Protein AF-A0AA88NL31-F1 (afdb_monomer)

Radius of gyration: 44.35 Å; Cα contacts (8 Å, |Δi|>4): 2062; chains: 1; bounding box: 106×152×101 Å

Nearest PDB structures (foldseek):
  9enb-assembly1_B  TM=9.424E-01  e=2.724E-38  Homo sapiens
  9ene-assembly1_B  TM=9.360E-01  e=4.981E-38  Homo sapiens
  9enc-assembly1_B  TM=9.632E-01  e=7.602E-36  Homo sapiens
  9enc-assembly1_A  TM=9.697E-01  e=5.973E-35  Homo sapiens
  8okd-assembly1_A  TM=9.493E-01  e=2.810E-35  Homo sapiens

pLDDT: mean 72.89, std 19.98, range [23.19, 98.69]

InterPro domains:
  IPR000118 Granulin [PF00396] (488-529)
  IPR000118 Granulin [PF00396] (566-607)
  IPR000118 Granulin [PF00396] (656-697)
  IPR000118 Granulin [PF00396] (744-784)
  IPR000118 Granulin [PF00396] (823-864)
  IPR000118 Granulin [PF00396] (915-957)
  IPR000118 Granulin [PF00396] (994-1035)
  IPR000118 Granulin [PF00396] (1072-1108)
  IPR000118 Granulin [PS00799] (586-599)
  IPR000118 Granulin [PS00799] (676-689)
  IPR000118 Granulin [PS00799] (764-777)
  IPR000118 Granulin [PS00799] (843-856)
  IPR000118 Granulin [PS00799] (936-949)
  IPR000118 Granulin [PS00799] (1014-1027)
  IPR000118 Granulin [PS00799] (1092-1105)
  IPR000118 Granulin [SM00277] (477-528)
  IPR000118 Granulin [SM00277] (554-606)
  IPR000118 Granulin [SM00277] (644-696)
  IPR000118 Granulin [SM00277] (733-784)
  IPR000118 Granulin [SM00277] (812-863)

Structure (mmCIF, N/CA/C/O backbone):
data_AF-A0AA88NL31-F1
#
_entry.id   AF-A0AA88NL31-F1
#
loop_
_atom_site.group_PDB
_atom_site.id
_atom_site.type_symbol
_atom_site.label_atom_id
_atom_site.label_alt_id
_atom_site.label_comp_id
_atom_site.label_asym_id
_atom_site.label_entity_id
_atom_site.label_seq_id
_atom_site.pdbx_PDB_ins_code
_atom_site.Cartn_x
_atom_site.Cartn_y
_atom_site.Cartn_z
_atom_site.occupancy
_atom_site.B_iso_or_equiv
_atom_site.auth_seq_id
_atom_site.auth_comp_id
_atom_site.auth_asym_id
_atom_site.auth_atom_id
_atom_site.pdbx_PDB_model_num
ATOM 1 N N . MET A 1 1 ? -28.626 -64.854 -18.999 1.00 41.72 1 MET A N 1
ATOM 2 C CA . MET A 1 1 ? -28.088 -65.157 -20.342 1.00 41.72 1 MET A CA 1
ATOM 3 C C . MET A 1 1 ? -27.398 -63.895 -20.832 1.00 41.72 1 MET A C 1
ATOM 5 O O . MET A 1 1 ? -28.001 -62.834 -20.749 1.00 41.72 1 MET A O 1
ATOM 9 N N . ASN A 1 2 ? -26.114 -64.019 -21.167 1.00 48.34 2 ASN A N 1
ATOM 10 C CA . ASN A 1 2 ? -25.103 -62.960 -21.272 1.00 48.34 2 ASN A CA 1
ATOM 11 C C . ASN A 1 2 ? -25.317 -62.015 -22.463 1.00 48.34 2 ASN A C 1
ATOM 13 O O . ASN A 1 2 ? -24.728 -62.233 -23.510 1.00 48.34 2 ASN A O 1
ATOM 17 N N . THR A 1 3 ? -26.111 -60.953 -22.329 1.00 53.84 3 THR A N 1
ATOM 18 C CA . THR A 1 3 ? -26.299 -59.997 -23.440 1.00 53.84 3 THR A CA 1
ATOM 19 C C . THR A 1 3 ? -25.637 -58.633 -23.242 1.00 53.84 3 THR A C 1
ATOM 21 O O . THR A 1 3 ? -25.526 -57.897 -24.214 1.00 53.84 3 THR A O 1
ATOM 24 N N . SER A 1 4 ? -25.150 -58.270 -22.048 1.00 54.91 4 SER A N 1
ATOM 25 C CA . SER A 1 4 ? -24.468 -56.973 -21.859 1.00 54.91 4 SER A CA 1
ATOM 26 C C . SER A 1 4 ? -22.951 -57.042 -22.059 1.00 54.91 4 SER A C 1
ATOM 28 O O . SER A 1 4 ? -22.360 -56.096 -22.576 1.00 54.91 4 SER A O 1
ATOM 30 N N . GLU A 1 5 ? -22.320 -58.164 -21.705 1.00 62.53 5 GLU A N 1
ATOM 31 C CA . GLU A 1 5 ? -20.863 -58.319 -21.784 1.00 62.53 5 GLU A CA 1
ATOM 32 C C . GLU A 1 5 ? -20.377 -58.497 -23.230 1.00 62.53 5 GLU A C 1
ATOM 34 O O . GLU A 1 5 ? -19.409 -57.860 -23.636 1.00 62.53 5 GLU A O 1
ATOM 39 N N . GLU A 1 6 ? -21.103 -59.263 -24.051 1.00 70.81 6 GLU A N 1
ATOM 40 C CA . GLU A 1 6 ? -20.770 -59.456 -25.471 1.00 70.81 6 GLU A CA 1
ATOM 41 C C . GLU A 1 6 ? -20.929 -58.162 -26.286 1.00 70.81 6 GLU A C 1
ATOM 43 O O . GLU A 1 6 ? -20.118 -57.875 -27.167 1.00 70.81 6 GLU A O 1
ATOM 48 N N . VAL A 1 7 ? -21.922 -57.329 -25.952 1.00 73.12 7 VAL A N 1
ATOM 49 C CA . VAL A 1 7 ? -22.135 -56.024 -26.602 1.00 73.12 7 VAL A CA 1
ATOM 50 C C . VAL A 1 7 ? -21.013 -55.048 -26.246 1.00 73.12 7 VAL A C 1
ATOM 52 O O . VAL A 1 7 ? -20.534 -54.311 -27.111 1.00 73.12 7 VAL A O 1
ATOM 55 N N . LEU A 1 8 ? -20.549 -55.068 -24.994 1.00 65.88 8 LEU A N 1
ATOM 56 C CA . LEU A 1 8 ? -19.418 -54.254 -24.552 1.00 65.88 8 LEU A CA 1
ATOM 57 C C . LEU A 1 8 ? -18.109 -54.710 -25.202 1.00 65.88 8 LEU A C 1
ATOM 59 O O . LEU A 1 8 ? -17.369 -53.874 -25.716 1.00 65.88 8 LEU A O 1
ATOM 63 N N . GLN A 1 9 ? -17.852 -56.017 -25.265 1.00 76.44 9 GLN A N 1
ATOM 64 C CA . GLN A 1 9 ? -16.662 -56.558 -25.926 1.00 76.44 9 GLN A CA 1
ATOM 65 C C . GLN A 1 9 ? -16.654 -56.248 -27.432 1.00 76.44 9 GLN A C 1
ATOM 67 O O . GLN A 1 9 ? -15.621 -55.848 -27.970 1.00 76.44 9 GLN A O 1
ATOM 72 N N . ALA A 1 10 ? -17.805 -56.337 -28.107 1.00 79.38 10 ALA A N 1
ATOM 73 C CA . ALA A 1 10 ? -17.931 -55.953 -29.513 1.00 79.38 10 ALA A CA 1
ATOM 74 C C . ALA A 1 10 ? -17.678 -54.451 -29.732 1.00 79.38 10 ALA A C 1
ATOM 76 O O . ALA A 1 10 ? -17.025 -54.065 -30.704 1.00 79.38 10 ALA A O 1
ATOM 77 N N . ARG A 1 11 ? -18.149 -53.595 -28.816 1.00 82.50 11 ARG A N 1
ATOM 78 C CA . ARG A 1 11 ? -17.942 -52.143 -28.902 1.00 82.50 11 ARG A CA 1
ATOM 79 C C . ARG A 1 11 ? -16.489 -51.747 -28.658 1.00 82.50 11 ARG A C 1
ATOM 81 O O . ARG A 1 11 ? -15.989 -50.876 -29.362 1.00 82.50 11 ARG A O 1
ATOM 88 N N . VAL A 1 12 ? -15.817 -52.394 -27.707 1.00 80.19 12 VAL A N 1
ATOM 89 C CA . VAL A 1 12 ? -14.387 -52.178 -27.439 1.00 80.19 12 VAL A CA 1
ATOM 90 C C . VAL A 1 12 ? -13.557 -52.563 -28.661 1.00 80.19 12 VAL A C 1
ATOM 92 O O . VAL A 1 12 ? -12.734 -51.771 -29.107 1.00 80.19 12 VAL A O 1
ATOM 95 N N . LYS A 1 13 ? -13.849 -53.710 -29.279 1.00 85.06 13 LYS A N 1
ATOM 96 C CA . LYS A 1 13 ? -13.119 -54.174 -30.463 1.00 85.06 13 LYS A CA 1
ATOM 97 C C . LYS A 1 13 ? -13.281 -53.243 -31.672 1.00 85.06 13 LYS A C 1
ATOM 99 O O . LYS A 1 13 ? -12.315 -52.984 -32.382 1.00 85.06 13 LYS A O 1
ATOM 104 N N . ALA A 1 14 ? -14.477 -52.683 -31.868 1.00 82.88 14 ALA A N 1
ATOM 105 C CA . ALA A 1 14 ? -14.722 -51.703 -32.929 1.00 82.88 14 ALA A CA 1
ATOM 106 C C . ALA A 1 14 ? -13.940 -50.392 -32.707 1.00 82.88 14 ALA A C 1
ATOM 108 O O . ALA A 1 14 ? -13.416 -49.814 -33.655 1.00 82.88 14 ALA A O 1
ATOM 109 N N . LEU A 1 15 ? -13.826 -49.945 -31.450 1.00 74.12 15 LEU A N 1
ATOM 110 C CA . LEU A 1 15 ? -13.057 -48.748 -31.089 1.00 74.12 15 LEU A CA 1
ATOM 111 C C . LEU A 1 15 ? -11.544 -48.967 -31.236 1.00 74.12 15 LEU A C 1
ATOM 113 O O . LEU A 1 15 ? -10.828 -48.051 -31.635 1.00 74.12 15 LEU A O 1
ATOM 117 N N . GLU A 1 16 ? -11.048 -50.171 -30.948 1.00 84.19 16 GLU A N 1
ATOM 118 C CA . GLU A 1 16 ? -9.640 -50.528 -31.159 1.00 84.19 16 GLU A CA 1
ATOM 119 C C . GLU A 1 16 ? -9.258 -50.496 -32.649 1.00 84.19 16 GLU A C 1
ATOM 121 O O . GLU A 1 16 ? -8.205 -49.957 -33.000 1.00 84.19 16 GLU A O 1
ATOM 126 N N . GLU A 1 17 ? -10.128 -50.992 -33.536 1.00 82.19 17 GLU A N 1
ATOM 127 C CA . GLU A 1 17 ? -9.924 -50.927 -34.991 1.00 82.19 17 GLU A CA 1
ATOM 128 C C . GLU A 1 17 ? -9.934 -49.480 -35.518 1.00 82.19 17 GLU A C 1
ATOM 130 O O . GLU A 1 17 ? -9.089 -49.111 -36.340 1.00 82.19 17 GLU A O 1
ATOM 135 N N . GLU A 1 18 ? -10.829 -48.634 -35.002 1.00 84.00 18 GLU A N 1
ATOM 136 C CA . GLU A 1 18 ? -10.942 -47.220 -35.384 1.00 84.00 18 GLU A CA 1
ATOM 137 C C . GLU A 1 18 ? -9.699 -46.407 -34.964 1.00 84.00 18 GLU A C 1
ATOM 139 O O . GLU A 1 18 ? -9.174 -45.592 -35.732 1.00 84.00 18 GLU A O 1
ATOM 144 N N . VAL A 1 19 ? -9.147 -46.692 -33.778 1.00 76.88 19 VAL A N 1
ATOM 145 C CA . VAL A 1 19 ? -7.897 -46.086 -33.288 1.00 76.88 19 VAL A CA 1
ATOM 146 C C . VAL A 1 19 ? -6.697 -46.494 -34.146 1.00 76.88 19 VAL A C 1
ATOM 148 O O . VAL A 1 19 ? -5.824 -45.663 -34.419 1.00 76.88 19 VAL A O 1
ATOM 151 N N . GLU A 1 20 ? -6.633 -47.744 -34.604 1.00 76.44 20 GLU A N 1
ATOM 152 C CA . GLU A 1 20 ? -5.519 -48.207 -35.435 1.00 76.44 20 GLU A CA 1
ATOM 153 C C . GLU A 1 20 ? -5.598 -47.648 -36.866 1.00 76.44 20 GLU A C 1
ATOM 155 O O . GLU A 1 20 ? -4.577 -47.250 -37.441 1.00 76.44 20 GLU A O 1
ATOM 160 N N . GLN A 1 21 ? -6.813 -47.466 -37.396 1.00 76.75 21 GLN A N 1
ATOM 161 C CA . GLN A 1 21 ? -7.042 -46.725 -38.638 1.00 76.75 21 GLN A CA 1
ATOM 162 C C . GLN A 1 21 ? -6.564 -45.271 -38.532 1.00 76.75 21 GLN A C 1
ATOM 164 O O . GLN A 1 21 ? -5.820 -44.808 -39.401 1.00 76.75 21 GLN A O 1
ATOM 169 N N . LEU A 1 22 ? -6.902 -44.567 -37.450 1.00 72.19 22 LEU A N 1
ATOM 170 C CA . LEU A 1 22 ? -6.474 -43.180 -37.231 1.00 72.19 22 LEU A CA 1
ATOM 171 C C . LEU A 1 22 ? -4.952 -43.053 -37.063 1.00 72.19 22 LEU A C 1
ATOM 173 O O . LEU A 1 22 ? -4.338 -42.136 -37.616 1.00 72.19 22 LEU A O 1
ATOM 177 N N . LYS A 1 23 ? -4.302 -44.004 -36.381 1.00 75.56 23 LYS A N 1
ATOM 178 C CA . LYS A 1 23 ? -2.831 -44.047 -36.284 1.00 75.56 23 LYS A CA 1
ATOM 179 C C . LYS A 1 23 ? -2.163 -44.285 -37.638 1.00 75.56 23 LYS A C 1
ATOM 181 O O . LYS A 1 23 ? -1.111 -43.698 -37.894 1.00 75.56 23 LYS A O 1
ATOM 186 N N . SER A 1 24 ? -2.751 -45.107 -38.511 1.00 67.25 24 SER A N 1
ATOM 187 C CA . SER A 1 24 ? -2.230 -45.322 -39.870 1.00 67.25 24 SER A CA 1
ATOM 188 C C . SER A 1 24 ? -2.334 -44.055 -40.736 1.00 67.25 24 SER A C 1
ATOM 190 O O . SER A 1 24 ? -1.394 -43.718 -41.456 1.00 67.25 24 SER A O 1
ATOM 192 N N . GLN A 1 25 ? -3.412 -43.277 -40.576 1.00 65.44 25 GLN A N 1
ATOM 193 C CA . GLN A 1 25 ? -3.614 -41.997 -41.268 1.00 65.44 25 GLN A CA 1
ATOM 194 C C . GLN A 1 25 ? -2.658 -40.897 -40.781 1.00 65.44 25 GLN A C 1
ATOM 196 O O . GLN A 1 25 ? -2.243 -40.044 -41.567 1.00 65.44 25 GLN A O 1
ATOM 201 N N . LEU A 1 26 ? -2.261 -40.931 -39.505 1.00 59.19 26 LEU A N 1
ATOM 202 C CA . LEU A 1 26 ? -1.284 -40.000 -38.932 1.00 59.19 26 LEU A CA 1
ATOM 203 C C . LEU A 1 26 ? 0.165 -40.343 -39.314 1.00 59.19 26 LEU A C 1
ATOM 205 O O . LEU A 1 26 ? 0.978 -39.433 -39.460 1.00 59.19 26 LEU A O 1
ATOM 209 N N . ARG A 1 27 ? 0.492 -41.623 -39.551 1.00 52.22 27 ARG A N 1
ATOM 210 C CA . ARG A 1 27 ? 1.817 -42.031 -40.063 1.00 52.22 27 ARG A CA 1
ATOM 211 C C . ARG A 1 27 ? 2.016 -41.691 -41.546 1.00 52.22 27 ARG A C 1
ATOM 213 O O . ARG A 1 27 ? 3.142 -41.444 -41.953 1.00 52.22 27 ARG A O 1
ATOM 220 N N . GLY A 1 28 ? 0.943 -41.583 -42.333 1.00 44.47 28 GLY A N 1
ATOM 221 C CA . GLY A 1 28 ? 1.000 -41.224 -43.759 1.00 44.47 28 GLY A CA 1
ATOM 222 C C . GLY A 1 28 ? 1.220 -39.735 -44.080 1.00 44.47 28 GLY A C 1
ATOM 223 O O . GLY A 1 28 ? 1.319 -39.388 -45.254 1.00 44.47 28 GLY A O 1
ATOM 224 N N . LYS A 1 29 ? 1.286 -38.843 -43.079 1.00 43.94 29 LYS A N 1
ATOM 225 C CA . LYS A 1 29 ? 1.457 -37.385 -43.278 1.00 43.94 29 LYS A CA 1
ATOM 226 C C . LYS A 1 29 ? 2.840 -36.837 -42.894 1.00 43.94 29 LYS A C 1
ATOM 228 O O . LYS A 1 29 ? 3.056 -35.635 -43.032 1.00 43.94 29 LYS A O 1
ATOM 233 N N . SER A 1 30 ? 3.765 -37.696 -42.460 1.00 37.31 30 SER A N 1
ATOM 234 C CA . SER A 1 30 ? 5.082 -37.288 -41.938 1.00 37.31 30 SER A CA 1
ATOM 235 C C . SER A 1 30 ? 6.264 -37.581 -42.869 1.00 37.31 30 SER A C 1
ATOM 237 O O . SER A 1 30 ? 7.333 -37.019 -42.653 1.00 37.31 30 SER A O 1
ATOM 239 N N . ASP A 1 31 ? 6.087 -38.397 -43.912 1.00 34.97 31 ASP A N 1
ATOM 240 C CA . ASP A 1 31 ? 7.178 -38.819 -44.799 1.00 34.97 31 ASP A CA 1
ATOM 241 C C . ASP A 1 31 ? 6.975 -38.278 -46.218 1.00 34.97 31 ASP A C 1
ATOM 243 O O . ASP A 1 31 ? 6.330 -38.885 -47.071 1.00 34.97 31 ASP A O 1
ATOM 247 N N . GLY A 1 32 ? 7.531 -37.091 -46.468 1.00 28.28 32 GLY A N 1
ATOM 248 C CA . GLY A 1 32 ? 7.481 -36.449 -47.776 1.00 28.28 32 GLY A CA 1
ATOM 249 C C . GLY A 1 32 ? 8.417 -35.252 -47.903 1.00 28.28 32 GLY A C 1
ATOM 250 O O . GLY A 1 32 ? 7.928 -34.139 -48.057 1.00 28.28 32 GLY A O 1
ATOM 251 N N . ALA A 1 33 ? 9.738 -35.474 -47.809 1.00 26.81 33 ALA A N 1
ATOM 252 C CA . ALA A 1 33 ? 10.746 -34.952 -48.755 1.00 26.81 33 ALA A CA 1
ATOM 253 C C . ALA A 1 33 ? 12.183 -34.981 -48.184 1.00 26.81 33 ALA A C 1
ATOM 255 O O . ALA A 1 33 ? 12.596 -34.053 -47.488 1.00 26.81 33 ALA A O 1
ATOM 256 N N . GLN A 1 34 ? 12.998 -35.961 -48.601 1.00 25.64 34 GLN A N 1
ATOM 257 C CA . GLN A 1 34 ? 14.414 -35.699 -48.889 1.00 25.64 34 GLN A CA 1
ATOM 258 C C . GLN A 1 34 ? 15.026 -36.690 -49.899 1.00 25.64 34 GLN A C 1
ATOM 260 O O . GLN A 1 34 ? 14.857 -37.897 -49.771 1.00 25.64 34 GLN A O 1
ATOM 265 N N . SER A 1 35 ? 15.824 -36.112 -50.812 1.00 26.45 35 SER A N 1
ATOM 266 C CA . SER A 1 35 ? 16.828 -36.680 -51.737 1.00 26.45 35 SER A CA 1
ATOM 267 C C . SER A 1 35 ? 16.397 -37.041 -53.166 1.00 26.45 35 SER A C 1
ATOM 269 O O . SER A 1 35 ? 15.722 -38.037 -53.376 1.00 26.45 35 SER A O 1
ATOM 271 N N . ASP A 1 36 ? 16.909 -36.285 -54.155 1.00 27.78 36 ASP A N 1
ATOM 272 C CA . ASP A 1 36 ? 17.934 -36.834 -55.065 1.00 27.78 36 ASP A CA 1
ATOM 273 C C . ASP A 1 36 ? 18.754 -35.772 -55.834 1.00 27.78 36 ASP A C 1
ATOM 275 O O . ASP A 1 36 ? 18.317 -34.644 -56.059 1.00 27.78 36 ASP A O 1
ATOM 279 N N . LYS A 1 37 ? 20.009 -36.139 -56.150 1.00 27.09 37 LYS A N 1
ATOM 280 C CA . LYS A 1 37 ? 21.128 -35.323 -56.678 1.00 27.09 37 LYS A CA 1
ATOM 281 C C . LYS A 1 37 ? 21.409 -35.566 -58.177 1.00 27.09 37 LYS A C 1
ATOM 283 O O . LYS A 1 37 ? 21.318 -36.697 -58.636 1.00 27.09 37 LYS A O 1
ATOM 288 N N . GLY A 1 38 ? 21.974 -34.541 -58.842 1.00 24.53 38 GLY A N 1
ATOM 289 C CA . GLY A 1 38 ? 22.746 -34.580 -60.114 1.00 24.53 38 GLY A CA 1
ATOM 290 C C . GLY A 1 38 ? 22.043 -33.817 -61.254 1.00 24.53 38 GLY A C 1
ATOM 291 O O . GLY A 1 38 ? 20.866 -34.047 -61.463 1.00 24.53 38 GLY A O 1
ATOM 292 N N . THR A 1 39 ? 22.613 -32.887 -62.039 1.00 25.67 39 THR A N 1
ATOM 293 C CA . THR A 1 39 ? 23.969 -32.729 -62.613 1.00 25.67 39 THR A CA 1
ATOM 294 C C . THR A 1 39 ? 24.149 -31.278 -63.151 1.00 25.67 39 THR A C 1
ATOM 296 O O . THR A 1 39 ? 23.167 -30.571 -63.353 1.00 25.67 39 THR A O 1
ATOM 299 N N . MET A 1 40 ? 25.396 -30.826 -63.360 1.00 25.94 40 MET A N 1
ATOM 300 C CA . MET A 1 40 ? 25.828 -29.470 -63.778 1.00 25.94 40 MET A CA 1
ATOM 301 C C . MET A 1 40 ? 25.291 -28.949 -65.133 1.00 25.94 40 MET A C 1
ATOM 303 O O . MET A 1 40 ? 25.277 -29.712 -66.092 1.00 25.94 40 MET A O 1
ATOM 307 N N . ALA A 1 41 ? 25.055 -27.626 -65.252 1.00 23.73 41 ALA A N 1
ATOM 308 C CA . ALA A 1 41 ? 25.683 -26.726 -66.250 1.00 23.73 41 ALA A CA 1
ATOM 309 C C . ALA A 1 41 ? 25.194 -25.256 -66.145 1.00 23.73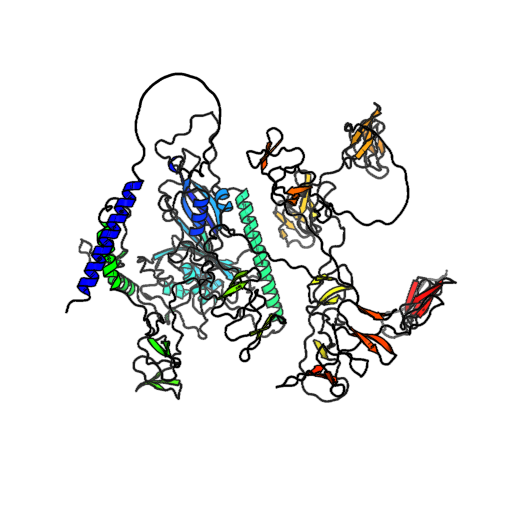 41 ALA A C 1
ATOM 311 O O . ALA A 1 41 ? 24.085 -24.964 -65.717 1.00 23.73 41 ALA A O 1
ATOM 312 N N . SER A 1 42 ? 26.084 -24.345 -66.545 1.00 25.94 42 SER A N 1
ATOM 313 C CA . SER A 1 42 ? 26.054 -22.873 -66.512 1.00 25.94 42 SER A CA 1
ATOM 314 C C . SER A 1 42 ? 24.881 -22.188 -67.238 1.00 25.94 42 SER A C 1
ATOM 316 O O . SER A 1 42 ? 24.581 -22.568 -68.367 1.00 25.94 42 SER A O 1
ATOM 318 N N . SER A 1 43 ? 24.320 -21.104 -66.670 1.00 23.77 43 SER A N 1
ATOM 319 C CA . SER A 1 43 ? 24.126 -19.789 -67.333 1.00 23.77 43 SER A CA 1
ATOM 320 C C . SER A 1 43 ? 23.367 -18.782 -66.450 1.00 23.77 43 SER A C 1
ATOM 322 O O . SER A 1 43 ? 22.418 -19.123 -65.753 1.00 23.77 43 SER A O 1
ATOM 324 N N . LYS A 1 44 ? 23.815 -17.520 -66.497 1.00 29.41 44 LYS A N 1
ATOM 325 C CA . LYS A 1 44 ? 23.187 -16.320 -65.913 1.00 29.41 44 LYS A CA 1
ATOM 326 C C . LYS A 1 44 ? 21.728 -16.177 -66.362 1.00 29.41 44 LYS A C 1
ATOM 328 O O . LYS A 1 44 ? 21.520 -16.319 -67.555 1.00 29.41 44 LYS A O 1
ATOM 333 N N . VAL A 1 45 ? 20.815 -15.745 -65.481 1.00 25.20 45 VAL A N 1
ATOM 334 C CA . VAL A 1 45 ? 19.803 -14.685 -65.716 1.00 25.20 45 VAL A CA 1
ATOM 335 C C . VAL A 1 45 ? 19.257 -14.206 -64.355 1.00 25.20 45 VAL A C 1
ATOM 337 O O . VAL A 1 45 ? 19.171 -14.955 -63.386 1.00 25.20 45 VAL A O 1
ATOM 340 N N . GLN A 1 46 ? 19.002 -12.904 -64.308 1.00 28.27 46 GLN A N 1
ATOM 341 C CA . GLN A 1 46 ? 18.522 -12.042 -63.231 1.00 28.27 46 GLN A CA 1
ATOM 342 C C . GLN A 1 46 ? 16.999 -12.195 -62.999 1.00 28.27 46 GLN A C 1
ATOM 344 O O . GLN A 1 46 ? 16.300 -12.700 -63.863 1.00 28.27 46 GLN A O 1
ATOM 349 N N . GLU A 1 47 ? 16.516 -11.637 -61.882 1.00 25.64 47 GLU A N 1
ATOM 350 C CA . GLU A 1 47 ? 15.124 -11.217 -61.594 1.00 25.64 47 GLU A CA 1
ATOM 351 C C . GLU A 1 47 ? 14.163 -12.121 -60.782 1.00 25.64 47 GLU A C 1
ATOM 353 O O . GLU A 1 47 ? 13.541 -13.059 -61.258 1.00 25.64 47 GLU A O 1
ATOM 358 N N . ASN A 1 48 ? 13.992 -11.652 -59.537 1.00 26.89 48 ASN A N 1
ATOM 359 C CA . ASN A 1 48 ? 12.759 -11.255 -58.842 1.00 26.89 48 ASN A CA 1
ATOM 360 C C . ASN A 1 48 ? 11.798 -12.239 -58.130 1.00 26.89 48 ASN A C 1
ATOM 362 O O . ASN A 1 48 ? 11.178 -13.119 -58.705 1.00 26.89 48 ASN A O 1
ATOM 366 N N . SER A 1 49 ? 11.620 -11.864 -56.850 1.00 30.36 49 SER A N 1
ATOM 367 C CA . SER A 1 49 ? 10.405 -11.761 -56.023 1.00 30.36 49 SER A CA 1
ATOM 368 C C . SER A 1 49 ? 9.680 -13.010 -55.489 1.00 30.36 49 SER A C 1
ATOM 370 O O . SER A 1 49 ? 9.111 -13.831 -56.192 1.00 30.36 49 SER A O 1
ATOM 372 N N . GLY A 1 50 ? 9.607 -13.056 -54.150 1.00 28.17 50 GLY A N 1
ATOM 373 C CA . GLY A 1 50 ? 8.746 -13.955 -53.380 1.00 28.17 50 GLY A CA 1
ATOM 374 C C . GLY A 1 50 ? 9.083 -13.968 -51.883 1.00 28.17 50 GLY A C 1
ATOM 375 O O . GLY A 1 50 ? 9.584 -14.961 -51.365 1.00 28.17 50 GLY A O 1
ATOM 376 N N . LYS A 1 51 ? 8.868 -12.853 -51.164 1.00 32.50 51 LYS A N 1
ATOM 377 C CA . LYS A 1 51 ? 9.068 -12.776 -49.701 1.00 32.50 51 LYS A CA 1
ATOM 378 C C . LYS A 1 51 ? 8.023 -13.624 -48.959 1.00 32.50 51 LYS A C 1
ATOM 380 O O . LYS A 1 51 ? 6.869 -13.225 -48.834 1.00 32.50 51 LYS A O 1
ATOM 385 N N . ILE A 1 52 ? 8.463 -14.738 -48.377 1.00 37.38 52 ILE A N 1
ATOM 386 C CA . ILE A 1 52 ? 7.735 -15.483 -47.340 1.00 37.38 52 ILE A CA 1
ATOM 387 C C . ILE A 1 52 ? 7.666 -14.617 -46.067 1.00 37.38 52 ILE A C 1
ATOM 389 O O . ILE A 1 52 ? 8.694 -14.162 -45.554 1.00 37.38 52 ILE A O 1
ATOM 393 N N . LYS A 1 53 ? 6.455 -14.374 -45.547 1.00 42.22 53 LYS A N 1
ATOM 394 C CA . LYS A 1 53 ? 6.217 -13.660 -44.278 1.00 42.22 53 LYS A CA 1
ATOM 395 C C . LYS A 1 53 ? 6.845 -14.440 -43.108 1.00 42.22 53 LYS A C 1
ATOM 397 O O . LYS A 1 53 ? 6.368 -15.510 -42.748 1.00 42.22 53 LYS A O 1
ATOM 402 N N . LYS A 1 54 ? 7.904 -13.899 -42.491 1.00 42.91 54 LYS A N 1
ATOM 403 C CA . LYS A 1 54 ? 8.493 -14.419 -41.240 1.00 42.91 54 LYS A CA 1
ATOM 404 C C . LYS A 1 54 ? 7.568 -14.119 -40.053 1.00 42.91 54 LYS A C 1
ATOM 406 O O . LYS A 1 54 ? 7.328 -12.953 -39.751 1.00 42.91 54 LYS A O 1
ATOM 411 N N . GLY A 1 55 ? 7.106 -15.155 -39.350 1.00 45.59 55 GLY A N 1
ATOM 412 C CA . GLY A 1 55 ? 6.511 -15.017 -38.015 1.00 45.59 55 GLY A CA 1
ATOM 413 C C . GLY A 1 55 ? 7.503 -14.409 -37.010 1.00 45.59 55 GLY A C 1
ATOM 414 O O . GLY A 1 55 ? 8.721 -14.524 -37.181 1.00 45.59 55 GLY A O 1
ATOM 415 N N . LYS A 1 56 ? 6.996 -13.730 -35.969 1.00 48.03 56 LYS A N 1
ATOM 416 C CA . LYS A 1 56 ? 7.823 -13.142 -34.898 1.00 48.03 56 LYS A CA 1
ATOM 417 C C . LYS A 1 56 ? 8.660 -14.245 -34.233 1.00 48.03 56 LYS A C 1
ATOM 419 O O . LYS A 1 56 ? 8.115 -15.156 -33.622 1.00 48.03 56 LYS A O 1
ATOM 424 N N . ARG A 1 57 ? 9.985 -14.159 -34.363 1.00 63.00 57 ARG A N 1
ATOM 425 C CA . ARG A 1 57 ? 10.947 -15.104 -33.775 1.00 63.00 57 ARG A CA 1
ATOM 426 C C . ARG A 1 57 ? 10.889 -15.024 -32.241 1.00 63.00 57 ARG A C 1
ATOM 428 O O . ARG A 1 57 ? 10.905 -13.921 -31.698 1.00 63.00 57 ARG A O 1
ATOM 435 N N . ALA A 1 58 ? 10.816 -16.170 -31.560 1.00 77.50 58 ALA A N 1
ATOM 436 C CA . ALA A 1 58 ? 10.846 -16.248 -30.098 1.00 77.50 58 ALA A CA 1
ATOM 437 C C . ALA A 1 58 ? 12.143 -15.636 -29.532 1.00 77.50 58 ALA A C 1
ATOM 439 O O . ALA A 1 58 ? 13.196 -15.713 -30.169 1.00 77.50 58 ALA A O 1
ATOM 440 N N . PHE A 1 59 ? 12.058 -15.000 -28.357 1.00 87.31 59 PHE A N 1
ATOM 441 C CA . PHE A 1 59 ? 13.226 -14.422 -27.689 1.00 87.31 59 PHE A CA 1
ATOM 442 C C . PHE A 1 59 ? 14.136 -15.539 -27.170 1.00 87.31 59 PHE A C 1
ATOM 444 O O . PHE A 1 59 ? 13.672 -16.434 -26.468 1.00 87.31 59 PHE A O 1
ATOM 451 N N . ASP A 1 60 ? 15.420 -15.468 -27.506 1.00 87.19 60 ASP A N 1
ATOM 452 C CA . ASP A 1 60 ? 16.413 -16.469 -27.127 1.00 87.19 60 ASP A CA 1
ATOM 453 C C . ASP A 1 60 ? 17.110 -16.074 -25.815 1.00 87.19 60 ASP A C 1
ATOM 455 O O . ASP A 1 60 ? 17.973 -15.190 -25.789 1.00 87.19 60 ASP A O 1
ATOM 459 N N . PHE A 1 61 ? 16.714 -16.718 -24.714 1.00 88.25 61 PHE A N 1
ATOM 460 C CA . PHE A 1 61 ? 17.316 -16.511 -23.395 1.00 88.25 61 PHE A CA 1
ATOM 461 C C . PHE A 1 61 ? 18.723 -17.107 -23.283 1.00 88.25 61 PHE A C 1
ATOM 463 O O . PHE A 1 61 ? 19.534 -16.573 -22.531 1.00 88.25 61 PHE A O 1
ATOM 470 N N . ALA A 1 62 ? 19.045 -18.155 -24.049 1.00 85.81 62 ALA A N 1
ATOM 471 C CA . ALA A 1 62 ? 20.363 -18.782 -24.013 1.00 85.81 62 ALA A CA 1
ATOM 472 C C . ALA A 1 62 ? 21.444 -17.875 -24.615 1.00 85.81 62 ALA A C 1
ATOM 474 O O . ALA A 1 62 ? 22.608 -18.004 -24.259 1.00 85.81 62 ALA A O 1
ATOM 475 N N . ALA A 1 63 ? 21.061 -16.922 -25.470 1.00 86.38 63 ALA A N 1
ATOM 476 C CA . ALA A 1 63 ? 21.965 -15.949 -26.079 1.00 86.38 63 ALA A CA 1
ATOM 477 C C . ALA A 1 63 ? 22.348 -14.762 -25.168 1.00 86.38 63 ALA A C 1
ATOM 479 O O . ALA A 1 63 ? 23.083 -13.878 -25.616 1.00 86.38 63 ALA A O 1
ATOM 480 N N . HIS A 1 64 ? 21.846 -14.697 -23.927 1.00 89.06 64 HIS A N 1
ATOM 481 C CA . HIS A 1 64 ? 22.030 -13.547 -23.038 1.00 89.06 64 HIS A CA 1
ATOM 482 C C . HIS A 1 64 ? 22.536 -13.966 -21.645 1.00 89.06 64 HIS A C 1
ATOM 484 O O . HIS A 1 64 ? 22.065 -14.965 -21.099 1.00 89.06 64 HIS A O 1
ATOM 490 N N . PRO A 1 65 ? 23.450 -13.193 -21.031 1.00 92.31 65 PRO A N 1
ATOM 491 C CA . PRO A 1 65 ? 23.805 -13.359 -19.626 1.00 92.31 65 PRO A CA 1
ATOM 492 C C . PRO A 1 65 ? 22.616 -13.159 -18.680 1.00 92.31 65 PRO A C 1
ATOM 494 O O . PRO A 1 65 ? 21.628 -12.492 -19.004 1.00 92.31 65 PRO A O 1
ATOM 497 N N . ARG A 1 66 ? 22.741 -13.701 -17.469 1.00 94.69 66 ARG A N 1
ATOM 498 C CA . ARG A 1 66 ? 21.834 -13.468 -16.339 1.00 94.69 66 ARG A CA 1
ATOM 499 C C . ARG A 1 66 ? 22.605 -12.862 -15.173 1.00 94.69 66 ARG A C 1
ATOM 501 O O . ARG A 1 66 ? 23.811 -13.051 -15.077 1.00 94.69 66 ARG A O 1
ATOM 508 N N . ARG A 1 67 ? 21.923 -12.161 -14.277 1.00 96.12 67 ARG A N 1
ATOM 509 C CA . ARG A 1 67 ? 22.474 -11.649 -13.024 1.00 96.12 67 ARG A CA 1
ATOM 510 C C . ARG A 1 67 ? 21.526 -11.964 -11.877 1.00 96.12 67 ARG A C 1
ATOM 512 O O . ARG A 1 67 ? 20.342 -11.649 -11.969 1.00 96.12 67 ARG A O 1
ATOM 519 N N . HIS A 1 68 ? 22.065 -12.516 -10.796 1.00 97.69 68 HIS A N 1
ATOM 520 C CA . HIS A 1 68 ? 21.343 -12.638 -9.540 1.00 97.69 68 HIS A CA 1
ATOM 521 C C . HIS A 1 68 ? 21.262 -11.276 -8.840 1.00 97.69 68 HIS A C 1
ATOM 523 O O . HIS A 1 68 ? 22.284 -10.618 -8.614 1.00 97.69 68 HIS A O 1
ATOM 529 N N . VAL A 1 69 ? 20.044 -10.832 -8.530 1.00 98.00 69 VAL A N 1
ATOM 530 C CA . VAL A 1 69 ? 19.786 -9.526 -7.909 1.00 98.00 69 VAL A CA 1
ATOM 531 C C . VAL A 1 69 ? 18.842 -9.652 -6.719 1.00 98.00 69 VAL A C 1
ATOM 533 O O . VAL A 1 69 ? 17.962 -10.511 -6.705 1.00 98.00 69 VAL A O 1
ATOM 536 N N . ALA A 1 70 ? 18.981 -8.748 -5.751 1.00 98.31 70 ALA A N 1
ATOM 537 C CA . ALA A 1 70 ? 17.939 -8.426 -4.788 1.00 98.31 70 ALA A CA 1
ATOM 538 C C . ALA A 1 70 ? 17.100 -7.269 -5.348 1.00 98.31 70 ALA A C 1
ATOM 540 O O . ALA A 1 70 ? 17.653 -6.245 -5.739 1.00 98.31 70 ALA A O 1
ATOM 541 N N . LEU A 1 71 ? 15.778 -7.411 -5.395 1.00 98.19 71 LEU A N 1
ATOM 542 C CA . LEU A 1 71 ? 14.849 -6.399 -5.897 1.00 98.19 71 LEU A CA 1
ATOM 543 C C . LEU A 1 71 ? 13.921 -5.946 -4.767 1.00 98.19 71 LEU A C 1
ATOM 545 O O . LEU A 1 71 ? 13.247 -6.774 -4.149 1.00 98.19 71 LEU A O 1
ATOM 549 N N . ARG A 1 72 ? 13.877 -4.634 -4.521 1.00 98.00 72 ARG A N 1
ATOM 550 C CA . ARG A 1 72 ? 13.015 -3.999 -3.522 1.00 98.00 72 ARG A CA 1
ATOM 551 C C . ARG A 1 72 ? 11.712 -3.534 -4.164 1.00 98.00 72 ARG A C 1
ATOM 553 O O . ARG A 1 72 ? 11.722 -2.812 -5.162 1.00 98.00 72 ARG A O 1
ATOM 560 N N . LEU A 1 73 ? 10.601 -3.942 -3.566 1.00 98.25 73 LEU A N 1
ATOM 561 C CA . LEU A 1 73 ? 9.241 -3.727 -4.037 1.00 98.25 73 LEU A CA 1
ATOM 562 C C . LEU A 1 73 ? 8.411 -3.002 -2.970 1.00 98.25 73 LEU A C 1
ATOM 564 O O . LEU A 1 73 ? 8.468 -3.355 -1.789 1.00 98.25 73 LEU A O 1
ATOM 568 N N . ALA A 1 74 ? 7.582 -2.063 -3.417 1.00 97.81 74 ALA A N 1
ATOM 569 C CA . ALA A 1 74 ? 6.520 -1.436 -2.643 1.00 97.81 74 ALA A CA 1
ATOM 570 C C . ALA A 1 74 ? 5.156 -1.749 -3.263 1.00 97.81 74 ALA A C 1
ATOM 572 O O . ALA A 1 74 ? 5.035 -1.839 -4.486 1.00 97.81 74 ALA A O 1
ATOM 573 N N . TYR A 1 75 ? 4.130 -1.916 -2.434 1.00 97.81 75 TYR A N 1
ATOM 574 C CA . TYR A 1 75 ? 2.760 -2.106 -2.894 1.00 97.81 75 TYR A CA 1
ATOM 575 C C . TYR A 1 75 ? 1.709 -1.762 -1.837 1.00 97.81 75 TYR A C 1
ATOM 577 O O . TYR A 1 75 ? 1.924 -1.951 -0.635 1.00 97.81 75 TYR A O 1
ATOM 585 N N . LEU A 1 76 ? 0.540 -1.327 -2.312 1.00 96.31 76 LEU A N 1
ATOM 586 C CA . LEU A 1 76 ? -0.677 -1.187 -1.511 1.00 96.31 76 LEU A CA 1
ATOM 587 C C . LEU A 1 76 ? -1.448 -2.512 -1.535 1.00 96.31 76 LEU A C 1
ATOM 589 O O . LEU A 1 76 ? -1.971 -2.926 -2.565 1.00 96.31 76 LEU A O 1
ATOM 593 N N . GLY A 1 77 ? -1.508 -3.204 -0.397 1.00 95.00 77 GLY A N 1
ATOM 594 C CA . GLY A 1 77 ? -2.012 -4.581 -0.310 1.00 95.00 77 GLY A CA 1
ATOM 595 C C . GLY A 1 77 ? -3.534 -4.735 -0.357 1.00 95.00 77 GLY A C 1
ATOM 596 O O . GLY A 1 77 ? -4.025 -5.858 -0.439 1.00 95.00 77 GLY A O 1
ATOM 597 N N . TRP A 1 78 ? -4.287 -3.635 -0.307 1.00 93.50 78 TRP A N 1
ATOM 598 C CA . TRP A 1 78 ? -5.730 -3.629 -0.034 1.00 93.50 78 TRP A CA 1
ATOM 599 C C . TRP A 1 78 ? -6.573 -4.423 -1.040 1.00 93.50 78 TRP A C 1
ATOM 601 O O . TRP A 1 78 ? -7.593 -4.995 -0.665 1.00 93.50 78 TRP A O 1
ATOM 611 N N . GLN A 1 79 ? -6.148 -4.488 -2.305 1.00 92.31 79 GLN A N 1
ATOM 612 C CA . GLN A 1 79 ? -6.866 -5.203 -3.369 1.00 92.31 79 GLN A CA 1
ATOM 613 C C . GLN A 1 79 ? -6.320 -6.614 -3.637 1.00 92.31 79 GLN A C 1
ATOM 615 O O . GLN A 1 79 ? -6.839 -7.320 -4.502 1.00 92.31 79 GLN A O 1
ATOM 620 N N . TYR A 1 80 ? -5.296 -7.049 -2.898 1.00 94.81 80 TYR A N 1
ATOM 621 C CA . TYR A 1 80 ? -4.582 -8.298 -3.153 1.00 94.81 80 TYR A CA 1
ATOM 622 C C . TYR A 1 80 ? -4.840 -9.342 -2.069 1.00 94.81 80 TYR A C 1
ATOM 624 O O . TYR A 1 80 ? -4.944 -9.042 -0.877 1.00 94.81 80 TYR A O 1
ATOM 632 N N . GLN A 1 81 ? -4.853 -10.614 -2.470 1.00 94.06 81 GLN A N 1
ATOM 633 C CA . GLN A 1 81 ? -4.968 -11.762 -1.564 1.00 94.06 81 GLN A CA 1
ATOM 634 C C . GLN A 1 81 ? -3.610 -12.160 -0.954 1.00 94.06 81 GLN A C 1
ATOM 636 O O . GLN A 1 81 ? -3.308 -13.334 -0.751 1.00 94.06 81 GLN A O 1
ATOM 641 N N . GLY A 1 82 ? -2.795 -11.151 -0.640 1.00 93.69 82 GLY A N 1
ATOM 642 C CA . GLY A 1 82 ? -1.459 -11.280 -0.073 1.00 93.69 82 GLY A CA 1
ATOM 643 C C . GLY A 1 82 ? -0.355 -11.283 -1.125 1.00 93.69 82 GLY A C 1
ATOM 644 O O . GLY A 1 82 ? -0.585 -11.098 -2.326 1.00 93.69 82 GLY A O 1
ATOM 645 N N . PHE A 1 83 ? 0.879 -11.467 -0.657 1.00 96.19 83 PHE A N 1
ATOM 646 C CA . PHE A 1 83 ? 2.035 -11.454 -1.549 1.00 96.19 83 PHE A CA 1
ATOM 647 C C . PHE A 1 83 ? 2.144 -12.728 -2.385 1.00 96.19 83 PHE A C 1
ATOM 649 O O . PHE A 1 83 ? 2.310 -12.643 -3.593 1.00 96.19 83 PHE A O 1
ATOM 656 N N . ALA A 1 84 ? 2.096 -13.899 -1.745 1.00 92.00 84 ALA A N 1
ATOM 657 C CA . ALA A 1 84 ? 2.367 -15.187 -2.381 1.00 92.00 84 ALA A CA 1
ATOM 658 C C . ALA A 1 84 ? 1.184 -15.692 -3.216 1.00 92.00 84 ALA A C 1
ATOM 660 O O . ALA A 1 84 ? 0.058 -15.641 -2.732 1.00 92.00 84 ALA A O 1
ATOM 661 N N . VAL A 1 85 ? 1.463 -16.250 -4.403 1.00 88.81 85 VAL A N 1
ATOM 662 C CA . VAL A 1 85 ? 0.459 -16.953 -5.226 1.00 88.81 85 VAL A CA 1
ATOM 663 C C . VAL A 1 85 ? -0.165 -18.105 -4.433 1.00 88.81 85 VAL A C 1
ATOM 665 O O . VAL A 1 85 ? 0.547 -18.820 -3.721 1.00 88.81 85 VAL A O 1
ATOM 668 N N . GLN A 1 86 ? -1.480 -18.277 -4.568 1.00 79.31 86 GLN A N 1
ATOM 669 C CA . GLN A 1 86 ? -2.258 -19.354 -3.952 1.00 79.31 86 GLN A CA 1
ATOM 670 C C . GLN A 1 86 ? -2.931 -20.179 -5.058 1.00 79.31 86 GLN A C 1
ATOM 672 O O . GLN A 1 86 ? -3.213 -19.653 -6.127 1.00 79.31 86 GLN A O 1
ATOM 677 N N . GLU A 1 87 ? -3.202 -21.464 -4.818 1.00 76.31 87 GLU A N 1
ATOM 678 C CA . GLU A 1 87 ? -3.750 -22.380 -5.843 1.00 76.31 87 GLU A CA 1
ATOM 679 C C . GLU A 1 87 ? -5.118 -21.946 -6.391 1.00 76.31 87 GLU A C 1
ATOM 681 O O . GLU A 1 87 ? -5.487 -22.281 -7.510 1.00 76.31 87 GLU A O 1
ATOM 686 N N . ASN A 1 88 ? -5.869 -21.191 -5.595 1.00 75.94 88 ASN A N 1
ATOM 687 C CA . ASN A 1 88 ? -7.224 -20.744 -5.884 1.00 75.94 88 ASN A CA 1
ATOM 688 C C . ASN A 1 88 ? -7.300 -19.315 -6.448 1.00 75.94 88 ASN A C 1
ATOM 690 O O . ASN A 1 88 ? -8.405 -18.846 -6.723 1.00 75.94 88 ASN A O 1
ATOM 694 N N . THR A 1 89 ? -6.182 -18.584 -6.563 1.00 81.12 89 THR A N 1
ATOM 695 C CA . THR A 1 89 ? -6.208 -17.192 -7.028 1.00 81.12 89 THR A CA 1
ATOM 696 C C . THR A 1 89 ? -4.873 -16.681 -7.570 1.00 81.12 89 THR A C 1
ATOM 698 O O . THR A 1 89 ? -3.819 -16.769 -6.937 1.00 81.12 89 THR A O 1
ATOM 701 N N . ASP A 1 90 ? -4.957 -15.994 -8.707 1.00 84.81 90 ASP A N 1
ATOM 702 C CA . ASP A 1 90 ? -3.846 -15.225 -9.271 1.00 84.81 90 ASP A CA 1
ATOM 703 C C . ASP A 1 90 ? -3.877 -13.748 -8.844 1.00 84.81 90 ASP A C 1
ATOM 705 O O . ASP A 1 90 ? -3.015 -12.962 -9.240 1.00 84.81 90 ASP A O 1
ATOM 709 N N . ASN A 1 91 ? -4.841 -13.327 -8.014 1.00 92.56 91 ASN A N 1
ATOM 710 C CA . ASN A 1 91 ? -4.924 -11.946 -7.531 1.00 92.56 91 ASN A CA 1
ATOM 711 C C . ASN A 1 91 ? -3.965 -11.684 -6.354 1.00 92.56 91 ASN A C 1
ATOM 713 O O . ASN A 1 91 ? -4.376 -11.368 -5.233 1.00 92.56 91 ASN A O 1
ATOM 717 N N . THR A 1 92 ? -2.669 -11.840 -6.615 1.00 96.12 92 THR A N 1
ATOM 718 C CA . THR A 1 92 ? -1.582 -11.688 -5.639 1.00 96.12 92 THR A CA 1
ATOM 719 C C . THR A 1 92 ? -0.484 -10.793 -6.200 1.00 96.12 92 THR A C 1
ATOM 721 O O . THR A 1 92 ? -0.302 -10.691 -7.416 1.00 96.12 92 THR A O 1
ATOM 724 N N . VAL A 1 93 ? 0.276 -10.142 -5.318 1.00 97.44 93 VAL A N 1
ATOM 725 C CA . VAL A 1 93 ? 1.371 -9.248 -5.740 1.00 97.44 93 VAL A CA 1
ATOM 726 C C . VAL A 1 93 ? 2.421 -10.022 -6.537 1.00 97.44 93 VAL A C 1
ATOM 728 O O . VAL A 1 93 ? 2.895 -9.556 -7.571 1.00 97.44 93 VAL A O 1
ATOM 731 N N . GLU A 1 94 ? 2.763 -11.231 -6.094 1.00 96.81 94 GLU A N 1
ATOM 732 C CA . GLU A 1 94 ? 3.738 -12.083 -6.767 1.00 96.81 94 GLU A CA 1
ATOM 733 C C . GLU A 1 94 ? 3.296 -12.458 -8.185 1.00 96.81 94 GLU A C 1
ATOM 735 O O . GLU A 1 94 ? 4.114 -12.360 -9.098 1.00 96.81 94 GLU A O 1
ATOM 740 N N . ALA A 1 95 ? 2.025 -12.816 -8.406 1.00 96.38 95 ALA A N 1
ATOM 741 C CA . ALA A 1 95 ? 1.522 -13.103 -9.753 1.00 96.38 95 ALA A CA 1
ATOM 742 C C . ALA A 1 95 ? 1.738 -11.913 -10.703 1.00 96.38 95 ALA A C 1
ATOM 744 O O . ALA A 1 95 ? 2.264 -12.086 -11.803 1.00 96.38 95 ALA A O 1
ATOM 745 N N . ARG A 1 96 ? 1.423 -10.689 -10.253 1.00 97.75 96 ARG A N 1
ATOM 746 C CA . ARG A 1 96 ? 1.622 -9.456 -11.039 1.00 97.75 96 ARG A CA 1
ATOM 747 C C . ARG A 1 96 ? 3.093 -9.154 -11.308 1.00 97.75 96 ARG A C 1
ATOM 749 O O . ARG A 1 96 ? 3.443 -8.725 -12.407 1.00 97.75 96 ARG A O 1
ATOM 756 N N . VAL A 1 97 ? 3.967 -9.415 -10.337 1.00 97.94 97 VAL A N 1
ATOM 757 C CA . VAL A 1 97 ? 5.420 -9.274 -10.508 1.00 97.94 97 VAL A CA 1
ATOM 758 C C . VAL A 1 97 ? 5.949 -10.271 -11.543 1.00 97.94 97 VAL A C 1
ATOM 760 O O . VAL A 1 97 ? 6.712 -9.881 -12.425 1.00 97.94 97 VAL A O 1
ATOM 763 N N . PHE A 1 98 ? 5.515 -11.533 -11.504 1.00 97.56 98 PHE A N 1
ATOM 764 C CA . PHE A 1 98 ? 5.909 -12.531 -12.505 1.00 97.56 98 PHE A CA 1
ATOM 765 C C . PHE A 1 98 ? 5.344 -12.221 -13.899 1.00 97.56 98 PHE A C 1
ATOM 767 O O . PHE A 1 98 ? 6.075 -12.342 -14.883 1.00 97.56 98 PHE A O 1
ATOM 774 N N . GLU A 1 99 ? 4.103 -11.738 -14.000 1.00 96.81 99 GLU A N 1
ATOM 775 C CA . GLU A 1 99 ? 3.519 -11.249 -15.257 1.00 96.81 99 GLU A CA 1
ATOM 776 C C . GLU A 1 99 ? 4.396 -10.139 -15.875 1.00 96.81 99 GLU A C 1
ATOM 778 O O . GLU A 1 99 ? 4.751 -10.198 -17.057 1.00 96.81 99 GLU A O 1
ATOM 783 N N . ALA A 1 100 ? 4.832 -9.170 -15.062 1.00 97.94 100 ALA A N 1
ATOM 784 C CA . ALA A 1 100 ? 5.730 -8.094 -15.479 1.00 97.94 100 ALA A CA 1
ATOM 785 C C . ALA A 1 100 ? 7.116 -8.602 -15.923 1.00 97.94 100 ALA A C 1
ATOM 787 O O . ALA A 1 100 ? 7.625 -8.190 -16.973 1.00 97.94 100 ALA A O 1
ATOM 788 N N . LEU A 1 101 ? 7.721 -9.524 -15.170 1.00 98.12 101 LEU A N 1
ATOM 789 C CA . LEU A 1 101 ? 9.029 -10.118 -15.480 1.00 98.12 101 LEU A CA 1
ATOM 790 C C . LEU A 1 101 ? 9.012 -10.912 -16.802 1.00 98.12 101 LEU A C 1
ATOM 792 O O . LEU A 1 101 ? 9.934 -10.800 -17.616 1.00 98.12 101 LEU A O 1
ATOM 796 N N . LEU A 1 102 ? 7.937 -11.664 -17.059 1.00 96.81 102 LEU A N 1
ATOM 797 C CA . LEU A 1 102 ? 7.739 -12.424 -18.299 1.00 96.81 102 LEU A CA 1
ATOM 798 C C . LEU A 1 102 ? 7.453 -11.512 -19.499 1.00 96.81 102 LEU A C 1
ATOM 800 O O . LEU A 1 102 ? 7.962 -11.738 -20.606 1.00 96.81 102 LEU A O 1
ATOM 804 N N . LYS A 1 103 ? 6.659 -10.454 -19.296 1.00 96.56 103 LYS A N 1
ATOM 805 C CA . LYS A 1 103 ? 6.319 -9.467 -20.333 1.00 96.56 103 LYS A CA 1
ATOM 806 C C . LYS A 1 103 ? 7.538 -8.658 -20.776 1.00 96.56 103 LYS A C 1
ATOM 808 O O . LYS A 1 103 ? 7.708 -8.413 -21.968 1.00 96.56 103 LYS A O 1
ATOM 813 N N . THR A 1 104 ? 8.419 -8.312 -19.841 1.00 96.75 104 THR A N 1
ATOM 814 C CA . THR A 1 104 ? 9.684 -7.595 -20.101 1.00 96.75 104 THR A CA 1
ATOM 815 C C . THR A 1 104 ? 10.811 -8.498 -20.616 1.00 96.75 104 THR A C 1
ATOM 817 O O . THR A 1 104 ? 11.874 -8.003 -21.013 1.00 96.75 104 THR A O 1
ATOM 820 N N . LYS A 1 105 ? 10.580 -9.821 -20.662 1.00 96.31 105 LYS A N 1
ATOM 821 C CA . LYS A 1 105 ? 11.575 -10.842 -21.030 1.00 96.31 105 LYS A CA 1
ATOM 822 C C . LYS A 1 105 ? 12.820 -10.787 -20.140 1.00 96.31 105 LYS A C 1
ATOM 824 O O . LYS A 1 105 ? 13.927 -11.040 -20.610 1.00 96.31 105 LYS A O 1
ATOM 829 N N . LEU A 1 106 ? 12.641 -10.418 -18.872 1.00 96.69 106 LEU A N 1
ATOM 830 C CA . LEU A 1 106 ? 13.708 -10.463 -17.874 1.00 96.69 106 LEU A CA 1
ATOM 831 C C . LEU A 1 106 ? 13.922 -11.883 -17.344 1.00 96.69 106 LEU A C 1
ATOM 833 O O . LEU A 1 106 ? 15.047 -12.221 -16.996 1.00 96.69 106 LEU A O 1
ATOM 837 N N . ILE A 1 107 ? 12.881 -12.718 -17.358 1.00 96.25 107 ILE A N 1
ATOM 838 C CA . ILE A 1 107 ? 12.957 -14.147 -17.029 1.00 96.25 107 ILE A CA 1
ATOM 839 C C . ILE A 1 107 ? 12.268 -14.983 -18.111 1.00 96.25 107 ILE A C 1
ATOM 841 O O . ILE A 1 107 ? 11.395 -14.479 -18.827 1.00 96.25 107 ILE A O 1
ATOM 845 N N . GLN A 1 108 ? 12.658 -16.253 -18.209 1.00 92.12 108 GLN A N 1
ATOM 846 C CA . GLN A 1 108 ? 12.016 -17.242 -19.076 1.00 92.12 108 GLN A CA 1
ATOM 847 C C . GLN A 1 108 ? 10.775 -17.835 -18.404 1.00 92.12 108 GLN A C 1
ATOM 849 O O . GLN A 1 108 ? 9.687 -17.803 -18.975 1.00 92.12 108 GLN A O 1
ATOM 854 N N . ASP A 1 109 ? 10.953 -18.328 -17.184 1.00 92.06 109 ASP A N 1
ATOM 855 C CA . ASP A 1 109 ? 9.923 -18.897 -16.327 1.00 92.06 109 ASP A CA 1
ATOM 856 C C . ASP A 1 109 ? 10.342 -18.758 -14.857 1.00 92.06 109 ASP A C 1
ATOM 858 O O . ASP A 1 109 ? 11.421 -18.252 -14.537 1.00 92.06 109 ASP A O 1
ATOM 862 N N . ARG A 1 110 ? 9.451 -19.163 -13.954 1.00 91.00 110 ARG A N 1
ATOM 863 C CA . ARG A 1 110 ? 9.644 -19.032 -12.509 1.00 91.00 110 ARG A CA 1
ATOM 864 C C . ARG A 1 110 ? 10.587 -20.086 -11.937 1.00 91.00 110 ARG A C 1
ATOM 866 O O . ARG A 1 110 ? 11.293 -19.813 -10.969 1.00 91.00 110 ARG A O 1
ATOM 873 N N . GLN A 1 111 ? 10.564 -21.294 -12.486 1.00 91.12 111 GLN A N 1
ATOM 874 C CA . GLN A 1 111 ? 11.334 -22.431 -12.000 1.00 91.12 111 GLN A CA 1
ATOM 875 C C . GLN A 1 111 ? 12.828 -22.216 -12.259 1.00 91.12 111 GLN A C 1
ATOM 877 O O . GLN A 1 111 ? 13.659 -22.542 -11.415 1.00 91.12 111 GLN A O 1
ATOM 882 N N . SER A 1 112 ? 13.170 -21.599 -13.390 1.00 90.81 112 SER A N 1
ATOM 883 C CA . SER A 1 112 ? 14.548 -21.345 -13.801 1.00 90.81 112 SER A CA 1
ATOM 884 C C . SER A 1 112 ? 15.155 -20.051 -13.241 1.00 90.81 112 SER A C 1
ATOM 886 O O . SER A 1 112 ? 16.293 -19.732 -13.587 1.00 90.81 112 SER A O 1
ATOM 888 N N . SER A 1 113 ? 14.406 -19.250 -12.471 1.00 93.06 113 SER A N 1
ATOM 889 C CA . SER A 1 113 ? 14.800 -17.876 -12.111 1.00 93.06 113 SER A CA 1
ATOM 890 C C . SER A 1 113 ? 15.434 -17.727 -10.726 1.00 93.06 113 SER A C 1
ATOM 892 O O . SER A 1 113 ? 15.569 -16.598 -10.266 1.00 93.06 113 SER A O 1
ATOM 894 N N . ASN A 1 114 ? 15.772 -18.820 -10.029 1.00 94.00 114 ASN A N 1
ATOM 895 C CA . ASN A 1 114 ? 16.399 -18.780 -8.696 1.00 94.00 114 ASN A CA 1
ATOM 896 C C . ASN A 1 114 ? 15.666 -17.840 -7.707 1.00 94.00 114 ASN A C 1
ATOM 898 O O . ASN A 1 114 ? 16.241 -16.925 -7.121 1.00 94.00 114 ASN A O 1
ATOM 902 N N . TYR A 1 115 ? 14.342 -17.995 -7.617 1.00 96.69 115 TYR A N 1
ATOM 903 C CA . TYR A 1 115 ? 13.476 -17.041 -6.929 1.00 96.69 115 TYR A CA 1
ATOM 904 C C . TYR A 1 115 ? 13.338 -17.318 -5.423 1.00 96.69 115 TYR A C 1
ATOM 906 O O . TYR A 1 115 ? 12.836 -18.369 -5.014 1.00 96.69 115 TYR A O 1
ATOM 914 N N . HIS A 1 116 ? 13.638 -16.314 -4.597 1.00 95.56 116 HIS A N 1
ATOM 915 C CA . HIS A 1 116 ? 13.353 -16.306 -3.161 1.00 95.56 116 HIS A CA 1
ATOM 916 C C . HIS A 1 116 ? 12.622 -15.031 -2.736 1.00 95.56 116 HIS A C 1
ATOM 918 O O . HIS A 1 116 ? 12.816 -13.959 -3.299 1.00 95.56 116 HIS A O 1
ATOM 924 N N . ARG A 1 117 ? 11.798 -15.135 -1.689 1.00 95.19 117 ARG A N 1
ATOM 925 C CA . ARG A 1 117 ? 11.027 -14.013 -1.132 1.00 95.19 117 ARG A CA 1
ATOM 926 C C . ARG A 1 117 ? 11.348 -13.809 0.343 1.00 95.19 117 ARG A C 1
ATOM 928 O O . ARG A 1 117 ? 11.396 -14.792 1.085 1.00 95.19 117 ARG A O 1
ATOM 935 N N . CYS A 1 118 ? 11.526 -12.560 0.762 1.00 93.94 118 CYS A N 1
ATOM 936 C CA . CYS A 1 118 ? 11.866 -12.226 2.143 1.00 93.94 118 CYS A CA 1
ATOM 937 C C . CYS A 1 118 ? 10.696 -12.447 3.109 1.00 93.94 118 CYS A C 1
ATOM 939 O O . CYS A 1 118 ? 10.868 -13.088 4.149 1.00 93.94 118 CYS A O 1
ATOM 941 N N . GLY A 1 119 ? 9.510 -11.942 2.759 1.00 89.44 119 GLY A N 1
ATOM 942 C CA . GLY A 1 119 ? 8.291 -12.063 3.559 1.00 89.44 119 GLY A CA 1
ATOM 943 C C . GLY A 1 119 ? 7.100 -12.580 2.754 1.00 89.44 119 GLY A C 1
ATOM 944 O O . GLY A 1 119 ? 7.055 -12.459 1.530 1.00 89.44 119 GLY A O 1
ATOM 945 N N . ARG A 1 120 ? 6.113 -13.151 3.447 1.00 92.44 120 ARG A N 1
ATOM 946 C CA . ARG A 1 120 ? 4.786 -13.466 2.902 1.00 92.44 120 ARG A CA 1
ATOM 947 C C . ARG A 1 120 ? 3.786 -12.591 3.647 1.00 92.44 120 ARG A C 1
ATOM 949 O O . ARG A 1 120 ? 3.427 -12.924 4.768 1.00 92.44 120 ARG A O 1
ATOM 956 N N . THR A 1 121 ? 3.432 -11.447 3.074 1.00 95.00 121 THR A N 1
ATOM 957 C CA . THR A 1 121 ? 2.394 -10.592 3.654 1.00 95.00 121 THR A CA 1
ATOM 958 C C . THR A 1 121 ? 1.023 -11.217 3.411 1.00 95.00 121 THR A C 1
ATOM 960 O O . THR A 1 121 ? 0.783 -11.818 2.355 1.00 95.00 121 THR A O 1
ATOM 963 N N . ASP A 1 122 ? 0.151 -11.107 4.413 1.00 92.81 122 ASP A N 1
ATOM 964 C CA . ASP A 1 122 ? -1.216 -11.621 4.357 1.00 92.81 122 ASP A CA 1
ATOM 965 C C . ASP A 1 122 ? -2.081 -10.787 3.399 1.00 92.81 122 ASP A C 1
ATOM 967 O O . ASP A 1 122 ? -1.681 -9.715 2.939 1.00 92.81 122 ASP A O 1
ATOM 971 N N . LYS A 1 123 ? -3.293 -11.275 3.108 1.00 93.81 123 LYS A N 1
ATOM 972 C CA . LYS A 1 123 ? -4.329 -10.494 2.414 1.00 93.81 123 LYS A CA 1
ATOM 973 C C . LYS A 1 123 ? -4.469 -9.109 3.054 1.00 93.81 123 LYS A C 1
ATOM 975 O O . LYS A 1 123 ? -4.396 -9.006 4.272 1.00 93.81 123 LYS A O 1
ATOM 980 N N . GLY A 1 124 ? -4.613 -8.071 2.227 1.00 93.44 124 GLY A N 1
ATOM 981 C CA . GLY A 1 124 ? -4.808 -6.687 2.672 1.00 93.44 124 GLY A CA 1
ATOM 982 C C . GLY A 1 124 ? -3.551 -5.966 3.181 1.00 93.44 124 GLY A C 1
ATOM 983 O O . GLY A 1 124 ? -3.529 -4.736 3.199 1.00 93.44 124 GLY A O 1
ATOM 984 N N . VAL A 1 125 ? -2.486 -6.692 3.540 1.00 97.31 125 VAL A N 1
ATOM 985 C CA . VAL A 1 125 ? -1.262 -6.126 4.132 1.00 97.31 125 VAL A CA 1
ATOM 986 C C . VAL A 1 125 ? -0.389 -5.466 3.065 1.00 97.31 125 VAL A C 1
ATOM 988 O O . VAL A 1 125 ? -0.037 -6.081 2.056 1.00 97.31 125 VAL A O 1
ATOM 991 N N . SER A 1 126 ? 0.013 -4.220 3.312 1.00 98.25 126 SER A N 1
ATOM 992 C CA . SER A 1 126 ? 0.866 -3.446 2.399 1.00 98.25 126 SER A CA 1
ATOM 993 C C . SER A 1 126 ? 2.357 -3.681 2.666 1.00 98.25 126 SER A C 1
ATOM 995 O O . SER A 1 126 ? 2.746 -4.213 3.709 1.00 98.25 126 SER A O 1
ATOM 997 N N . ALA A 1 127 ? 3.225 -3.264 1.744 1.00 98.19 127 ALA A N 1
ATOM 998 C CA . ALA A 1 127 ? 4.667 -3.255 1.980 1.00 98.19 127 ALA A CA 1
ATOM 999 C C . ALA A 1 127 ? 5.337 -2.044 1.337 1.00 98.19 127 ALA A C 1
ATOM 1001 O O . ALA A 1 127 ? 5.024 -1.682 0.210 1.00 98.19 127 ALA A O 1
ATOM 1002 N N . PHE A 1 128 ? 6.304 -1.459 2.036 1.00 96.50 128 PHE A N 1
ATOM 1003 C CA . PHE A 1 128 ? 7.176 -0.420 1.492 1.00 96.50 128 PHE A CA 1
ATOM 1004 C C . PHE A 1 128 ? 8.510 -0.994 0.995 1.00 96.50 128 PHE A C 1
ATOM 1006 O O . PHE A 1 128 ? 9.064 -0.524 0.008 1.00 96.50 128 PHE A O 1
ATOM 1013 N N . SER A 1 129 ? 9.017 -2.035 1.660 1.00 94.88 129 SER A N 1
ATOM 1014 C CA . SER A 1 129 ? 10.328 -2.621 1.367 1.00 94.88 129 SER A CA 1
ATOM 1015 C C . SER A 1 129 ? 10.272 -4.149 1.425 1.00 94.88 129 SER A C 1
ATOM 1017 O O . SER A 1 129 ? 10.972 -4.802 2.201 1.00 94.88 129 SER A O 1
ATOM 1019 N N . GLN A 1 130 ? 9.391 -4.745 0.618 1.00 97.81 130 GLN A N 1
ATOM 1020 C CA . GLN A 1 130 ? 9.442 -6.183 0.358 1.00 97.81 130 GLN A CA 1
ATOM 1021 C C . GLN A 1 130 ? 10.654 -6.475 -0.525 1.00 97.81 130 GLN A C 1
ATOM 1023 O O . GLN A 1 130 ? 10.886 -5.773 -1.505 1.00 97.81 130 GLN A O 1
ATOM 1028 N N . VAL A 1 131 ? 11.395 -7.540 -0.228 1.00 98.25 131 VAL A N 1
ATOM 1029 C CA . VAL A 1 131 ? 12.577 -7.916 -1.012 1.00 98.25 131 VAL A CA 1
ATOM 1030 C C . VAL A 1 131 ? 12.419 -9.320 -1.576 1.00 98.25 131 VAL A C 1
ATOM 1032 O O . VAL A 1 131 ? 12.043 -10.259 -0.868 1.00 98.25 131 VAL A O 1
ATOM 1035 N N . ILE A 1 132 ? 12.718 -9.465 -2.864 1.00 98.38 132 ILE A N 1
ATOM 1036 C CA . ILE A 1 132 ? 12.893 -10.759 -3.527 1.00 98.38 132 ILE A CA 1
ATOM 1037 C C . ILE A 1 132 ? 14.334 -10.884 -4.018 1.00 98.38 132 ILE A C 1
ATOM 1039 O O . ILE A 1 132 ? 14.951 -9.870 -4.332 1.00 98.38 132 ILE A O 1
ATOM 1043 N N . SER A 1 133 ? 14.866 -12.101 -4.104 1.00 98.19 133 SER A N 1
ATOM 1044 C CA . SER A 1 133 ? 16.079 -12.375 -4.878 1.00 98.19 133 SER A CA 1
ATOM 1045 C C . SER A 1 133 ? 15.738 -13.242 -6.082 1.00 98.19 133 SER A C 1
ATOM 1047 O O . SER A 1 133 ? 14.868 -14.111 -5.985 1.00 98.19 133 SER A O 1
ATOM 1049 N N . ILE A 1 134 ? 16.320 -12.926 -7.239 1.00 98.31 134 ILE A N 1
ATOM 1050 C CA . ILE A 1 134 ? 15.942 -13.520 -8.526 1.00 98.31 134 ILE A CA 1
ATOM 1051 C C . ILE A 1 134 ? 17.049 -13.335 -9.576 1.00 98.31 134 ILE A C 1
ATOM 1053 O O . ILE A 1 134 ? 17.744 -12.318 -9.589 1.00 98.31 134 ILE A O 1
ATOM 1057 N N . ASP A 1 135 ? 17.188 -14.300 -10.484 1.00 97.56 135 ASP A N 1
ATOM 1058 C CA . ASP A 1 135 ? 18.022 -14.195 -11.684 1.00 97.56 135 ASP A CA 1
ATOM 1059 C C . ASP A 1 135 ? 17.283 -13.428 -12.788 1.00 97.56 135 ASP A C 1
ATOM 1061 O O . ASP A 1 135 ? 16.263 -13.893 -13.300 1.00 97.56 135 ASP A O 1
ATOM 1065 N N . LEU A 1 136 ? 17.823 -12.280 -13.201 1.00 97.06 136 LEU A N 1
ATOM 1066 C CA . LEU A 1 136 ? 17.302 -11.473 -14.308 1.00 97.06 136 LEU A CA 1
ATOM 1067 C C . LEU A 1 136 ? 18.256 -11.495 -15.501 1.00 97.06 136 LEU A C 1
ATOM 1069 O O . LEU A 1 136 ? 19.470 -11.566 -15.337 1.00 97.06 136 LEU A O 1
ATOM 1073 N N . ARG A 1 137 ? 17.726 -11.383 -16.720 1.00 95.56 137 ARG A N 1
ATOM 1074 C CA . ARG A 1 137 ? 18.525 -11.135 -17.929 1.00 95.56 137 ARG A CA 1
ATOM 1075 C C . ARG A 1 137 ? 19.391 -9.890 -17.732 1.00 95.56 137 ARG A C 1
ATOM 1077 O O . ARG A 1 137 ? 18.854 -8.846 -17.391 1.00 95.56 137 ARG A O 1
ATOM 1084 N N . SER A 1 138 ? 20.678 -9.983 -18.041 1.00 94.38 138 SER A N 1
ATOM 1085 C CA . SER A 1 138 ? 21.655 -8.899 -17.897 1.00 94.38 138 SER A CA 1
ATOM 1086 C C . SER A 1 138 ? 22.263 -8.517 -19.248 1.00 94.38 138 SER A C 1
ATOM 1088 O O . SER A 1 138 ? 22.342 -9.336 -20.168 1.00 94.38 138 SER A O 1
ATOM 1090 N N . SER A 1 139 ? 22.686 -7.258 -19.384 1.00 91.88 139 SER A N 1
ATOM 1091 C CA . SER A 1 139 ? 23.521 -6.802 -20.508 1.00 91.88 139 SER A CA 1
ATOM 1092 C C . SER A 1 139 ? 25.023 -6.988 -20.248 1.00 91.88 139 SER A C 1
ATOM 1094 O O . SER A 1 139 ? 25.825 -6.802 -21.167 1.00 91.88 139 SER A O 1
ATOM 1096 N N . GLN A 1 140 ? 25.402 -7.363 -19.022 1.00 90.44 140 GLN A N 1
ATOM 1097 C CA . GLN A 1 140 ? 26.781 -7.515 -18.559 1.00 90.44 140 GLN A CA 1
ATOM 1098 C C . GLN A 1 140 ? 27.266 -8.956 -18.698 1.00 90.44 140 GLN A C 1
ATOM 1100 O O . GLN A 1 140 ? 26.516 -9.902 -18.483 1.00 90.44 140 GLN A O 1
ATOM 1105 N N . PHE A 1 141 ? 28.554 -9.126 -18.997 1.00 88.88 141 PHE A N 1
ATOM 1106 C CA . PHE A 1 141 ? 29.210 -10.439 -19.102 1.00 88.88 141 PHE A CA 1
ATOM 1107 C C . PHE A 1 141 ? 30.126 -10.744 -17.903 1.00 88.88 141 PHE A C 1
ATOM 1109 O O . PHE A 1 141 ? 30.715 -11.818 -17.830 1.00 88.88 141 PHE A O 1
ATOM 1116 N N . SER A 1 142 ? 30.262 -9.807 -16.965 1.00 87.94 142 SER A N 1
ATOM 1117 C CA . SER A 1 142 ? 31.072 -9.939 -15.754 1.00 87.94 142 SER A CA 1
ATOM 1118 C C . SER A 1 142 ? 30.516 -9.061 -14.625 1.00 87.94 142 SER A C 1
ATOM 1120 O O . SER A 1 142 ? 29.683 -8.179 -14.848 1.00 87.94 142 SER A O 1
ATOM 1122 N N . GLY A 1 143 ? 30.963 -9.313 -13.393 1.00 89.44 143 GLY A N 1
ATOM 1123 C CA . GLY A 1 143 ? 30.535 -8.593 -12.191 1.00 89.44 143 GLY A CA 1
ATOM 1124 C C . GLY A 1 143 ? 29.750 -9.467 -11.210 1.00 89.44 143 GLY A C 1
ATOM 1125 O O . GLY A 1 143 ? 29.448 -10.628 -11.481 1.00 89.44 143 GLY A O 1
ATOM 1126 N N . LEU A 1 144 ? 29.434 -8.902 -10.042 1.00 91.62 144 LEU A N 1
ATOM 1127 C CA . LEU A 1 144 ? 28.785 -9.628 -8.949 1.00 91.62 144 LEU A CA 1
ATOM 1128 C C . LEU A 1 144 ? 27.424 -10.205 -9.374 1.00 91.62 144 LEU A C 1
ATOM 1130 O O . LEU A 1 144 ? 26.565 -9.478 -9.882 1.00 91.62 144 LEU A O 1
ATOM 1134 N N . GLY A 1 145 ? 27.248 -11.510 -9.161 1.00 91.00 145 GLY A N 1
ATOM 1135 C CA . GLY A 1 145 ? 26.012 -12.233 -9.466 1.00 91.00 145 GLY A CA 1
ATOM 1136 C C . GLY A 1 145 ? 25.804 -12.581 -10.939 1.00 91.00 145 GLY A C 1
ATOM 1137 O O . GLY A 1 145 ? 24.793 -13.201 -11.254 1.00 91.00 145 GLY A O 1
ATOM 1138 N N . VAL A 1 146 ? 26.711 -12.199 -11.848 1.00 93.31 146 VAL A N 1
ATOM 1139 C CA . VAL A 1 146 ? 26.560 -12.474 -13.286 1.00 93.31 146 VAL A CA 1
ATOM 1140 C C . VAL A 1 146 ? 26.882 -13.936 -13.603 1.00 93.31 146 VAL A C 1
ATOM 1142 O O . VAL A 1 146 ? 27.927 -14.455 -13.219 1.00 93.31 146 VAL A O 1
ATOM 1145 N N . ASN A 1 147 ? 25.987 -14.585 -14.345 1.00 90.75 147 ASN A N 1
ATOM 1146 C CA . ASN A 1 147 ? 26.113 -15.939 -14.866 1.00 90.75 147 ASN A CA 1
ATOM 1147 C C . ASN A 1 147 ? 25.963 -15.910 -16.396 1.00 90.75 147 ASN A C 1
ATOM 1149 O O . ASN A 1 147 ? 24.930 -15.493 -16.929 1.00 90.75 147 ASN A O 1
ATOM 1153 N N . VAL A 1 148 ? 27.005 -16.349 -17.103 1.00 88.88 148 VAL A N 1
ATOM 1154 C CA . VAL A 1 148 ? 27.072 -16.339 -18.567 1.00 88.88 148 VAL A CA 1
ATOM 1155 C C . VAL A 1 148 ? 26.894 -17.767 -19.102 1.00 88.88 148 VAL A C 1
ATOM 1157 O O . VAL A 1 148 ? 27.659 -18.651 -18.713 1.00 88.88 148 VAL A O 1
ATOM 1160 N N . PRO A 1 149 ? 25.921 -18.020 -19.999 1.00 84.00 149 PRO A N 1
ATOM 1161 C CA . PRO A 1 149 ? 25.763 -19.323 -20.643 1.00 84.00 149 PRO A CA 1
ATOM 1162 C C . PRO A 1 149 ? 27.006 -19.754 -21.441 1.00 84.00 149 PRO A C 1
ATOM 1164 O O . PRO A 1 149 ? 27.695 -18.932 -22.050 1.00 84.00 149 PRO A O 1
ATOM 1167 N N . ALA A 1 150 ? 27.283 -21.061 -21.482 1.00 78.06 150 ALA A N 1
ATOM 1168 C CA . ALA A 1 150 ? 28.418 -21.609 -22.223 1.00 78.06 150 ALA A CA 1
ATOM 1169 C C . ALA A 1 150 ? 28.330 -21.265 -23.724 1.00 78.06 150 ALA A C 1
ATOM 1171 O O . ALA A 1 150 ? 27.292 -21.457 -24.355 1.00 78.06 150 ALA A O 1
ATOM 1172 N N . GLY A 1 151 ? 29.424 -20.757 -24.299 1.00 70.94 151 GLY A N 1
ATOM 1173 C CA . GLY A 1 151 ? 29.486 -20.345 -25.710 1.00 70.94 151 GLY A CA 1
ATOM 1174 C C . GLY A 1 151 ? 29.004 -18.915 -25.995 1.00 70.94 151 GLY A C 1
ATOM 1175 O O . GLY A 1 151 ? 29.056 -18.478 -27.144 1.00 70.94 151 GLY A O 1
ATOM 1176 N N . VAL A 1 152 ? 28.585 -18.161 -24.972 1.00 77.00 152 VAL A N 1
ATOM 1177 C CA . VAL A 1 152 ? 28.168 -16.757 -25.090 1.00 77.00 152 VAL A CA 1
ATOM 1178 C C . VAL A 1 152 ? 29.303 -15.846 -24.624 1.00 77.00 152 VAL A C 1
ATOM 1180 O O . VAL A 1 152 ? 29.515 -15.648 -23.435 1.00 77.00 152 VAL A O 1
ATOM 1183 N N . GLY A 1 153 ? 30.069 -15.301 -25.571 1.00 69.69 153 GLY A N 1
ATOM 1184 C CA . GLY A 1 153 ? 31.136 -14.330 -25.300 1.00 69.69 153 GLY A CA 1
ATOM 1185 C C . GLY A 1 153 ? 30.744 -12.900 -25.691 1.00 69.69 153 GLY A C 1
ATOM 1186 O O . GLY A 1 153 ? 29.853 -12.716 -26.530 1.00 69.69 153 GLY A O 1
ATOM 1187 N N . PRO A 1 154 ? 31.410 -11.869 -25.135 1.00 68.69 154 PRO A N 1
ATOM 1188 C CA . PRO A 1 154 ? 31.263 -10.507 -25.631 1.00 68.69 154 PRO A CA 1
ATOM 1189 C C . PRO A 1 154 ? 31.639 -10.476 -27.119 1.00 68.69 154 PRO A C 1
ATOM 1191 O O . PRO A 1 154 ? 32.710 -10.941 -27.511 1.00 68.69 154 PRO A O 1
ATOM 1194 N N . LYS A 1 155 ? 30.747 -9.962 -27.975 1.00 62.97 155 LYS A N 1
ATOM 1195 C CA . LYS A 1 155 ? 31.041 -9.819 -29.408 1.00 62.97 155 LYS A CA 1
ATOM 1196 C C . LYS A 1 155 ? 32.202 -8.834 -29.564 1.00 62.97 155 LYS A C 1
ATOM 1198 O O . LYS A 1 155 ? 32.025 -7.649 -29.301 1.00 62.97 155 LYS A O 1
ATOM 1203 N N . ALA A 1 156 ? 33.369 -9.322 -29.983 1.00 49.91 156 ALA A N 1
ATOM 1204 C CA . ALA A 1 156 ? 34.521 -8.490 -30.315 1.00 49.91 156 ALA A CA 1
ATOM 1205 C C . ALA A 1 156 ? 34.177 -7.622 -31.539 1.00 49.91 156 ALA A C 1
ATOM 1207 O O . ALA A 1 156 ? 34.207 -8.091 -32.674 1.00 49.91 156 ALA A O 1
ATOM 1208 N N . GLY A 1 157 ? 33.769 -6.374 -31.306 1.00 45.34 157 GLY A N 1
ATOM 1209 C CA . GLY A 1 157 ? 33.370 -5.451 -32.364 1.00 45.34 157 GLY A CA 1
ATOM 1210 C C . GLY A 1 157 ? 33.300 -4.015 -31.860 1.00 45.34 157 GLY A C 1
ATOM 1211 O O . GLY A 1 157 ? 32.292 -3.625 -31.280 1.00 45.34 157 GLY A O 1
ATOM 1212 N N . ASN A 1 158 ? 34.373 -3.271 -32.152 1.00 39.78 158 ASN A N 1
ATOM 1213 C CA . ASN A 1 158 ? 34.679 -1.867 -31.848 1.00 39.78 158 ASN A CA 1
ATOM 1214 C C . ASN A 1 158 ? 34.822 -1.528 -30.361 1.00 39.78 158 ASN A C 1
ATOM 1216 O O . ASN A 1 158 ? 33.942 -1.825 -29.566 1.00 39.78 158 ASN A O 1
ATOM 1220 N N . GLY A 1 159 ? 35.939 -0.882 -30.002 1.00 44.94 159 GLY A N 1
ATOM 1221 C CA . GLY A 1 159 ? 36.291 -0.437 -28.648 1.00 44.94 159 GLY A CA 1
ATOM 1222 C C . GLY A 1 159 ? 35.370 0.648 -28.079 1.00 44.94 159 GLY A C 1
ATOM 1223 O O . GLY A 1 159 ? 35.832 1.730 -27.742 1.00 44.94 159 GLY A O 1
ATOM 1224 N N . GLY A 1 160 ? 34.071 0.364 -28.007 1.00 46.38 160 GLY A N 1
ATOM 1225 C CA . GLY A 1 160 ? 33.083 1.145 -27.282 1.00 46.38 160 GLY A CA 1
ATOM 1226 C C . GLY A 1 160 ? 33.072 0.760 -25.807 1.00 46.38 160 GLY A C 1
ATOM 1227 O O . GLY A 1 160 ? 33.336 -0.390 -25.449 1.00 46.38 160 GLY A O 1
ATOM 1228 N N . GLU A 1 161 ? 32.775 1.744 -24.966 1.00 52.16 161 GLU A N 1
ATOM 1229 C CA . GLU A 1 161 ? 32.665 1.623 -23.513 1.00 52.16 161 GLU A CA 1
ATOM 1230 C C . GLU A 1 161 ? 31.763 0.448 -23.072 1.00 52.16 161 GLU A C 1
ATOM 1232 O O . GLU A 1 161 ? 30.863 0.036 -23.818 1.00 52.16 161 GLU A O 1
ATOM 1237 N N . PRO A 1 162 ? 31.969 -0.103 -21.856 1.00 59.75 162 PRO A N 1
ATOM 1238 C CA . PRO A 1 162 ? 31.099 -1.135 -21.300 1.00 59.75 162 PRO A CA 1
ATOM 1239 C C . PRO A 1 162 ? 29.636 -0.678 -21.362 1.00 59.75 162 PRO A C 1
ATOM 1241 O O . PRO A 1 162 ? 29.280 0.352 -20.792 1.00 59.75 162 PRO A O 1
ATOM 1244 N N . LYS A 1 163 ? 28.771 -1.432 -22.057 1.00 71.69 163 LYS A N 1
ATOM 1245 C CA . LYS A 1 163 ? 27.327 -1.138 -22.073 1.00 71.69 163 LYS A CA 1
ATOM 1246 C C . LYS A 1 163 ? 26.822 -1.104 -20.638 1.00 71.69 163 LYS A C 1
ATOM 1248 O O . LYS A 1 163 ? 27.146 -2.018 -19.897 1.00 71.69 163 LYS A O 1
ATOM 1253 N N . ALA A 1 164 ? 26.021 -0.111 -20.259 1.00 84.75 164 ALA A N 1
ATOM 1254 C CA . ALA A 1 164 ? 25.394 -0.058 -18.938 1.00 84.75 164 ALA A CA 1
ATOM 1255 C C . ALA A 1 164 ? 24.442 -1.252 -18.703 1.00 84.75 164 ALA A C 1
ATOM 1257 O O . ALA A 1 164 ? 23.949 -1.873 -19.653 1.00 84.75 164 ALA A O 1
ATOM 1258 N N . GLU A 1 165 ? 24.215 -1.599 -17.431 1.00 92.94 165 GLU A N 1
ATOM 1259 C CA . GLU A 1 165 ? 23.245 -2.632 -17.036 1.00 92.94 165 GLU A CA 1
ATOM 1260 C C . GLU A 1 165 ? 21.811 -2.240 -17.435 1.00 92.94 165 GLU A C 1
ATOM 1262 O O . GLU A 1 165 ? 21.514 -1.067 -17.664 1.00 92.94 165 GLU A O 1
ATOM 1267 N N . LEU A 1 166 ? 20.912 -3.221 -17.542 1.00 94.31 166 LEU A N 1
ATOM 1268 C CA . LEU A 1 166 ? 19.502 -2.950 -17.814 1.00 94.31 166 LEU A CA 1
ATOM 1269 C C . LEU A 1 166 ? 18.838 -2.147 -16.680 1.00 94.31 166 LEU A C 1
ATOM 1271 O O . LEU A 1 166 ? 19.029 -2.418 -15.496 1.00 94.31 166 LEU A O 1
ATOM 1275 N N . HIS A 1 167 ? 17.976 -1.208 -17.067 1.00 95.44 167 HIS A N 1
ATOM 1276 C CA . HIS A 1 167 ? 17.152 -0.397 -16.167 1.00 95.44 167 HIS A CA 1
ATOM 1277 C C . HIS A 1 167 ? 15.971 -1.208 -15.611 1.00 95.44 167 HIS A C 1
ATOM 1279 O O . HIS A 1 167 ? 14.827 -1.057 -16.054 1.00 95.44 167 HIS A O 1
ATOM 1285 N N . TYR A 1 168 ? 16.247 -2.151 -14.703 1.00 97.19 168 TYR A N 1
ATOM 1286 C CA . TYR A 1 168 ? 15.244 -3.099 -14.207 1.00 97.19 168 TYR A CA 1
ATOM 1287 C C . TYR A 1 168 ? 14.021 -2.409 -13.599 1.00 97.19 168 TYR A C 1
ATOM 1289 O O . TYR A 1 168 ? 12.897 -2.840 -13.860 1.00 97.19 168 TYR A O 1
ATOM 1297 N N . VAL A 1 169 ? 14.221 -1.334 -12.829 1.00 97.62 169 VAL A N 1
ATOM 1298 C CA . VAL A 1 169 ? 13.130 -0.634 -12.139 1.00 97.62 169 VAL A CA 1
ATOM 1299 C C . VAL A 1 169 ? 12.212 0.023 -13.165 1.00 97.62 169 VAL A C 1
ATOM 1301 O O . VAL A 1 169 ? 11.015 -0.269 -13.187 1.00 97.62 169 VAL A O 1
ATOM 1304 N N . LYS A 1 170 ? 12.777 0.797 -14.096 1.00 96.38 170 LYS A N 1
ATOM 1305 C CA . LYS A 1 170 ? 12.028 1.444 -15.186 1.00 96.38 170 LYS A CA 1
ATOM 1306 C C . LYS A 1 170 ? 11.305 0.445 -16.088 1.00 96.38 170 LYS A C 1
ATOM 1308 O O . LYS A 1 170 ? 10.162 0.665 -16.489 1.00 96.38 170 LYS A O 1
ATOM 1313 N N . MET A 1 171 ? 11.946 -0.679 -16.420 1.00 97.31 171 MET A N 1
ATOM 1314 C CA . MET A 1 171 ? 11.331 -1.730 -17.238 1.00 97.31 171 MET A CA 1
ATOM 1315 C C . MET A 1 171 ? 10.120 -2.362 -16.548 1.00 97.31 171 MET A C 1
ATOM 1317 O O . MET A 1 171 ? 9.096 -2.570 -17.200 1.00 97.31 171 MET A O 1
ATOM 1321 N N . LEU A 1 172 ? 10.231 -2.659 -15.250 1.00 97.69 172 LEU A N 1
ATOM 1322 C CA . LEU A 1 172 ? 9.157 -3.272 -14.473 1.00 97.69 172 LEU A CA 1
ATOM 1323 C C . LEU A 1 172 ? 8.015 -2.286 -14.210 1.00 97.69 172 LEU A C 1
ATOM 1325 O O . LEU A 1 172 ? 6.864 -2.615 -14.489 1.00 97.69 172 LEU A O 1
ATOM 1329 N N . ASN A 1 173 ? 8.308 -1.064 -13.763 1.00 97.06 173 ASN A N 1
ATOM 1330 C CA . ASN A 1 173 ? 7.287 -0.062 -13.435 1.00 97.06 173 ASN A CA 1
ATOM 1331 C C . ASN A 1 173 ? 6.413 0.338 -14.635 1.00 97.06 173 ASN A C 1
ATOM 1333 O O . ASN A 1 173 ? 5.243 0.661 -14.453 1.00 97.06 173 ASN A O 1
ATOM 1337 N N . ARG A 1 174 ? 6.922 0.233 -15.872 1.00 95.81 174 ARG A N 1
ATOM 1338 C CA . ARG A 1 174 ? 6.132 0.451 -17.103 1.00 95.81 174 ARG A CA 1
ATOM 1339 C C . ARG A 1 174 ? 5.032 -0.580 -17.345 1.00 95.81 174 ARG A C 1
ATOM 1341 O O . ARG A 1 174 ? 4.122 -0.319 -18.130 1.00 95.81 174 ARG A O 1
ATOM 1348 N N . VAL A 1 175 ? 5.148 -1.772 -16.764 1.00 97.31 175 VAL A N 1
ATOM 1349 C CA . VAL A 1 175 ? 4.199 -2.875 -16.987 1.00 97.31 175 VAL A CA 1
ATOM 1350 C C . VAL A 1 175 ? 3.511 -3.353 -15.712 1.00 97.31 175 VAL A C 1
ATOM 1352 O O . VAL A 1 175 ? 2.533 -4.092 -15.819 1.00 97.31 175 VAL A O 1
ATOM 1355 N N . LEU A 1 176 ? 4.004 -2.953 -14.538 1.00 96.81 176 LEU A N 1
ATOM 1356 C CA . LEU A 1 176 ? 3.384 -3.245 -13.253 1.00 96.81 176 LEU A CA 1
ATOM 1357 C C . LEU A 1 176 ? 2.108 -2.406 -13.040 1.00 96.81 176 LEU A C 1
ATOM 1359 O O . LEU A 1 176 ? 2.069 -1.232 -13.425 1.00 96.81 176 LEU A O 1
ATOM 1363 N N . PRO A 1 177 ? 1.082 -2.972 -12.376 1.00 94.88 177 PRO A N 1
ATOM 1364 C CA . PRO A 1 177 ? -0.077 -2.222 -11.886 1.00 94.88 177 PRO A CA 1
ATOM 1365 C C . PRO A 1 177 ? 0.317 -0.997 -11.044 1.00 94.88 177 PRO A C 1
ATOM 1367 O O . PRO A 1 177 ? 1.368 -1.032 -10.408 1.00 94.88 177 PRO A O 1
ATOM 1370 N N . PRO A 1 178 ? -0.478 0.093 -11.023 1.00 89.94 178 PRO A N 1
ATOM 1371 C CA . PRO A 1 178 ? -0.099 1.360 -10.390 1.00 89.94 178 PRO A CA 1
ATOM 1372 C C . PRO A 1 178 ? 0.189 1.290 -8.886 1.00 89.94 178 PRO A C 1
ATOM 1374 O O . PRO A 1 178 ? 0.961 2.086 -8.358 1.00 89.94 178 PRO A O 1
ATOM 1377 N N . ASP A 1 179 ? -0.402 0.309 -8.226 1.00 93.62 179 ASP A N 1
ATOM 1378 C CA . ASP A 1 179 ? -0.311 -0.009 -6.809 1.00 93.62 179 ASP A CA 1
ATOM 1379 C C . ASP A 1 179 ? 0.831 -0.983 -6.465 1.00 93.62 179 ASP A C 1
ATOM 1381 O O . ASP A 1 179 ? 0.991 -1.315 -5.293 1.00 93.62 179 ASP A O 1
ATOM 1385 N N . ILE A 1 180 ? 1.642 -1.411 -7.446 1.00 97.44 180 ILE A N 1
ATOM 1386 C CA . ILE A 1 180 ? 2.870 -2.201 -7.256 1.00 97.44 180 ILE A CA 1
ATOM 1387 C C . ILE A 1 180 ? 4.038 -1.498 -7.956 1.00 97.44 180 ILE A C 1
ATOM 1389 O O . ILE A 1 180 ? 3.992 -1.196 -9.151 1.00 97.44 180 ILE A O 1
ATOM 1393 N N . ARG A 1 181 ? 5.127 -1.255 -7.227 1.00 97.44 181 ARG A N 1
ATOM 1394 C CA . ARG A 1 181 ? 6.311 -0.556 -7.735 1.00 97.44 181 ARG A CA 1
ATOM 1395 C C . ARG A 1 181 ? 7.596 -1.262 -7.348 1.00 97.44 181 ARG A C 1
ATOM 1397 O O . ARG A 1 181 ? 7.791 -1.636 -6.195 1.00 97.44 181 ARG A O 1
ATOM 1404 N N . ALA A 1 182 ? 8.497 -1.405 -8.312 1.00 97.81 182 ALA A N 1
ATOM 1405 C CA . ALA A 1 182 ? 9.904 -1.625 -8.029 1.00 97.81 182 ALA A CA 1
ATOM 1406 C C . ALA A 1 182 ? 10.525 -0.292 -7.593 1.00 97.81 182 ALA A C 1
ATOM 1408 O O . ALA A 1 182 ? 10.268 0.743 -8.209 1.00 97.81 182 ALA A O 1
ATOM 1409 N N . LEU A 1 183 ? 11.314 -0.320 -6.521 1.00 96.94 183 LEU A N 1
ATOM 1410 C CA . LEU A 1 183 ? 11.977 0.867 -5.975 1.00 96.94 183 LEU A CA 1
ATOM 1411 C C . LEU A 1 183 ? 13.455 0.904 -6.354 1.00 96.94 183 LEU A C 1
ATOM 1413 O O . LEU A 1 183 ? 13.982 1.921 -6.785 1.00 96.94 183 LEU A O 1
ATOM 1417 N N . SER A 1 184 ? 14.139 -0.216 -6.150 1.00 97.38 184 SER A N 1
ATOM 1418 C CA . SER A 1 184 ? 15.581 -0.327 -6.334 1.00 97.38 184 SER A CA 1
ATOM 1419 C C . SER A 1 184 ? 15.988 -1.788 -6.447 1.00 97.38 184 SER A C 1
ATOM 1421 O O . SER A 1 184 ? 15.222 -2.693 -6.104 1.00 97.38 184 SER A O 1
ATOM 1423 N N . TRP A 1 185 ? 17.209 -2.029 -6.906 1.00 98.00 185 TRP A N 1
ATOM 1424 C CA . TRP A 1 185 ? 17.789 -3.364 -6.983 1.00 98.00 185 TRP A CA 1
ATOM 1425 C C . TRP A 1 185 ? 19.248 -3.356 -6.522 1.00 98.00 185 TRP A C 1
ATOM 1427 O O . TRP A 1 185 ? 19.866 -2.302 -6.445 1.00 98.00 185 TRP A O 1
ATOM 1437 N N . SER A 1 186 ? 19.808 -4.514 -6.190 1.00 97.69 186 SER A N 1
ATOM 1438 C CA . SER A 1 186 ? 21.212 -4.660 -5.801 1.00 97.69 186 SER A CA 1
ATOM 1439 C C . SER A 1 186 ? 21.795 -5.941 -6.404 1.00 97.69 186 SER A C 1
ATOM 1441 O O . SER A 1 186 ? 21.124 -6.977 -6.354 1.00 97.69 186 SER A O 1
ATOM 1443 N N . PRO A 1 187 ? 23.001 -5.918 -7.001 1.00 97.06 187 PRO A N 1
ATOM 1444 C CA . PRO A 1 187 ? 23.681 -7.138 -7.421 1.00 97.06 187 PRO A CA 1
ATOM 1445 C C . PRO A 1 187 ? 24.110 -7.949 -6.194 1.00 97.06 187 PRO A C 1
ATOM 1447 O O . PRO A 1 187 ? 24.667 -7.400 -5.248 1.00 97.06 187 PRO A O 1
ATOM 1450 N N . VAL A 1 188 ? 23.893 -9.262 -6.221 1.00 96.88 188 VAL A N 1
ATOM 1451 C CA . VAL A 1 188 ? 24.186 -10.150 -5.084 1.00 96.88 188 VAL A CA 1
ATOM 1452 C C . VAL A 1 188 ? 24.897 -11.428 -5.539 1.00 96.88 188 VAL A C 1
ATOM 1454 O O . VAL A 1 188 ? 24.816 -11.785 -6.716 1.00 96.88 188 VAL A O 1
ATOM 1457 N N . PRO A 1 189 ? 25.617 -12.137 -4.647 1.00 95.06 189 PRO A N 1
ATOM 1458 C CA . PRO A 1 189 ? 26.175 -13.451 -4.962 1.00 95.06 189 PRO A CA 1
ATOM 1459 C C . PRO A 1 189 ? 25.097 -14.425 -5.454 1.00 95.06 189 PRO A C 1
ATOM 1461 O O . PRO A 1 189 ? 23.968 -14.377 -4.986 1.00 95.06 189 PRO A O 1
ATOM 1464 N N . THR A 1 190 ? 25.439 -15.363 -6.338 1.00 90.50 190 THR A N 1
ATOM 1465 C CA . THR A 1 190 ? 24.472 -16.316 -6.928 1.00 90.50 190 THR A CA 1
ATOM 1466 C C . THR A 1 190 ? 23.768 -17.223 -5.910 1.00 90.50 190 THR A C 1
ATOM 1468 O O . THR A 1 190 ? 22.698 -17.748 -6.205 1.00 90.50 190 THR A O 1
ATOM 1471 N N . GLY A 1 191 ? 24.357 -17.414 -4.725 1.00 91.75 191 GLY A N 1
ATOM 1472 C CA . GLY A 1 191 ? 23.767 -18.171 -3.617 1.00 91.75 191 GLY A CA 1
ATOM 1473 C C . GLY A 1 191 ? 22.923 -17.342 -2.643 1.00 91.75 191 GLY A C 1
ATOM 1474 O O . GLY A 1 191 ? 22.414 -17.906 -1.680 1.00 91.75 191 GLY A O 1
ATOM 1475 N N . PHE A 1 192 ? 22.798 -16.029 -2.854 1.00 95.81 192 PHE A N 1
ATOM 1476 C CA . PHE A 1 192 ? 22.048 -15.149 -1.962 1.00 95.81 192 PHE A CA 1
ATOM 1477 C C . PHE A 1 192 ? 20.549 -15.470 -1.986 1.00 95.81 192 PHE A C 1
ATOM 1479 O O . PHE A 1 192 ? 19.916 -15.607 -3.030 1.00 95.81 192 PHE A O 1
ATOM 1486 N N . SER A 1 193 ? 19.938 -15.526 -0.814 1.00 95.44 193 SER A N 1
ATOM 1487 C CA . SER A 1 193 ? 18.517 -15.742 -0.633 1.00 95.44 193 SER A CA 1
ATOM 1488 C C . SER A 1 193 ? 17.905 -14.609 0.171 1.00 95.44 193 SER A C 1
ATOM 1490 O O . SER A 1 193 ? 18.092 -14.516 1.384 1.00 95.44 193 SER A O 1
ATOM 1492 N N . ALA A 1 194 ? 17.013 -13.839 -0.459 1.00 94.50 194 ALA A N 1
ATOM 1493 C CA . ALA A 1 194 ? 16.250 -12.802 0.241 1.00 94.50 194 ALA A CA 1
ATOM 1494 C C . ALA A 1 194 ? 15.480 -13.334 1.469 1.00 94.50 194 ALA A C 1
ATOM 1496 O O . ALA A 1 194 ? 15.119 -12.569 2.359 1.00 94.50 194 ALA A O 1
ATOM 1497 N N . ARG A 1 195 ? 15.211 -14.647 1.526 1.00 92.31 195 ARG A N 1
ATOM 1498 C CA . ARG A 1 195 ? 14.575 -15.304 2.671 1.00 92.31 195 ARG A CA 1
ATOM 1499 C C . ARG A 1 195 ? 15.540 -15.518 3.837 1.00 92.31 195 ARG A C 1
ATOM 1501 O O . ARG A 1 195 ? 15.180 -15.188 4.968 1.00 92.31 195 ARG A O 1
ATOM 1508 N N . PHE A 1 196 ? 16.683 -16.144 3.566 1.00 92.00 196 PHE A N 1
ATOM 1509 C CA . PHE A 1 196 ? 17.587 -16.669 4.592 1.00 92.00 196 PHE A CA 1
ATOM 1510 C C . PHE A 1 196 ? 18.661 -15.665 5.012 1.00 92.00 196 PHE A C 1
ATOM 1512 O O . PHE A 1 196 ? 19.035 -15.669 6.176 1.00 92.00 196 PHE A O 1
ATOM 1519 N N . ASP A 1 197 ? 19.069 -14.764 4.117 1.00 95.38 197 ASP A N 1
ATOM 1520 C CA . ASP A 1 197 ? 20.077 -13.734 4.403 1.00 95.38 197 ASP A CA 1
ATOM 1521 C C . ASP A 1 197 ? 19.476 -12.448 4.997 1.00 95.38 197 ASP A C 1
ATOM 1523 O O . ASP A 1 197 ? 20.186 -11.488 5.289 1.00 95.38 197 ASP A O 1
ATOM 1527 N N . CYS A 1 198 ? 18.151 -12.388 5.164 1.00 96.06 198 CYS A N 1
ATOM 1528 C CA . CYS A 1 198 ? 17.513 -11.243 5.804 1.00 96.06 198 CYS A CA 1
ATOM 1529 C C . CYS A 1 198 ? 17.678 -11.314 7.323 1.00 96.06 198 CYS A C 1
ATOM 1531 O O . CYS A 1 198 ? 17.173 -12.240 7.965 1.00 96.06 198 CYS A O 1
ATOM 1533 N N . GLN A 1 199 ? 18.304 -10.278 7.880 1.00 96.62 199 GLN A N 1
ATOM 1534 C CA . GLN A 1 199 ? 18.651 -10.183 9.295 1.00 96.62 199 GLN A CA 1
ATOM 1535 C C . GLN A 1 199 ? 17.456 -9.826 10.175 1.00 96.62 199 GLN A C 1
ATOM 1537 O O . GLN A 1 199 ? 17.292 -10.345 11.274 1.00 96.62 199 GLN A O 1
ATOM 1542 N N . SER A 1 200 ? 16.607 -8.908 9.716 1.00 97.19 200 SER A N 1
ATOM 1543 C CA . SER A 1 200 ? 15.421 -8.501 10.468 1.00 97.19 200 SER A CA 1
ATOM 1544 C C . SER A 1 200 ? 14.369 -7.873 9.570 1.00 97.19 200 SER A C 1
ATOM 1546 O O . SER A 1 200 ? 14.663 -7.376 8.482 1.00 97.19 200 SER A O 1
ATOM 1548 N N . ARG A 1 201 ? 13.120 -7.918 10.032 1.00 97.94 201 ARG A N 1
ATOM 1549 C CA . ARG A 1 201 ? 11.977 -7.278 9.389 1.00 97.94 201 ARG A CA 1
ATOM 1550 C C . ARG A 1 201 ? 11.334 -6.307 10.368 1.00 97.94 201 ARG A C 1
ATOM 1552 O O . ARG A 1 201 ? 11.159 -6.651 11.538 1.00 97.94 201 ARG A O 1
ATOM 1559 N N . THR A 1 202 ? 10.951 -5.140 9.871 1.00 98.44 202 THR A N 1
ATOM 1560 C CA . THR A 1 202 ? 10.222 -4.119 10.627 1.00 98.44 202 THR A CA 1
ATOM 1561 C C . THR A 1 202 ? 8.818 -3.992 10.057 1.00 98.44 202 THR A C 1
ATOM 1563 O O . THR A 1 202 ? 8.646 -3.724 8.865 1.00 98.44 202 THR A O 1
ATOM 1566 N N . TYR A 1 203 ? 7.815 -4.174 10.908 1.00 98.56 203 TYR A N 1
ATOM 1567 C CA . TYR A 1 203 ? 6.413 -3.934 10.592 1.00 98.56 203 TYR A CA 1
ATOM 1568 C C . TYR A 1 203 ? 5.909 -2.694 11.314 1.00 98.56 203 TYR A C 1
ATOM 1570 O O . TYR A 1 203 ? 6.317 -2.413 12.440 1.00 98.56 203 TYR A O 1
ATOM 1578 N N . ARG A 1 204 ? 4.984 -1.986 10.669 1.00 98.19 204 ARG A N 1
ATOM 1579 C CA . ARG A 1 204 ? 4.261 -0.849 11.238 1.00 98.19 204 ARG A CA 1
ATOM 1580 C C . ARG A 1 204 ? 2.770 -1.087 11.123 1.00 98.19 204 ARG A C 1
ATOM 1582 O O . ARG A 1 204 ? 2.296 -1.466 10.056 1.00 98.19 204 ARG A O 1
ATOM 1589 N N . TYR A 1 205 ? 2.051 -0.870 12.213 1.00 98.12 205 TYR A N 1
ATOM 1590 C CA . TYR A 1 205 ? 0.598 -0.936 12.259 1.00 98.12 205 TYR A CA 1
ATOM 1591 C C . TYR A 1 205 ? 0.049 0.426 12.674 1.00 98.12 205 TYR A C 1
ATOM 1593 O O . TYR A 1 205 ? 0.335 0.888 13.777 1.00 98.12 205 TYR A O 1
ATOM 1601 N N . TYR A 1 206 ? -0.734 1.061 11.805 1.00 95.94 206 TYR A N 1
ATOM 1602 C CA . TYR A 1 206 ? -1.288 2.397 12.043 1.00 95.94 206 TYR A CA 1
ATOM 1603 C C . TYR A 1 206 ? -2.692 2.332 12.659 1.00 95.94 206 TYR A C 1
ATOM 1605 O O . TYR A 1 206 ? -3.507 1.497 12.271 1.00 95.94 206 TYR A O 1
ATOM 1613 N N . PHE A 1 207 ? -2.995 3.207 13.618 1.00 94.00 207 PHE A N 1
ATOM 1614 C CA . PHE A 1 207 ? -4.301 3.253 14.285 1.00 94.00 207 PHE A CA 1
ATOM 1615 C C . PHE A 1 207 ? -4.598 4.649 14.866 1.00 94.00 207 PHE A C 1
ATOM 1617 O O . PHE A 1 207 ? -3.665 5.338 15.266 1.00 94.00 207 PHE A O 1
ATOM 1624 N N . PRO A 1 208 ? -5.863 5.105 14.928 1.00 91.00 208 PRO A N 1
ATOM 1625 C CA . PRO A 1 208 ? -6.216 6.339 15.627 1.00 91.00 208 PRO A CA 1
ATOM 1626 C C . PRO A 1 208 ? -6.162 6.136 17.145 1.00 91.00 208 PRO A C 1
ATOM 1628 O O . PRO A 1 208 ? -6.416 5.032 17.630 1.00 91.00 208 PRO A O 1
ATOM 1631 N N . ARG A 1 209 ? -5.877 7.208 17.893 1.00 89.38 209 ARG A N 1
ATOM 1632 C CA . ARG A 1 209 ? -5.847 7.196 19.362 1.00 89.38 209 ARG A CA 1
ATOM 1633 C C . ARG A 1 209 ? -7.169 6.698 19.953 1.00 89.38 209 ARG A C 1
ATOM 1635 O O . ARG A 1 209 ? -7.168 5.796 20.781 1.00 89.38 209 ARG A O 1
ATOM 1642 N N . GLY A 1 210 ? -8.290 7.264 19.514 1.00 86.31 210 GLY A N 1
ATOM 1643 C CA . GLY A 1 210 ? -9.611 7.031 20.094 1.00 86.31 210 GLY A CA 1
ATOM 1644 C C . GLY A 1 210 ? -9.589 7.179 21.617 1.00 86.31 210 GLY A C 1
ATOM 1645 O O . GLY A 1 210 ? -8.930 8.070 22.153 1.00 86.31 210 GLY A O 1
ATOM 1646 N N . ASP A 1 211 ? -10.239 6.233 22.290 1.00 84.81 211 ASP A N 1
ATOM 1647 C CA . ASP A 1 211 ? -10.254 6.107 23.754 1.00 84.81 211 ASP A CA 1
ATOM 1648 C C . ASP A 1 211 ? -9.133 5.195 24.291 1.00 84.81 211 ASP A C 1
ATOM 1650 O O . ASP A 1 211 ? -9.198 4.727 25.428 1.00 84.81 211 ASP A O 1
ATOM 1654 N N . LEU A 1 212 ? -8.123 4.877 23.471 1.00 90.88 212 LEU A N 1
ATOM 1655 C CA . LEU A 1 212 ? -7.057 3.955 23.857 1.00 90.88 212 LEU A CA 1
ATOM 1656 C C . LEU A 1 212 ? -6.046 4.625 24.794 1.00 90.88 212 LEU A C 1
ATOM 1658 O O . LEU A 1 212 ? -5.569 5.738 24.554 1.00 90.88 212 LEU A O 1
ATOM 1662 N N . ASP A 1 213 ? -5.650 3.890 25.828 1.00 93.06 213 ASP A N 1
ATOM 1663 C CA . ASP A 1 213 ? -4.546 4.244 26.711 1.00 93.06 213 ASP A CA 1
ATOM 1664 C C . ASP A 1 213 ? -3.198 3.926 26.046 1.00 93.06 213 ASP A C 1
ATOM 1666 O O . ASP A 1 213 ? -2.686 2.805 26.095 1.00 93.06 213 ASP A O 1
ATOM 1670 N N . ILE A 1 214 ? -2.644 4.931 25.366 1.00 94.31 214 ILE A N 1
ATOM 1671 C CA . ILE A 1 214 ? -1.406 4.814 24.585 1.00 94.31 214 ILE A CA 1
ATOM 1672 C C . ILE A 1 214 ? -0.194 4.511 25.469 1.00 94.31 214 ILE A C 1
ATOM 1674 O O . ILE A 1 214 ? 0.689 3.765 25.047 1.00 94.31 214 ILE A O 1
ATOM 1678 N N . GLU A 1 215 ? -0.144 5.061 26.682 1.00 94.88 215 GLU A N 1
ATOM 1679 C CA . GLU A 1 215 ? 0.965 4.829 27.613 1.00 94.88 215 GLU A CA 1
ATOM 1680 C C . GLU A 1 215 ? 0.962 3.377 28.087 1.00 94.88 215 GLU A C 1
ATOM 1682 O O . GLU A 1 215 ? 1.991 2.701 28.018 1.00 94.88 215 GLU A O 1
ATOM 1687 N N . LEU A 1 216 ? -0.218 2.859 28.441 1.00 96.81 216 LEU A N 1
ATOM 1688 C CA . LEU A 1 216 ? -0.395 1.461 28.819 1.00 96.81 216 LEU A CA 1
ATOM 1689 C C . LEU A 1 216 ? -0.053 0.508 27.661 1.00 96.81 216 LEU A C 1
ATOM 1691 O O . LEU A 1 216 ? 0.608 -0.513 27.860 1.00 96.81 216 LEU A O 1
ATOM 1695 N N . MET A 1 217 ? -0.449 0.851 26.430 1.00 97.75 217 MET A N 1
ATOM 1696 C CA . MET A 1 217 ? -0.064 0.097 25.231 1.00 97.75 217 MET A CA 1
ATOM 1697 C C . MET A 1 217 ? 1.450 0.125 24.988 1.00 97.75 217 MET A C 1
ATOM 1699 O O . MET A 1 217 ? 2.022 -0.894 24.601 1.00 97.75 217 MET A O 1
ATOM 1703 N N . ALA A 1 218 ? 2.106 1.269 25.196 1.00 96.88 218 ALA A N 1
ATOM 1704 C CA . ALA A 1 218 ? 3.548 1.412 25.017 1.00 96.88 218 ALA A CA 1
ATOM 1705 C C . ALA A 1 218 ? 4.336 0.596 26.054 1.00 96.88 218 ALA A C 1
ATOM 1707 O O . ALA A 1 218 ? 5.298 -0.082 25.685 1.00 96.88 218 ALA A O 1
ATOM 1708 N N . GLU A 1 219 ? 3.901 0.599 27.318 1.00 97.12 219 GLU A N 1
ATOM 1709 C CA . GLU A 1 219 ? 4.454 -0.262 28.371 1.00 97.12 219 GLU A CA 1
ATOM 1710 C C . GLU A 1 219 ? 4.275 -1.746 28.015 1.00 97.12 219 GLU A C 1
ATOM 1712 O O . GLU A 1 219 ? 5.228 -2.529 28.038 1.00 97.12 219 GLU A O 1
ATOM 1717 N N . ALA A 1 220 ? 3.061 -2.134 27.624 1.00 98.06 220 ALA A N 1
ATOM 1718 C CA . ALA A 1 220 ? 2.731 -3.503 27.254 1.00 98.06 220 ALA A CA 1
ATOM 1719 C C . ALA A 1 220 ? 3.542 -3.997 26.046 1.00 98.06 220 ALA A C 1
ATOM 1721 O O . ALA A 1 220 ? 4.050 -5.119 26.057 1.00 98.06 220 ALA A O 1
ATOM 1722 N N . ALA A 1 221 ? 3.725 -3.158 25.021 1.00 98.38 221 ALA A N 1
ATOM 1723 C CA . ALA A 1 221 ? 4.473 -3.512 23.817 1.00 98.38 221 ALA A CA 1
ATOM 1724 C C . ALA A 1 221 ? 5.911 -3.953 24.128 1.00 98.38 221 ALA A C 1
ATOM 1726 O O . ALA A 1 221 ? 6.410 -4.884 23.493 1.00 98.38 221 ALA A O 1
ATOM 1727 N N . LYS A 1 222 ? 6.552 -3.360 25.145 1.00 98.25 222 LYS A N 1
ATOM 1728 C CA . LYS A 1 222 ? 7.913 -3.728 25.561 1.00 98.25 222 LYS A CA 1
ATOM 1729 C C . LYS A 1 222 ? 8.034 -5.160 26.065 1.00 98.25 222 LYS A C 1
ATOM 1731 O O . LYS A 1 222 ? 9.089 -5.765 25.913 1.00 98.25 222 LYS A O 1
ATOM 1736 N N . ARG A 1 223 ? 6.952 -5.748 26.576 1.00 98.31 223 ARG A N 1
ATOM 1737 C CA . ARG A 1 223 ? 6.936 -7.142 27.049 1.00 98.31 223 ARG A CA 1
ATOM 1738 C C . ARG A 1 223 ? 7.078 -8.166 25.921 1.00 98.31 223 ARG A C 1
ATOM 1740 O O . ARG A 1 223 ? 7.380 -9.320 26.201 1.00 98.31 223 ARG A O 1
ATOM 1747 N N . TYR A 1 224 ? 6.890 -7.762 24.662 1.00 98.44 224 TYR A N 1
ATOM 1748 C CA . TYR A 1 224 ? 7.179 -8.619 23.512 1.00 98.44 224 TYR A CA 1
ATOM 1749 C C . TYR A 1 224 ? 8.681 -8.743 23.214 1.00 98.44 224 TYR A C 1
ATOM 1751 O O . TYR A 1 224 ? 9.090 -9.687 22.540 1.00 98.44 224 TYR A O 1
ATOM 1759 N N . GLU A 1 225 ? 9.519 -7.810 23.669 1.00 98.38 225 GLU A N 1
ATOM 1760 C CA . GLU A 1 225 ? 10.952 -7.836 23.364 1.00 98.38 225 GLU A CA 1
ATOM 1761 C C . GLU A 1 225 ? 11.635 -9.071 23.981 1.00 98.38 225 GLU A C 1
ATOM 1763 O O . GLU A 1 225 ? 11.302 -9.520 25.080 1.00 98.38 225 GLU A O 1
ATOM 1768 N N . GLY A 1 226 ? 12.589 -9.646 23.246 1.00 98.06 226 GLY A N 1
ATOM 1769 C CA . GLY A 1 226 ? 13.280 -10.882 23.609 1.00 98.06 226 GLY A CA 1
ATOM 1770 C C . GLY A 1 226 ? 12.852 -12.096 22.784 1.00 98.06 226 GLY A C 1
ATOM 1771 O O . GLY A 1 226 ? 12.175 -11.988 21.757 1.00 98.06 226 GLY A O 1
ATOM 1772 N N . THR A 1 227 ? 13.314 -13.268 23.220 1.00 98.19 227 THR A N 1
ATOM 1773 C CA . THR A 1 227 ? 13.074 -14.549 22.551 1.00 98.19 227 THR A CA 1
ATOM 1774 C C . THR A 1 227 ? 12.040 -15.350 23.331 1.00 98.19 227 THR A C 1
ATOM 1776 O O . THR A 1 227 ? 12.349 -15.865 24.400 1.00 98.19 227 THR A O 1
ATOM 1779 N N . HIS A 1 228 ? 10.845 -15.503 22.762 1.00 97.38 228 HIS A N 1
ATOM 1780 C CA . HIS A 1 228 ? 9.699 -16.133 23.431 1.00 97.38 228 HIS A CA 1
ATOM 1781 C C . HIS A 1 228 ? 8.976 -17.109 22.508 1.00 97.38 228 HIS A C 1
ATOM 1783 O O . HIS A 1 228 ? 9.153 -17.049 21.289 1.00 97.38 228 HIS A O 1
ATOM 1789 N N . ASP A 1 229 ? 8.141 -17.985 23.068 1.00 96.62 229 ASP A N 1
ATOM 1790 C CA . ASP A 1 229 ? 7.216 -18.822 22.301 1.00 96.62 229 ASP A CA 1
ATOM 1791 C C . ASP A 1 229 ? 5.914 -18.059 22.008 1.00 96.62 229 ASP A C 1
ATOM 1793 O O . ASP A 1 229 ? 5.152 -17.697 22.900 1.00 96.62 229 ASP A O 1
ATOM 1797 N N . TYR A 1 230 ? 5.650 -17.814 20.725 1.00 96.81 230 TYR A N 1
ATOM 1798 C CA . TYR A 1 230 ? 4.527 -17.000 20.265 1.00 96.81 230 TYR A CA 1
ATOM 1799 C C . TYR A 1 230 ? 3.293 -17.818 19.851 1.00 96.81 230 TYR A C 1
ATOM 1801 O O . TYR A 1 230 ? 2.406 -17.277 19.186 1.00 96.81 230 TYR A O 1
ATOM 1809 N N . ARG A 1 231 ? 3.175 -19.103 20.223 1.00 94.50 231 ARG A N 1
ATOM 1810 C CA . ARG A 1 231 ? 2.040 -19.965 19.813 1.00 94.50 231 ARG A CA 1
ATOM 1811 C C . ARG A 1 231 ? 0.667 -19.398 20.196 1.00 94.50 231 ARG A C 1
ATOM 1813 O O . ARG A 1 231 ? -0.301 -19.542 19.447 1.00 94.50 231 ARG A O 1
ATOM 1820 N N . ASN A 1 232 ? 0.590 -18.698 21.329 1.00 95.44 232 ASN A N 1
ATOM 1821 C CA . ASN A 1 232 ? -0.631 -18.049 21.812 1.00 95.44 232 ASN A CA 1
ATOM 1822 C C . ASN A 1 232 ? -0.928 -16.720 21.104 1.00 95.44 232 ASN A C 1
ATOM 1824 O O . ASN A 1 232 ? -2.032 -16.194 21.224 1.00 95.44 232 ASN A O 1
ATOM 1828 N N . LEU A 1 233 ? 0.027 -16.206 20.330 1.00 96.56 233 LEU A N 1
ATOM 1829 C CA . LEU A 1 233 ? 0.015 -14.918 19.638 1.00 96.56 233 LEU A CA 1
ATOM 1830 C C . LEU A 1 233 ? 0.212 -15.084 18.126 1.00 96.56 233 LEU A C 1
ATOM 1832 O O . LEU A 1 233 ? 0.670 -14.171 17.455 1.00 96.56 233 LEU A O 1
ATOM 1836 N N . CYS A 1 234 ? -0.130 -16.240 17.558 1.00 94.38 234 CYS A N 1
ATOM 1837 C CA . CYS A 1 234 ? -0.079 -16.479 16.116 1.00 94.38 234 CYS A CA 1
ATOM 1838 C C . CYS A 1 234 ? -1.184 -17.455 15.683 1.00 94.38 234 CYS A C 1
ATOM 1840 O O . CYS A 1 234 ? -1.948 -17.972 16.506 1.00 94.38 234 CYS A O 1
ATOM 1842 N N . LYS A 1 235 ? -1.301 -17.720 14.381 1.00 90.44 235 LYS A N 1
ATOM 1843 C CA . LYS A 1 235 ? -2.038 -18.886 13.884 1.00 90.44 235 LYS A CA 1
ATOM 1844 C C . LYS A 1 235 ? -1.084 -20.079 13.868 1.00 90.44 235 LYS A C 1
ATOM 1846 O O . LYS A 1 235 ? -0.065 -20.048 13.183 1.00 90.44 235 LYS A O 1
ATOM 1851 N N . MET A 1 236 ? -1.397 -21.118 14.643 1.00 87.88 236 MET A N 1
ATOM 1852 C CA . MET A 1 236 ? -0.599 -22.346 14.664 1.00 87.88 236 MET A CA 1
ATOM 1853 C C . MET A 1 236 ? -0.782 -23.115 13.354 1.00 87.88 236 MET A C 1
ATOM 1855 O O . MET A 1 236 ? -1.812 -23.758 13.149 1.00 87.88 236 MET A O 1
ATOM 1859 N N . ASP A 1 237 ? 0.220 -23.035 12.483 1.00 84.81 237 ASP A N 1
ATOM 1860 C CA . ASP A 1 237 ? 0.195 -23.573 11.122 1.00 84.81 237 ASP A CA 1
ATOM 1861 C C . ASP A 1 237 ? 0.910 -24.932 11.008 1.00 84.81 237 ASP A C 1
ATOM 1863 O O . ASP A 1 237 ? 1.788 -25.157 10.172 1.00 84.81 237 ASP A O 1
ATOM 1867 N N . VAL A 1 238 ? 0.538 -25.855 11.899 1.00 84.31 238 VAL A N 1
ATOM 1868 C CA . VAL A 1 238 ? 1.145 -27.197 12.004 1.00 84.31 238 VAL A CA 1
ATOM 1869 C C . VAL A 1 238 ? 0.985 -27.992 10.703 1.00 84.31 238 VAL A C 1
ATOM 1871 O O . VAL A 1 238 ? 1.882 -28.737 10.316 1.00 84.31 238 VAL A O 1
ATOM 1874 N N . GLY A 1 239 ? -0.120 -27.784 9.979 1.00 77.69 239 GLY A N 1
ATOM 1875 C CA . GLY A 1 239 ? -0.387 -28.444 8.697 1.00 77.69 239 GLY A CA 1
ATOM 1876 C C . GLY A 1 239 ? 0.621 -28.109 7.591 1.00 77.69 239 GLY A C 1
ATOM 1877 O O . GLY A 1 239 ? 0.771 -28.899 6.660 1.00 77.69 239 GLY A O 1
ATOM 1878 N N . ASN A 1 240 ? 1.337 -26.987 7.718 1.00 78.12 240 ASN A N 1
ATOM 1879 C CA . ASN A 1 240 ? 2.425 -26.577 6.828 1.00 78.12 240 ASN A CA 1
ATOM 1880 C C . ASN A 1 240 ? 3.819 -26.886 7.412 1.00 78.12 240 ASN A C 1
ATOM 1882 O O . ASN A 1 240 ? 4.823 -26.338 6.957 1.00 78.12 240 ASN A O 1
ATOM 1886 N N . GLY A 1 241 ? 3.897 -27.756 8.426 1.00 79.19 241 GLY A N 1
ATOM 1887 C CA . GLY A 1 241 ? 5.154 -28.209 9.026 1.00 79.19 241 GLY A CA 1
ATOM 1888 C C . GLY A 1 241 ? 5.771 -27.239 10.037 1.00 79.19 241 GLY A C 1
ATOM 1889 O O . GLY A 1 241 ? 6.938 -27.395 10.393 1.00 79.19 241 GLY A O 1
ATOM 1890 N N . VAL A 1 242 ? 5.025 -26.231 10.507 1.00 85.12 242 VAL A N 1
ATOM 1891 C CA . VAL A 1 242 ? 5.509 -25.304 11.540 1.00 85.12 242 VAL A CA 1
ATOM 1892 C C . VAL A 1 242 ? 5.331 -25.932 12.919 1.00 85.12 242 VAL A C 1
ATOM 1894 O O . VAL A 1 242 ? 4.216 -26.023 13.428 1.00 85.12 242 VAL A O 1
ATOM 1897 N N . LEU A 1 243 ? 6.448 -26.342 13.519 1.00 85.94 243 LEU A N 1
ATOM 1898 C CA . LEU A 1 243 ? 6.488 -26.956 14.851 1.00 85.94 243 LEU A CA 1
ATOM 1899 C C . LEU A 1 243 ? 7.178 -26.080 15.901 1.00 85.94 243 LEU A C 1
ATOM 1901 O O . LEU A 1 243 ? 6.953 -26.274 17.089 1.00 85.94 243 LEU A O 1
ATOM 1905 N N . GLN A 1 244 ? 7.990 -25.110 15.463 1.00 88.75 244 GLN A N 1
ATOM 1906 C CA . GLN A 1 244 ? 8.726 -24.210 16.347 1.00 88.75 244 GLN A CA 1
ATOM 1907 C C . GLN A 1 244 ? 8.153 -22.790 16.315 1.00 88.75 244 GLN A C 1
ATOM 1909 O O . GLN A 1 244 ? 8.196 -22.097 15.286 1.00 88.75 244 GLN A O 1
ATOM 1914 N N . PHE A 1 245 ? 7.674 -22.344 17.474 1.00 94.00 245 PHE A N 1
ATOM 1915 C CA . PHE A 1 245 ? 6.977 -21.070 17.673 1.00 94.00 245 PHE A CA 1
ATOM 1916 C C . PHE A 1 245 ? 7.837 -20.014 18.369 1.00 94.00 245 PHE A C 1
ATOM 1918 O O . PHE A 1 245 ? 7.396 -18.882 18.563 1.00 94.00 245 PHE A O 1
ATOM 1925 N N . GLN A 1 246 ? 9.087 -20.348 18.686 1.00 96.06 246 GLN A N 1
ATOM 1926 C CA . GLN A 1 246 ? 10.022 -19.399 19.267 1.00 96.06 246 GLN A CA 1
ATOM 1927 C C . GLN A 1 246 ? 10.417 -18.311 18.258 1.00 96.06 246 GLN A C 1
ATOM 1929 O O . GLN A 1 246 ? 10.853 -18.625 17.146 1.00 96.06 246 GLN A O 1
ATOM 1934 N N . ARG A 1 247 ? 10.267 -17.034 18.614 1.00 97.19 247 ARG A N 1
ATOM 1935 C CA . ARG A 1 247 ? 10.690 -15.886 17.794 1.00 97.19 247 ARG A CA 1
ATOM 1936 C C . ARG A 1 247 ? 11.379 -14.837 18.652 1.00 97.19 247 ARG A C 1
ATOM 1938 O O . ARG A 1 247 ? 11.059 -14.690 19.827 1.00 97.19 247 ARG A O 1
ATOM 1945 N N . THR A 1 248 ? 12.299 -14.103 18.032 1.00 98.19 248 THR A N 1
ATOM 1946 C CA . THR A 1 248 ? 13.055 -13.023 18.671 1.00 98.19 248 THR A CA 1
ATOM 1947 C C . THR A 1 248 ? 12.586 -11.679 18.139 1.00 98.19 248 THR A C 1
ATOM 1949 O O . THR A 1 248 ? 12.768 -11.373 16.953 1.00 98.19 248 THR A O 1
ATOM 1952 N N . ILE A 1 249 ? 11.993 -10.883 19.024 1.00 98.62 249 ILE A N 1
ATOM 1953 C CA . ILE A 1 249 ? 11.636 -9.488 18.777 1.00 98.62 249 ILE A CA 1
ATOM 1954 C C . ILE A 1 249 ? 12.739 -8.619 19.370 1.00 98.62 249 ILE A C 1
ATOM 1956 O O . ILE A 1 249 ? 13.029 -8.688 20.561 1.00 98.62 249 ILE A O 1
ATOM 1960 N N . THR A 1 250 ? 13.380 -7.819 18.525 1.00 98.31 250 THR A N 1
ATOM 1961 C CA . THR A 1 250 ? 14.485 -6.940 18.926 1.00 98.31 250 THR A CA 1
ATOM 1962 C C . THR A 1 250 ? 13.993 -5.582 19.403 1.00 98.31 250 THR A C 1
ATOM 1964 O O . THR A 1 250 ? 14.688 -4.915 20.155 1.00 98.31 250 THR A O 1
ATOM 1967 N N . SER A 1 251 ? 12.831 -5.138 18.918 1.00 98.50 251 SER A N 1
ATOM 1968 C CA . SER A 1 251 ? 12.222 -3.884 19.350 1.00 98.50 251 SER A CA 1
ATOM 1969 C C . SER A 1 251 ? 10.716 -3.913 19.130 1.00 98.50 251 SER A C 1
ATOM 1971 O O . SER A 1 251 ? 10.253 -4.400 18.097 1.00 98.50 251 SER A O 1
ATOM 1973 N N . ALA A 1 252 ? 9.965 -3.383 20.087 1.00 98.50 252 ALA A N 1
ATOM 1974 C CA . ALA A 1 252 ? 8.535 -3.143 19.984 1.00 98.50 252 ALA A CA 1
ATOM 1975 C C . ALA A 1 252 ? 8.196 -1.802 20.652 1.00 98.50 252 ALA A C 1
ATOM 1977 O O . ALA A 1 252 ? 8.605 -1.539 21.788 1.00 98.50 252 ALA A O 1
ATOM 1978 N N . SER A 1 253 ? 7.472 -0.933 19.951 1.00 97.81 253 SER A N 1
ATOM 1979 C CA . SER A 1 253 ? 7.108 0.393 20.455 1.00 97.81 253 SER A CA 1
ATOM 1980 C C . SER A 1 253 ? 5.763 0.865 19.919 1.00 97.81 253 SER A C 1
ATOM 1982 O O . SER A 1 253 ? 5.354 0.525 18.811 1.00 97.81 253 SER A O 1
ATOM 1984 N N . VAL A 1 254 ? 5.076 1.679 20.720 1.00 97.56 254 VAL A N 1
ATOM 1985 C CA . VAL A 1 254 ? 3.889 2.430 20.309 1.00 97.56 254 VAL A CA 1
ATOM 1986 C C . VAL A 1 254 ? 4.236 3.910 20.381 1.00 97.56 254 VAL A C 1
ATOM 1988 O O . VAL A 1 254 ? 4.724 4.377 21.407 1.00 97.56 254 VAL A O 1
ATOM 1991 N N . GLN A 1 255 ? 4.025 4.639 19.288 1.00 92.44 255 GLN A N 1
ATOM 1992 C CA . GLN A 1 255 ? 4.403 6.048 19.188 1.00 92.44 255 GLN A CA 1
ATOM 1993 C C . GLN A 1 255 ? 3.439 6.847 18.297 1.00 92.44 255 GLN A C 1
ATOM 1995 O O . GLN A 1 255 ? 2.845 6.276 17.380 1.00 92.44 255 GLN A O 1
ATOM 2000 N N . PRO A 1 256 ? 3.281 8.162 18.527 1.00 91.69 256 PRO A N 1
ATOM 2001 C CA . PRO A 1 256 ? 2.481 9.028 17.663 1.00 91.69 256 PRO A CA 1
ATOM 2002 C C . PRO A 1 256 ? 3.133 9.229 16.286 1.00 91.69 256 PRO A C 1
ATOM 2004 O O . PRO A 1 256 ? 4.361 9.223 16.148 1.00 91.69 256 PRO A O 1
ATOM 2007 N N . CYS A 1 257 ? 2.316 9.452 15.256 1.00 88.88 257 CYS A N 1
ATOM 2008 C CA . CYS A 1 257 ? 2.783 9.849 13.927 1.00 88.88 257 CYS A CA 1
ATOM 2009 C C . CYS A 1 257 ? 3.049 11.376 13.884 1.00 88.88 257 CYS A C 1
ATOM 2011 O O . CYS A 1 257 ? 2.152 12.166 14.157 1.00 88.88 257 CYS A O 1
ATOM 2013 N N . LYS A 1 258 ? 4.272 11.825 13.543 1.00 77.81 258 LYS A N 1
ATOM 2014 C CA . LYS A 1 258 ? 4.647 13.264 13.459 1.00 77.81 258 LYS A CA 1
ATOM 2015 C C . LYS A 1 258 ? 4.416 13.866 12.050 1.00 77.81 258 LYS A C 1
ATOM 2017 O O . LYS A 1 258 ? 4.567 13.109 11.091 1.00 77.81 258 LYS A O 1
ATOM 2022 N N . PRO A 1 259 ? 4.187 15.197 11.893 1.00 51.00 259 PRO A N 1
ATOM 2023 C CA . PRO A 1 259 ? 3.941 16.232 12.903 1.00 51.00 259 PRO A CA 1
ATOM 2024 C C . PRO A 1 259 ? 2.479 16.710 12.821 1.00 51.00 259 PRO A C 1
ATOM 2026 O O . PRO A 1 259 ? 2.147 17.610 12.054 1.00 51.00 259 PRO A O 1
ATOM 2029 N N . SER A 1 260 ? 1.581 16.090 13.583 1.00 48.84 260 SER A N 1
ATOM 2030 C CA . SER A 1 260 ? 0.217 16.609 13.694 1.00 48.84 260 SER A CA 1
ATOM 2031 C C . SER A 1 260 ? 0.220 17.905 14.515 1.00 48.84 260 SER A C 1
ATOM 2033 O O . SER A 1 260 ? 0.756 17.920 15.621 1.00 48.84 260 SER A O 1
ATOM 2035 N N . GLN A 1 261 ? -0.390 18.976 13.993 1.00 50.97 261 GLN A N 1
ATOM 2036 C CA . GLN A 1 261 ? -0.727 20.186 14.763 1.00 50.97 261 GLN A CA 1
ATOM 2037 C C . GLN A 1 261 ? -1.891 19.944 15.744 1.00 50.97 261 GLN A C 1
ATOM 2039 O O . GLN A 1 261 ? -2.244 20.836 16.513 1.00 50.97 261 GLN A O 1
ATOM 2044 N N . SER A 1 262 ? -2.510 18.756 15.723 1.00 58.03 262 SER A N 1
ATOM 2045 C CA . SER A 1 262 ? -3.562 18.407 16.672 1.00 58.03 262 SER A CA 1
ATOM 2046 C C . SER A 1 262 ? -2.984 18.081 18.045 1.00 58.03 262 SER A C 1
ATOM 2048 O O . SER A 1 262 ? -1.898 17.504 18.171 1.00 58.03 262 SER A O 1
ATOM 2050 N N . SER A 1 263 ? -3.730 18.453 19.089 1.00 63.34 263 SER A N 1
ATOM 2051 C CA . SER A 1 263 ? -3.389 18.107 20.467 1.00 63.34 263 SER A CA 1
ATOM 2052 C C . SER A 1 263 ? -3.066 16.606 20.569 1.00 63.34 263 SER A C 1
ATOM 2054 O O . SER A 1 263 ? -3.785 15.792 19.983 1.00 63.34 263 SER A O 1
ATOM 2056 N N . PRO A 1 264 ? -2.051 16.189 21.349 1.00 64.88 264 PRO A N 1
ATOM 2057 C CA . PRO A 1 264 ? -1.798 14.776 21.655 1.00 64.88 264 PRO A CA 1
ATOM 2058 C C . PRO A 1 264 ? -3.018 14.036 22.233 1.00 64.88 264 PRO A C 1
ATOM 2060 O O . PRO A 1 264 ? -3.042 12.805 22.263 1.00 64.88 264 PRO A O 1
ATOM 2063 N N . THR A 1 265 ? -4.017 14.785 22.710 1.00 69.31 265 THR A N 1
ATOM 2064 C CA . THR A 1 265 ? -5.279 14.291 23.271 1.00 69.31 265 THR A CA 1
ATOM 2065 C C . THR A 1 265 ? -6.402 14.128 22.245 1.00 69.31 265 THR A C 1
ATOM 2067 O O . THR A 1 265 ? -7.480 13.685 22.625 1.00 69.31 265 THR A O 1
ATOM 2070 N N . ASP A 1 266 ? -6.193 14.489 20.976 1.00 75.81 266 ASP A N 1
ATOM 2071 C CA . ASP A 1 266 ? -7.195 14.330 19.919 1.00 75.81 266 ASP A CA 1
ATOM 2072 C C . ASP A 1 266 ? -7.463 12.831 19.646 1.00 75.81 266 ASP A C 1
ATOM 2074 O O . ASP A 1 266 ? -6.531 12.099 19.288 1.00 75.81 266 ASP A O 1
ATOM 2078 N N . PRO A 1 267 ? -8.716 12.345 19.781 1.00 77.38 267 PRO A N 1
ATOM 2079 C CA . PRO A 1 267 ? -9.079 10.960 19.478 1.00 77.38 267 PRO A CA 1
ATOM 2080 C C . PRO A 1 267 ? -8.764 10.536 18.036 1.00 77.38 267 PRO A C 1
ATOM 2082 O O . PRO A 1 267 ? -8.584 9.350 17.762 1.00 77.38 267 PRO A O 1
ATOM 2085 N N . GLN A 1 268 ? -8.672 11.470 17.091 1.00 78.81 268 GLN A N 1
ATOM 2086 C CA . GLN A 1 268 ? -8.356 11.162 15.694 1.00 78.81 268 GLN A CA 1
ATOM 2087 C C . GLN A 1 268 ? -6.845 11.133 15.412 1.00 78.81 268 GLN A C 1
ATOM 2089 O O . GLN A 1 268 ? -6.426 10.736 14.323 1.00 78.81 268 GLN A O 1
ATOM 2094 N N . HIS A 1 269 ? -6.007 11.486 16.395 1.00 84.88 269 HIS A N 1
ATOM 2095 C CA . HIS A 1 269 ? -4.554 11.510 16.251 1.00 84.88 269 HIS A CA 1
ATOM 2096 C C . HIS A 1 269 ? -4.004 10.106 15.956 1.00 84.88 269 HIS A C 1
ATOM 2098 O O . HIS A 1 269 ? -4.153 9.173 16.752 1.00 84.88 269 HIS A O 1
ATOM 2104 N N . LEU A 1 270 ? -3.327 9.950 14.816 1.00 90.62 270 LEU A N 1
ATOM 2105 C CA . LEU A 1 270 ? -2.772 8.666 14.391 1.00 90.62 270 LEU A CA 1
ATOM 2106 C C . LEU A 1 270 ? -1.521 8.275 15.184 1.00 90.62 270 LEU A C 1
ATOM 2108 O O . LEU A 1 270 ? -0.570 9.039 15.335 1.00 90.62 270 LEU A O 1
ATOM 2112 N N . HIS A 1 271 ? -1.525 7.035 15.643 1.00 93.81 271 HIS A N 1
ATOM 2113 C CA . HIS A 1 271 ? -0.433 6.354 16.308 1.00 93.81 271 HIS A CA 1
ATOM 2114 C C . HIS A 1 271 ? 0.007 5.147 15.483 1.00 93.81 271 HIS A C 1
ATOM 2116 O O . HIS A 1 271 ? -0.665 4.696 14.550 1.00 93.81 271 HIS A O 1
ATOM 2122 N N . MET A 1 272 ? 1.173 4.626 15.835 1.00 96.38 272 MET A N 1
ATOM 2123 C CA . MET A 1 272 ? 1.796 3.509 15.158 1.00 96.38 272 MET A CA 1
ATOM 2124 C C . MET A 1 272 ? 2.399 2.548 16.174 1.00 96.38 272 MET A C 1
ATOM 2126 O O . MET A 1 272 ? 3.171 2.956 17.041 1.00 96.38 272 MET A O 1
ATOM 2130 N N . PHE A 1 273 ? 2.083 1.265 16.020 1.00 98.31 273 PHE A N 1
ATOM 2131 C CA . PHE A 1 273 ? 2.813 0.169 16.640 1.00 98.31 273 PHE A CA 1
ATOM 2132 C C . PHE A 1 273 ? 3.904 -0.292 15.670 1.00 98.31 273 PHE A C 1
ATOM 2134 O O . PHE A 1 273 ? 3.601 -0.782 14.580 1.00 98.31 273 PHE A O 1
ATOM 2141 N N . GLU A 1 274 ? 5.168 -0.100 16.037 1.00 98.44 274 GLU A N 1
ATOM 2142 C CA . GLU A 1 274 ? 6.328 -0.575 15.286 1.00 98.44 274 GLU A CA 1
ATOM 2143 C C . GLU A 1 274 ? 6.921 -1.798 15.981 1.00 98.44 274 GLU A C 1
ATOM 2145 O O . GLU A 1 274 ? 7.168 -1.792 17.187 1.00 98.44 274 GLU A O 1
ATOM 2150 N N . VAL A 1 275 ? 7.153 -2.862 15.214 1.00 98.69 275 VAL A N 1
ATOM 2151 C CA . VAL A 1 275 ? 7.773 -4.088 15.717 1.00 98.69 275 VAL A CA 1
ATOM 2152 C C . VAL A 1 275 ? 8.862 -4.561 14.768 1.00 98.69 275 VAL A C 1
ATOM 2154 O O . VAL A 1 275 ? 8.637 -4.750 13.571 1.00 98.69 275 VAL A O 1
ATOM 2157 N N . LYS A 1 276 ? 10.052 -4.783 15.322 1.00 98.62 276 LYS A N 1
ATOM 2158 C CA . LYS A 1 276 ? 11.224 -5.309 14.628 1.00 98.62 276 LYS A CA 1
ATOM 2159 C C . LYS A 1 276 ? 11.607 -6.656 15.220 1.00 98.62 276 LYS A C 1
ATOM 2161 O O . LYS A 1 276 ? 11.779 -6.789 16.430 1.00 98.62 276 LYS A O 1
ATOM 2166 N N . GLY A 1 277 ? 11.773 -7.654 14.363 1.00 97.94 277 GLY A N 1
ATOM 2167 C CA . GLY A 1 277 ? 12.170 -8.998 14.771 1.00 97.94 277 GLY A CA 1
ATOM 2168 C C . GLY A 1 277 ? 12.939 -9.725 13.680 1.00 97.94 277 GLY A C 1
ATOM 2169 O O . GLY A 1 277 ? 12.947 -9.304 12.521 1.00 97.94 277 GLY A O 1
ATOM 2170 N N . LEU A 1 278 ? 13.584 -10.832 14.045 1.00 96.06 278 LEU A N 1
ATOM 2171 C CA . LEU A 1 278 ? 14.360 -11.638 13.094 1.00 96.06 278 LEU A CA 1
ATOM 2172 C C . LEU A 1 278 ? 13.437 -12.300 12.060 1.00 96.06 278 LEU A C 1
ATOM 2174 O O . LEU A 1 278 ? 13.689 -12.259 10.858 1.00 96.06 278 LEU A O 1
ATOM 2178 N N . ALA A 1 279 ? 12.320 -12.860 12.525 1.00 94.19 279 ALA A N 1
ATOM 2179 C CA . ALA A 1 279 ? 11.272 -13.455 11.705 1.00 94.19 279 ALA A CA 1
ATOM 2180 C C . ALA A 1 279 ? 9.930 -13.419 12.449 1.00 94.19 279 ALA A C 1
ATOM 2182 O O . ALA A 1 279 ? 9.898 -13.354 13.676 1.00 94.19 279 ALA A O 1
ATOM 2183 N N . PHE A 1 280 ? 8.828 -13.538 11.707 1.00 96.25 280 PHE A N 1
ATOM 2184 C CA . PHE A 1 280 ? 7.472 -13.554 12.257 1.00 96.25 280 PHE A CA 1
ATOM 2185 C C . PHE A 1 280 ? 6.722 -14.818 11.822 1.00 96.25 280 PHE A C 1
ATOM 2187 O O . PHE A 1 280 ? 6.936 -15.342 10.727 1.00 96.25 280 PHE A O 1
ATOM 2194 N N . LEU A 1 281 ? 5.871 -15.334 12.704 1.00 95.50 281 LEU A N 1
ATOM 2195 C CA . LEU A 1 281 ? 4.930 -16.422 12.446 1.00 95.50 281 LEU A CA 1
ATOM 2196 C C . LEU A 1 281 ? 3.688 -15.907 11.714 1.00 95.50 281 LEU A C 1
ATOM 2198 O O . LEU A 1 281 ? 3.400 -14.709 11.681 1.00 95.50 281 LEU A O 1
ATOM 2202 N N . TYR A 1 282 ? 2.911 -16.842 11.172 1.00 93.31 282 TYR A N 1
ATOM 2203 C CA . TYR A 1 282 ? 1.659 -16.529 10.496 1.00 93.31 282 TYR A CA 1
ATOM 2204 C C . TYR A 1 282 ? 0.681 -15.818 11.450 1.00 93.31 282 TYR A C 1
ATOM 2206 O O . TYR A 1 282 ? 0.425 -16.293 12.560 1.00 93.31 282 TYR A O 1
ATOM 2214 N N . HIS A 1 283 ? 0.169 -14.657 11.029 1.00 94.75 283 HIS A N 1
ATOM 2215 C CA . HIS A 1 283 ? -0.686 -13.739 11.797 1.00 94.75 283 HIS A CA 1
ATOM 2216 C C . HIS A 1 283 ? -0.071 -13.127 13.074 1.00 94.75 283 HIS A C 1
ATOM 2218 O O . HIS A 1 283 ? -0.791 -12.488 13.842 1.00 94.75 283 HIS A O 1
ATOM 2224 N N . GLN A 1 284 ? 1.233 -13.290 13.334 1.00 97.44 284 GLN A N 1
ATOM 2225 C CA . GLN A 1 284 ? 1.815 -12.919 14.631 1.00 97.44 284 GLN A CA 1
ATOM 2226 C C . GLN A 1 284 ? 1.607 -11.443 14.991 1.00 97.44 284 GLN A C 1
ATOM 2228 O O . GLN A 1 284 ? 1.052 -11.133 16.040 1.00 97.44 284 GLN A O 1
ATOM 2233 N N . VAL A 1 285 ? 1.984 -10.527 14.095 1.00 98.06 285 VAL A N 1
ATOM 2234 C CA . VAL A 1 285 ? 1.911 -9.078 14.356 1.00 98.06 285 VAL A CA 1
ATOM 2235 C C . VAL A 1 285 ? 0.468 -8.614 14.593 1.00 98.06 285 VAL A C 1
ATOM 2237 O O . VAL A 1 285 ? 0.212 -7.798 15.473 1.00 98.06 285 VAL A O 1
ATOM 2240 N N . ARG A 1 286 ? -0.500 -9.182 13.864 1.00 97.44 286 ARG A N 1
ATOM 2241 C CA . ARG A 1 286 ? -1.928 -8.849 14.006 1.00 97.44 286 ARG A CA 1
ATOM 2242 C C . ARG A 1 286 ? -2.521 -9.374 15.315 1.00 97.44 286 ARG A C 1
ATOM 2244 O O . ARG A 1 286 ? -3.359 -8.702 15.910 1.00 97.44 286 ARG A O 1
ATOM 2251 N N . CYS A 1 287 ? -2.085 -10.543 15.787 1.00 97.38 287 CYS A N 1
ATOM 2252 C CA . CYS A 1 287 ? -2.432 -11.039 17.123 1.00 97.38 287 CYS A CA 1
ATOM 2253 C C . CYS A 1 287 ? -1.811 -10.169 18.225 1.00 97.38 287 CYS A C 1
ATOM 2255 O O . CYS A 1 287 ? -2.501 -9.828 19.180 1.00 97.38 287 CYS A O 1
ATOM 2257 N N . MET A 1 288 ? -0.538 -9.777 18.079 1.00 98.31 288 MET A N 1
ATOM 2258 C CA . MET A 1 288 ? 0.132 -8.882 19.031 1.00 98.31 288 MET A CA 1
ATOM 2259 C C . MET A 1 288 ? -0.612 -7.548 19.148 1.00 98.31 288 MET A C 1
ATOM 2261 O O . MET A 1 288 ? -0.905 -7.096 20.254 1.00 98.31 288 MET A O 1
ATOM 2265 N N . MET A 1 289 ? -0.983 -6.955 18.007 1.00 97.88 289 MET A N 1
ATOM 2266 C CA . MET A 1 289 ? -1.768 -5.723 17.973 1.00 97.88 289 MET A CA 1
ATOM 2267 C C . MET A 1 289 ? -3.164 -5.910 18.579 1.00 97.88 289 MET A C 1
ATOM 2269 O O . MET A 1 289 ? -3.627 -5.038 19.304 1.00 97.88 289 MET A O 1
ATOM 2273 N N . ALA A 1 290 ? -3.832 -7.045 18.345 1.00 96.31 290 ALA A N 1
ATOM 2274 C CA . ALA A 1 290 ? -5.144 -7.314 18.937 1.00 96.31 290 ALA A CA 1
ATOM 2275 C C . ALA A 1 290 ? -5.109 -7.281 20.471 1.00 96.31 290 ALA A C 1
ATOM 2277 O O . ALA A 1 290 ? -5.982 -6.679 21.090 1.00 96.31 290 ALA A O 1
ATOM 2278 N N . VAL A 1 291 ? -4.084 -7.882 21.081 1.00 97.12 291 VAL A N 1
ATOM 2279 C CA . VAL A 1 291 ? -3.895 -7.843 22.538 1.00 97.12 291 VAL A CA 1
ATOM 2280 C C . VAL A 1 291 ? -3.574 -6.423 23.010 1.00 97.12 291 VAL A C 1
ATOM 2282 O O . VAL A 1 291 ? -4.145 -5.978 24.000 1.00 97.12 291 VAL A O 1
ATOM 2285 N N . LEU A 1 292 ? -2.751 -5.667 22.272 1.00 97.81 292 LEU A N 1
ATOM 2286 C CA . LEU A 1 292 ? -2.498 -4.256 22.590 1.00 97.81 292 LEU A CA 1
ATOM 2287 C C . LEU A 1 292 ? -3.773 -3.406 22.530 1.00 97.81 292 LEU A C 1
ATOM 2289 O O . LEU A 1 292 ? -3.955 -2.550 23.385 1.00 97.81 292 LEU A O 1
ATOM 2293 N N . LEU A 1 293 ? -4.678 -3.646 21.575 1.00 95.31 293 LEU A N 1
ATOM 2294 C CA . LEU A 1 293 ? -5.966 -2.943 21.512 1.00 95.31 293 LEU A CA 1
ATOM 2295 C C . LEU A 1 293 ? -6.838 -3.235 22.742 1.00 95.31 293 LEU A C 1
ATOM 2297 O O . LEU A 1 293 ? -7.476 -2.320 23.253 1.00 95.31 293 LEU A O 1
ATOM 2301 N N . LEU A 1 294 ? -6.847 -4.477 23.241 1.00 94.31 294 LEU A N 1
ATOM 2302 C CA . LEU A 1 294 ? -7.568 -4.842 24.469 1.00 94.31 294 LEU A CA 1
ATOM 2303 C C . LEU A 1 294 ? -6.979 -4.153 25.705 1.00 94.31 294 LEU A C 1
ATOM 2305 O O . LEU A 1 294 ? -7.726 -3.663 26.552 1.00 94.31 294 LEU A O 1
ATOM 2309 N N . ILE A 1 295 ? -5.650 -4.069 25.776 1.00 96.12 295 ILE A N 1
ATOM 2310 C CA . ILE A 1 295 ? -4.942 -3.356 26.843 1.00 96.12 295 ILE A CA 1
ATOM 2311 C C . ILE A 1 295 ? -5.227 -1.856 26.764 1.00 96.12 295 ILE A C 1
ATOM 2313 O O . ILE A 1 295 ? -5.604 -1.254 27.761 1.00 96.12 295 ILE A O 1
ATOM 2317 N N . GLY A 1 296 ? -5.146 -1.252 25.576 1.00 94.38 296 GLY A N 1
ATOM 2318 C CA . GLY A 1 296 ? -5.478 0.160 25.373 1.00 94.38 296 GLY A CA 1
ATOM 2319 C C . GLY A 1 296 ? -6.924 0.489 25.751 1.00 94.38 296 GLY A C 1
ATOM 2320 O O . GLY A 1 296 ? -7.189 1.561 26.278 1.00 94.38 296 GLY A O 1
ATOM 2321 N N . GLN A 1 297 ? -7.857 -0.450 25.569 1.00 91.81 297 GLN A N 1
ATOM 2322 C CA . GLN A 1 297 ? -9.248 -0.329 26.031 1.00 91.81 297 GLN A CA 1
ATOM 2323 C C . GLN A 1 297 ? -9.422 -0.568 27.542 1.00 91.81 297 GLN A C 1
ATOM 2325 O O . GLN A 1 297 ? -10.546 -0.509 28.037 1.00 91.81 297 GLN A O 1
ATOM 2330 N N . LYS A 1 298 ? -8.338 -0.857 28.275 1.00 93.19 298 LYS A N 1
ATOM 2331 C CA . LYS A 1 298 ? -8.322 -1.229 29.702 1.00 93.19 298 LYS A CA 1
ATOM 2332 C C . LYS A 1 298 ? -9.146 -2.478 30.024 1.00 93.19 298 LYS A C 1
ATOM 2334 O O . LYS A 1 298 ? -9.586 -2.663 31.154 1.00 93.19 298 LYS A O 1
ATOM 2339 N N . LEU A 1 299 ? -9.354 -3.337 29.026 1.00 92.12 299 LEU A N 1
ATOM 2340 C CA . LEU A 1 299 ? -10.042 -4.619 29.180 1.00 92.12 299 LEU A CA 1
ATOM 2341 C C . LEU A 1 299 ? -9.086 -5.722 29.647 1.00 92.12 299 LEU A C 1
ATOM 2343 O O . LEU A 1 299 ? -9.518 -6.699 30.248 1.00 92.12 299 LEU A O 1
ATOM 2347 N N . GLU A 1 300 ? -7.792 -5.553 29.384 1.00 95.81 300 GLU A N 1
ATOM 2348 C CA . GLU A 1 300 ? -6.715 -6.413 29.873 1.00 95.81 300 GLU A CA 1
ATOM 2349 C C . GLU A 1 300 ? -5.608 -5.568 30.501 1.00 95.81 300 GLU A C 1
ATOM 2351 O O . GLU A 1 300 ? -5.377 -4.426 30.099 1.00 95.81 300 GLU A O 1
ATOM 2356 N N . ALA A 1 301 ? -4.890 -6.148 31.458 1.00 96.19 301 ALA A N 1
ATOM 2357 C CA . ALA A 1 301 ? -3.704 -5.537 32.045 1.00 96.19 301 ALA A CA 1
ATOM 2358 C C . ALA A 1 301 ? -2.433 -5.900 31.241 1.00 96.19 301 ALA A C 1
ATOM 2360 O O . ALA A 1 301 ? -2.408 -6.937 30.574 1.00 96.19 301 ALA A O 1
ATOM 2361 N N . PRO A 1 302 ? -1.358 -5.081 31.268 1.00 97.25 302 PRO A N 1
ATOM 2362 C CA . PRO A 1 302 ? -0.136 -5.324 30.486 1.00 97.25 302 PRO A CA 1
ATOM 2363 C C . PRO A 1 302 ? 0.527 -6.691 30.709 1.00 97.25 302 PRO A C 1
ATOM 2365 O O . PRO A 1 302 ? 1.180 -7.228 29.811 1.00 97.25 302 PRO A O 1
ATOM 2368 N N . ASP A 1 303 ? 0.372 -7.270 31.898 1.00 96.69 303 ASP A N 1
ATOM 2369 C CA . ASP A 1 303 ? 0.916 -8.572 32.278 1.00 96.69 303 ASP A CA 1
ATOM 2370 C C . ASP A 1 303 ? 0.303 -9.747 31.512 1.00 96.69 303 ASP A C 1
ATOM 2372 O O . ASP A 1 303 ? 0.955 -10.789 31.406 1.00 96.69 303 ASP A O 1
ATOM 2376 N N . ILE A 1 304 ? -0.861 -9.565 30.877 1.00 97.62 304 ILE A N 1
ATOM 2377 C CA . ILE A 1 304 ? -1.459 -10.581 30.006 1.00 97.62 304 ILE A CA 1
ATOM 2378 C C . ILE A 1 304 ? -0.497 -11.027 28.902 1.00 97.62 304 ILE A C 1
ATOM 2380 O O . ILE A 1 304 ? -0.476 -12.198 28.535 1.00 97.62 304 ILE A O 1
ATOM 2384 N N . ILE A 1 305 ? 0.349 -10.125 28.387 1.00 97.88 305 ILE A N 1
ATOM 2385 C CA . ILE A 1 305 ? 1.342 -10.469 27.363 1.00 97.88 305 ILE A CA 1
ATOM 2386 C C . ILE A 1 305 ? 2.347 -11.466 27.931 1.00 97.88 305 ILE A C 1
ATOM 2388 O O . ILE A 1 305 ? 2.599 -12.496 27.312 1.00 97.88 305 ILE A O 1
ATOM 2392 N N . SER A 1 306 ? 2.874 -11.201 29.126 1.00 97.44 306 SER A N 1
ATOM 2393 C CA . SER A 1 306 ? 3.807 -12.103 29.804 1.00 97.44 306 SER A CA 1
ATOM 2394 C C . SER A 1 306 ? 3.158 -13.462 30.083 1.00 97.44 306 SER A C 1
ATOM 2396 O O . SER A 1 306 ? 3.774 -14.491 29.832 1.00 97.44 306 SER A O 1
ATOM 2398 N N . GLN A 1 307 ? 1.892 -13.477 30.506 1.00 97.25 307 GLN A N 1
ATOM 2399 C CA . GLN A 1 307 ? 1.136 -14.710 30.747 1.00 97.25 307 GLN A CA 1
ATOM 2400 C C . GLN A 1 307 ? 0.879 -15.509 29.461 1.00 97.25 307 GLN A C 1
ATOM 2402 O O . GLN A 1 307 ? 0.917 -16.736 29.483 1.00 97.25 307 GLN A O 1
ATOM 2407 N N . LEU A 1 308 ? 0.622 -14.839 28.332 1.00 96.69 308 LEU A N 1
ATOM 2408 C CA . LEU A 1 308 ? 0.426 -15.494 27.034 1.00 96.69 308 LEU A CA 1
ATOM 2409 C C . LEU A 1 308 ? 1.735 -16.021 26.434 1.00 96.69 308 LEU A C 1
ATOM 2411 O O . LEU A 1 308 ? 1.688 -16.997 25.685 1.00 96.69 308 LEU A O 1
ATOM 2415 N N . LEU A 1 309 ? 2.871 -15.387 26.727 1.00 96.94 309 LEU A N 1
ATOM 2416 C CA . LEU A 1 309 ? 4.203 -15.863 26.333 1.00 96.94 309 LEU A CA 1
ATOM 2417 C C . LEU A 1 309 ? 4.694 -17.016 27.226 1.00 96.94 309 LEU A C 1
ATOM 2419 O O . LEU A 1 309 ? 5.506 -17.829 26.786 1.00 96.94 309 LEU A O 1
ATOM 2423 N N . ASP A 1 310 ? 4.170 -17.120 28.449 1.00 95.00 310 ASP A N 1
ATOM 2424 C CA . ASP A 1 310 ? 4.407 -18.231 29.366 1.00 95.00 310 ASP A CA 1
ATOM 2425 C C . ASP A 1 310 ? 3.571 -19.461 28.980 1.00 95.00 310 ASP A C 1
ATOM 2427 O O . ASP A 1 310 ? 2.451 -19.693 29.445 1.00 95.00 310 ASP A O 1
ATOM 2431 N N . VAL A 1 311 ? 4.139 -20.264 28.085 1.00 92.88 311 VAL A N 1
ATOM 2432 C CA . VAL A 1 311 ? 3.516 -21.495 27.590 1.00 92.88 311 VAL A CA 1
ATOM 2433 C C . VAL A 1 311 ? 3.528 -22.642 28.602 1.00 92.88 311 VAL A C 1
ATOM 2435 O O . VAL A 1 311 ? 2.797 -23.608 28.391 1.00 92.88 311 VAL A O 1
ATOM 2438 N N . GLU A 1 312 ? 4.305 -22.560 29.685 1.00 91.19 312 GLU A N 1
ATOM 2439 C CA . GLU A 1 312 ? 4.305 -23.586 30.735 1.00 91.19 312 GLU A CA 1
ATOM 2440 C C . GLU A 1 312 ? 3.017 -23.490 31.552 1.00 91.19 312 GLU A C 1
ATOM 2442 O O . GLU A 1 312 ? 2.294 -24.476 31.714 1.00 91.19 312 GLU A O 1
ATOM 2447 N N . ASN A 1 313 ? 2.673 -22.274 31.980 1.00 91.81 313 ASN A N 1
ATOM 2448 C CA . ASN A 1 313 ? 1.441 -22.022 32.722 1.00 91.81 313 ASN A CA 1
ATOM 2449 C C . ASN A 1 313 ? 0.216 -21.879 31.799 1.00 91.81 313 ASN A C 1
ATOM 2451 O O . ASN A 1 313 ? -0.898 -22.268 32.166 1.00 91.81 313 ASN A O 1
ATOM 2455 N N . ASN A 1 314 ? 0.400 -21.374 30.573 1.00 91.38 314 ASN A N 1
ATOM 2456 C CA . ASN A 1 314 ? -0.668 -21.174 29.591 1.00 91.38 314 ASN A CA 1
ATOM 2457 C C . ASN A 1 314 ? -0.368 -21.878 28.252 1.00 91.38 314 ASN A C 1
ATOM 2459 O O . ASN A 1 314 ? -0.174 -21.227 27.223 1.00 91.38 314 ASN A O 1
ATOM 2463 N N . PRO A 1 315 ? -0.424 -23.221 28.192 1.00 88.31 315 PRO A N 1
ATOM 2464 C CA . PRO A 1 315 ? -0.007 -23.991 27.011 1.00 88.31 315 PRO A CA 1
ATOM 2465 C C . PRO A 1 315 ? -0.955 -23.888 25.809 1.00 88.31 315 PRO A C 1
ATOM 2467 O O . PRO A 1 315 ? -0.645 -24.378 24.720 1.00 88.31 315 PRO A O 1
ATOM 2470 N N . ARG A 1 316 ? -2.146 -23.307 25.998 1.00 88.50 316 ARG A N 1
ATOM 2471 C CA . ARG A 1 316 ? -3.218 -23.286 24.997 1.00 88.50 316 ARG A CA 1
ATOM 2472 C C . ARG A 1 316 ? -3.672 -21.866 24.708 1.00 88.50 316 ARG A C 1
ATOM 2474 O O . ARG A 1 316 ? -4.058 -21.137 25.622 1.00 88.50 316 ARG A O 1
ATOM 2481 N N . LYS A 1 317 ? -3.737 -21.541 23.417 1.00 90.50 317 LYS A N 1
ATOM 2482 C CA . LYS A 1 317 ? -4.160 -20.234 22.919 1.00 90.50 317 LYS A CA 1
ATOM 2483 C C . LYS A 1 317 ? -5.621 -19.946 23.294 1.00 90.50 317 LYS A C 1
ATOM 2485 O O . LYS A 1 317 ? -6.485 -20.736 22.903 1.00 90.50 317 LYS A O 1
ATOM 2490 N N . PRO A 1 318 ? -5.930 -18.832 23.979 1.00 91.88 318 PRO A N 1
ATOM 2491 C CA . PRO A 1 318 ? -7.310 -18.412 24.195 1.00 91.88 318 PRO A CA 1
ATOM 2492 C C . PRO A 1 318 ? -7.953 -17.891 22.905 1.00 91.88 318 PRO A C 1
ATOM 2494 O O . PRO A 1 318 ? -7.274 -17.404 21.998 1.00 91.88 318 PRO A O 1
ATOM 2497 N N . GLN A 1 319 ? -9.279 -17.973 22.817 1.00 88.38 319 GLN A N 1
ATOM 2498 C CA . GLN A 1 319 ? -10.024 -17.472 21.666 1.00 88.38 319 GLN A CA 1
ATOM 2499 C C . GLN A 1 319 ? -10.122 -15.935 21.679 1.00 88.38 319 GLN A C 1
ATOM 2501 O O . GLN A 1 319 ? -10.721 -15.330 22.571 1.00 88.38 319 GLN A O 1
ATOM 2506 N N . TYR A 1 320 ? -9.568 -15.290 20.654 1.00 89.12 320 TYR A N 1
ATOM 2507 C CA . TYR A 1 320 ? -9.723 -13.856 20.405 1.00 89.12 320 TYR A CA 1
ATOM 2508 C C . TYR A 1 320 ? -9.578 -13.535 18.913 1.00 89.12 320 TYR A C 1
ATOM 2510 O O . TYR A 1 320 ? -8.916 -14.265 18.170 1.00 89.12 320 TYR A O 1
ATOM 2518 N N . SER A 1 321 ? -10.213 -12.443 18.487 1.00 88.50 321 SER A N 1
ATOM 2519 C CA . SER A 1 321 ? -10.123 -11.930 17.120 1.00 88.50 321 SER A CA 1
ATOM 2520 C C . SER A 1 321 ? -8.809 -11.201 16.882 1.00 88.50 321 SER A C 1
ATOM 2522 O O . SER A 1 321 ? -8.292 -10.528 17.771 1.00 88.50 321 SER A O 1
ATOM 2524 N N . MET A 1 322 ? -8.283 -11.302 15.668 1.00 91.69 322 MET A N 1
ATOM 2525 C CA . MET A 1 322 ? -7.059 -10.604 15.281 1.00 91.69 322 MET A CA 1
ATOM 2526 C C . MET A 1 322 ? -7.368 -9.163 14.876 1.00 91.69 322 MET A C 1
ATOM 2528 O O . MET A 1 322 ? -8.509 -8.825 14.547 1.00 91.69 322 MET A O 1
ATOM 2532 N N . ALA A 1 323 ? -6.339 -8.316 14.884 1.00 94.00 323 ALA A N 1
ATOM 2533 C CA . ALA A 1 323 ? -6.454 -6.969 14.352 1.00 94.00 323 ALA A CA 1
ATOM 2534 C C . ALA A 1 323 ? -6.659 -7.014 12.828 1.00 94.00 323 ALA A C 1
ATOM 2536 O O . ALA A 1 323 ? -6.169 -7.943 12.181 1.00 94.00 323 ALA A O 1
ATOM 2537 N N . VAL A 1 324 ? -7.370 -6.048 12.249 1.00 93.38 324 VAL A N 1
ATOM 2538 C CA . VAL A 1 324 ? -7.617 -5.952 10.793 1.00 93.38 324 VAL A CA 1
ATOM 2539 C C . VAL A 1 324 ? -6.309 -5.840 9.988 1.00 93.38 324 VAL A C 1
ATOM 2541 O O . VAL A 1 324 ? -5.245 -5.568 10.533 1.00 93.38 324 VAL A O 1
ATOM 2544 N N . ASP A 1 325 ? -6.347 -6.142 8.694 1.00 93.56 325 ASP A N 1
ATOM 2545 C CA . ASP A 1 325 ? -5.154 -6.323 7.853 1.00 93.56 325 ASP A CA 1
ATOM 2546 C C . ASP A 1 325 ? -4.618 -5.032 7.208 1.00 93.56 325 ASP A C 1
ATOM 2548 O O . ASP A 1 325 ? -3.408 -4.801 7.211 1.00 93.56 325 ASP A O 1
ATOM 2552 N N . TYR A 1 326 ? -5.501 -4.185 6.680 1.00 93.62 326 TYR A N 1
ATOM 2553 C CA . TYR A 1 326 ? -5.155 -2.999 5.888 1.00 93.62 326 TYR A CA 1
ATOM 2554 C C . TYR A 1 326 ? -4.235 -1.950 6.556 1.00 93.62 326 TYR A C 1
ATOM 2556 O O . TYR A 1 326 ? -3.550 -1.249 5.802 1.00 93.62 326 TYR A O 1
ATOM 2564 N N . PRO A 1 327 ? -4.163 -1.803 7.903 1.00 95.88 327 PRO A N 1
ATOM 2565 C CA . PRO A 1 327 ? -3.241 -0.862 8.545 1.00 95.88 327 PRO A CA 1
ATOM 2566 C C . PRO A 1 327 ? -1.825 -1.411 8.739 1.00 95.88 327 PRO A C 1
ATOM 2568 O O . PRO A 1 327 ? -0.942 -0.666 9.168 1.00 95.88 327 PRO A O 1
ATOM 2571 N N . LEU A 1 328 ? -1.605 -2.702 8.476 1.00 98.00 328 LEU A N 1
ATOM 2572 C CA . LEU A 1 328 ? -0.304 -3.336 8.624 1.00 98.00 328 LEU A CA 1
ATOM 2573 C C . LEU A 1 328 ? 0.548 -3.124 7.368 1.00 98.00 328 LEU A C 1
ATOM 2575 O O . LEU A 1 328 ? 0.122 -3.393 6.241 1.00 98.00 328 LEU A O 1
ATOM 2579 N N . VAL A 1 329 ? 1.792 -2.701 7.582 1.00 98.25 329 VAL A N 1
ATOM 2580 C CA . VAL A 1 329 ? 2.782 -2.462 6.533 1.00 98.25 329 VAL A CA 1
ATOM 2581 C C . VAL A 1 329 ? 4.081 -3.186 6.871 1.00 98.25 329 VAL A C 1
ATOM 2583 O O . VAL A 1 329 ? 4.665 -2.955 7.931 1.00 98.25 329 VAL A O 1
ATOM 2586 N N . LEU A 1 330 ? 4.576 -4.029 5.958 1.00 98.25 330 LEU A N 1
ATOM 2587 C CA . LEU A 1 330 ? 5.977 -4.462 5.972 1.00 98.25 330 LEU A CA 1
ATOM 2588 C C . LEU A 1 330 ? 6.845 -3.271 5.557 1.00 98.25 330 LEU A C 1
ATOM 2590 O O . LEU A 1 330 ? 6.946 -2.939 4.373 1.00 98.25 330 LEU A O 1
ATOM 2594 N N . TYR A 1 331 ? 7.427 -2.597 6.540 1.00 97.38 331 TYR A N 1
ATOM 2595 C CA . TYR A 1 331 ? 8.103 -1.326 6.328 1.00 97.38 331 TYR A CA 1
ATOM 2596 C C . TYR A 1 331 ? 9.539 -1.511 5.837 1.00 97.38 331 TYR A C 1
ATOM 2598 O O . TYR A 1 331 ? 9.960 -0.842 4.897 1.00 97.38 331 TYR A O 1
ATOM 2606 N N . GLU A 1 332 ? 10.274 -2.455 6.426 1.00 96.25 332 GLU A N 1
ATOM 2607 C CA . GLU A 1 332 ? 11.692 -2.659 6.127 1.00 96.25 332 GLU A CA 1
ATOM 2608 C C . GLU A 1 332 ? 12.101 -4.134 6.207 1.00 96.25 332 GLU A C 1
ATOM 2610 O O . GLU A 1 332 ? 11.690 -4.850 7.121 1.00 96.25 332 GLU A O 1
ATOM 2615 N N . CYS A 1 333 ? 12.951 -4.569 5.273 1.00 96.88 333 CYS A N 1
ATOM 2616 C CA . CYS A 1 333 ? 13.731 -5.801 5.372 1.00 96.88 333 CYS A CA 1
ATOM 2617 C C . CYS A 1 333 ? 15.218 -5.434 5.396 1.00 96.88 333 CYS A C 1
ATOM 2619 O O . CYS A 1 333 ? 15.724 -4.861 4.431 1.00 96.88 333 CYS A O 1
ATOM 2621 N N . HIS A 1 334 ? 15.908 -5.770 6.481 1.00 96.25 334 HIS A N 1
ATOM 2622 C CA . HIS A 1 334 ? 17.317 -5.444 6.669 1.00 96.25 334 HIS A CA 1
ATOM 2623 C C . HIS A 1 334 ? 18.228 -6.567 6.161 1.00 96.25 334 HIS A C 1
ATOM 2625 O O . HIS A 1 334 ? 17.974 -7.748 6.422 1.00 96.25 334 HIS A O 1
ATOM 2631 N N . PHE A 1 335 ? 19.297 -6.176 5.469 1.00 96.06 335 PHE A N 1
ATOM 2632 C CA . PHE A 1 335 ? 20.339 -7.045 4.928 1.00 96.06 335 PHE A CA 1
ATOM 2633 C C . PHE A 1 335 ? 21.693 -6.355 5.086 1.00 96.06 335 PHE A C 1
ATOM 2635 O O . PHE A 1 335 ? 21.798 -5.153 4.832 1.00 96.06 335 PHE A O 1
ATOM 2642 N N . ASP A 1 336 ? 22.724 -7.118 5.435 1.00 91.69 336 ASP A N 1
ATOM 2643 C CA . ASP A 1 336 ? 24.083 -6.592 5.533 1.00 91.69 336 ASP A CA 1
ATOM 2644 C C . ASP A 1 336 ? 24.753 -6.551 4.157 1.00 91.69 336 ASP A C 1
ATOM 2646 O O . ASP A 1 336 ? 24.624 -7.473 3.352 1.00 91.69 336 ASP A O 1
ATOM 2650 N N . GLY A 1 337 ? 25.495 -5.476 3.883 1.00 86.88 337 GLY A N 1
ATOM 2651 C CA . GLY A 1 337 ? 26.353 -5.386 2.699 1.00 86.88 337 GLY A CA 1
ATOM 2652 C C . GLY A 1 337 ? 25.635 -5.191 1.357 1.00 86.88 337 GLY A C 1
ATOM 2653 O O . GLY A 1 337 ? 26.292 -5.277 0.320 1.00 86.88 337 GLY A O 1
ATOM 2654 N N . LEU A 1 338 ? 24.326 -4.906 1.340 1.00 93.44 338 LEU A N 1
ATOM 2655 C CA . LEU A 1 338 ? 23.611 -4.565 0.105 1.00 93.44 338 LEU A CA 1
ATOM 2656 C C . LEU A 1 338 ? 23.732 -3.076 -0.233 1.00 93.44 338 LEU A C 1
ATOM 2658 O O . LEU A 1 338 ? 23.374 -2.212 0.566 1.00 93.44 338 LEU A O 1
ATOM 2662 N N . SER A 1 339 ? 24.158 -2.783 -1.461 1.00 93.44 339 SER A N 1
ATOM 2663 C CA . SER A 1 339 ? 24.138 -1.441 -2.045 1.00 93.44 339 SER A CA 1
ATOM 2664 C C . SER A 1 339 ? 22.964 -1.306 -3.015 1.00 93.44 339 SER A C 1
ATOM 2666 O O . SER A 1 339 ? 22.925 -1.938 -4.073 1.00 93.44 339 SER A O 1
ATOM 2668 N N . TRP A 1 340 ? 21.967 -0.506 -2.640 1.00 95.94 340 TRP A N 1
ATOM 2669 C CA . TRP A 1 340 ? 20.766 -0.314 -3.450 1.00 95.94 340 TRP A CA 1
ATOM 2670 C C . TRP A 1 340 ? 21.020 0.669 -4.592 1.00 95.94 340 TRP A C 1
ATOM 2672 O O . TRP A 1 340 ? 21.406 1.811 -4.370 1.00 95.94 340 TRP A O 1
ATOM 2682 N N . ILE A 1 341 ? 20.749 0.217 -5.810 1.00 95.69 341 ILE A N 1
ATOM 2683 C CA . ILE A 1 341 ? 20.757 1.000 -7.039 1.00 95.69 341 ILE A CA 1
ATOM 2684 C C . ILE A 1 341 ? 19.313 1.410 -7.321 1.00 95.69 341 ILE A C 1
ATOM 2686 O O . ILE A 1 341 ? 18.453 0.556 -7.567 1.00 95.69 341 ILE A O 1
ATOM 2690 N N . SER A 1 342 ? 19.046 2.709 -7.270 1.00 92.56 342 SER A N 1
ATOM 2691 C CA . SER A 1 342 ? 17.763 3.295 -7.649 1.00 92.56 342 SER A CA 1
ATOM 2692 C C . SER A 1 342 ? 17.892 4.190 -8.878 1.00 92.56 342 SER A C 1
ATOM 2694 O O . SER A 1 342 ? 18.985 4.579 -9.288 1.00 92.56 342 SER A O 1
ATOM 2696 N N . GLU A 1 343 ? 16.752 4.465 -9.506 1.00 91.25 343 GLU A N 1
ATOM 2697 C CA . GLU A 1 343 ? 16.647 5.339 -10.670 1.00 91.25 343 GLU A CA 1
ATOM 2698 C C . GLU A 1 343 ? 15.879 6.604 -10.227 1.00 91.25 343 GLU A C 1
ATOM 2700 O O . GLU A 1 343 ? 14.675 6.500 -9.988 1.00 91.25 343 GLU A O 1
ATOM 2705 N N . PRO A 1 344 ? 16.523 7.785 -10.089 1.00 89.25 344 PRO A N 1
ATOM 2706 C CA . PRO A 1 344 ? 15.896 8.974 -9.486 1.00 89.25 344 PRO A CA 1
ATOM 2707 C C . PRO A 1 344 ? 14.614 9.452 -10.186 1.00 89.25 344 PRO A C 1
ATOM 2709 O O . PRO A 1 344 ? 13.677 9.920 -9.536 1.00 89.25 344 PRO A O 1
ATOM 2712 N N . GLU A 1 345 ? 14.546 9.295 -11.514 1.00 88.81 345 GLU A N 1
ATOM 2713 C CA . GLU A 1 345 ? 13.333 9.559 -12.302 1.00 88.81 345 GLU A CA 1
ATOM 2714 C C . GLU A 1 345 ? 12.167 8.674 -11.835 1.00 88.81 345 GLU A C 1
ATOM 2716 O O . GLU A 1 345 ? 11.050 9.149 -11.637 1.00 88.81 345 GLU A O 1
ATOM 2721 N N . GLU A 1 346 ? 12.430 7.383 -11.615 1.00 91.31 346 GLU A N 1
ATOM 2722 C CA . GLU A 1 346 ? 11.417 6.421 -11.184 1.00 91.31 346 GLU A CA 1
ATOM 2723 C C . GLU A 1 346 ? 11.026 6.640 -9.722 1.00 91.31 346 GLU A C 1
ATOM 2725 O O . GLU A 1 346 ? 9.842 6.572 -9.404 1.00 91.31 346 GLU A O 1
ATOM 2730 N N . GLU A 1 347 ? 11.971 6.969 -8.836 1.00 89.12 347 GLU A N 1
ATOM 2731 C CA . GLU A 1 347 ? 11.651 7.354 -7.454 1.00 89.12 347 GLU A CA 1
ATOM 2732 C C . GLU A 1 347 ? 10.723 8.576 -7.408 1.00 89.12 347 GLU A C 1
ATOM 2734 O O . GLU A 1 347 ? 9.731 8.569 -6.676 1.00 89.12 347 GLU A O 1
ATOM 2739 N N . SER A 1 348 ? 10.982 9.583 -8.247 1.00 88.12 348 SER A N 1
ATOM 2740 C CA . SER A 1 348 ? 10.128 10.771 -8.370 1.00 88.12 348 SER A CA 1
ATOM 2741 C C . SER A 1 348 ? 8.724 10.416 -8.873 1.00 88.12 348 SER A C 1
ATOM 2743 O O . SER A 1 348 ? 7.730 10.905 -8.333 1.00 88.12 348 SER A O 1
ATOM 2745 N N . HIS A 1 349 ? 8.610 9.518 -9.859 1.00 88.06 349 HIS A N 1
ATOM 2746 C CA . HIS A 1 349 ? 7.312 9.031 -10.339 1.00 88.06 349 HIS A CA 1
ATOM 2747 C C . HIS A 1 349 ? 6.549 8.239 -9.269 1.00 88.06 349 HIS A C 1
ATOM 2749 O O . HIS A 1 349 ? 5.340 8.422 -9.105 1.00 88.06 349 HIS A O 1
ATOM 2755 N N . VAL A 1 350 ? 7.236 7.366 -8.527 1.00 90.31 350 VAL A N 1
ATOM 2756 C CA . VAL A 1 350 ? 6.638 6.605 -7.421 1.00 90.31 350 VAL A CA 1
ATOM 2757 C C . VAL A 1 350 ? 6.138 7.558 -6.338 1.00 90.31 350 VAL A C 1
ATOM 2759 O O . VAL A 1 350 ? 4.999 7.419 -5.892 1.00 90.31 350 VAL A O 1
ATOM 2762 N N . LEU A 1 351 ? 6.944 8.553 -5.961 1.00 91.50 351 LEU A N 1
ATOM 2763 C CA . LEU A 1 351 ? 6.568 9.565 -4.980 1.00 91.50 351 LEU A CA 1
ATOM 2764 C C . LEU A 1 351 ? 5.340 10.360 -5.435 1.00 91.50 351 LEU A C 1
ATOM 2766 O O . LEU A 1 351 ? 4.382 10.473 -4.678 1.00 91.50 351 LEU A O 1
ATOM 2770 N N . SER A 1 352 ? 5.325 10.844 -6.680 1.00 87.00 352 SER A N 1
ATOM 2771 C CA . SER A 1 352 ? 4.175 11.555 -7.256 1.00 87.00 352 SER A CA 1
ATOM 2772 C C . SER A 1 352 ? 2.898 10.704 -7.219 1.00 87.00 352 SER A C 1
ATOM 2774 O O . SER A 1 352 ? 1.849 11.172 -6.776 1.00 87.00 352 SER A O 1
ATOM 2776 N N . SER A 1 353 ? 2.997 9.420 -7.581 1.00 86.88 353 SER A N 1
ATOM 2777 C CA . SER A 1 353 ? 1.873 8.477 -7.521 1.00 86.88 353 SER A CA 1
ATOM 2778 C C . SER A 1 353 ? 1.368 8.260 -6.090 1.00 86.88 353 SER A C 1
ATOM 2780 O O . SER A 1 353 ? 0.157 8.214 -5.865 1.00 86.88 353 SER A O 1
ATOM 2782 N N . LEU A 1 354 ? 2.266 8.124 -5.109 1.00 88.56 354 LEU A N 1
ATOM 2783 C CA . LEU A 1 354 ? 1.893 7.975 -3.699 1.00 88.56 354 LEU A CA 1
ATOM 2784 C C . LEU A 1 354 ? 1.259 9.253 -3.142 1.00 88.56 354 LEU A C 1
ATOM 2786 O O . LEU A 1 354 ? 0.250 9.165 -2.445 1.00 88.56 354 LEU A O 1
ATOM 2790 N N . LEU A 1 355 ? 1.793 10.427 -3.492 1.00 88.88 355 LEU A N 1
ATOM 2791 C CA . LEU A 1 355 ? 1.215 11.720 -3.123 1.00 88.88 355 LEU A CA 1
ATOM 2792 C C . LEU A 1 355 ? -0.192 11.881 -3.701 1.00 88.88 355 LEU A C 1
ATOM 2794 O O . LEU A 1 355 ? -1.096 12.270 -2.974 1.00 88.88 355 LEU A O 1
ATOM 2798 N N . GLN A 1 356 ? -0.418 11.491 -4.957 1.00 85.88 356 GLN A N 1
ATOM 2799 C CA . GLN A 1 356 ? -1.750 11.516 -5.562 1.00 85.88 356 GLN A CA 1
ATOM 2800 C C . GLN A 1 356 ? -2.750 10.627 -4.800 1.00 85.88 356 GLN A C 1
ATOM 2802 O O . GLN A 1 356 ? -3.866 11.063 -4.505 1.00 85.88 356 GLN A O 1
ATOM 2807 N N . HIS A 1 357 ? -2.360 9.396 -4.447 1.00 86.00 357 HIS A N 1
ATOM 2808 C CA . HIS A 1 357 ? -3.204 8.498 -3.644 1.00 86.00 357 HIS A CA 1
ATOM 2809 C C . HIS A 1 357 ? -3.457 9.057 -2.241 1.00 86.00 357 HIS A C 1
ATOM 2811 O O . HIS A 1 357 ? -4.578 8.968 -1.729 1.00 86.00 357 HIS A O 1
ATOM 2817 N N . TRP A 1 358 ? -2.432 9.653 -1.629 1.00 91.31 358 TRP A N 1
ATOM 2818 C CA . TRP A 1 358 ? -2.550 10.309 -0.336 1.00 91.31 358 TRP A CA 1
ATOM 2819 C C . TRP A 1 358 ? -3.531 11.479 -0.403 1.00 91.31 358 TRP A C 1
ATOM 2821 O O . TRP A 1 358 ? -4.467 11.493 0.385 1.00 91.31 358 TRP A O 1
ATOM 2831 N N . THR A 1 359 ? -3.412 12.386 -1.378 1.00 88.19 359 THR A N 1
ATOM 2832 C CA . THR A 1 359 ? -4.328 13.524 -1.549 1.00 88.19 359 THR A CA 1
ATOM 2833 C C . THR A 1 359 ? -5.772 13.054 -1.693 1.00 88.19 359 THR A C 1
ATOM 2835 O O . THR A 1 359 ? -6.651 13.544 -0.990 1.00 88.19 359 THR A O 1
ATOM 2838 N N . GLN A 1 360 ? -6.032 12.052 -2.540 1.00 84.81 360 GLN A N 1
ATOM 2839 C CA . GLN A 1 360 ? -7.382 11.500 -2.697 1.00 84.81 360 GLN A CA 1
ATOM 2840 C C . GLN A 1 360 ? -7.928 10.913 -1.391 1.00 84.81 360 GLN A C 1
ATOM 2842 O O . GLN A 1 360 ? -9.100 11.098 -1.065 1.00 84.81 360 GLN A O 1
ATOM 2847 N N . THR A 1 361 ? -7.091 10.193 -0.646 1.00 87.44 361 THR A N 1
ATOM 2848 C CA . THR A 1 361 ? -7.491 9.559 0.616 1.00 87.44 361 THR A CA 1
ATOM 2849 C C . THR A 1 361 ? -7.685 10.594 1.721 1.00 87.44 361 THR A C 1
ATOM 2851 O O . THR A 1 361 ? -8.651 10.500 2.470 1.00 87.44 361 THR A O 1
ATOM 2854 N N . ALA A 1 362 ? -6.829 11.614 1.783 1.00 86.94 362 ALA A N 1
ATOM 2855 C CA . ALA A 1 362 ? -6.909 12.716 2.733 1.00 86.94 362 ALA A CA 1
ATOM 2856 C C . ALA A 1 362 ? -8.166 13.564 2.504 1.00 86.94 362 ALA A C 1
ATOM 2858 O O . ALA A 1 362 ? -8.876 13.857 3.459 1.00 86.94 362 ALA A O 1
ATOM 2859 N N . VAL A 1 363 ? -8.508 13.878 1.248 1.00 90.44 363 VAL A N 1
ATOM 2860 C CA . VAL A 1 363 ? -9.760 14.579 0.913 1.00 90.44 363 VAL A CA 1
ATOM 2861 C C . VAL A 1 363 ? -10.972 13.751 1.336 1.00 90.44 363 VAL A C 1
ATOM 2863 O O . VAL A 1 363 ? -11.859 14.268 2.009 1.00 90.44 363 VAL A O 1
ATOM 2866 N N . LYS A 1 364 ? -11.000 12.451 1.014 1.00 91.88 364 LYS A N 1
ATOM 2867 C CA . LYS A 1 364 ? -12.088 11.554 1.446 1.00 91.88 364 LYS A CA 1
ATOM 2868 C C . LYS A 1 364 ? -12.200 11.489 2.970 1.00 91.88 364 LYS A C 1
ATOM 2870 O O . LYS A 1 364 ? -13.303 11.575 3.499 1.00 91.88 364 LYS A O 1
ATOM 2875 N N . ALA A 1 365 ? -11.073 11.370 3.670 1.00 86.81 365 ALA A N 1
ATOM 2876 C CA . ALA A 1 365 ? -11.032 11.361 5.127 1.00 86.81 365 ALA A CA 1
ATOM 2877 C C . ALA A 1 365 ? -11.539 12.686 5.716 1.00 86.81 365 ALA A C 1
ATOM 2879 O O . ALA A 1 365 ? -12.323 12.661 6.658 1.00 86.81 365 ALA A O 1
ATOM 2880 N N . GLN A 1 366 ? -11.170 13.828 5.130 1.00 89.12 366 GLN A N 1
ATOM 2881 C CA . GLN A 1 366 ? -11.632 15.137 5.585 1.00 89.12 366 GLN A CA 1
ATOM 2882 C C . GLN A 1 366 ? -13.128 15.346 5.332 1.00 89.12 366 GLN A C 1
ATOM 2884 O O . GLN A 1 366 ? -13.811 15.870 6.202 1.00 89.12 366 GLN A O 1
ATOM 2889 N N . VAL A 1 367 ? -13.663 14.903 4.188 1.00 92.25 367 VAL A N 1
ATOM 2890 C CA . VAL A 1 367 ? -15.113 14.925 3.920 1.00 92.25 367 VAL A CA 1
ATOM 2891 C C . VAL A 1 367 ? -15.866 14.124 4.984 1.00 92.25 367 VAL A C 1
ATOM 2893 O O . VAL A 1 367 ? -16.843 14.618 5.545 1.00 92.25 367 VAL A O 1
ATOM 2896 N N . LEU A 1 368 ? -15.379 12.922 5.312 1.00 89.00 368 LEU A N 1
ATOM 2897 C CA . LEU A 1 368 ? -15.946 12.108 6.388 1.00 89.00 368 LEU A CA 1
ATOM 2898 C C . LEU A 1 368 ? -15.839 12.811 7.745 1.00 89.00 368 LEU A C 1
ATOM 2900 O O . LEU A 1 368 ? -16.813 12.835 8.490 1.00 89.00 368 LEU A O 1
ATOM 2904 N N . ASN A 1 369 ? -14.693 13.422 8.051 1.00 84.75 369 ASN A N 1
ATOM 2905 C CA . ASN A 1 369 ? -14.499 14.143 9.304 1.00 84.75 369 ASN A CA 1
ATOM 2906 C C . ASN A 1 369 ? -15.453 15.346 9.428 1.00 84.75 369 ASN A C 1
ATOM 2908 O O . ASN A 1 369 ? -16.069 15.543 10.472 1.00 84.75 369 ASN A O 1
ATOM 2912 N N . SER A 1 370 ? -15.664 16.101 8.348 1.00 85.81 370 SER A N 1
ATOM 2913 C CA . SER A 1 370 ? -16.645 17.192 8.311 1.00 85.81 370 SER A CA 1
ATOM 2914 C C . SER A 1 370 ? -18.073 16.695 8.556 1.00 85.81 370 SER A C 1
ATOM 2916 O O . SER A 1 370 ? -18.812 17.315 9.318 1.00 85.81 370 SER A O 1
ATOM 2918 N N . MET A 1 371 ? -18.461 15.558 7.965 1.00 89.94 371 MET A N 1
ATOM 2919 C CA . MET A 1 371 ? -19.769 14.937 8.221 1.00 89.94 371 MET A CA 1
ATOM 2920 C C . MET A 1 371 ? -19.910 14.493 9.682 1.00 89.94 371 MET A C 1
ATOM 2922 O O . MET A 1 371 ? -20.951 14.720 10.293 1.00 89.94 371 MET A O 1
ATOM 2926 N N . ILE A 1 372 ? -18.860 13.902 10.262 1.00 84.06 372 ILE A N 1
ATOM 2927 C CA . ILE A 1 372 ? -18.830 13.495 11.674 1.00 84.06 372 ILE A CA 1
ATOM 2928 C C . ILE A 1 372 ? -19.021 14.713 12.584 1.00 84.06 372 ILE A C 1
ATOM 2930 O O . ILE A 1 372 ? -19.897 14.691 13.447 1.00 84.06 372 ILE A O 1
ATOM 2934 N N . HIS A 1 373 ? -18.264 15.791 12.364 1.00 82.69 373 HIS A N 1
ATOM 2935 C CA . HIS A 1 373 ? -18.395 17.023 13.142 1.00 82.69 373 HIS A CA 1
ATOM 2936 C C . HIS A 1 373 ? -19.779 17.670 12.999 1.00 82.69 373 HIS A C 1
ATOM 2938 O O . HIS A 1 373 ? -20.338 18.137 13.992 1.00 82.69 373 HIS A O 1
ATOM 2944 N N . GLY A 1 374 ? -20.355 17.656 11.793 1.00 85.19 374 GLY A N 1
ATOM 2945 C CA . GLY A 1 374 ? -21.712 18.147 11.546 1.00 85.19 374 GLY A CA 1
ATOM 2946 C C . GLY A 1 374 ? -22.792 17.351 12.284 1.00 85.19 374 GLY A C 1
ATOM 2947 O O . GLY A 1 374 ? -23.772 17.929 12.733 1.00 85.19 374 GLY A O 1
ATOM 2948 N N . LEU A 1 375 ? -22.610 16.040 12.465 1.00 83.31 375 LEU A N 1
ATOM 2949 C CA . LEU A 1 375 ? -23.533 15.214 13.251 1.00 83.31 375 LEU A CA 1
ATOM 2950 C C . LEU A 1 375 ? -23.324 15.397 14.762 1.00 83.31 375 LEU A C 1
ATOM 2952 O O . LEU A 1 375 ? -24.291 15.446 15.518 1.00 83.31 375 LEU A O 1
ATOM 2956 N N . GLN A 1 376 ? -22.080 15.549 15.217 1.00 76.81 376 GLN A N 1
ATOM 2957 C CA . GLN A 1 376 ? -21.760 15.755 16.636 1.00 76.81 376 GLN A CA 1
ATOM 2958 C C . GLN A 1 376 ? -22.267 17.093 17.184 1.00 76.81 376 GLN A C 1
ATOM 2960 O O . GLN A 1 376 ? -22.597 17.186 18.363 1.00 76.81 376 GLN A O 1
ATOM 2965 N N . SER A 1 377 ? -22.366 18.131 16.350 1.00 67.88 377 SER A N 1
ATOM 2966 C CA . SER A 1 377 ? -22.908 19.427 16.773 1.00 67.88 377 SER A CA 1
ATOM 2967 C C . SER A 1 377 ? -24.417 19.392 17.058 1.00 67.88 377 SER A C 1
ATOM 2969 O O . SER A 1 377 ? -24.907 20.245 17.800 1.00 67.88 377 SER A O 1
ATOM 2971 N N . THR A 1 378 ? -25.138 18.399 16.521 1.00 66.00 378 THR A N 1
ATOM 2972 C CA . THR A 1 378 ? -26.597 18.238 16.682 1.00 66.00 378 THR A CA 1
ATOM 2973 C C . THR A 1 378 ? -27.016 17.434 17.917 1.00 66.00 378 THR A C 1
ATOM 2975 O O . THR A 1 378 ? -28.170 17.517 18.326 1.00 66.00 378 THR A O 1
ATOM 2978 N N . ASP A 1 379 ? -26.096 16.697 18.546 1.00 61.22 379 ASP A N 1
ATOM 2979 C CA . ASP A 1 379 ? -26.379 15.831 19.698 1.00 61.22 379 ASP A CA 1
ATOM 2980 C C . ASP A 1 379 ? -25.203 15.887 20.692 1.00 61.22 379 ASP A C 1
ATOM 2982 O O . ASP A 1 379 ? -24.271 15.082 20.638 1.00 61.22 379 ASP A O 1
ATOM 2986 N N . LYS A 1 380 ? -25.224 16.892 21.583 1.00 53.62 380 LYS A N 1
ATOM 2987 C CA . LYS A 1 380 ? -24.136 17.173 22.544 1.00 53.62 380 LYS A CA 1
ATOM 2988 C C . LYS A 1 380 ? -23.963 16.088 23.618 1.00 53.62 380 LYS A C 1
ATOM 2990 O O . LYS A 1 380 ? -22.910 16.050 24.251 1.00 53.62 380 LYS A O 1
ATOM 2995 N N . ASP A 1 381 ? -24.957 15.215 23.797 1.00 52.03 381 ASP A N 1
ATOM 2996 C CA . ASP A 1 381 ? -24.971 14.183 24.841 1.00 52.03 381 ASP A CA 1
ATOM 2997 C C . ASP A 1 381 ? -24.447 12.818 24.357 1.00 52.03 381 ASP A C 1
ATOM 2999 O O . ASP A 1 381 ? -24.161 11.935 25.171 1.00 52.03 381 ASP A O 1
ATOM 3003 N N . LYS A 1 382 ? -24.218 12.632 23.048 1.00 53.75 382 LYS A N 1
ATOM 3004 C CA . LYS A 1 382 ? -23.485 11.465 22.534 1.00 53.75 382 LYS A CA 1
ATOM 3005 C C . LYS A 1 382 ? -21.982 11.722 22.561 1.00 53.75 382 LYS A C 1
ATOM 3007 O O . LYS A 1 382 ? -21.356 12.028 21.548 1.00 53.75 382 LYS A O 1
ATOM 3012 N N . ALA A 1 383 ? -21.397 11.555 23.745 1.00 49.56 383 ALA A N 1
ATOM 3013 C CA . ALA A 1 383 ? -19.952 11.482 23.916 1.00 49.56 383 ALA A CA 1
ATOM 3014 C C . ALA A 1 383 ? -19.323 10.489 22.913 1.00 49.56 383 ALA A C 1
ATOM 3016 O O . ALA A 1 383 ? -19.853 9.403 22.667 1.00 49.56 383 ALA A O 1
ATOM 3017 N N . LEU A 1 384 ? -18.195 10.912 22.336 1.00 53.50 384 LEU A N 1
ATOM 3018 C CA . LEU A 1 384 ? -17.353 10.259 21.330 1.00 53.50 384 LEU A CA 1
ATOM 3019 C C . LEU A 1 384 ? -17.005 8.795 21.662 1.00 53.50 384 LEU A C 1
ATOM 3021 O O . LEU A 1 384 ? -15.886 8.506 22.058 1.00 53.50 384 LEU A O 1
ATOM 3025 N N . ILE A 1 385 ? -17.905 7.837 21.444 1.00 53.28 385 ILE A N 1
ATOM 3026 C CA . ILE A 1 385 ? -17.491 6.431 21.378 1.00 53.28 385 ILE A CA 1
ATOM 3027 C C . ILE A 1 385 ? -16.976 6.206 19.965 1.00 53.28 385 ILE A C 1
ATOM 3029 O O . ILE A 1 385 ? -17.748 5.869 19.067 1.00 53.28 385 ILE A O 1
ATOM 3033 N N . MET A 1 386 ? -15.674 6.405 19.754 1.00 58.53 386 MET A N 1
ATOM 3034 C CA . MET A 1 386 ? -15.028 6.019 18.502 1.00 58.53 386 MET A CA 1
ATOM 3035 C C . MET A 1 386 ? -15.082 4.485 18.426 1.00 58.53 386 MET A C 1
ATOM 3037 O O . MET A 1 386 ? -14.417 3.802 19.218 1.00 58.53 386 MET A O 1
ATOM 3041 N N . PRO A 1 387 ? -15.861 3.874 17.515 1.00 58.62 387 PRO A N 1
ATOM 3042 C CA . PRO A 1 387 ? -15.877 2.429 17.411 1.00 58.62 387 PRO A CA 1
ATOM 3043 C C . PRO A 1 387 ? -14.494 2.002 16.909 1.00 58.62 387 PRO A C 1
ATOM 3045 O O . PRO A 1 387 ? -14.180 2.151 15.736 1.00 58.62 387 PRO A O 1
ATOM 3048 N N . CYS A 1 388 ? -13.637 1.490 17.796 1.00 58.12 388 CYS A N 1
ATOM 3049 C CA . CYS A 1 388 ? -12.466 0.692 17.426 1.00 58.12 388 CYS A CA 1
ATOM 3050 C C . CYS A 1 388 ? -12.931 -0.484 16.541 1.00 58.12 388 CYS A C 1
ATOM 3052 O O . CYS A 1 388 ? -13.326 -1.541 17.038 1.00 58.12 388 CYS A O 1
ATOM 3054 N N . CYS A 1 389 ? -12.944 -0.234 15.232 1.00 66.00 389 CYS A N 1
ATOM 3055 C CA . CYS A 1 389 ? -13.242 -1.140 14.125 1.00 66.00 389 CYS A CA 1
ATOM 3056 C C . CYS A 1 389 ? -11.990 -1.908 13.672 1.00 66.00 389 CYS A C 1
ATOM 3058 O O . CYS A 1 389 ? -11.946 -2.458 12.576 1.00 66.00 389 CYS A O 1
ATOM 3060 N N . LEU A 1 390 ? -10.954 -1.923 14.517 1.00 80.31 390 LEU A N 1
ATOM 3061 C CA . LEU A 1 390 ? -9.649 -2.490 14.204 1.00 80.31 390 LEU A CA 1
ATOM 3062 C C . LEU A 1 390 ? -9.492 -3.947 14.641 1.00 80.31 390 LEU A C 1
ATOM 3064 O O . LEU A 1 390 ? -8.411 -4.504 14.475 1.00 80.31 390 LEU A O 1
ATOM 3068 N N . THR A 1 391 ? -10.542 -4.572 15.171 1.00 77.94 391 THR A N 1
ATOM 3069 C CA . THR A 1 391 ? -10.609 -6.010 15.459 1.00 77.94 391 THR A CA 1
ATOM 3070 C C . THR A 1 391 ? -11.631 -6.682 14.546 1.00 77.94 391 THR A C 1
ATOM 3072 O O . THR A 1 391 ? -12.699 -6.135 14.282 1.00 77.94 391 THR A O 1
ATOM 3075 N N . GLU A 1 392 ? -11.307 -7.872 14.038 1.00 71.31 392 GLU A N 1
ATOM 3076 C CA . GLU A 1 392 ? -12.218 -8.627 13.170 1.00 71.31 392 GLU A CA 1
ATOM 3077 C C . GLU A 1 392 ? -13.448 -9.150 13.948 1.00 71.31 392 GLU A C 1
ATOM 3079 O O . GLU A 1 392 ? -13.316 -9.766 15.009 1.00 71.31 392 GLU A O 1
ATOM 3084 N N . GLY A 1 393 ? -14.652 -8.979 13.391 1.00 61.56 393 GLY A N 1
ATOM 3085 C CA . GLY A 1 393 ? -15.896 -9.562 13.917 1.00 61.56 393 GLY A CA 1
ATOM 3086 C C . GLY A 1 393 ? -16.717 -8.660 14.852 1.00 61.56 393 GLY A C 1
ATOM 3087 O O . GLY A 1 393 ? -16.382 -7.506 15.108 1.00 61.56 393 GLY A O 1
ATOM 3088 N N . SER A 1 394 ? -17.852 -9.180 15.337 1.00 52.75 394 SER A N 1
ATOM 3089 C CA . SER A 1 394 ? -18.777 -8.441 16.208 1.00 52.75 394 SER A CA 1
ATOM 3090 C C . SER A 1 394 ? -18.239 -8.320 17.635 1.00 52.75 394 SER A C 1
ATOM 3092 O O . SER A 1 394 ? -17.875 -9.328 18.247 1.00 52.75 394 SER A O 1
ATOM 3094 N N . ARG A 1 395 ? -18.265 -7.110 18.207 1.00 58.66 395 ARG A N 1
ATOM 3095 C CA . ARG A 1 395 ? -17.944 -6.889 19.625 1.00 58.66 395 ARG A CA 1
ATOM 3096 C C . ARG A 1 395 ? -18.899 -7.677 20.522 1.00 58.66 395 ARG A C 1
ATOM 3098 O O . ARG A 1 395 ? -20.115 -7.536 20.407 1.00 58.66 395 ARG A O 1
ATOM 3105 N N . GLN A 1 396 ? -18.353 -8.475 21.436 1.00 57.81 396 GLN A N 1
ATOM 3106 C CA . GLN A 1 396 ? -19.151 -9.084 22.498 1.00 57.81 396 GLN A CA 1
ATOM 3107 C C . GLN A 1 396 ? -19.629 -7.983 23.453 1.00 57.81 396 GLN A C 1
ATOM 3109 O O . GLN A 1 396 ? -18.829 -7.151 23.874 1.00 57.81 396 GLN A O 1
ATOM 3114 N N . ARG A 1 397 ? -20.931 -7.964 23.782 1.00 58.88 397 ARG A N 1
ATOM 3115 C CA . ARG A 1 397 ? -21.527 -6.947 24.675 1.00 58.88 397 ARG A CA 1
ATOM 3116 C C . ARG A 1 397 ? -20.931 -6.976 26.085 1.00 58.88 397 ARG A C 1
ATOM 3118 O O . ARG A 1 397 ? -20.811 -5.927 26.701 1.00 58.88 397 ARG A O 1
ATOM 3125 N N . ASN A 1 398 ? -20.525 -8.157 26.549 1.00 75.38 398 ASN A N 1
ATOM 3126 C CA . ASN A 1 398 ? -19.851 -8.355 27.826 1.00 75.38 398 ASN A CA 1
ATOM 3127 C C . ASN A 1 398 ? -18.435 -8.859 27.560 1.00 75.38 398 ASN A C 1
ATOM 3129 O O . ASN A 1 398 ? -18.256 -9.906 26.931 1.00 75.38 398 ASN A O 1
ATOM 3133 N N . TYR A 1 399 ? -17.436 -8.113 28.025 1.00 83.12 399 TYR A N 1
ATOM 3134 C CA . TYR A 1 399 ? -16.047 -8.523 27.902 1.00 83.12 399 TY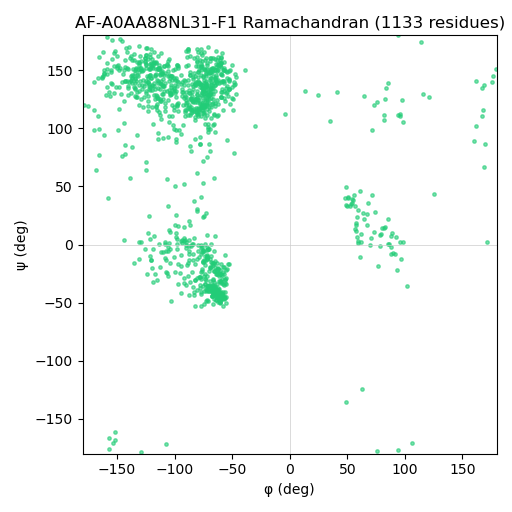R A CA 1
ATOM 3135 C C . TYR A 1 399 ? -15.735 -9.674 28.863 1.00 83.12 399 TYR A C 1
ATOM 3137 O O . TYR A 1 399 ? -16.027 -9.583 30.053 1.00 83.12 399 TYR A O 1
ATOM 3145 N N . ARG A 1 400 ? -15.112 -10.743 28.354 1.00 88.19 400 ARG A N 1
ATOM 3146 C CA . ARG A 1 400 ? -14.550 -11.829 29.169 1.00 88.19 400 ARG A CA 1
ATOM 3147 C C . ARG A 1 400 ? -13.019 -11.786 29.099 1.00 88.19 400 ARG A C 1
ATOM 3149 O O . ARG A 1 400 ? -12.515 -11.784 27.968 1.00 88.19 400 ARG A O 1
ATOM 3156 N N . PRO A 1 401 ? -12.287 -11.810 30.227 1.00 91.81 401 PRO A N 1
ATOM 3157 C CA . PRO A 1 401 ? -10.823 -11.838 30.234 1.00 91.81 401 PRO A CA 1
ATOM 3158 C C . PRO A 1 401 ? -10.240 -12.988 29.410 1.00 91.81 401 PRO A C 1
ATOM 3160 O O . PRO A 1 401 ? -10.799 -14.088 29.385 1.00 91.81 401 PRO A O 1
ATOM 3163 N N . LEU A 1 402 ? -9.119 -12.755 28.725 1.00 92.25 402 LEU A N 1
ATOM 3164 C CA . LEU A 1 402 ? -8.533 -13.682 27.752 1.00 92.25 402 LEU A CA 1
ATOM 3165 C C . LEU A 1 402 ? -8.264 -15.068 28.343 1.00 92.25 402 LEU A C 1
ATOM 3167 O O . LEU A 1 402 ? -8.621 -16.068 27.719 1.00 92.25 402 LEU A O 1
ATOM 3171 N N . LEU A 1 403 ? -7.686 -15.150 29.543 1.00 91.75 403 LEU A N 1
ATOM 3172 C CA . LEU A 1 403 ? -7.337 -16.435 30.163 1.00 91.75 403 LEU A CA 1
ATOM 3173 C C . LEU A 1 403 ? -8.543 -17.274 30.596 1.00 91.75 403 LEU A C 1
ATOM 3175 O O . LEU A 1 403 ? -8.406 -18.493 30.756 1.00 91.75 403 LEU A O 1
ATOM 3179 N N . GLU A 1 404 ? -9.711 -16.649 30.745 1.00 91.88 404 GLU A N 1
ATOM 3180 C CA . GLU A 1 404 ? -10.962 -17.317 31.100 1.00 91.88 404 GLU A CA 1
ATOM 3181 C C . GLU A 1 404 ? -11.714 -17.849 29.878 1.00 91.88 404 GLU A C 1
ATOM 3183 O O . GLU A 1 404 ? -12.664 -18.618 30.024 1.00 91.88 404 GLU A O 1
ATOM 3188 N N . ARG A 1 405 ? -11.335 -17.442 28.663 1.00 90.38 405 ARG A N 1
ATOM 3189 C CA . ARG A 1 405 ? -12.025 -17.846 27.433 1.00 90.38 405 ARG A CA 1
ATOM 3190 C C . ARG A 1 405 ? -11.754 -19.308 27.074 1.00 90.38 405 ARG A C 1
ATOM 3192 O O . ARG A 1 405 ? -10.737 -19.874 27.487 1.00 90.38 405 ARG A O 1
ATOM 3199 N N . PRO A 1 406 ? -12.617 -19.915 26.236 1.00 88.06 406 PRO A N 1
ATOM 3200 C CA . PRO A 1 406 ? -12.311 -21.190 25.605 1.00 88.06 406 PRO A CA 1
ATOM 3201 C C . PRO A 1 406 ? -10.930 -21.151 24.946 1.00 88.06 406 PRO A C 1
ATOM 3203 O O . PRO A 1 406 ? -10.563 -20.177 24.279 1.00 88.06 406 PRO A O 1
ATOM 3206 N N . ARG A 1 407 ? -10.156 -22.214 25.157 1.00 89.75 407 ARG A N 1
ATOM 3207 C CA . ARG A 1 407 ? -8.804 -22.355 24.613 1.00 89.75 407 ARG A CA 1
ATOM 3208 C C . ARG A 1 407 ? -8.818 -23.359 23.470 1.00 89.75 407 ARG A C 1
ATOM 3210 O O . ARG A 1 407 ? -9.553 -24.343 23.517 1.00 89.75 407 ARG A O 1
ATOM 3217 N N . CYS A 1 408 ? -7.999 -23.117 22.453 1.00 84.31 408 CYS A N 1
ATOM 3218 C CA . CYS A 1 408 ? -7.811 -24.060 21.359 1.00 84.31 408 CYS A CA 1
ATOM 3219 C C . CYS A 1 408 ? -7.182 -25.375 21.850 1.00 84.31 408 CYS A C 1
ATOM 3221 O O . CYS A 1 408 ? -6.639 -25.461 22.954 1.00 84.31 408 CYS A O 1
ATOM 3223 N N . GLU A 1 409 ? -7.220 -26.394 20.993 1.00 81.75 409 GLU A N 1
ATOM 3224 C CA . GLU A 1 409 ? -6.449 -27.624 21.182 1.00 81.75 409 GLU A CA 1
ATOM 3225 C C . GLU A 1 409 ? -4.962 -27.325 21.420 1.00 81.75 409 GLU A C 1
ATOM 3227 O O . GLU A 1 409 ? -4.425 -26.337 20.905 1.00 81.75 409 GLU A O 1
ATOM 3232 N N . SER A 1 410 ? -4.298 -28.188 22.194 1.00 84.12 410 SER A N 1
ATOM 3233 C CA . SER A 1 410 ? -2.864 -28.057 22.444 1.00 84.12 410 SER A CA 1
ATOM 3234 C C . SER A 1 410 ? -2.048 -28.299 21.172 1.00 84.12 410 SER A C 1
ATOM 3236 O O . SER A 1 410 ? -2.522 -28.908 20.203 1.00 84.12 410 SER A O 1
ATOM 3238 N N . LEU A 1 411 ? -0.801 -27.826 21.178 1.00 83.94 411 LEU A N 1
ATOM 3239 C CA . LEU A 1 411 ? 0.123 -28.036 20.070 1.00 83.94 411 LEU A CA 1
ATOM 3240 C C . LEU A 1 411 ? 0.343 -29.534 19.814 1.00 83.94 411 LEU A C 1
ATOM 3242 O O . LEU A 1 411 ? 0.296 -29.978 18.670 1.00 83.94 411 LEU A O 1
ATOM 3246 N N . GLU A 1 412 ? 0.504 -30.317 20.875 1.00 83.94 412 GLU A N 1
ATOM 3247 C CA . GLU A 1 412 ? 0.759 -31.758 20.834 1.00 83.94 412 GLU A CA 1
ATOM 3248 C C . GLU A 1 412 ? -0.413 -32.499 20.182 1.00 83.94 412 GLU A C 1
ATOM 3250 O O . GLU A 1 412 ? -0.202 -33.319 19.289 1.00 83.94 412 GLU A O 1
ATOM 3255 N N . SER A 1 413 ? -1.651 -32.145 20.550 1.00 82.62 413 SER A N 1
ATOM 3256 C CA . SER A 1 413 ? -2.863 -32.697 19.929 1.00 82.62 413 SER A CA 1
ATOM 3257 C C . SER A 1 413 ? -2.915 -32.394 18.426 1.00 82.62 413 SER A C 1
ATOM 3259 O O . SER A 1 413 ? -3.173 -33.278 17.605 1.00 82.62 413 SER A O 1
ATOM 3261 N N . ARG A 1 414 ? -2.577 -31.160 18.026 1.00 80.88 414 ARG A N 1
ATOM 3262 C CA . ARG A 1 414 ? -2.524 -30.776 16.606 1.00 80.88 414 ARG A CA 1
ATOM 3263 C C . ARG A 1 414 ? -1.431 -31.506 15.835 1.00 80.88 414 ARG A C 1
ATOM 3265 O O . ARG A 1 414 ? -1.666 -31.909 14.698 1.00 80.88 414 ARG A O 1
ATOM 3272 N N . ILE A 1 415 ? -0.255 -31.697 16.430 1.00 83.31 415 ILE A N 1
ATOM 3273 C CA . ILE A 1 415 ? 0.825 -32.488 15.826 1.00 83.31 415 ILE A CA 1
ATOM 3274 C C . ILE A 1 415 ? 0.339 -33.919 15.599 1.00 83.31 415 ILE A C 1
ATOM 3276 O O . ILE A 1 415 ? 0.405 -34.408 14.473 1.00 83.31 415 ILE A O 1
ATOM 3280 N N . GLN A 1 416 ? -0.236 -34.558 16.621 1.00 79.19 416 GLN A N 1
ATOM 3281 C CA . GLN A 1 416 ? -0.782 -35.914 16.515 1.00 79.19 416 GLN A CA 1
ATOM 3282 C C . GLN A 1 416 ? -1.868 -36.022 15.436 1.00 79.19 416 GLN A C 1
ATOM 3284 O O . GLN A 1 416 ? -1.867 -36.978 14.659 1.00 79.19 416 GLN A O 1
ATOM 3289 N N . HIS A 1 417 ? -2.750 -35.024 15.324 1.00 81.69 417 HIS A N 1
ATOM 3290 C CA . HIS A 1 417 ? -3.758 -34.959 14.265 1.00 81.69 417 HIS A CA 1
ATOM 3291 C C . HIS A 1 417 ? -3.130 -34.996 12.859 1.00 81.69 417 HIS A C 1
ATOM 3293 O O . HIS A 1 417 ? -3.576 -35.760 11.997 1.00 81.69 417 HIS A O 1
ATOM 3299 N N . PHE A 1 418 ? -2.078 -34.206 12.613 1.00 80.06 418 PHE A N 1
ATOM 3300 C CA . PHE A 1 418 ? -1.416 -34.147 11.304 1.00 80.06 418 PHE A CA 1
ATOM 3301 C C . PHE A 1 418 ? -0.476 -35.329 11.026 1.00 80.06 418 PHE A C 1
ATOM 3303 O O . PHE A 1 418 ? -0.346 -35.724 9.864 1.00 80.06 418 PHE A O 1
ATOM 3310 N N . VAL A 1 419 ? 0.104 -35.941 12.064 1.00 80.00 419 VAL A N 1
ATOM 3311 C CA . VAL A 1 419 ? 0.816 -37.227 11.968 1.00 80.00 419 VAL A CA 1
ATOM 3312 C C . VAL A 1 419 ? -0.156 -38.337 11.562 1.00 80.00 419 VAL A C 1
ATOM 3314 O O . VAL A 1 419 ? 0.096 -39.049 10.595 1.00 80.00 419 VAL A O 1
ATOM 3317 N N . LYS A 1 420 ? -1.328 -38.432 12.211 1.00 77.50 420 LYS A N 1
ATOM 3318 C CA . LYS A 1 420 ? -2.367 -39.423 11.870 1.00 77.50 420 LYS A CA 1
ATOM 3319 C C . LYS A 1 420 ? -2.877 -39.272 10.432 1.00 77.50 420 LYS A C 1
ATOM 3321 O O . LYS A 1 420 ? -3.235 -40.258 9.799 1.00 77.50 420 LYS A O 1
ATOM 3326 N N . ARG A 1 421 ? -2.891 -38.045 9.901 1.00 73.19 421 ARG A N 1
ATOM 3327 C CA . ARG A 1 421 ? -3.244 -37.744 8.501 1.00 73.19 421 ARG A CA 1
ATOM 3328 C C . ARG A 1 421 ? -2.084 -37.917 7.508 1.00 73.19 421 ARG A C 1
ATOM 3330 O O . ARG A 1 421 ? -2.243 -37.562 6.344 1.00 73.19 421 ARG A O 1
ATOM 3337 N N . GLY A 1 422 ? -0.925 -38.414 7.945 1.00 66.69 422 GLY A N 1
ATOM 3338 C CA . GLY A 1 422 ? 0.233 -38.678 7.083 1.00 66.69 422 GLY A CA 1
ATOM 3339 C C . GLY A 1 422 ? 0.890 -37.428 6.482 1.00 66.69 422 GLY A C 1
ATOM 3340 O O . GLY A 1 422 ? 1.639 -37.545 5.509 1.00 66.69 422 GLY A O 1
ATOM 3341 N N . ARG A 1 423 ? 0.603 -36.233 7.028 1.00 70.12 423 ARG A N 1
ATOM 3342 C CA . ARG A 1 423 ? 1.205 -34.951 6.602 1.00 70.12 423 ARG A CA 1
ATOM 3343 C C . ARG A 1 423 ? 2.501 -34.624 7.356 1.00 70.12 423 ARG A C 1
ATOM 3345 O O . ARG A 1 423 ? 3.270 -33.786 6.891 1.00 70.12 423 ARG A O 1
ATOM 3352 N N . LEU A 1 424 ? 2.737 -35.282 8.490 1.00 69.12 424 LEU A N 1
ATOM 3353 C CA . LEU A 1 424 ? 3.968 -35.223 9.282 1.00 69.12 424 LEU A CA 1
ATOM 3354 C C . LEU A 1 424 ? 4.505 -36.644 9.482 1.00 69.12 424 LEU A C 1
ATOM 3356 O O . LEU A 1 424 ? 3.720 -37.562 9.718 1.00 69.12 424 LEU A O 1
ATOM 3360 N N . GLU A 1 425 ? 5.822 -36.812 9.413 1.00 65.94 425 GLU A N 1
ATOM 3361 C CA . GLU A 1 425 ? 6.504 -38.088 9.658 1.00 65.94 425 GLU A CA 1
ATOM 3362 C C . GLU A 1 425 ? 7.208 -38.074 11.020 1.00 65.94 425 GLU A C 1
ATOM 3364 O O . GLU A 1 425 ? 7.634 -37.019 11.506 1.00 65.94 425 GLU A O 1
ATOM 3369 N N . ARG A 1 426 ? 7.296 -39.255 11.640 1.00 55.47 426 ARG A N 1
ATOM 3370 C CA . ARG A 1 426 ? 8.016 -39.505 12.892 1.00 55.47 426 ARG A CA 1
ATOM 3371 C C . ARG A 1 426 ? 9.355 -40.150 12.536 1.00 55.47 426 ARG A C 1
ATOM 3373 O O . ARG A 1 426 ? 9.350 -41.255 12.005 1.00 55.47 426 ARG A O 1
ATOM 3380 N N . GLU A 1 427 ? 10.468 -39.485 12.827 1.00 52.66 427 GLU A N 1
ATOM 3381 C CA . GLU A 1 427 ? 11.790 -40.122 12.781 1.00 52.66 427 GLU A CA 1
ATOM 3382 C C . GLU A 1 427 ? 12.074 -40.728 14.167 1.00 52.66 427 GLU A C 1
ATOM 3384 O O . GLU A 1 427 ? 12.009 -40.034 15.185 1.00 52.66 427 GLU A O 1
ATOM 3389 N N . GLU A 1 428 ? 12.333 -42.036 14.227 1.00 39.66 428 GLU A N 1
ATOM 3390 C CA . GLU A 1 428 ? 12.908 -42.675 15.414 1.00 39.66 428 GLU A CA 1
ATOM 3391 C C . GLU A 1 428 ? 14.422 -42.443 15.369 1.00 39.66 428 GLU A C 1
ATOM 3393 O O . GLU A 1 428 ? 15.096 -42.889 14.445 1.00 39.66 428 GLU A O 1
ATOM 3398 N N . GLY A 1 429 ? 14.953 -41.673 16.320 1.00 41.16 429 GLY A N 1
ATOM 3399 C CA . GLY A 1 429 ? 16.390 -41.426 16.402 1.00 41.16 429 GLY A CA 1
ATOM 3400 C C . GLY A 1 429 ? 17.143 -42.680 16.852 1.00 41.16 429 GLY A C 1
ATOM 3401 O O . GLY A 1 429 ? 16.830 -43.249 17.897 1.00 41.16 429 GLY A O 1
ATOM 3402 N N . GLU A 1 430 ? 18.169 -43.081 16.099 1.00 38.84 430 GLU A N 1
ATOM 3403 C CA . GLU A 1 430 ? 19.177 -44.059 16.527 1.00 38.84 430 GLU A CA 1
ATOM 3404 C C . GLU A 1 430 ? 20.116 -43.441 17.582 1.00 38.84 430 GLU A C 1
ATOM 3406 O O . GLU A 1 430 ? 21.252 -43.087 17.291 1.00 38.84 430 GLU A O 1
ATOM 3411 N N . SER A 1 431 ? 19.638 -43.285 18.816 1.00 37.62 431 SER A N 1
ATOM 3412 C CA . SER A 1 431 ? 20.462 -43.243 20.036 1.00 37.62 431 SER A CA 1
ATOM 3413 C C . SER A 1 431 ? 19.542 -43.090 21.243 1.00 37.62 431 SER A C 1
ATOM 3415 O O . SER A 1 431 ? 18.796 -42.116 21.335 1.00 37.62 431 SER A O 1
ATOM 3417 N N . GLY A 1 432 ? 19.581 -44.060 22.156 1.00 41.06 432 GLY A N 1
ATOM 3418 C CA . GLY A 1 432 ? 18.749 -44.101 23.356 1.00 41.06 432 GLY A CA 1
ATOM 3419 C C . GLY A 1 432 ? 19.106 -43.040 24.398 1.00 41.06 432 GLY A C 1
ATOM 3420 O O . GLY A 1 432 ? 19.736 -43.363 25.399 1.00 41.06 432 GLY A O 1
ATOM 3421 N N . GLU A 1 433 ? 18.628 -41.814 24.199 1.00 32.88 433 GLU A N 1
ATOM 3422 C CA . GLU A 1 433 ? 18.361 -40.858 25.277 1.00 32.88 433 GLU A CA 1
ATOM 3423 C C . GLU A 1 433 ? 16.891 -40.420 25.205 1.00 32.88 433 GLU A C 1
ATOM 3425 O O . GLU A 1 433 ? 16.386 -39.984 24.168 1.00 32.88 433 GLU A O 1
ATOM 3430 N N . GLU A 1 434 ? 16.171 -40.609 26.310 1.00 36.62 434 GLU A N 1
ATOM 3431 C CA . GLU A 1 434 ? 14.754 -40.282 26.446 1.00 36.62 434 GLU A CA 1
ATOM 3432 C C . GLU A 1 434 ? 14.526 -38.765 26.323 1.00 36.62 434 GLU A C 1
ATOM 3434 O O . GLU A 1 434 ? 15.027 -37.990 27.134 1.00 36.62 434 GLU A O 1
ATOM 3439 N N . GLY A 1 435 ? 13.705 -38.341 25.350 1.00 38.88 435 GLY A N 1
ATOM 3440 C CA . GLY A 1 435 ? 13.022 -37.041 25.418 1.00 38.88 435 GLY A CA 1
ATOM 3441 C C . GLY A 1 435 ? 13.189 -36.058 24.254 1.00 38.88 435 GLY A C 1
ATOM 3442 O O . GLY A 1 435 ? 13.322 -34.867 24.501 1.00 38.88 435 GLY A O 1
ATOM 3443 N N . SER A 1 436 ? 13.120 -36.482 22.987 1.00 32.31 436 SER A N 1
ATOM 3444 C CA . SER A 1 436 ? 12.774 -35.571 21.876 1.00 32.31 436 SER A CA 1
ATOM 3445 C C . SER A 1 436 ? 12.314 -36.358 20.648 1.00 32.31 436 SER A C 1
ATOM 3447 O O . SER A 1 436 ? 13.116 -36.813 19.837 1.00 32.31 436 SER A O 1
ATOM 3449 N N . THR A 1 437 ? 11.003 -36.552 20.498 1.00 43.97 437 THR A N 1
ATOM 3450 C CA . THR A 1 437 ? 10.445 -37.075 19.241 1.00 43.97 437 THR A CA 1
ATOM 3451 C C . THR A 1 437 ? 10.497 -35.960 18.194 1.00 43.97 437 THR A C 1
ATOM 3453 O O . THR A 1 437 ? 9.746 -34.988 18.293 1.00 43.97 437 THR A O 1
ATOM 3456 N N . ILE A 1 438 ? 11.385 -36.074 17.203 1.00 51.34 438 ILE A N 1
ATOM 3457 C CA . ILE A 1 438 ? 11.504 -35.095 16.116 1.00 51.34 438 ILE A CA 1
ATOM 3458 C C . ILE A 1 438 ? 10.450 -35.421 15.054 1.00 51.34 438 ILE A C 1
ATOM 3460 O O . ILE A 1 438 ? 10.469 -36.480 14.429 1.00 51.34 438 ILE A O 1
ATOM 3464 N N . PHE A 1 439 ? 9.514 -34.495 14.846 1.00 53.69 439 PHE A N 1
ATOM 3465 C CA . PHE A 1 439 ? 8.549 -34.563 13.750 1.00 53.69 439 PHE A CA 1
ATOM 3466 C C . PHE A 1 439 ? 9.020 -33.656 12.614 1.00 53.69 439 PHE A C 1
ATOM 3468 O O . PHE A 1 439 ? 9.453 -32.526 12.850 1.00 53.69 439 PHE A O 1
ATOM 3475 N N . ARG A 1 440 ? 8.923 -34.118 11.366 1.00 53.62 440 ARG A N 1
ATOM 3476 C CA . ARG A 1 440 ? 9.268 -33.313 10.186 1.00 53.62 440 ARG A CA 1
ATOM 3477 C C . ARG A 1 440 ? 8.110 -33.321 9.195 1.00 53.62 440 ARG A C 1
ATOM 3479 O O . ARG A 1 440 ? 7.444 -34.336 9.005 1.00 53.62 440 ARG A O 1
ATOM 3486 N N . GLY A 1 441 ? 7.854 -32.178 8.560 1.00 47.94 441 GLY A N 1
ATOM 3487 C CA . GLY A 1 441 ? 7.011 -32.156 7.364 1.00 47.94 441 GLY A CA 1
ATOM 3488 C C . GLY A 1 441 ? 7.706 -32.919 6.240 1.00 47.94 441 GLY A C 1
ATOM 3489 O O . GLY A 1 441 ? 8.922 -32.771 6.086 1.00 47.94 441 GLY A O 1
ATOM 3490 N N . LYS A 1 442 ? 6.954 -33.716 5.469 1.00 41.50 442 LYS A N 1
ATOM 3491 C CA . LYS A 1 442 ? 7.479 -34.422 4.290 1.00 41.50 442 LYS A CA 1
ATOM 3492 C C . LYS A 1 442 ? 8.246 -33.442 3.401 1.00 41.50 442 LYS A C 1
ATOM 3494 O O . LYS A 1 442 ? 7.670 -32.486 2.879 1.00 41.50 442 LYS A O 1
ATOM 3499 N N . ARG A 1 443 ? 9.552 -33.662 3.249 1.00 37.28 443 ARG A N 1
ATOM 3500 C CA . ARG A 1 443 ? 10.379 -32.935 2.283 1.00 37.28 443 ARG A CA 1
ATOM 3501 C C . ARG A 1 443 ? 10.156 -33.561 0.915 1.00 37.28 443 ARG A C 1
ATOM 3503 O O . ARG A 1 443 ? 10.514 -34.710 0.706 1.00 37.28 443 ARG A O 1
ATOM 3510 N N . THR A 1 444 ? 9.616 -32.802 -0.027 1.00 33.31 444 THR A N 1
ATOM 3511 C CA . THR A 1 444 ? 9.906 -33.054 -1.440 1.00 33.31 444 THR A CA 1
ATOM 3512 C C . THR A 1 444 ? 11.334 -32.570 -1.678 1.00 33.31 444 THR A C 1
ATOM 3514 O O . THR A 1 444 ? 11.575 -31.360 -1.664 1.00 33.31 444 THR A O 1
ATOM 3517 N N . ASP A 1 445 ? 12.290 -33.493 -1.772 1.00 27.00 445 ASP A N 1
ATOM 3518 C CA . ASP A 1 445 ? 13.694 -33.154 -1.998 1.00 27.00 445 ASP A CA 1
ATOM 3519 C C . ASP A 1 445 ? 13.913 -32.723 -3.458 1.00 27.00 445 ASP A C 1
ATOM 3521 O O . ASP A 1 445 ? 13.425 -33.350 -4.397 1.00 27.00 445 ASP A O 1
ATOM 3525 N N . SER A 1 446 ? 14.651 -31.634 -3.661 1.00 31.78 446 SER A N 1
ATOM 3526 C CA . SER A 1 446 ? 14.882 -31.006 -4.972 1.00 31.78 446 SER A CA 1
ATOM 3527 C C . SER A 1 446 ? 15.974 -31.711 -5.795 1.00 31.78 446 SER A C 1
ATOM 3529 O O . SER A 1 446 ? 16.664 -31.061 -6.582 1.00 31.78 446 SER A O 1
ATOM 3531 N N . ARG A 1 447 ? 16.179 -33.023 -5.611 1.00 28.14 447 ARG A N 1
ATOM 3532 C CA . ARG A 1 447 ? 17.230 -33.799 -6.300 1.00 28.14 447 ARG A CA 1
ATOM 3533 C C . ARG A 1 447 ? 16.756 -35.043 -7.062 1.00 28.14 447 ARG A C 1
ATOM 3535 O O . ARG A 1 447 ? 17.554 -35.575 -7.822 1.00 28.14 447 ARG A O 1
ATOM 3542 N N . ASP A 1 448 ? 15.473 -35.402 -7.014 1.00 25.75 448 ASP A N 1
ATOM 3543 C CA . ASP A 1 448 ? 14.927 -36.576 -7.728 1.00 25.75 448 ASP A CA 1
ATOM 3544 C C . ASP A 1 448 ? 14.088 -36.230 -8.979 1.00 25.75 448 ASP A C 1
ATOM 3546 O O . ASP A 1 448 ? 13.144 -36.928 -9.329 1.00 25.75 448 ASP A O 1
ATOM 3550 N N . VAL A 1 449 ? 14.422 -35.156 -9.707 1.00 35.31 449 VAL A N 1
ATOM 3551 C CA . VAL A 1 449 ? 13.719 -34.794 -10.966 1.00 35.31 449 VAL A CA 1
ATOM 3552 C C . VAL A 1 449 ? 14.387 -35.398 -12.215 1.00 35.31 449 VAL A C 1
ATOM 3554 O O . VAL A 1 449 ? 13.964 -35.132 -13.335 1.00 35.31 449 VAL A O 1
ATOM 3557 N N . GLN A 1 450 ? 15.413 -36.244 -12.070 1.00 29.31 450 GLN A N 1
ATOM 3558 C CA . GLN A 1 450 ? 16.155 -36.755 -13.233 1.00 29.31 450 GLN A CA 1
ATOM 3559 C C . GLN A 1 450 ? 16.052 -38.250 -13.541 1.00 29.31 450 GLN A C 1
ATOM 3561 O O . GLN A 1 450 ? 16.596 -38.656 -14.563 1.00 29.31 450 GLN A O 1
ATOM 3566 N N . VAL A 1 451 ? 15.303 -39.062 -12.787 1.00 30.97 451 VAL A N 1
ATOM 3567 C CA . VAL A 1 451 ? 15.068 -40.470 -13.168 1.00 30.97 451 VAL A CA 1
ATOM 3568 C C . VAL A 1 451 ? 13.665 -40.936 -12.761 1.00 30.97 451 VAL A C 1
ATOM 3570 O O . VAL A 1 451 ? 13.507 -41.666 -11.798 1.00 30.97 451 VAL A O 1
ATOM 3573 N N . GLU A 1 452 ? 12.631 -40.528 -13.497 1.00 28.91 452 GLU A N 1
ATOM 3574 C CA . GLU A 1 452 ? 11.385 -41.316 -13.623 1.00 28.91 452 GLU A CA 1
ATOM 3575 C C . GLU A 1 452 ? 10.613 -40.929 -14.905 1.00 28.91 452 GLU A C 1
ATOM 3577 O O . GLU A 1 452 ? 9.387 -40.852 -14.956 1.00 28.91 452 GLU A O 1
ATOM 3582 N N . VAL A 1 453 ? 11.344 -40.704 -16.002 1.00 36.06 453 VAL A N 1
ATOM 3583 C CA . VAL A 1 453 ? 10.769 -40.730 -17.353 1.00 36.06 453 VAL A CA 1
ATOM 3584 C C . VAL A 1 453 ? 10.826 -42.184 -17.810 1.00 36.06 453 VAL A C 1
ATOM 3586 O O . VAL A 1 453 ? 11.830 -42.574 -18.381 1.00 36.06 453 VAL A O 1
ATOM 3589 N N . GLU A 1 454 ? 9.820 -42.984 -17.430 1.00 31.53 454 GLU A N 1
ATOM 3590 C CA . GLU A 1 454 ? 9.344 -44.196 -18.151 1.00 31.53 454 GLU A CA 1
ATOM 3591 C C . GLU A 1 454 ? 8.308 -45.050 -17.373 1.00 31.53 454 GLU A C 1
ATOM 3593 O O . GLU A 1 454 ? 7.817 -46.046 -17.894 1.00 31.53 454 GLU A O 1
ATOM 3598 N N . GLY A 1 455 ? 7.871 -44.652 -16.167 1.00 36.34 455 GLY A N 1
ATOM 3599 C CA . GLY A 1 455 ? 6.849 -45.388 -15.387 1.00 36.34 455 GLY A CA 1
ATOM 3600 C C . GLY A 1 455 ? 5.460 -44.733 -15.272 1.00 36.34 455 GLY A C 1
ATOM 3601 O O . GLY A 1 455 ? 4.576 -45.268 -14.597 1.00 36.34 455 GLY A O 1
ATOM 3602 N N . LEU A 1 456 ? 5.250 -43.561 -15.882 1.00 35.19 456 LEU A N 1
ATOM 3603 C CA . LEU A 1 456 ? 4.152 -42.656 -15.506 1.00 35.19 456 LEU A CA 1
ATOM 3604 C C . LEU A 1 456 ? 2.781 -43.003 -16.119 1.00 35.19 456 LEU A C 1
ATOM 3606 O O . LEU A 1 456 ? 1.758 -42.573 -15.599 1.00 35.19 456 LEU A O 1
ATOM 3610 N N . HIS A 1 457 ? 2.707 -43.831 -17.163 1.00 36.16 457 HIS A N 1
ATOM 3611 C CA . HIS A 1 457 ? 1.411 -44.172 -17.773 1.00 36.16 457 HIS A CA 1
ATOM 3612 C C . HIS A 1 457 ? 0.608 -45.221 -16.984 1.00 36.16 457 HIS A C 1
ATOM 3614 O O . HIS A 1 457 ? -0.620 -45.187 -17.000 1.00 36.16 457 HIS A O 1
ATOM 3620 N N . VAL A 1 458 ? 1.268 -46.119 -16.242 1.00 37.16 458 VAL A N 1
ATOM 3621 C CA . VAL A 1 458 ? 0.582 -47.215 -15.526 1.00 37.16 458 VAL A CA 1
ATOM 3622 C C . VAL A 1 458 ? 0.165 -46.799 -14.108 1.00 37.16 458 VAL A C 1
ATOM 3624 O O . VAL A 1 458 ? -0.917 -47.165 -13.647 1.00 37.16 458 VAL A O 1
ATOM 3627 N N . LYS A 1 459 ? 0.962 -45.957 -13.431 1.00 37.16 459 LYS A N 1
ATOM 3628 C CA . LYS A 1 459 ? 0.625 -45.440 -12.091 1.00 37.16 459 LYS A CA 1
ATOM 3629 C C . LYS A 1 459 ? -0.483 -44.380 -12.129 1.00 37.16 459 LYS A C 1
ATOM 3631 O O . LYS A 1 459 ? -1.312 -44.374 -11.228 1.00 37.16 459 LYS A O 1
ATOM 3636 N N . VAL A 1 460 ? -0.565 -43.548 -13.174 1.00 41.78 460 VAL A N 1
ATOM 3637 C CA . VAL A 1 460 ? -1.656 -42.561 -13.330 1.00 41.78 460 VAL A CA 1
ATOM 3638 C C . VAL A 1 460 ? -3.003 -43.255 -13.557 1.00 41.78 460 VAL A C 1
ATOM 3640 O O . VAL A 1 460 ? -4.009 -42.823 -13.005 1.00 41.78 460 VAL A O 1
ATOM 3643 N N . PHE A 1 461 ? -3.028 -44.387 -14.265 1.00 38.12 461 PHE A N 1
ATOM 3644 C CA . PHE A 1 461 ? -4.266 -45.132 -14.513 1.00 38.12 461 PHE A CA 1
ATOM 3645 C C . PHE A 1 461 ? -4.782 -45.869 -13.263 1.00 38.12 461 PHE A C 1
ATOM 3647 O O . PHE A 1 461 ? -5.974 -45.834 -12.968 1.00 38.12 461 PHE A O 1
ATOM 3654 N N . MET A 1 462 ? -3.883 -46.467 -12.470 1.00 37.19 462 MET A N 1
ATOM 3655 C CA . MET A 1 462 ? -4.232 -47.087 -11.181 1.00 37.19 462 MET A CA 1
ATOM 3656 C C . MET A 1 462 ? -4.593 -46.049 -10.107 1.00 37.19 462 MET A C 1
ATOM 3658 O O . MET A 1 462 ? -5.510 -46.272 -9.321 1.00 37.19 462 MET A O 1
ATOM 3662 N N . CYS A 1 463 ? -3.934 -44.885 -10.096 1.00 36.75 463 CYS A N 1
ATOM 3663 C CA . CYS A 1 463 ? -4.243 -43.807 -9.156 1.00 36.75 463 CYS A CA 1
ATOM 3664 C C . CYS A 1 463 ? -5.586 -43.131 -9.484 1.00 36.75 463 CYS A C 1
ATOM 3666 O O . CYS A 1 463 ? -6.352 -42.848 -8.571 1.00 36.75 463 CYS A O 1
ATOM 3668 N N . MET A 1 464 ? -5.946 -42.995 -10.767 1.00 40.69 464 MET A N 1
ATOM 3669 C CA . MET A 1 464 ? -7.278 -42.531 -11.188 1.00 40.69 464 MET A CA 1
ATOM 3670 C C . MET A 1 464 ? -8.397 -43.515 -10.804 1.00 40.69 464 MET A C 1
ATOM 3672 O O . MET A 1 464 ? -9.493 -43.078 -10.462 1.00 40.69 464 MET A O 1
ATOM 3676 N N . LEU A 1 465 ? -8.126 -44.828 -10.780 1.00 37.97 465 LEU A N 1
ATOM 3677 C CA . LEU A 1 465 ? -9.105 -45.829 -10.334 1.00 37.97 465 LEU A CA 1
ATOM 3678 C C . LEU A 1 465 ? -9.274 -45.868 -8.803 1.00 37.97 465 LEU A C 1
ATOM 3680 O O . LEU A 1 465 ? -10.382 -46.071 -8.315 1.00 37.97 465 LEU A O 1
ATOM 3684 N N . VAL A 1 466 ? -8.196 -45.651 -8.040 1.00 40.78 466 VAL A N 1
ATOM 3685 C CA . VAL A 1 466 ? -8.232 -45.655 -6.564 1.00 40.78 466 VAL A CA 1
ATOM 3686 C C . VAL A 1 466 ? -8.713 -44.307 -5.998 1.00 40.78 466 VAL A C 1
ATOM 3688 O O . VAL A 1 466 ? -9.401 -44.282 -4.978 1.00 40.78 466 VAL A O 1
ATOM 3691 N N . CYS A 1 467 ? -8.460 -43.185 -6.684 1.00 36.16 467 CYS A N 1
ATOM 3692 C CA . CYS A 1 467 ? -8.987 -41.866 -6.307 1.00 36.16 467 CYS A CA 1
ATOM 3693 C C . CYS A 1 467 ? -10.507 -41.730 -6.486 1.00 36.16 467 CYS A C 1
ATOM 3695 O O . CYS A 1 467 ? -11.107 -40.885 -5.828 1.00 36.16 467 CYS A O 1
ATOM 3697 N N . MET A 1 468 ? -11.150 -42.583 -7.290 1.00 40.75 468 MET A N 1
ATOM 3698 C CA . MET A 1 468 ? -12.615 -42.610 -7.405 1.00 40.75 468 MET A CA 1
ATOM 3699 C C . MET A 1 468 ? -13.321 -43.273 -6.207 1.00 40.75 468 MET A C 1
ATOM 3701 O O . MET A 1 468 ? -14.547 -43.245 -6.143 1.00 40.75 468 MET A O 1
ATOM 3705 N N . LEU A 1 469 ? -12.588 -43.840 -5.236 1.00 38.22 469 LEU A N 1
ATOM 3706 C CA . LEU A 1 469 ? -13.177 -44.578 -4.107 1.00 38.22 469 LEU A CA 1
ATOM 3707 C C . LEU A 1 469 ? -12.800 -44.060 -2.706 1.00 38.22 469 LEU A C 1
ATOM 3709 O O . LEU A 1 469 ? -13.139 -44.706 -1.719 1.00 38.22 469 LEU A O 1
ATOM 3713 N N . SER A 1 470 ? -12.160 -42.893 -2.565 1.00 38.41 470 SER A N 1
ATOM 3714 C CA . SER A 1 470 ? -11.846 -42.339 -1.234 1.00 38.41 470 SER A CA 1
ATOM 3715 C C . SER A 1 470 ? -11.982 -40.815 -1.167 1.00 38.41 470 SER A C 1
ATOM 3717 O O . SER A 1 470 ? -10.993 -40.082 -1.153 1.00 38.41 470 SER A O 1
ATOM 3719 N N . VAL A 1 471 ? -13.227 -40.340 -1.074 1.00 35.03 471 VAL A N 1
ATOM 3720 C CA . VAL A 1 471 ? -13.585 -38.945 -0.769 1.00 35.03 471 VAL A CA 1
ATOM 3721 C C . VAL A 1 471 ? -13.726 -38.773 0.751 1.00 35.03 471 VAL A C 1
ATOM 3723 O O . VAL A 1 471 ? -14.493 -39.490 1.388 1.00 35.03 471 VAL A O 1
ATOM 3726 N N . CYS A 1 472 ? -13.021 -37.797 1.327 1.00 34.75 472 CYS A N 1
ATOM 3727 C CA . CYS A 1 472 ? -13.162 -37.342 2.717 1.00 34.75 472 CYS A CA 1
ATOM 3728 C C . CYS A 1 472 ? -13.539 -35.850 2.729 1.00 34.75 472 CYS A C 1
ATOM 3730 O O . CYS A 1 472 ? -12.883 -35.079 2.035 1.00 34.75 472 CYS A O 1
ATOM 3732 N N . SER A 1 473 ? -14.371 -35.297 3.612 1.00 41.44 473 SER A N 1
ATOM 3733 C CA . SER A 1 473 ? -15.798 -35.523 3.895 1.00 41.44 473 SER A CA 1
ATOM 3734 C C . SER A 1 473 ? -16.308 -34.153 4.372 1.00 41.44 473 SER A C 1
ATOM 3736 O O . SER A 1 473 ? -16.069 -33.789 5.521 1.00 41.44 473 SER A O 1
ATOM 3738 N N . ALA A 1 474 ? -16.933 -33.373 3.490 1.00 45.31 474 ALA A N 1
ATOM 3739 C CA . ALA A 1 474 ? -17.939 -32.394 3.904 1.00 45.31 474 ALA A CA 1
ATOM 3740 C C . ALA A 1 474 ? -19.282 -33.137 3.921 1.00 45.31 474 ALA A C 1
ATOM 3742 O O . ALA A 1 474 ? -19.492 -34.010 3.074 1.00 45.31 474 ALA A O 1
ATOM 3743 N N . LEU A 1 475 ? -20.160 -32.865 4.893 1.00 52.84 475 LEU A N 1
ATOM 3744 C CA . LEU A 1 475 ? -21.473 -33.510 4.938 1.00 52.84 475 LEU A CA 1
ATOM 3745 C C . LEU A 1 475 ? -22.318 -32.927 3.797 1.00 52.84 475 LEU A C 1
ATOM 3747 O O . LEU A 1 475 ? -22.799 -31.796 3.880 1.00 52.84 475 LEU A O 1
ATOM 3751 N N . ILE A 1 476 ? -22.426 -33.686 2.708 1.00 64.62 476 ILE A N 1
ATOM 3752 C CA . ILE A 1 476 ? -23.330 -33.390 1.600 1.00 64.62 476 ILE A CA 1
ATOM 3753 C C . ILE A 1 476 ? -24.718 -33.841 2.051 1.00 64.62 476 ILE A C 1
ATOM 3755 O O . ILE A 1 476 ? -24.938 -35.022 2.325 1.00 64.62 476 ILE A O 1
ATOM 3759 N N . CYS A 1 477 ? -25.633 -32.889 2.184 1.00 72.12 477 CYS A N 1
ATOM 3760 C CA . CYS A 1 477 ? -27.031 -33.151 2.464 1.00 72.12 477 CYS A CA 1
ATOM 3761 C C . CYS A 1 477 ? -27.673 -33.920 1.297 1.00 72.12 477 CYS A C 1
ATOM 3763 O O . CYS A 1 477 ? -27.199 -33.826 0.163 1.00 72.12 477 CYS A O 1
ATOM 3765 N N . PRO A 1 478 ? -28.761 -34.673 1.532 1.00 72.44 478 PRO A N 1
ATOM 3766 C CA . PRO A 1 478 ? -29.393 -35.493 0.494 1.00 72.44 478 PRO A CA 1
ATOM 3767 C C . PRO A 1 478 ? -29.866 -34.731 -0.758 1.00 72.44 478 PRO A C 1
ATOM 3769 O O . PRO A 1 478 ? -30.048 -35.350 -1.801 1.00 72.44 478 PRO A O 1
ATOM 3772 N N . ASP A 1 479 ? -30.041 -33.408 -0.679 1.00 66.69 479 ASP A N 1
ATOM 3773 C CA . ASP A 1 479 ? -30.379 -32.523 -1.805 1.00 66.69 479 ASP A CA 1
ATOM 3774 C C . ASP A 1 479 ? -29.159 -31.928 -2.537 1.00 66.69 479 ASP A C 1
ATOM 3776 O O . ASP A 1 479 ? -29.319 -31.104 -3.436 1.00 66.69 479 ASP A O 1
ATOM 3780 N N . GLY A 1 480 ? -27.937 -32.313 -2.160 1.00 62.19 480 GLY A N 1
ATOM 3781 C CA . GLY A 1 480 ? -26.696 -31.781 -2.728 1.00 62.19 480 GLY A CA 1
ATOM 3782 C C . GLY A 1 480 ? -26.186 -30.492 -2.070 1.00 62.19 480 GLY A C 1
ATOM 3783 O O . GLY A 1 480 ? -25.134 -29.988 -2.469 1.00 62.19 480 GLY A O 1
ATOM 3784 N N . GLY A 1 481 ? -26.872 -29.959 -1.052 1.00 67.75 481 GLY A N 1
ATOM 3785 C CA . GLY A 1 481 ? -26.357 -28.857 -0.237 1.00 67.75 481 GLY A CA 1
ATOM 3786 C C . GLY A 1 481 ? -25.166 -29.292 0.623 1.00 67.75 481 GLY A C 1
ATOM 3787 O O . GLY A 1 481 ? -25.160 -30.380 1.184 1.00 67.75 481 GLY A O 1
ATOM 3788 N N . MET A 1 482 ? -24.140 -28.457 0.758 1.00 73.00 482 MET A N 1
ATOM 3789 C CA . MET A 1 482 ? -23.014 -28.687 1.663 1.00 73.00 482 MET A CA 1
ATOM 3790 C C . MET A 1 482 ? -23.168 -27.898 2.956 1.00 73.00 482 MET A C 1
ATOM 3792 O O . MET A 1 482 ? -23.351 -26.676 2.954 1.00 73.00 482 MET A O 1
ATOM 3796 N N . CYS A 1 483 ? -23.003 -28.604 4.068 1.00 70.00 483 CYS A N 1
ATOM 3797 C CA . CYS A 1 483 ? -22.832 -28.002 5.378 1.00 70.00 483 CYS A CA 1
ATOM 3798 C C . CYS A 1 483 ? -21.358 -27.998 5.784 1.00 70.00 483 CYS A C 1
ATOM 3800 O O . CYS A 1 483 ? -20.616 -28.939 5.493 1.00 70.00 483 CYS A O 1
ATOM 3802 N N . ASP A 1 484 ? -20.932 -26.927 6.461 1.00 71.50 484 ASP A N 1
ATOM 3803 C CA . ASP A 1 484 ? -19.577 -26.835 7.006 1.00 71.50 484 ASP A CA 1
ATOM 3804 C C . ASP A 1 484 ? -19.310 -28.015 7.972 1.00 71.50 484 ASP A C 1
ATOM 3806 O O . ASP A 1 484 ? -20.224 -28.559 8.598 1.00 71.50 484 ASP A O 1
ATOM 3810 N N . ASN A 1 485 ? -18.050 -28.446 8.080 1.00 66.44 485 ASN A N 1
ATOM 3811 C CA . ASN A 1 485 ? -17.679 -29.632 8.860 1.00 66.44 485 ASN A CA 1
ATOM 3812 C C . ASN A 1 485 ? -18.146 -29.531 10.323 1.00 66.44 485 ASN A C 1
ATOM 3814 O O . ASN A 1 485 ? -17.741 -28.613 11.034 1.00 66.44 485 ASN A O 1
ATOM 3818 N N . GLY A 1 486 ? -18.930 -30.516 10.777 1.00 67.88 486 GLY A N 1
ATOM 3819 C CA . GLY A 1 486 ? -19.495 -30.560 12.131 1.00 67.88 486 GLY A CA 1
ATOM 3820 C C . GLY A 1 486 ? -20.941 -30.066 12.240 1.00 67.88 486 GLY A C 1
ATOM 3821 O O . GLY A 1 486 ? -21.478 -30.068 13.339 1.00 67.88 486 GLY A O 1
ATOM 3822 N N . ASN A 1 487 ? -21.577 -29.688 11.131 1.00 82.38 487 ASN A N 1
ATOM 3823 C CA . ASN A 1 487 ? -22.986 -29.291 11.085 1.00 82.38 487 ASN A CA 1
ATOM 3824 C C . ASN A 1 487 ? -23.889 -30.461 10.655 1.00 82.38 487 ASN A C 1
ATOM 3826 O O . ASN A 1 487 ? -23.457 -31.346 9.916 1.00 82.38 487 ASN A O 1
ATOM 3830 N N . THR A 1 488 ? -25.159 -30.441 11.068 1.00 84.00 488 THR A N 1
ATOM 3831 C CA . THR A 1 488 ? -26.151 -31.491 10.760 1.00 84.00 488 THR A CA 1
ATOM 3832 C C . THR A 1 488 ? -27.143 -31.024 9.700 1.00 84.00 488 THR A C 1
ATOM 3834 O O . THR A 1 488 ? -27.684 -29.925 9.805 1.00 84.00 488 THR A O 1
ATOM 3837 N N . CYS A 1 489 ? -27.409 -31.851 8.687 1.00 85.12 489 CYS A N 1
ATOM 3838 C CA . CYS A 1 489 ? -28.415 -31.561 7.664 1.00 85.12 489 CYS A CA 1
ATOM 3839 C C . CYS A 1 489 ? -29.832 -31.788 8.212 1.00 85.12 489 CYS A C 1
ATOM 3841 O O . CYS A 1 489 ? -30.189 -32.913 8.552 1.00 85.12 489 CYS A O 1
ATOM 3843 N N . CYS A 1 490 ? -30.656 -30.741 8.233 1.00 82.69 490 CYS A N 1
ATOM 3844 C CA . CYS A 1 490 ? -32.045 -30.792 8.686 1.00 82.69 490 CYS A CA 1
ATOM 3845 C C . CYS A 1 490 ? -33.014 -30.392 7.571 1.00 82.69 490 CYS A C 1
ATOM 3847 O O . CYS A 1 490 ? -32.844 -29.352 6.936 1.00 82.69 490 CYS A O 1
ATOM 3849 N N . GLN A 1 491 ? -34.070 -31.179 7.372 1.00 80.94 491 GLN A N 1
ATOM 3850 C CA . GLN A 1 491 ? -35.048 -30.958 6.306 1.00 80.94 491 GLN A CA 1
ATOM 3851 C C . GLN A 1 491 ? -35.908 -29.705 6.560 1.00 80.94 491 GLN A C 1
ATOM 3853 O O . GLN A 1 491 ? -36.458 -29.510 7.654 1.00 80.94 491 GLN A O 1
ATOM 3858 N N . THR A 1 492 ? -36.019 -28.844 5.551 1.00 73.88 492 THR A N 1
ATOM 3859 C CA . THR A 1 492 ? -36.841 -27.628 5.562 1.00 73.88 492 THR A CA 1
ATOM 3860 C C . THR A 1 492 ? -38.280 -27.933 5.136 1.00 73.88 492 THR A C 1
ATOM 3862 O O . THR A 1 492 ? -38.558 -28.957 4.512 1.00 73.88 492 THR A O 1
ATOM 3865 N N . SER A 1 493 ? -39.210 -27.029 5.449 1.00 68.69 493 SER A N 1
ATOM 3866 C CA . SER A 1 493 ? -40.637 -27.153 5.110 1.00 68.69 493 SER A CA 1
ATOM 3867 C C . SER A 1 493 ? -40.931 -27.130 3.601 1.00 68.69 493 SER A C 1
ATOM 3869 O O . SER A 1 493 ? -42.026 -27.505 3.191 1.00 68.69 493 SER A O 1
ATOM 3871 N N . TRP A 1 494 ? -39.963 -26.728 2.770 1.00 61.78 494 TRP A N 1
ATOM 3872 C CA . TRP A 1 494 ? -40.083 -26.654 1.307 1.00 61.78 494 TRP A CA 1
ATOM 3873 C C . TRP A 1 494 ? -39.343 -27.777 0.562 1.00 61.78 494 TRP A C 1
ATOM 3875 O O . TRP A 1 494 ? -39.189 -27.704 -0.653 1.00 61.78 494 TRP A O 1
ATOM 3885 N N . GLY A 1 495 ? -38.889 -28.821 1.267 1.00 62.31 495 GLY A N 1
ATOM 3886 C CA . GLY A 1 495 ? -38.316 -30.023 0.645 1.00 62.31 495 GLY A CA 1
ATOM 3887 C C . GLY A 1 495 ? -36.806 -29.993 0.369 1.00 62.31 495 GLY A C 1
ATOM 3888 O O . GLY A 1 495 ? -36.315 -30.906 -0.287 1.00 62.31 495 GLY A O 1
ATOM 3889 N N . GLY A 1 496 ? -36.072 -28.997 0.882 1.00 73.81 496 GLY A N 1
ATOM 3890 C CA . GLY A 1 496 ? -34.599 -28.942 0.853 1.00 73.81 496 GLY A CA 1
ATOM 3891 C C . GLY A 1 496 ? -33.967 -29.190 2.228 1.00 73.81 496 GLY A C 1
ATOM 3892 O O . GLY A 1 496 ? -34.666 -29.517 3.189 1.00 73.81 496 GLY A O 1
ATOM 3893 N N . TYR A 1 497 ? -32.654 -28.997 2.354 1.00 81.75 497 TYR A N 1
ATOM 3894 C CA . TYR A 1 497 ? -31.916 -29.150 3.611 1.00 81.75 497 TYR A CA 1
ATOM 3895 C C . TYR A 1 497 ? -31.234 -27.845 4.045 1.00 81.75 497 TYR A C 1
ATOM 3897 O O . TYR A 1 497 ? -30.622 -27.122 3.262 1.00 81.75 497 TYR A O 1
ATOM 3905 N N . GLY A 1 498 ? -31.345 -27.539 5.337 1.00 78.56 498 GLY A N 1
ATOM 3906 C CA . GLY A 1 498 ? -30.610 -26.474 6.012 1.00 78.56 498 GLY A CA 1
ATOM 3907 C C . GLY A 1 498 ? -29.563 -27.058 6.953 1.00 78.56 498 GLY A C 1
ATOM 3908 O O . GLY A 1 498 ? -29.722 -28.162 7.474 1.00 78.56 498 GLY A O 1
ATOM 3909 N N . CYS A 1 499 ? -28.500 -26.307 7.203 1.00 84.50 499 CYS A N 1
ATOM 3910 C CA . CYS A 1 499 ? -27.453 -26.698 8.130 1.00 84.50 499 CYS A CA 1
ATOM 3911 C C . CYS A 1 499 ? -27.809 -26.255 9.542 1.00 84.50 499 CYS A C 1
ATOM 3913 O O . CYS A 1 499 ? -27.936 -25.063 9.826 1.00 84.50 499 CYS A O 1
ATOM 3915 N N . CYS A 1 500 ? -27.918 -27.212 10.452 1.00 83.75 500 CYS A N 1
ATOM 3916 C CA . CYS A 1 500 ? -27.840 -26.923 11.868 1.00 83.75 500 CYS A CA 1
ATOM 3917 C C . CYS A 1 500 ? -26.365 -26.761 12.261 1.00 83.75 500 CYS A C 1
ATOM 3919 O O . CYS A 1 500 ? -25.592 -27.696 12.034 1.00 83.75 500 CYS A O 1
ATOM 3921 N N . PRO A 1 501 ? -25.952 -25.633 12.864 1.00 82.00 501 PRO A N 1
ATOM 3922 C CA . PRO A 1 501 ? -24.571 -25.396 13.282 1.00 82.00 501 PRO A CA 1
ATOM 3923 C C . PRO A 1 501 ? -24.211 -26.147 14.582 1.00 82.00 501 PRO A C 1
ATOM 3925 O O . PRO A 1 501 ? -23.566 -25.601 15.474 1.00 82.00 501 PRO A O 1
ATOM 3928 N N . LEU A 1 502 ? -24.674 -27.394 14.701 1.00 80.38 502 LEU A N 1
ATOM 3929 C CA . LEU A 1 502 ? -24.401 -28.333 15.783 1.00 80.38 502 LEU A CA 1
ATOM 3930 C C . LEU A 1 502 ? -24.161 -29.731 15.176 1.00 80.38 502 LEU A C 1
ATOM 3932 O O . LEU A 1 502 ? -24.870 -30.113 14.232 1.00 80.38 502 LEU A O 1
ATOM 3936 N N . PRO A 1 503 ? -23.207 -30.512 15.708 1.00 77.94 503 PRO A N 1
ATOM 3937 C CA . PRO A 1 503 ? -22.997 -31.895 15.292 1.00 77.94 503 PRO A CA 1
ATOM 3938 C C . PRO A 1 503 ? -24.101 -32.797 15.855 1.00 77.94 503 PRO A C 1
ATOM 3940 O O . PRO A 1 503 ? -24.495 -32.629 17.006 1.00 77.94 503 PRO A O 1
ATOM 3943 N N . ASN A 1 504 ? -24.587 -33.745 15.046 1.00 78.75 504 ASN A N 1
ATOM 3944 C CA . ASN A 1 504 ? -25.659 -34.698 15.384 1.00 78.75 504 ASN A CA 1
ATOM 3945 C C . ASN A 1 504 ? -26.909 -34.051 16.017 1.00 78.75 504 ASN A C 1
ATOM 3947 O O . ASN A 1 504 ? -27.479 -34.559 16.980 1.00 78.75 504 ASN A O 1
ATOM 3951 N N . ALA A 1 505 ? -27.309 -32.893 15.503 1.00 84.12 505 ALA A N 1
ATOM 3952 C CA . ALA A 1 505 ? -28.406 -32.118 16.057 1.00 84.12 505 ALA A CA 1
ATOM 3953 C C . ALA A 1 505 ? -29.767 -32.796 15.845 1.00 84.12 505 ALA A C 1
ATOM 3955 O O . ALA A 1 505 ? -30.042 -33.332 14.771 1.00 84.12 505 ALA A O 1
ATOM 3956 N N . GLU A 1 506 ? -30.652 -32.671 16.831 1.00 86.50 506 GLU A N 1
ATOM 3957 C CA . GLU A 1 506 ? -32.062 -33.040 16.705 1.00 86.50 506 GLU A CA 1
ATOM 3958 C C . GLU A 1 506 ? -32.803 -31.936 15.934 1.00 86.50 506 GLU A C 1
ATOM 3960 O O . GLU A 1 506 ? -32.850 -30.770 16.344 1.00 86.50 506 GLU A O 1
ATOM 3965 N N . CYS A 1 507 ? -33.351 -32.279 14.769 1.00 87.62 507 CYS A N 1
ATOM 3966 C CA . CYS A 1 507 ? -34.016 -31.324 13.888 1.00 87.62 507 CYS A CA 1
ATOM 3967 C C . CYS A 1 507 ? -35.450 -31.055 14.367 1.00 87.62 507 CYS A C 1
ATOM 3969 O O . CYS A 1 507 ? -36.309 -31.930 14.281 1.00 87.62 507 CYS A O 1
ATOM 3971 N N . CYS A 1 508 ? -35.737 -29.827 14.808 1.00 83.69 508 CYS A N 1
ATOM 3972 C CA . CYS A 1 508 ? -37.071 -29.474 15.293 1.00 83.69 508 CYS A CA 1
ATOM 3973 C C . CYS A 1 508 ? -38.143 -29.479 14.186 1.00 83.69 508 CYS A C 1
ATOM 3975 O O . CYS A 1 508 ? -37.876 -29.201 13.012 1.00 83.69 508 CYS A O 1
ATOM 3977 N N . SER A 1 509 ? -39.384 -29.768 14.569 1.00 81.94 509 SER A N 1
ATOM 3978 C CA . SER A 1 509 ? -40.552 -29.812 13.677 1.00 81.94 509 SER A CA 1
ATOM 3979 C C . SER A 1 509 ? -40.986 -28.440 13.149 1.00 81.94 509 SER A C 1
ATOM 3981 O O . SER A 1 509 ? -41.762 -28.367 12.204 1.00 81.94 509 SER A O 1
ATOM 3983 N N . ASP A 1 510 ? -40.462 -27.348 13.708 1.00 81.00 510 ASP A N 1
ATOM 3984 C CA . ASP A 1 510 ? -40.704 -25.980 13.232 1.00 81.00 510 ASP A CA 1
ATOM 3985 C C . ASP A 1 510 ? -39.940 -25.627 11.940 1.00 81.00 510 ASP A C 1
ATOM 3987 O O . ASP A 1 510 ? -40.114 -24.545 11.382 1.00 81.00 510 ASP A O 1
ATOM 3991 N N . HIS A 1 511 ? -39.075 -26.533 11.472 1.00 79.19 511 HIS A N 1
ATOM 3992 C CA . HIS A 1 511 ? -38.211 -26.400 10.296 1.00 79.19 511 HIS A CA 1
ATOM 3993 C C . HIS A 1 511 ? -37.231 -25.213 10.307 1.00 79.19 511 HIS A C 1
ATOM 3995 O O . HIS A 1 511 ? -36.518 -24.998 9.322 1.00 79.19 511 HIS A O 1
ATOM 4001 N N . LEU A 1 512 ? -37.140 -24.486 11.419 1.00 77.00 512 LEU A N 1
ATOM 4002 C CA . LEU A 1 512 ? -36.363 -23.256 11.577 1.00 77.00 512 LEU A CA 1
ATOM 4003 C C . LEU A 1 512 ? -35.227 -23.427 12.586 1.00 77.00 512 LEU A C 1
ATOM 4005 O O . LEU A 1 512 ? -34.173 -22.809 12.415 1.00 77.00 512 LEU A O 1
ATOM 4009 N N . HIS A 1 513 ? -35.405 -24.290 13.589 1.00 85.94 513 HIS A N 1
ATOM 4010 C CA . HIS A 1 513 ? -34.450 -24.481 14.678 1.00 85.94 513 HIS A CA 1
ATOM 4011 C C . HIS A 1 513 ? -34.014 -25.945 14.828 1.00 85.94 513 HIS A C 1
ATOM 4013 O O . HIS A 1 513 ? -34.517 -26.864 14.165 1.00 85.94 513 HIS A O 1
ATOM 4019 N N . CYS A 1 514 ? -32.990 -26.148 15.645 1.00 88.06 514 CYS A N 1
ATOM 4020 C CA . CYS A 1 514 ? -32.414 -27.441 15.965 1.00 88.06 514 CYS A CA 1
ATOM 4021 C C . CYS A 1 514 ? -31.843 -27.453 17.387 1.00 88.06 514 CYS A C 1
ATOM 4023 O O . CYS A 1 514 ? -31.466 -26.417 17.943 1.00 88.06 514 CYS A O 1
ATOM 4025 N N . CYS A 1 515 ? -31.795 -28.650 17.959 1.00 85.19 515 CYS A N 1
ATOM 4026 C CA . CYS A 1 515 ? -31.424 -28.905 19.339 1.00 85.19 515 CYS A CA 1
ATOM 4027 C C . CYS A 1 515 ? -30.186 -29.801 19.436 1.00 85.19 515 CYS A C 1
ATOM 4029 O O . CYS A 1 515 ? -29.812 -30.484 18.485 1.00 85.19 515 CYS A O 1
ATOM 4031 N N . HIS A 1 516 ? -29.517 -29.770 20.586 1.00 85.00 516 HIS A N 1
ATOM 4032 C CA . HIS A 1 516 ? -28.313 -30.568 20.818 1.00 85.00 516 HIS A CA 1
ATOM 4033 C C . HIS A 1 516 ? -28.647 -32.068 20.841 1.00 85.00 516 HIS A C 1
ATOM 4035 O O . HIS A 1 516 ? -29.760 -32.450 21.215 1.00 85.00 516 HIS A O 1
ATOM 4041 N N . GLU A 1 517 ? -27.678 -32.911 20.476 1.00 84.12 517 GLU A N 1
ATOM 4042 C CA . GLU A 1 517 ? -27.814 -34.373 20.497 1.00 84.12 517 GLU A CA 1
ATOM 4043 C C . GLU A 1 517 ? -28.368 -34.857 21.856 1.00 84.12 517 GLU A C 1
ATOM 4045 O O . GLU A 1 517 ? -27.832 -34.524 22.917 1.00 84.12 517 GLU A O 1
ATOM 4050 N N . GLY A 1 518 ? -29.473 -35.613 21.834 1.00 75.94 518 GLY A N 1
ATOM 4051 C CA . GLY A 1 518 ? -30.118 -36.150 23.040 1.00 75.94 518 GLY A CA 1
ATOM 4052 C C . GLY A 1 518 ? -31.068 -35.195 23.781 1.00 75.94 518 GLY A C 1
ATOM 4053 O O . GLY A 1 518 ? -31.418 -35.470 24.932 1.00 75.94 518 GLY A O 1
ATOM 4054 N N . THR A 1 519 ? -31.493 -34.090 23.158 1.00 82.75 519 THR A N 1
ATOM 4055 C CA . THR A 1 519 ? -32.510 -33.163 23.697 1.00 82.75 519 THR A CA 1
ATOM 4056 C C . THR A 1 519 ? -33.754 -33.110 22.802 1.00 82.75 519 THR A C 1
ATOM 4058 O O . THR A 1 519 ? -33.653 -33.250 21.588 1.00 82.75 519 THR A O 1
ATOM 4061 N N . LEU A 1 520 ? -34.940 -32.935 23.392 1.00 81.81 520 LEU A N 1
ATOM 4062 C CA . LEU A 1 520 ? -36.216 -32.838 22.674 1.00 81.81 520 LEU A CA 1
ATOM 4063 C C . LEU A 1 520 ? -36.569 -31.371 22.415 1.00 81.81 520 LEU A C 1
ATOM 4065 O O . LEU A 1 520 ? -36.417 -30.530 23.300 1.00 81.81 520 LEU A O 1
ATOM 4069 N N . CYS A 1 521 ? -37.063 -31.065 21.217 1.00 84.25 521 CYS A N 1
ATOM 4070 C CA . CYS A 1 521 ? -37.527 -29.721 20.884 1.00 84.25 521 CYS A CA 1
ATOM 4071 C C . CYS A 1 521 ? -38.877 -29.433 21.556 1.00 84.25 521 CYS A C 1
ATOM 4073 O O . CYS A 1 521 ? -39.872 -30.084 21.234 1.00 84.25 521 CYS A O 1
ATOM 4075 N N . ASP A 1 522 ? -38.922 -28.429 22.431 1.00 82.06 522 ASP A N 1
ATOM 4076 C CA . ASP A 1 522 ? -40.162 -27.819 22.905 1.00 82.06 522 ASP A CA 1
ATOM 4077 C C . ASP A 1 522 ? -40.464 -26.590 22.038 1.00 82.06 522 ASP A C 1
ATOM 4079 O O . ASP A 1 522 ? -39.935 -25.494 22.241 1.00 82.06 522 ASP A O 1
ATOM 4083 N N . THR A 1 523 ? -41.298 -26.791 21.018 1.00 74.25 523 THR A N 1
ATOM 4084 C CA . THR A 1 523 ? -41.678 -25.742 20.063 1.00 74.25 523 THR A CA 1
ATOM 4085 C C . THR A 1 523 ? -42.674 -24.730 20.629 1.00 74.25 523 THR A C 1
ATOM 4087 O O . THR A 1 523 ? -42.875 -23.691 20.009 1.00 74.25 523 THR A O 1
ATOM 4090 N N . GLU A 1 524 ? -43.313 -25.020 21.766 1.00 76.56 524 GLU A N 1
ATOM 4091 C CA . GLU A 1 524 ? -44.278 -24.116 22.405 1.00 76.56 524 GLU A CA 1
ATOM 4092 C C . GLU A 1 524 ? -43.553 -23.034 23.218 1.00 76.56 524 GLU A C 1
ATOM 4094 O O . GLU A 1 524 ? -43.918 -21.861 23.159 1.00 76.56 524 GLU A O 1
ATOM 4099 N N . HIS A 1 525 ? -42.468 -23.411 23.901 1.00 72.88 525 HIS A N 1
ATOM 4100 C CA . HIS A 1 525 ? -41.658 -22.498 24.718 1.00 72.88 525 HIS A CA 1
ATOM 4101 C C . HIS A 1 525 ? -40.370 -22.025 24.033 1.00 72.88 525 HIS A C 1
ATOM 4103 O O . HIS A 1 525 ? -39.711 -21.106 24.520 1.00 72.88 525 HIS A O 1
ATOM 4109 N N . GLY A 1 526 ? -40.012 -22.634 22.903 1.00 75.19 526 GLY A N 1
ATOM 4110 C CA . GLY A 1 526 ? -38.835 -22.279 22.123 1.00 75.19 526 GLY A CA 1
ATOM 4111 C C . GLY A 1 526 ? -37.515 -22.670 22.778 1.00 75.19 526 GLY A C 1
ATOM 4112 O O . GLY A 1 526 ? -36.565 -21.887 22.799 1.00 75.19 526 GLY A O 1
ATOM 4113 N N . THR A 1 527 ? -37.455 -23.874 23.344 1.00 79.50 527 THR A N 1
ATOM 4114 C CA . THR A 1 527 ? -36.278 -24.384 24.059 1.00 79.50 527 THR A CA 1
ATOM 4115 C C . THR A 1 527 ? -36.013 -25.857 23.743 1.00 79.50 527 THR A C 1
ATOM 4117 O O . THR A 1 527 ? -36.871 -26.592 23.258 1.00 79.50 527 THR A O 1
ATOM 4120 N N . CYS A 1 528 ? -34.787 -26.305 24.003 1.00 85.19 528 CYS A N 1
ATOM 4121 C CA . CYS A 1 528 ? -34.394 -27.708 23.943 1.00 85.19 528 CYS A CA 1
ATOM 4122 C C . CYS A 1 528 ? -34.427 -28.297 25.350 1.00 85.19 528 CYS A C 1
ATOM 4124 O O . CYS A 1 528 ? -33.679 -27.857 26.226 1.00 85.19 528 CYS A O 1
ATOM 4126 N N . VAL A 1 529 ? -35.259 -29.307 25.578 1.00 81.81 529 VAL A N 1
ATOM 4127 C CA . VAL A 1 529 ? -35.472 -29.889 26.905 1.00 81.81 529 VAL A CA 1
ATOM 4128 C C . VAL A 1 529 ? -34.889 -31.297 27.009 1.00 81.81 529 VAL A C 1
ATOM 4130 O O . VAL A 1 529 ? -34.937 -32.101 26.080 1.00 81.81 529 VAL A O 1
ATOM 4133 N N . ASN A 1 530 ? -34.330 -31.619 28.170 1.00 77.62 530 ASN A N 1
ATOM 4134 C CA . ASN A 1 530 ? -33.948 -32.975 28.567 1.00 77.62 530 ASN A CA 1
ATOM 4135 C C . ASN A 1 530 ? -34.499 -33.247 29.978 1.00 77.62 530 ASN A C 1
ATOM 4137 O O . ASN A 1 530 ? -34.937 -32.329 30.666 1.00 77.62 530 ASN A O 1
ATOM 4141 N N . LYS A 1 531 ? -34.427 -34.493 30.454 1.00 66.25 531 LYS A N 1
ATOM 4142 C CA . LYS A 1 531 ? -34.875 -34.934 31.785 1.00 66.25 531 LYS A CA 1
ATOM 4143 C C . LYS A 1 531 ? -34.299 -34.113 32.954 1.00 66.25 531 LYS A C 1
ATOM 4145 O O . LYS A 1 531 ? -34.837 -34.213 34.051 1.00 66.25 531 LYS A O 1
ATOM 4150 N N . THR A 1 532 ? -33.228 -33.335 32.750 1.00 61.66 532 THR A N 1
ATOM 4151 C CA . THR A 1 532 ? -32.547 -32.555 33.803 1.00 61.66 532 THR A CA 1
ATOM 4152 C C . THR A 1 532 ? -32.262 -31.077 33.482 1.00 61.66 532 THR A C 1
ATOM 4154 O O . THR A 1 532 ? -31.925 -30.345 34.410 1.00 61.66 532 THR A O 1
ATOM 4157 N N . HIS A 1 533 ? -32.394 -30.596 32.235 1.00 62.12 533 HIS A N 1
ATOM 4158 C CA . HIS A 1 533 ? -32.023 -29.219 31.844 1.00 62.12 533 HIS A CA 1
ATOM 4159 C C . HIS A 1 533 ? -32.876 -28.665 30.689 1.00 62.12 533 HIS A C 1
ATOM 4161 O O . HIS A 1 533 ? -33.327 -29.425 29.833 1.00 62.12 533 HIS A O 1
ATOM 4167 N N . SER A 1 534 ? -33.028 -27.334 30.649 1.00 77.69 534 SER A N 1
ATOM 4168 C CA . SER A 1 534 ? -33.578 -26.564 29.522 1.00 77.69 534 SER A CA 1
ATOM 4169 C C . SER A 1 534 ? -32.461 -25.723 28.902 1.00 77.69 534 SER A C 1
ATOM 4171 O O . SER A 1 534 ? -31.815 -24.945 29.605 1.00 77.69 534 SER A O 1
ATOM 4173 N N . LEU A 1 535 ? -32.220 -25.895 27.606 1.00 74.00 535 LEU A N 1
ATOM 4174 C CA . LEU A 1 535 ? -31.194 -25.211 26.817 1.00 74.00 535 LEU A CA 1
ATOM 4175 C C . LEU A 1 535 ? -31.851 -24.355 25.730 1.00 74.00 535 LEU A C 1
ATOM 4177 O O . LEU A 1 535 ? -32.973 -24.622 25.307 1.00 74.00 535 LEU A O 1
ATOM 4181 N N . GLU A 1 536 ? -31.150 -23.329 25.262 1.00 74.69 536 GLU A N 1
ATOM 4182 C CA . GLU A 1 536 ? -31.624 -22.493 24.157 1.00 74.69 536 GLU A CA 1
ATOM 4183 C C . GLU A 1 536 ? -31.455 -23.235 22.819 1.00 74.69 536 GLU A C 1
ATOM 4185 O O . GLU A 1 536 ? -30.419 -23.862 22.571 1.00 74.69 536 GLU A O 1
ATOM 4190 N N . TRP A 1 537 ? -32.481 -23.200 21.966 1.00 84.19 537 TRP A N 1
ATOM 4191 C CA . TRP A 1 537 ? -32.440 -23.794 20.629 1.00 84.19 537 TRP A CA 1
ATOM 4192 C C . TRP A 1 537 ? -31.644 -22.941 19.638 1.00 84.19 537 TRP A C 1
ATOM 4194 O O . TRP A 1 537 ? -31.509 -21.727 19.784 1.00 84.19 537 TRP A O 1
ATOM 4204 N N . VAL A 1 538 ? -31.092 -23.577 18.608 1.00 83.06 538 VAL A N 1
ATOM 4205 C CA . VAL A 1 538 ? -30.216 -22.905 17.645 1.00 83.06 538 VAL A CA 1
ATOM 4206 C C . VAL A 1 538 ? -30.916 -22.783 16.302 1.00 83.06 538 VAL A C 1
ATOM 4208 O O . VAL A 1 538 ? -31.549 -23.723 15.827 1.00 83.06 538 VAL A O 1
ATOM 4211 N N . ARG A 1 539 ? -30.809 -21.614 15.665 1.00 80.94 539 ARG A N 1
ATOM 4212 C CA . ARG A 1 539 ? -31.409 -21.372 14.349 1.00 80.94 539 ARG A CA 1
ATOM 4213 C C . ARG A 1 539 ? -30.598 -22.042 13.242 1.00 80.94 539 ARG A C 1
ATOM 4215 O O . ARG A 1 539 ? -29.370 -21.955 13.219 1.00 80.94 539 ARG A O 1
ATOM 4222 N N . ARG A 1 540 ? -31.295 -22.670 12.297 1.00 79.94 540 ARG A N 1
ATOM 4223 C CA . ARG A 1 540 ? -30.700 -23.247 11.085 1.00 79.94 540 ARG A CA 1
ATOM 4224 C C . ARG A 1 540 ? -30.159 -22.147 10.171 1.00 79.94 540 ARG A C 1
ATOM 4226 O O . ARG A 1 540 ? -30.690 -21.037 10.131 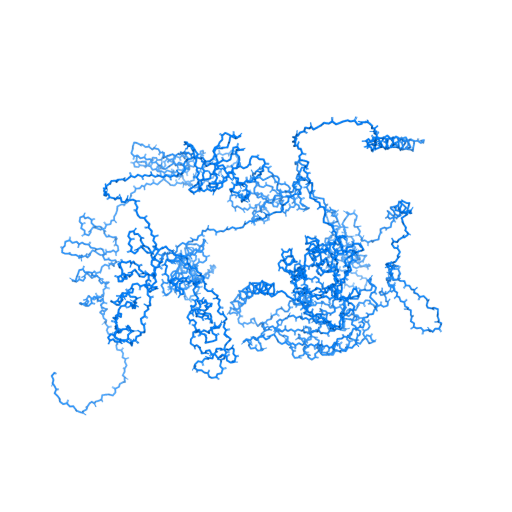1.00 79.94 540 ARG A O 1
ATOM 4233 N N . VAL A 1 541 ? -29.137 -22.485 9.394 1.00 78.94 541 VAL A N 1
ATOM 4234 C CA . VAL A 1 541 ? -28.581 -21.646 8.324 1.00 78.94 541 VAL A CA 1
ATOM 4235 C C . VAL A 1 541 ? -28.713 -22.365 6.981 1.00 78.94 541 VAL A C 1
ATOM 4237 O O . VAL A 1 541 ? -28.798 -23.590 6.940 1.00 78.94 541 VAL A O 1
ATOM 4240 N N . SER A 1 542 ? -28.763 -21.633 5.869 1.00 70.62 542 SER A N 1
ATOM 4241 C CA . SER A 1 542 ? -28.892 -22.246 4.538 1.00 70.62 542 SER A CA 1
ATOM 4242 C C . SER A 1 542 ? -27.656 -23.081 4.181 1.00 70.62 542 SER A C 1
ATOM 4244 O O . SER A 1 542 ? -26.528 -22.646 4.423 1.00 70.62 542 SER A O 1
ATOM 4246 N N . ALA A 1 543 ? -27.859 -24.265 3.595 1.00 63.97 543 ALA A N 1
ATOM 4247 C CA . ALA A 1 543 ? -26.767 -25.080 3.068 1.00 63.97 543 ALA A CA 1
ATOM 4248 C C . ALA A 1 543 ? -26.146 -24.424 1.826 1.00 63.97 543 ALA A C 1
ATOM 4250 O O . ALA A 1 543 ? -26.850 -23.831 1.009 1.00 63.97 543 ALA A O 1
ATOM 4251 N N . LYS A 1 544 ? -24.818 -24.510 1.688 1.00 58.84 544 LYS A N 1
ATOM 4252 C CA . LYS A 1 544 ? -24.091 -23.986 0.522 1.00 58.84 544 LYS A CA 1
ATOM 4253 C C . LYS A 1 544 ? -24.233 -24.979 -0.625 1.00 58.84 544 LYS A C 1
ATOM 4255 O O . LYS A 1 544 ? -23.708 -26.080 -0.522 1.00 58.84 544 LYS A O 1
ATOM 4260 N N . GLN A 1 545 ? -24.906 -24.638 -1.716 1.00 48.97 545 GLN A N 1
ATOM 4261 C CA . GLN A 1 545 ? -24.916 -25.515 -2.891 1.00 48.97 545 GLN A CA 1
ATOM 4262 C C . GLN A 1 545 ? -23.578 -25.435 -3.640 1.00 48.97 545 GLN A C 1
ATOM 4264 O O . GLN A 1 545 ? -23.023 -24.349 -3.800 1.00 48.97 545 GLN A O 1
ATOM 4269 N N . ILE A 1 546 ? -23.050 -26.584 -4.081 1.00 36.91 546 ILE A N 1
ATOM 4270 C CA . ILE A 1 546 ? -21.965 -26.615 -5.069 1.00 36.91 546 ILE A CA 1
ATOM 4271 C C . ILE A 1 546 ? -22.594 -26.559 -6.455 1.00 36.91 546 ILE A C 1
ATOM 4273 O O . ILE A 1 546 ? -23.186 -27.534 -6.912 1.00 36.91 546 ILE A O 1
ATOM 4277 N N . THR A 1 547 ? -22.369 -25.463 -7.157 1.00 33.34 547 THR A N 1
ATOM 4278 C CA . THR A 1 547 ? -22.368 -25.432 -8.617 1.00 33.34 547 THR A CA 1
ATOM 4279 C C . THR A 1 547 ? -20.917 -25.259 -9.064 1.00 33.34 547 THR A C 1
ATOM 4281 O O . THR A 1 547 ? -20.229 -24.327 -8.648 1.00 33.34 547 THR A O 1
ATOM 4284 N N . LEU A 1 548 ? -20.405 -26.207 -9.860 1.00 31.73 548 LEU A N 1
ATOM 4285 C CA . LEU A 1 548 ? -19.224 -25.942 -10.688 1.00 31.73 548 LEU A CA 1
ATOM 4286 C C . LEU A 1 548 ? -19.558 -24.752 -11.604 1.00 31.73 548 LEU A C 1
ATOM 4288 O O . LEU A 1 548 ? -20.686 -24.718 -12.098 1.00 31.73 548 LEU A O 1
ATOM 4292 N N . PRO A 1 549 ? -18.623 -23.818 -11.858 1.00 39.44 549 PRO A N 1
ATOM 4293 C CA . PRO A 1 549 ? -18.899 -22.691 -12.734 1.00 39.44 549 PRO A CA 1
ATOM 4294 C C . PRO A 1 549 ? -19.134 -23.219 -14.155 1.00 39.44 549 PRO A C 1
ATOM 4296 O O . PRO A 1 549 ? -18.233 -23.790 -14.777 1.00 39.44 549 PRO A O 1
ATOM 4299 N N . GLN A 1 550 ? -20.363 -23.093 -14.642 1.00 47.84 550 GLN A N 1
ATOM 4300 C CA . GLN A 1 550 ? -20.746 -23.350 -16.022 1.00 47.84 550 GLN A CA 1
ATOM 4301 C C . GLN A 1 550 ? -21.288 -22.039 -16.566 1.00 47.84 550 GLN A C 1
ATOM 4303 O O . GLN A 1 550 ? -22.427 -21.668 -16.285 1.00 47.84 550 GLN A O 1
ATOM 4308 N N . ALA A 1 551 ? -20.469 -21.373 -17.383 1.00 59.00 551 ALA A N 1
ATOM 4309 C CA . ALA A 1 551 ? -20.883 -20.186 -18.109 1.00 59.00 551 ALA A CA 1
ATOM 4310 C C . ALA A 1 551 ? -22.246 -20.427 -18.784 1.00 59.00 551 ALA A C 1
ATOM 4312 O O . ALA A 1 551 ? -22.447 -21.436 -19.471 1.00 59.00 551 ALA A O 1
ATOM 4313 N N . VAL A 1 552 ? -23.191 -19.509 -18.573 1.00 75.75 552 VAL A N 1
ATOM 4314 C CA . VAL A 1 552 ? -24.522 -19.551 -19.179 1.00 75.75 552 VAL A CA 1
ATOM 4315 C C . VAL A 1 552 ? -24.345 -19.275 -20.666 1.00 75.75 552 VAL A C 1
ATOM 4317 O O . VAL A 1 552 ? -24.165 -18.131 -21.083 1.00 75.75 552 VAL A O 1
ATOM 4320 N N . VAL A 1 553 ? -24.336 -20.335 -21.472 1.00 80.12 553 VAL A N 1
ATOM 4321 C CA . VAL A 1 553 ? -24.249 -20.221 -22.930 1.00 80.12 553 VAL A CA 1
ATOM 4322 C C . VAL A 1 553 ? -25.545 -19.593 -23.432 1.00 80.12 553 VAL A C 1
ATOM 4324 O O . VAL A 1 553 ? -26.635 -20.116 -23.195 1.00 80.12 553 VAL A O 1
ATOM 4327 N N . CYS A 1 554 ? -25.427 -18.456 -24.109 1.00 82.75 554 CYS A N 1
ATOM 4328 C CA . CYS A 1 554 ? -26.570 -17.744 -24.647 1.00 82.75 554 CYS A CA 1
ATOM 4329 C C . CYS A 1 554 ? -27.208 -18.526 -25.814 1.00 82.75 554 CYS A C 1
ATOM 4331 O O . CYS A 1 554 ? -26.574 -19.404 -26.405 1.00 82.75 554 CYS A O 1
ATOM 4333 N N . PRO A 1 555 ? -28.474 -18.240 -26.171 1.00 84.00 555 PRO A N 1
ATOM 4334 C CA . PRO A 1 555 ? -29.201 -18.984 -27.206 1.00 84.00 555 PRO A CA 1
ATOM 4335 C C . PRO A 1 555 ? -28.572 -18.976 -28.608 1.00 84.00 555 PRO A C 1
ATOM 4337 O O . PRO A 1 555 ? -28.935 -19.813 -29.431 1.00 84.00 555 PRO A O 1
ATOM 4340 N N . ASP A 1 556 ? -27.641 -18.063 -28.892 1.00 79.19 556 ASP A N 1
ATOM 4341 C CA . ASP A 1 556 ? -26.838 -18.062 -30.123 1.00 79.19 556 ASP A CA 1
ATOM 4342 C C . ASP A 1 556 ? -25.746 -19.147 -30.150 1.00 79.19 556 ASP A C 1
ATOM 4344 O O . ASP A 1 556 ? -25.139 -19.362 -31.190 1.00 79.19 556 ASP A O 1
ATOM 4348 N N . GLN A 1 557 ? -25.487 -19.829 -29.030 1.00 76.25 557 GLN A N 1
ATOM 4349 C CA . GLN A 1 557 ? -24.405 -20.802 -28.798 1.00 76.25 557 GLN A CA 1
ATOM 4350 C C . GLN A 1 557 ? -22.969 -20.265 -28.945 1.00 76.25 557 GLN A C 1
ATOM 4352 O O . GLN A 1 557 ? -22.019 -20.938 -28.519 1.00 76.25 557 GLN A O 1
ATOM 4357 N N . GLU A 1 558 ? -22.811 -19.056 -29.477 1.00 76.81 558 GLU A N 1
ATOM 4358 C CA . GLU A 1 558 ? -21.547 -18.360 -29.701 1.00 76.81 558 GLU A CA 1
ATOM 4359 C C . GLU A 1 558 ? -21.199 -17.396 -28.564 1.00 76.81 558 GLU A C 1
ATOM 4361 O O . GLU A 1 558 ? -20.016 -17.155 -28.336 1.00 76.81 558 GLU A O 1
ATOM 4366 N N . SER A 1 559 ? -22.181 -16.907 -27.802 1.00 82.69 559 SER A N 1
ATOM 4367 C CA . SER A 1 559 ? -21.959 -16.030 -26.651 1.00 82.69 559 SER A CA 1
ATOM 4368 C C . SER A 1 559 ? -22.135 -16.773 -25.325 1.00 82.69 559 SER A C 1
ATOM 4370 O O . SER A 1 559 ? -22.970 -17.667 -25.199 1.00 82.69 559 SER A O 1
ATOM 4372 N N . GLU A 1 560 ? -21.363 -16.407 -24.307 1.00 83.31 560 GLU A N 1
ATOM 4373 C CA . GLU A 1 560 ? -21.473 -16.951 -22.956 1.00 83.31 560 GLU A CA 1
ATOM 4374 C C . GLU A 1 560 ? -21.436 -15.843 -21.900 1.00 83.31 560 GLU A C 1
ATOM 4376 O O . GLU A 1 560 ? -20.742 -14.829 -22.032 1.00 83.31 560 GLU A O 1
ATOM 4381 N N . CYS A 1 561 ? -22.224 -16.037 -20.849 1.00 80.75 561 CYS A N 1
ATOM 4382 C CA . CYS A 1 561 ? -22.319 -15.147 -19.708 1.00 80.75 561 CYS A CA 1
ATOM 4383 C C . CYS A 1 561 ? -21.785 -15.829 -18.435 1.00 80.75 561 CYS A C 1
ATOM 4385 O O . CYS A 1 561 ? -21.858 -17.054 -18.331 1.00 80.75 561 CYS A O 1
ATOM 4387 N N . PRO A 1 562 ? -21.235 -15.076 -17.461 1.00 75.38 562 PRO A N 1
ATOM 4388 C CA . PRO A 1 562 ? -20.757 -15.643 -16.196 1.00 75.38 562 PRO A CA 1
ATOM 4389 C C . PRO A 1 562 ? -21.854 -16.376 -15.410 1.00 75.38 562 PRO A C 1
ATOM 4391 O O . PRO A 1 562 ? -23.043 -16.176 -15.662 1.00 75.38 562 PRO A O 1
ATOM 4394 N N . ASP A 1 563 ? -21.470 -17.180 -14.420 1.00 73.31 563 ASP A N 1
ATOM 4395 C CA . ASP A 1 563 ? -22.434 -17.846 -13.534 1.00 73.31 563 ASP A CA 1
ATOM 4396 C C . ASP A 1 563 ? -23.357 -16.832 -12.833 1.00 73.31 563 ASP A C 1
ATOM 4398 O O . ASP A 1 563 ? -22.978 -15.680 -12.608 1.00 73.31 563 ASP A O 1
ATOM 4402 N N . ASP A 1 564 ? -24.576 -17.262 -12.498 1.00 73.69 564 ASP A N 1
ATOM 4403 C CA . ASP A 1 564 ? -25.613 -16.444 -11.848 1.00 73.69 564 ASP A CA 1
ATOM 4404 C C . ASP A 1 564 ? -26.035 -15.185 -12.637 1.00 73.69 564 ASP A C 1
ATOM 4406 O O . ASP A 1 564 ? -26.459 -14.175 -12.069 1.00 73.69 564 ASP A O 1
ATOM 4410 N N . THR A 1 565 ? -25.960 -15.236 -13.971 1.00 84.12 565 THR A N 1
ATOM 4411 C CA . THR A 1 565 ? -26.419 -14.162 -14.868 1.00 84.12 565 THR A CA 1
ATOM 4412 C C . THR A 1 565 ? -27.416 -14.670 -15.914 1.00 84.12 565 THR A C 1
ATOM 4414 O O . THR A 1 565 ? -27.506 -15.866 -16.178 1.00 84.12 565 THR A O 1
ATOM 4417 N N . THR A 1 566 ? -28.197 -13.766 -16.518 1.00 89.12 566 THR A N 1
ATOM 4418 C CA . THR A 1 566 ? -29.204 -14.117 -17.545 1.00 89.12 566 THR A CA 1
ATOM 4419 C C . THR A 1 566 ? -28.846 -13.507 -18.897 1.00 89.12 566 THR A C 1
ATOM 4421 O O . THR A 1 566 ? -28.650 -12.293 -18.984 1.00 89.12 566 THR A O 1
ATOM 4424 N N . CYS A 1 567 ? -28.797 -14.317 -19.958 1.00 89.75 567 CYS A N 1
ATOM 4425 C CA . CYS A 1 567 ? -28.585 -13.833 -21.325 1.00 89.75 567 CYS A CA 1
ATOM 4426 C C . CYS A 1 567 ? -29.815 -13.059 -21.833 1.00 89.75 567 CYS A C 1
ATOM 4428 O O . CYS A 1 567 ? -30.911 -13.604 -21.937 1.00 89.75 567 CYS A O 1
ATOM 4430 N N . CYS A 1 568 ? -29.619 -11.797 -22.209 1.00 87.62 568 CYS A N 1
ATOM 4431 C CA . CYS A 1 568 ? -30.638 -10.896 -22.732 1.00 87.62 568 CYS A CA 1
ATOM 4432 C C . CYS A 1 568 ? -30.112 -10.137 -23.959 1.00 87.62 568 CYS A C 1
ATOM 4434 O O . CYS A 1 568 ? -29.025 -9.564 -23.926 1.00 87.62 568 CYS A O 1
ATOM 4436 N N . GLN A 1 569 ? -30.909 -10.035 -25.021 1.00 85.69 569 GLN A N 1
ATOM 4437 C CA . GLN A 1 569 ? -30.487 -9.347 -26.246 1.00 85.69 569 GLN A CA 1
ATOM 4438 C C . GLN A 1 569 ? -30.337 -7.826 -26.040 1.00 85.69 569 GLN A C 1
ATOM 4440 O O . GLN A 1 569 ? -31.184 -7.191 -25.396 1.00 85.69 569 GLN A O 1
ATOM 4445 N N . MET A 1 570 ? -29.263 -7.253 -26.586 1.00 82.56 570 MET A N 1
ATOM 4446 C CA . MET A 1 570 ? -28.959 -5.820 -26.596 1.00 82.56 570 MET A CA 1
ATOM 4447 C C . MET A 1 570 ? -29.577 -5.107 -27.822 1.00 82.56 570 MET A C 1
ATOM 4449 O O . MET A 1 570 ? -30.082 -5.767 -28.737 1.00 82.56 570 MET A O 1
ATOM 4453 N N . PRO A 1 571 ? -29.606 -3.755 -27.861 1.00 74.56 571 PRO A N 1
ATOM 4454 C CA . PRO A 1 571 ? -30.228 -3.002 -28.958 1.00 74.56 571 PRO A CA 1
ATOM 4455 C C . PRO A 1 571 ? -29.540 -3.184 -30.318 1.00 74.56 571 PRO A C 1
ATOM 4457 O O . PRO A 1 571 ? -30.169 -2.984 -31.348 1.00 74.56 571 PRO A O 1
ATOM 4460 N N . ASP A 1 572 ? -28.264 -3.563 -30.314 1.00 73.12 572 ASP A N 1
ATOM 4461 C CA . ASP A 1 572 ? -27.438 -3.877 -31.486 1.00 73.12 572 ASP A CA 1
ATOM 4462 C C . ASP A 1 572 ? -27.603 -5.329 -31.975 1.00 73.12 572 ASP A C 1
ATOM 4464 O O . ASP A 1 572 ? -26.987 -5.724 -32.962 1.00 73.12 572 ASP A O 1
ATOM 4468 N N . GLY A 1 573 ? -28.453 -6.122 -31.313 1.00 70.50 573 GLY A N 1
ATOM 4469 C CA . GLY A 1 573 ? -28.753 -7.507 -31.675 1.00 70.50 573 GLY A CA 1
ATOM 4470 C C . GLY A 1 573 ? -27.814 -8.548 -31.061 1.00 70.50 573 GLY A C 1
ATOM 4471 O O . GLY A 1 573 ? -28.132 -9.734 -31.146 1.00 70.50 573 GLY A O 1
ATOM 4472 N N . ILE A 1 574 ? -26.730 -8.119 -30.404 1.00 80.62 574 ILE A N 1
ATOM 4473 C CA . ILE A 1 574 ? -25.743 -8.974 -29.725 1.00 80.62 574 ILE A CA 1
ATOM 4474 C C . ILE A 1 574 ? -26.277 -9.381 -28.341 1.00 80.62 574 ILE A C 1
ATOM 4476 O O . ILE A 1 574 ? -27.144 -8.715 -27.766 1.00 80.62 574 ILE A O 1
ATOM 4480 N N . TRP A 1 575 ? -25.788 -10.488 -27.783 1.00 87.81 575 TRP A N 1
ATOM 4481 C CA . TRP A 1 575 ? -26.164 -10.917 -26.438 1.00 87.81 575 TRP A CA 1
ATOM 4482 C C . TRP A 1 575 ? -25.441 -10.116 -25.352 1.00 87.81 575 TRP A C 1
ATOM 4484 O O . TRP A 1 575 ? -24.253 -9.806 -25.444 1.00 87.81 575 TRP A O 1
ATOM 4494 N N . GLY A 1 576 ? -26.186 -9.769 -24.307 1.00 84.12 576 GLY A N 1
ATOM 4495 C CA . GLY A 1 576 ? -25.682 -9.160 -23.086 1.00 84.12 576 GLY A CA 1
ATOM 4496 C C . GLY A 1 576 ? -26.101 -9.969 -21.866 1.00 84.12 576 GLY A C 1
ATOM 4497 O O . GLY A 1 576 ? -27.104 -10.676 -21.886 1.00 84.12 576 GLY A O 1
ATOM 4498 N N . CYS A 1 577 ? -25.348 -9.854 -20.789 1.00 90.00 577 CYS A N 1
ATOM 4499 C CA . CYS A 1 577 ? -25.608 -10.510 -19.526 1.00 90.00 577 CYS A CA 1
ATOM 4500 C C . CYS A 1 577 ? -26.291 -9.534 -18.565 1.00 90.00 577 CYS A C 1
ATOM 4502 O O . CYS A 1 577 ? -25.858 -8.392 -18.374 1.00 90.00 577 CYS A O 1
ATOM 4504 N N . CYS A 1 578 ? -27.365 -9.993 -17.938 1.00 88.00 578 CYS A N 1
ATOM 4505 C CA . CYS A 1 578 ? -27.957 -9.351 -16.776 1.00 88.00 578 CYS A CA 1
ATOM 4506 C C . CYS A 1 578 ? -27.281 -9.864 -15.512 1.00 88.00 578 CYS A C 1
ATOM 4508 O O . CYS A 1 578 ? -27.209 -11.079 -15.355 1.00 88.00 578 CYS A O 1
ATOM 4510 N N . PRO A 1 579 ? -26.832 -8.992 -14.592 1.00 82.44 579 PRO A N 1
ATOM 4511 C CA . PRO A 1 579 ? -26.034 -9.365 -13.416 1.00 82.44 579 PRO A CA 1
ATOM 4512 C C . PRO A 1 579 ? -26.836 -10.096 -12.316 1.00 82.44 579 PRO A C 1
ATOM 4514 O O . PRO A 1 579 ? -26.523 -9.967 -11.136 1.00 82.44 579 PRO A O 1
ATOM 4517 N N . MET A 1 580 ? -27.912 -10.794 -12.686 1.00 82.50 580 MET A N 1
ATOM 4518 C CA . MET A 1 580 ? -28.788 -11.566 -11.809 1.00 82.50 580 MET A CA 1
ATOM 4519 C C . MET A 1 580 ? -29.282 -12.818 -12.558 1.00 82.50 580 MET A C 1
ATOM 4521 O O . MET A 1 580 ? -29.521 -12.740 -13.774 1.00 82.50 580 MET A O 1
ATOM 4525 N N . PRO A 1 581 ? -29.493 -13.945 -11.862 1.00 80.50 581 PRO A N 1
ATOM 4526 C CA . PRO A 1 581 ? -30.086 -15.136 -12.457 1.00 80.50 581 PRO A CA 1
ATOM 4527 C C . PRO A 1 581 ? -31.594 -14.928 -12.682 1.00 80.50 581 PRO A C 1
ATOM 4529 O O . PRO A 1 581 ? -32.235 -14.169 -11.954 1.00 80.50 581 PRO A O 1
ATOM 4532 N N . ASN A 1 582 ? -32.152 -15.584 -13.703 1.00 82.56 582 ASN A N 1
ATOM 4533 C CA . ASN A 1 582 ? -33.569 -15.527 -14.099 1.00 82.56 582 ASN A CA 1
ATOM 4534 C C . ASN A 1 582 ? -34.163 -14.106 -14.240 1.00 82.56 582 ASN A C 1
ATOM 4536 O O . ASN A 1 582 ? -35.337 -13.865 -13.950 1.00 82.56 582 ASN A O 1
ATOM 4540 N N . ALA A 1 583 ? -33.357 -13.138 -14.671 1.00 86.50 583 ALA A N 1
ATOM 4541 C CA . ALA A 1 583 ? -33.790 -11.755 -14.818 1.00 86.50 583 ALA A CA 1
ATOM 4542 C C . ALA A 1 583 ? -34.818 -11.592 -15.956 1.00 86.50 583 ALA A C 1
ATOM 4544 O O . ALA A 1 583 ? -34.688 -12.182 -17.029 1.00 86.50 583 ALA A O 1
ATOM 4545 N N . VAL A 1 584 ? -35.804 -10.714 -15.761 1.00 90.94 584 VAL A N 1
ATOM 4546 C CA . VAL A 1 584 ? -36.732 -10.283 -16.812 1.00 90.94 584 VAL A CA 1
ATOM 4547 C C . VAL A 1 584 ? -36.013 -9.275 -17.708 1.00 90.94 584 VAL A C 1
ATOM 4549 O O . VAL A 1 584 ? -35.693 -8.161 -17.285 1.00 90.94 584 VAL A O 1
ATOM 4552 N N . CYS A 1 585 ? -35.723 -9.666 -18.949 1.00 90.38 585 CYS A N 1
ATOM 4553 C CA . CYS A 1 585 ? -35.120 -8.784 -19.946 1.00 90.38 585 CYS A CA 1
ATOM 4554 C C . CYS A 1 585 ? -36.120 -7.689 -20.353 1.00 90.38 585 CYS A C 1
ATOM 4556 O O . CYS A 1 585 ? -37.163 -8.000 -20.922 1.00 90.38 585 CYS A O 1
ATOM 4558 N N . CYS A 1 586 ? -35.798 -6.414 -20.120 1.00 85.62 586 CYS A N 1
ATOM 4559 C CA . CYS A 1 586 ? -36.692 -5.318 -20.490 1.00 85.62 586 CYS A CA 1
ATOM 4560 C C . CYS A 1 586 ? -36.704 -5.069 -22.006 1.00 85.62 586 CYS A C 1
ATOM 4562 O O . CYS A 1 586 ? -35.700 -5.286 -22.699 1.00 85.62 586 CYS A O 1
ATOM 4564 N N . GLU A 1 587 ? -37.839 -4.578 -22.513 1.00 83.94 587 GLU A N 1
ATOM 4565 C CA . GLU A 1 587 ? -38.079 -4.340 -23.946 1.00 83.94 587 GLU A CA 1
ATOM 4566 C C . GLU A 1 587 ? -37.200 -3.245 -24.557 1.00 83.94 587 GLU A C 1
ATOM 4568 O O . GLU A 1 587 ? -36.918 -3.291 -25.752 1.00 83.94 587 GLU A O 1
ATOM 4573 N N . ASP A 1 588 ? -36.674 -2.316 -23.751 1.00 85.31 588 ASP A N 1
ATOM 4574 C CA . ASP A 1 588 ? -35.705 -1.306 -24.204 1.00 85.31 588 ASP A CA 1
ATOM 4575 C C . ASP A 1 588 ? -34.360 -1.902 -24.647 1.00 85.31 588 ASP A C 1
ATOM 4577 O O . ASP A 1 588 ? -33.470 -1.191 -25.124 1.00 85.31 588 ASP A O 1
ATOM 4581 N N . ARG A 1 589 ? -34.201 -3.216 -24.453 1.00 81.88 589 ARG A N 1
ATOM 4582 C CA . ARG A 1 589 ? -33.022 -4.028 -24.738 1.00 81.88 589 ARG A CA 1
ATOM 4583 C C . ARG A 1 589 ? -31.763 -3.586 -23.995 1.00 81.88 589 ARG A C 1
ATOM 4585 O O . ARG A 1 589 ? -30.733 -4.227 -24.155 1.00 81.88 589 ARG A O 1
ATOM 4592 N N . ARG A 1 590 ? -31.824 -2.578 -23.127 1.00 80.44 590 ARG A N 1
ATOM 4593 C CA . ARG A 1 590 ? -30.681 -2.028 -22.382 1.00 80.44 590 ARG A CA 1
ATOM 4594 C C . ARG A 1 590 ? -30.701 -2.435 -20.919 1.00 80.44 590 ARG A C 1
ATOM 4596 O O . ARG A 1 590 ? -29.625 -2.534 -20.329 1.00 80.44 590 ARG A O 1
ATOM 4603 N N . HIS A 1 591 ? -31.878 -2.709 -20.363 1.00 90.19 591 HIS A N 1
ATOM 4604 C CA . HIS A 1 591 ? -32.043 -2.992 -18.945 1.00 90.19 591 HIS A CA 1
ATOM 4605 C C . HIS A 1 591 ? -32.721 -4.335 -18.660 1.00 90.19 591 HIS A C 1
ATOM 4607 O O . HIS A 1 591 ? -33.239 -5.016 -19.550 1.00 90.19 591 HIS A O 1
ATOM 4613 N N . CYS A 1 592 ? -32.682 -4.738 -17.399 1.00 91.06 592 CYS A N 1
ATOM 4614 C CA . CYS A 1 592 ? -33.357 -5.909 -16.880 1.00 91.06 592 CYS A CA 1
ATOM 4615 C C . CYS A 1 592 ? -33.760 -5.747 -15.423 1.00 91.06 592 CYS A C 1
ATOM 4617 O O . CYS A 1 592 ? -33.252 -4.895 -14.689 1.00 91.06 592 CYS A O 1
ATOM 4619 N N . CYS A 1 593 ? -34.691 -6.610 -15.038 1.00 88.56 593 CYS A N 1
ATOM 4620 C CA . CYS A 1 593 ? -35.335 -6.618 -13.745 1.00 88.56 593 CYS A CA 1
ATOM 4621 C C . CYS A 1 593 ? -35.210 -7.973 -13.048 1.00 88.56 593 CYS A C 1
ATOM 4623 O O . CYS A 1 593 ? -35.064 -8.989 -13.726 1.00 88.56 593 CYS A O 1
ATOM 4625 N N . PRO A 1 594 ? -35.272 -8.026 -11.708 1.00 85.31 594 PRO A N 1
ATOM 4626 C CA . PRO A 1 594 ? -35.272 -9.293 -10.983 1.00 85.31 594 PRO A CA 1
ATOM 4627 C C . PRO A 1 594 ? -36.484 -10.172 -11.328 1.00 85.31 594 PRO A C 1
ATOM 4629 O O . PRO A 1 594 ? -37.550 -9.665 -11.692 1.00 85.31 594 PRO A O 1
ATOM 4632 N N . GLU A 1 595 ? -36.333 -11.485 -11.156 1.00 84.31 595 GLU A N 1
ATOM 4633 C CA . GLU A 1 595 ? -37.402 -12.470 -11.344 1.00 84.31 595 GLU A CA 1
ATOM 4634 C C . GLU A 1 595 ? -38.665 -12.100 -10.532 1.00 84.31 595 GLU A C 1
ATOM 4636 O O . GLU A 1 595 ? -38.587 -11.721 -9.360 1.00 84.31 595 GLU A O 1
ATOM 4641 N N . GLY A 1 596 ? -39.847 -12.173 -11.158 1.00 76.31 596 GLY A N 1
ATOM 4642 C CA . GLY A 1 596 ? -41.129 -11.829 -10.520 1.00 76.31 596 GLY A CA 1
ATOM 4643 C C . GLY A 1 596 ? -41.467 -10.329 -10.479 1.00 76.31 596 GLY A C 1
ATOM 4644 O O . GLY A 1 596 ? -42.374 -9.911 -9.750 1.00 76.31 596 GLY A O 1
ATOM 4645 N N . THR A 1 597 ? -40.752 -9.507 -11.252 1.00 83.12 597 THR A N 1
ATOM 4646 C CA . THR A 1 597 ? -41.019 -8.068 -11.411 1.00 83.12 597 THR A CA 1
ATOM 4647 C C . THR A 1 597 ? -41.191 -7.705 -12.896 1.00 83.12 597 THR A C 1
ATOM 4649 O O . THR A 1 597 ? -40.670 -8.394 -13.767 1.00 83.12 597 THR A O 1
ATOM 4652 N N . SER A 1 598 ? -41.965 -6.660 -13.204 1.00 83.75 598 SER A N 1
ATOM 4653 C CA . SER A 1 598 ? -42.203 -6.166 -14.570 1.00 83.75 598 SER A CA 1
ATOM 4654 C C . SER A 1 598 ? -41.417 -4.882 -14.822 1.00 83.75 598 SER A C 1
ATOM 4656 O O . SER A 1 598 ? -41.317 -4.033 -13.938 1.00 83.75 598 SER A O 1
ATOM 4658 N N . CYS A 1 599 ? -40.854 -4.730 -16.019 1.00 85.44 599 CYS A N 1
ATOM 4659 C CA . CYS A 1 599 ? -40.087 -3.540 -16.374 1.00 85.44 599 CYS A CA 1
ATOM 4660 C C . CYS A 1 599 ? -41.013 -2.352 -16.666 1.00 85.44 599 CYS A C 1
ATOM 4662 O O . CYS A 1 599 ? -41.730 -2.366 -17.662 1.00 85.44 599 CYS A O 1
ATOM 4664 N N . ASP A 1 600 ? -40.939 -1.300 -15.855 1.00 82.00 600 ASP A N 1
ATOM 4665 C CA . ASP A 1 600 ? -41.478 0.021 -16.173 1.00 82.00 600 ASP A CA 1
ATOM 4666 C C . ASP A 1 600 ? -40.330 0.910 -16.677 1.00 82.00 600 ASP A C 1
ATOM 4668 O O . ASP A 1 600 ? -39.598 1.552 -15.917 1.00 82.00 600 ASP A O 1
ATOM 4672 N N . ILE A 1 601 ? -40.134 0.882 -17.996 1.00 76.12 601 ILE A N 1
ATOM 4673 C CA . ILE A 1 601 ? -39.038 1.577 -18.682 1.00 76.12 601 ILE A CA 1
ATOM 4674 C C . ILE A 1 601 ? -39.204 3.098 -18.597 1.00 76.12 601 ILE A C 1
ATOM 4676 O O . ILE A 1 601 ? -38.212 3.809 -18.442 1.00 76.12 601 ILE A O 1
ATOM 4680 N N . ALA A 1 602 ? -40.442 3.599 -18.635 1.00 68.19 602 ALA A N 1
ATOM 4681 C CA . ALA A 1 602 ? -40.727 5.032 -18.636 1.00 68.19 602 ALA A CA 1
ATOM 4682 C C . ALA A 1 602 ? -40.307 5.701 -17.320 1.00 68.19 602 ALA A C 1
ATOM 4684 O O . ALA A 1 602 ? -39.754 6.798 -17.333 1.00 68.19 602 ALA A O 1
ATOM 4685 N N . HIS A 1 603 ? -40.487 5.008 -16.195 1.00 73.38 603 HIS A N 1
ATOM 4686 C CA . HIS A 1 603 ? -40.068 5.495 -14.877 1.00 73.38 603 HIS A CA 1
ATOM 4687 C C . HIS A 1 603 ? -38.717 4.935 -14.422 1.00 73.38 603 HIS A C 1
ATOM 4689 O O . HIS A 1 603 ? -38.290 5.192 -13.297 1.00 73.38 603 HIS A O 1
ATOM 4695 N N . SER A 1 604 ? -38.037 4.168 -15.279 1.00 74.31 604 SER A N 1
ATOM 4696 C CA . SER A 1 604 ? -36.765 3.504 -14.988 1.00 74.31 604 SER A CA 1
ATOM 4697 C C . SER A 1 604 ? -36.794 2.595 -13.749 1.00 74.31 604 SER A C 1
ATOM 4699 O O . SER A 1 604 ? -35.810 2.515 -13.004 1.00 74.31 604 SER A O 1
ATOM 4701 N N . ARG A 1 605 ? -37.901 1.870 -13.515 1.00 81.00 605 ARG A N 1
ATOM 4702 C CA . ARG A 1 605 ? -38.061 0.979 -12.348 1.00 81.00 605 ARG A CA 1
ATOM 4703 C C . ARG A 1 605 ? -38.638 -0.393 -12.707 1.00 81.00 605 ARG A C 1
ATOM 4705 O O . ARG A 1 605 ? -39.463 -0.538 -13.592 1.00 81.00 605 ARG A O 1
ATOM 4712 N N . CYS A 1 606 ? -38.234 -1.417 -11.974 1.00 84.06 606 CYS A N 1
ATOM 4713 C CA . CYS A 1 606 ? -38.893 -2.710 -11.907 1.00 84.06 606 CYS A CA 1
ATOM 4714 C C . CYS A 1 606 ? -40.024 -2.635 -10.885 1.00 84.06 606 CYS A C 1
ATOM 4716 O O . CYS A 1 606 ? -39.795 -2.298 -9.719 1.00 84.06 606 CYS A O 1
ATOM 4718 N N . VAL A 1 607 ? -41.239 -2.957 -11.311 1.00 79.62 607 VAL A N 1
ATOM 4719 C CA . VAL A 1 607 ? -42.439 -2.920 -10.477 1.00 79.62 607 VAL A CA 1
ATOM 4720 C C . VAL A 1 607 ? -42.907 -4.333 -10.154 1.00 79.62 607 VAL A C 1
ATOM 4722 O O . VAL A 1 607 ? -42.886 -5.231 -10.992 1.00 79.62 607 VAL A O 1
ATOM 4725 N N . SER A 1 608 ? -43.323 -4.555 -8.912 1.00 74.75 608 SER A N 1
ATOM 4726 C CA . SER A 1 608 ? -43.892 -5.827 -8.472 1.00 74.75 608 SER A CA 1
ATOM 4727 C C . SER A 1 608 ? -45.015 -5.575 -7.487 1.00 74.75 608 SER A C 1
ATOM 4729 O O . SER A 1 608 ? -44.896 -4.714 -6.616 1.00 74.75 608 SER A O 1
ATOM 4731 N N . ALA A 1 609 ? -46.078 -6.368 -7.592 1.00 56.12 609 ALA A N 1
ATOM 4732 C CA . ALA A 1 609 ? -47.266 -6.240 -6.754 1.00 56.12 609 ALA A CA 1
ATOM 4733 C C . ALA A 1 609 ? -46.999 -6.491 -5.255 1.00 56.12 609 ALA A C 1
ATOM 4735 O O . ALA A 1 609 ? -47.828 -6.131 -4.429 1.00 56.12 609 ALA A O 1
ATOM 4736 N N . VAL A 1 610 ? -45.856 -7.095 -4.892 1.00 53.31 610 VAL A N 1
ATOM 4737 C CA . VAL A 1 610 ? -45.576 -7.540 -3.511 1.00 53.31 610 VAL A CA 1
ATOM 4738 C C . VAL A 1 610 ? -44.373 -6.830 -2.865 1.00 53.31 610 VAL A C 1
ATOM 4740 O O . VAL A 1 610 ? -44.304 -6.752 -1.643 1.00 53.31 610 VAL A O 1
ATOM 4743 N N . ARG A 1 611 ? -43.406 -6.313 -3.644 1.00 47.12 611 ARG A N 1
ATOM 4744 C CA . ARG A 1 611 ? -42.093 -5.851 -3.122 1.00 47.12 611 ARG A CA 1
ATOM 4745 C C . ARG A 1 611 ? -41.744 -4.375 -3.379 1.00 47.12 611 ARG A C 1
ATOM 4747 O O . ARG A 1 611 ? -40.655 -3.946 -3.007 1.00 47.12 611 ARG A O 1
ATOM 4754 N N . GLY A 1 612 ? -42.650 -3.587 -3.959 1.00 61.47 612 GLY A N 1
ATOM 4755 C CA . GLY A 1 612 ? -42.396 -2.175 -4.281 1.00 61.47 612 GLY A CA 1
ATOM 4756 C C . GLY A 1 612 ? -41.502 -1.974 -5.515 1.00 61.47 612 GLY A C 1
ATOM 4757 O O . GLY A 1 612 ? -41.141 -2.934 -6.195 1.00 61.47 612 GLY A O 1
ATOM 4758 N N . SER A 1 613 ? -41.192 -0.713 -5.842 1.00 71.00 613 SER A N 1
ATOM 4759 C CA . SER A 1 613 ? -40.471 -0.332 -7.068 1.00 71.00 613 SER A CA 1
ATOM 4760 C C . SER A 1 613 ? -38.971 -0.112 -6.838 1.00 71.00 613 SER A C 1
ATOM 4762 O O . SER A 1 613 ? -38.579 0.799 -6.098 1.00 71.00 613 SER A O 1
ATOM 4764 N N . ILE A 1 614 ? -38.132 -0.867 -7.541 1.00 72.12 614 ILE A N 1
ATOM 4765 C CA . ILE A 1 614 ? -36.660 -0.757 -7.521 1.00 72.12 614 ILE A CA 1
ATOM 4766 C C . ILE A 1 614 ? -36.135 -0.302 -8.890 1.00 72.12 614 ILE A C 1
ATOM 4768 O O . ILE A 1 614 ? -36.803 -0.564 -9.877 1.00 72.12 614 ILE A O 1
ATOM 4772 N N . PRO A 1 615 ? -34.994 0.397 -8.996 1.00 78.25 615 PRO A N 1
ATOM 4773 C CA . PRO A 1 615 ? -34.481 0.873 -10.286 1.00 78.25 615 PRO A CA 1
ATOM 4774 C C . PRO A 1 615 ? -34.138 -0.257 -11.269 1.00 78.25 615 PRO A C 1
ATOM 4776 O O . PRO A 1 615 ? -33.731 -1.342 -10.854 1.00 78.25 615 PRO A O 1
ATOM 4779 N N . LEU A 1 616 ? -34.261 0.017 -12.571 1.00 81.81 616 LEU A N 1
ATOM 4780 C CA . LEU A 1 616 ? -33.804 -0.878 -13.640 1.00 81.81 616 LEU A CA 1
ATOM 4781 C C . LEU A 1 616 ? -32.285 -1.103 -13.569 1.00 81.81 616 LEU A C 1
ATOM 4783 O O . LEU A 1 616 ? -31.524 -0.151 -13.392 1.00 81.81 616 LEU A O 1
ATOM 4787 N N . LEU A 1 617 ? -31.822 -2.339 -13.782 1.00 77.88 617 LEU A N 1
ATOM 4788 C CA . LEU A 1 617 ? -30.389 -2.636 -13.897 1.00 77.88 617 LEU A CA 1
ATOM 4789 C C . LEU A 1 617 ? -29.961 -2.732 -15.357 1.00 77.88 617 LEU A C 1
ATOM 4791 O O . LEU A 1 617 ? -30.668 -3.291 -16.186 1.00 77.88 617 LEU A O 1
ATOM 4795 N N . ARG A 1 618 ? -28.781 -2.205 -15.684 1.00 80.88 618 ARG A N 1
ATOM 4796 C CA . ARG A 1 618 ? -28.272 -2.181 -17.061 1.00 80.88 618 ARG A CA 1
ATOM 4797 C C . ARG A 1 618 ? -27.561 -3.489 -17.424 1.00 80.88 618 ARG A C 1
ATOM 4799 O O . ARG A 1 618 ? -26.782 -4.013 -16.630 1.00 80.88 618 ARG A O 1
ATOM 4806 N N . LYS A 1 619 ? -27.804 -3.982 -18.641 1.00 85.31 619 LYS A N 1
ATOM 4807 C CA . LYS A 1 619 ? -27.115 -5.141 -19.234 1.00 85.31 619 LYS A CA 1
ATOM 4808 C C . LYS A 1 619 ? -25.656 -4.797 -19.541 1.00 85.31 619 LYS A C 1
ATOM 4810 O O . LYS A 1 619 ? -25.357 -3.662 -19.919 1.00 85.31 619 LYS A O 1
ATOM 4815 N N . PHE A 1 620 ? -24.768 -5.781 -19.453 1.00 81.00 620 PHE A N 1
ATOM 4816 C CA . PHE A 1 620 ? -23.388 -5.681 -19.942 1.00 81.00 620 PHE A CA 1
ATOM 4817 C C . PHE A 1 620 ? -23.143 -6.678 -21.088 1.00 81.00 620 PHE A C 1
ATOM 4819 O O . PHE A 1 620 ? -23.888 -7.642 -21.185 1.00 81.00 620 PHE A O 1
ATOM 4826 N N . PRO A 1 621 ? -22.162 -6.481 -21.987 1.00 81.69 621 PRO A N 1
ATOM 4827 C CA . PRO A 1 621 ? -21.964 -7.376 -23.135 1.00 81.69 621 PRO A CA 1
ATOM 4828 C C . PRO A 1 621 ? -21.579 -8.811 -22.730 1.00 81.69 621 PRO A C 1
ATOM 4830 O O . PRO A 1 621 ? -20.774 -8.984 -21.813 1.00 81.69 621 PRO A O 1
ATOM 4833 N N . ALA A 1 622 ? -22.122 -9.818 -23.426 1.00 80.25 622 ALA A N 1
ATOM 4834 C CA . ALA A 1 622 ? -21.736 -11.223 -23.274 1.00 80.25 622 ALA A CA 1
ATOM 4835 C C . ALA A 1 622 ? -20.415 -11.526 -23.999 1.00 80.25 622 ALA A C 1
ATOM 4837 O O . ALA A 1 622 ? -19.993 -10.787 -24.892 1.00 80.25 622 ALA A O 1
ATOM 4838 N N . ILE A 1 623 ? -19.739 -12.604 -23.600 1.00 77.25 623 ILE A N 1
ATOM 4839 C CA . ILE A 1 623 ? -18.433 -12.990 -24.143 1.00 77.25 623 ILE A CA 1
ATOM 4840 C C . ILE A 1 623 ? -18.648 -13.882 -25.366 1.00 77.25 623 ILE A C 1
ATOM 4842 O O . ILE A 1 623 ? -19.181 -14.974 -25.241 1.00 77.25 623 ILE A O 1
ATOM 4846 N N . HIS A 1 624 ? -18.210 -13.445 -26.545 1.00 72.69 624 HIS A N 1
ATOM 4847 C CA . HIS A 1 624 ? -18.269 -14.255 -27.767 1.00 72.69 624 HIS A CA 1
ATOM 4848 C C . HIS A 1 624 ? -17.094 -15.249 -27.809 1.00 72.69 624 HIS A C 1
ATOM 4850 O O . HIS A 1 624 ? -15.943 -14.844 -27.629 1.00 72.69 624 HIS A O 1
ATOM 4856 N N . LYS A 1 625 ? -17.345 -16.530 -28.097 1.00 51.44 625 LYS A N 1
ATOM 4857 C CA . LYS A 1 625 ? -16.354 -17.627 -28.068 1.00 51.44 625 LYS A CA 1
ATOM 4858 C C . LYS A 1 625 ? -15.192 -17.459 -29.058 1.00 51.44 625 LYS A C 1
ATOM 4860 O O . LYS A 1 625 ? -14.110 -17.982 -28.810 1.00 51.44 625 LYS A O 1
ATOM 4865 N N . ASP A 1 626 ? -15.362 -16.644 -30.101 1.00 46.91 626 ASP A N 1
ATOM 4866 C CA . ASP A 1 626 ? -14.297 -16.290 -31.059 1.00 46.91 626 ASP A CA 1
ATOM 4867 C C . ASP A 1 626 ? -13.548 -14.980 -30.728 1.00 46.91 626 ASP A C 1
ATOM 4869 O O . ASP A 1 626 ? -12.646 -14.560 -31.457 1.00 46.91 626 ASP A O 1
ATOM 4873 N N . ALA A 1 627 ? -13.861 -14.326 -29.605 1.00 40.44 627 ALA A N 1
ATOM 4874 C CA . ALA A 1 627 ? -13.282 -13.043 -29.208 1.00 40.44 627 ALA A CA 1
ATOM 4875 C C . ALA A 1 627 ? -12.271 -13.171 -28.055 1.00 40.44 627 ALA A C 1
ATOM 4877 O O . ALA A 1 627 ? -12.353 -12.481 -27.041 1.00 40.44 627 ALA A O 1
ATOM 4878 N N . ALA A 1 628 ? -11.239 -13.995 -28.235 1.00 37.84 628 ALA A N 1
ATOM 4879 C CA . ALA A 1 628 ? -10.036 -13.959 -27.403 1.00 37.84 628 ALA A CA 1
ATOM 4880 C C . ALA A 1 628 ? -8.952 -13.035 -27.994 1.00 37.84 628 ALA A C 1
ATOM 4882 O O . ALA A 1 628 ? -7.810 -13.456 -28.138 1.00 37.84 628 ALA A O 1
ATOM 4883 N N . VAL A 1 629 ? -9.263 -11.770 -28.328 1.00 33.75 629 VAL A N 1
ATOM 4884 C CA . VAL A 1 629 ? -8.240 -10.722 -28.543 1.00 33.75 629 VAL A CA 1
ATOM 4885 C C . VAL A 1 629 ? -8.762 -9.329 -28.142 1.00 33.75 629 VAL A C 1
ATOM 4887 O O . VAL A 1 629 ? -9.608 -8.747 -28.806 1.00 33.75 629 VAL A O 1
ATOM 4890 N N . ASN A 1 630 ? -8.097 -8.766 -27.128 1.00 29.55 630 ASN A N 1
ATOM 4891 C CA . ASN A 1 630 ? -8.001 -7.352 -26.730 1.00 29.55 630 ASN A CA 1
ATOM 4892 C C . ASN A 1 630 ? -9.116 -6.691 -25.890 1.00 29.55 630 ASN A C 1
ATOM 4894 O O . ASN A 1 630 ? -10.152 -6.242 -26.363 1.00 29.55 630 ASN A O 1
ATOM 4898 N N . LYS A 1 631 ? -8.728 -6.487 -24.621 1.00 27.33 631 LYS A N 1
ATOM 4899 C CA . LYS A 1 631 ? -9.192 -5.492 -23.643 1.00 27.33 631 LYS A CA 1
ATOM 4900 C C . LYS A 1 631 ? -9.252 -4.064 -24.213 1.00 27.33 631 LYS A C 1
ATOM 4902 O O . LYS A 1 631 ? -8.309 -3.651 -24.885 1.00 27.33 631 LYS A O 1
ATOM 4907 N N . GLY A 1 632 ? -10.215 -3.257 -23.743 1.00 27.52 632 GLY A N 1
ATOM 4908 C CA . GLY A 1 632 ? -9.996 -1.808 -23.611 1.00 27.52 632 GLY A CA 1
ATOM 4909 C C . GLY A 1 632 ? -11.212 -0.876 -23.517 1.00 27.52 632 GLY A C 1
ATOM 4910 O O . GLY A 1 632 ? -11.559 -0.249 -24.503 1.00 27.52 632 GLY A O 1
ATOM 4911 N N . SER A 1 633 ? -11.678 -0.648 -22.281 1.00 28.69 633 SER A N 1
ATOM 4912 C CA . SER A 1 633 ? -12.164 0.640 -21.735 1.00 28.69 633 SER A CA 1
ATOM 4913 C C . SER A 1 633 ? -13.606 1.118 -22.006 1.00 28.69 633 SER A C 1
ATOM 4915 O O . SER A 1 633 ? -13.968 1.586 -23.080 1.00 28.69 633 SER A O 1
ATOM 4917 N N . VAL A 1 634 ? -14.380 1.116 -20.915 1.00 27.98 634 VAL A N 1
ATOM 4918 C CA . VAL A 1 634 ? -15.570 1.944 -20.658 1.00 27.98 634 VAL A CA 1
ATOM 4919 C C . VAL A 1 634 ? -15.122 3.349 -20.202 1.00 27.98 634 VAL A C 1
ATOM 4921 O O . VAL A 1 634 ? -14.193 3.458 -19.400 1.00 27.98 634 VAL A O 1
ATOM 4924 N N . LYS A 1 635 ? -15.795 4.405 -20.691 1.00 28.72 635 LYS A N 1
ATOM 4925 C CA . LYS A 1 635 ? -15.714 5.819 -20.248 1.00 28.72 635 LYS A CA 1
ATOM 4926 C C . LYS A 1 635 ? -17.002 6.243 -19.509 1.00 28.72 635 LYS A C 1
ATOM 4928 O O . LYS A 1 635 ? -18.071 5.747 -19.852 1.00 28.72 635 LYS A O 1
ATOM 4933 N N . PHE A 1 636 ? -16.899 7.237 -18.617 1.00 24.03 636 PHE A N 1
ATOM 4934 C CA . PHE A 1 636 ? -17.984 8.146 -18.177 1.00 24.03 636 PHE A CA 1
ATOM 4935 C C . PHE A 1 636 ? -17.697 9.590 -18.655 1.00 24.03 636 PHE A C 1
ATOM 4937 O O . PHE A 1 636 ? -16.522 9.965 -18.705 1.00 24.03 636 PHE A O 1
ATOM 4944 N N . PRO A 1 637 ? -18.734 10.392 -18.987 1.00 38.69 637 PRO A N 1
ATOM 4945 C CA . PRO A 1 637 ? -18.741 11.843 -18.704 1.00 38.69 637 PRO A CA 1
ATOM 4946 C C . PRO A 1 637 ? -20.133 12.384 -18.274 1.00 38.69 637 PRO A C 1
ATOM 4948 O O . PRO A 1 637 ? -21.136 11.694 -18.443 1.00 38.69 637 PRO A O 1
ATOM 4951 N N . GLY A 1 638 ? -20.213 13.631 -17.788 1.00 35.28 638 GLY A N 1
ATOM 4952 C CA . GLY A 1 638 ? -21.478 14.355 -17.583 1.00 35.28 638 GLY A CA 1
ATOM 4953 C C . GLY A 1 638 ? -21.332 15.864 -17.812 1.00 35.28 638 GLY A C 1
ATOM 4954 O O . GLY A 1 638 ? -20.409 16.472 -17.281 1.00 35.28 638 GLY A O 1
ATOM 4955 N N . SER A 1 639 ? -22.226 16.417 -18.637 1.00 46.31 639 SER A N 1
ATOM 4956 C CA . SER A 1 639 ? -22.413 17.828 -18.989 1.00 46.31 639 SER A CA 1
ATOM 4957 C C . SER A 1 639 ? -23.897 18.140 -18.829 1.00 46.31 639 SER A C 1
ATOM 4959 O O . SER A 1 639 ? -24.671 17.476 -19.514 1.00 46.31 639 SER A O 1
ATOM 4961 N N . ASN A 1 640 ? -24.246 19.085 -17.956 1.00 55.53 640 ASN A N 1
ATOM 4962 C CA . ASN A 1 640 ? -25.506 19.832 -17.856 1.00 55.53 640 ASN A CA 1
ATOM 4963 C C . ASN A 1 640 ? -25.461 20.542 -16.472 1.00 55.53 640 ASN A C 1
ATOM 4965 O O . ASN A 1 640 ? -25.439 19.870 -15.446 1.00 55.53 640 ASN A O 1
ATOM 4969 N N . ASP A 1 641 ? -25.339 21.871 -16.439 1.00 66.38 641 ASP A N 1
ATOM 4970 C CA . ASP A 1 641 ? -25.290 22.671 -15.202 1.00 66.38 641 ASP A CA 1
ATOM 4971 C C . ASP A 1 641 ? -26.226 23.894 -15.363 1.00 66.38 641 ASP A C 1
ATOM 4973 O O . ASP A 1 641 ? -26.258 24.531 -16.423 1.00 66.38 641 ASP A O 1
ATOM 4977 N N . VAL A 1 642 ? -26.975 24.251 -14.316 1.00 72.81 642 VAL A N 1
ATOM 4978 C CA . VAL A 1 642 ? -27.883 25.407 -14.211 1.00 72.81 642 VAL A CA 1
ATOM 4979 C C . VAL A 1 642 ? -27.087 26.707 -14.055 1.00 72.81 642 VAL A C 1
ATOM 4981 O O . VAL A 1 642 ? -26.435 26.943 -13.045 1.00 72.81 642 VAL A O 1
ATOM 4984 N N . ILE A 1 643 ? -27.150 27.608 -15.033 1.00 78.19 643 ILE A N 1
ATOM 4985 C CA . ILE A 1 643 ? -26.451 28.904 -14.962 1.00 78.19 643 ILE A CA 1
ATOM 4986 C C . ILE A 1 643 ? -27.216 29.874 -14.054 1.00 78.19 643 ILE A C 1
ATOM 4988 O O . ILE A 1 643 ? -28.399 30.133 -14.276 1.00 78.19 643 ILE A O 1
ATOM 4992 N N . CYS A 1 644 ? -26.530 30.448 -13.065 1.00 78.31 644 CYS A N 1
ATOM 4993 C CA . CYS A 1 644 ? -27.120 31.382 -12.117 1.00 78.31 644 CYS A CA 1
ATOM 4994 C C . CYS A 1 644 ? -27.405 32.762 -12.733 1.00 78.31 644 CYS A C 1
ATOM 4996 O O . CYS A 1 644 ? -26.817 33.131 -13.754 1.00 78.31 644 CYS A O 1
ATOM 4998 N N . PRO A 1 645 ? -28.312 33.558 -12.130 1.00 78.19 645 PRO A N 1
ATOM 4999 C CA . PRO A 1 645 ? -28.752 34.832 -12.703 1.00 78.19 645 PRO A CA 1
ATOM 5000 C C . PRO A 1 645 ? -27.657 35.900 -12.854 1.00 78.19 645 PRO A C 1
ATOM 5002 O O . PRO A 1 645 ? -27.811 36.804 -13.675 1.00 78.19 645 PRO A O 1
ATOM 5005 N N . ASP A 1 646 ? -26.553 35.802 -12.107 1.00 72.00 646 ASP A N 1
ATOM 5006 C CA .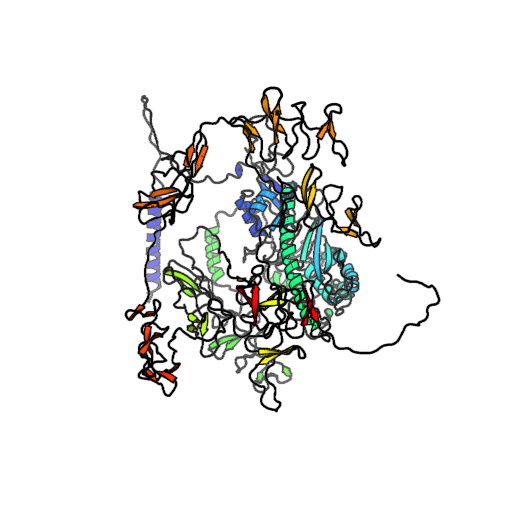 ASP A 1 646 ? -25.356 36.634 -12.312 1.00 72.00 646 ASP A CA 1
ATOM 5007 C C . ASP A 1 646 ? -24.641 36.349 -13.645 1.00 72.00 646 ASP A C 1
ATOM 5009 O O . ASP A 1 646 ? -23.833 37.159 -14.085 1.00 72.00 646 ASP A O 1
ATOM 5013 N N . LYS A 1 647 ? -24.946 35.223 -14.308 1.00 64.38 647 LYS A N 1
ATOM 5014 C CA . LYS A 1 647 ? -24.274 34.681 -15.504 1.00 64.38 647 LYS A CA 1
ATOM 5015 C C . LYS A 1 647 ? -22.787 34.376 -15.316 1.00 64.38 647 LYS A C 1
ATOM 5017 O O . LYS A 1 647 ? -22.162 33.907 -16.270 1.00 64.38 647 LYS A O 1
ATOM 5022 N N . GLU A 1 648 ? -22.264 34.603 -14.120 1.00 63.81 648 GLU A N 1
ATOM 5023 C CA . GLU A 1 648 ? -20.887 34.386 -13.688 1.00 63.81 648 GLU A CA 1
ATOM 5024 C C . GLU A 1 648 ? -20.769 33.186 -12.762 1.00 63.81 648 GLU A C 1
ATOM 5026 O O . GLU A 1 648 ? -19.651 32.810 -12.449 1.00 63.81 648 GLU A O 1
ATOM 5031 N N . SER A 1 649 ? -21.882 32.561 -12.370 1.00 71.94 649 SER A N 1
ATOM 5032 C CA . SER A 1 649 ? -21.895 31.337 -11.576 1.00 71.94 649 SER A CA 1
ATOM 5033 C C . SER A 1 649 ? -22.820 30.276 -12.187 1.00 71.94 649 SER A C 1
ATOM 5035 O O . SER A 1 649 ? -23.736 30.579 -12.952 1.00 71.94 649 SER A O 1
ATOM 5037 N N . THR A 1 650 ? -22.574 29.008 -11.884 1.00 76.19 650 THR A N 1
ATOM 5038 C CA . THR A 1 650 ? -23.308 27.826 -12.331 1.00 76.19 650 THR A CA 1
ATOM 5039 C C . THR A 1 650 ? -23.482 26.870 -11.162 1.00 76.19 650 THR A C 1
ATOM 5041 O O . THR A 1 650 ? -22.572 26.661 -10.361 1.00 76.19 650 THR A O 1
ATOM 5044 N N . CYS A 1 651 ? -24.647 26.261 -11.085 1.00 67.88 651 CYS A N 1
ATOM 5045 C CA . CYS A 1 651 ? -24.989 25.214 -10.152 1.00 67.88 651 CYS A CA 1
ATOM 5046 C C . CYS A 1 651 ? -25.206 23.899 -10.906 1.00 67.88 651 CYS A C 1
ATOM 5048 O O . CYS A 1 651 ? -25.581 23.948 -12.070 1.00 67.88 651 CYS A O 1
ATOM 5050 N N . PRO A 1 652 ? -24.974 22.731 -10.295 1.00 76.19 652 PRO A N 1
ATOM 5051 C CA . PRO A 1 652 ? -25.206 21.452 -10.960 1.00 76.19 652 PRO A CA 1
ATOM 5052 C C . PRO A 1 652 ? -26.661 21.277 -11.404 1.00 76.19 652 PRO A C 1
ATOM 5054 O O . PRO A 1 652 ? -27.561 21.943 -10.882 1.00 76.19 652 PRO A O 1
ATOM 5057 N N . ASP A 1 653 ? -26.903 20.351 -12.324 1.00 73.12 653 ASP A N 1
ATOM 5058 C CA . ASP A 1 653 ? -28.259 19.914 -12.663 1.00 73.12 653 ASP A CA 1
ATOM 5059 C C . ASP A 1 653 ? -29.135 19.627 -11.432 1.00 73.12 653 ASP A C 1
ATOM 5061 O O . ASP A 1 653 ? -28.662 19.133 -10.407 1.00 73.12 653 ASP A O 1
ATOM 5065 N N . ASP A 1 654 ? -30.428 19.947 -11.554 1.00 73.69 654 ASP A N 1
ATOM 5066 C CA . ASP A 1 654 ? -31.467 19.766 -10.529 1.00 73.69 654 ASP A CA 1
ATOM 5067 C C . ASP A 1 654 ? -31.278 20.584 -9.231 1.00 73.69 654 ASP A C 1
ATOM 5069 O O . ASP A 1 654 ? -31.775 20.217 -8.162 1.00 73.69 654 ASP A O 1
ATOM 5073 N N . THR A 1 655 ? -30.601 21.735 -9.309 1.00 82.38 655 THR A N 1
ATOM 5074 C CA . THR A 1 655 ? -30.415 22.667 -8.178 1.00 82.38 655 THR A CA 1
ATOM 5075 C C . THR A 1 655 ? -30.870 24.098 -8.508 1.00 82.38 655 THR A C 1
ATOM 5077 O O . THR A 1 655 ? -30.962 24.479 -9.674 1.00 82.38 655 THR A O 1
ATOM 5080 N N . THR A 1 656 ? -31.185 24.911 -7.488 1.00 87.38 656 THR A N 1
ATOM 5081 C CA . THR A 1 656 ? -31.696 26.293 -7.658 1.00 87.38 656 THR A CA 1
ATOM 5082 C C . THR A 1 656 ? -30.684 27.331 -7.201 1.00 87.38 656 THR A C 1
ATOM 5084 O O . THR A 1 656 ? -30.204 27.262 -6.074 1.00 87.38 656 THR A O 1
ATOM 5087 N N . CYS A 1 657 ? -30.397 28.338 -8.026 1.00 88.31 657 CYS A N 1
ATOM 5088 C CA . CYS A 1 657 ? -29.526 29.443 -7.629 1.00 88.31 657 CYS A CA 1
ATOM 5089 C C . CYS A 1 657 ? -30.246 30.423 -6.682 1.00 88.31 657 CYS A C 1
ATOM 5091 O O . CYS A 1 657 ? -31.138 31.158 -7.099 1.00 88.31 657 CYS A O 1
ATOM 5093 N N . CYS A 1 658 ? -29.805 30.486 -5.429 1.00 86.88 658 CYS A N 1
ATOM 5094 C CA . CYS A 1 658 ? -30.264 31.387 -4.380 1.00 86.88 658 CYS A CA 1
ATOM 5095 C C . CYS A 1 658 ? -29.210 32.441 -4.047 1.00 86.88 658 CYS A C 1
ATOM 5097 O O . CYS A 1 658 ? -28.026 32.144 -3.939 1.00 86.88 658 CYS A O 1
ATOM 5099 N N . LYS A 1 659 ? -29.624 33.695 -3.882 1.00 81.25 659 LYS A N 1
ATOM 5100 C CA . LYS A 1 659 ? -28.694 34.794 -3.612 1.00 81.25 659 LYS A CA 1
ATOM 5101 C C . LYS A 1 659 ? -28.230 34.763 -2.152 1.00 81.25 659 LYS A C 1
ATOM 5103 O O . LYS A 1 659 ? -29.056 34.671 -1.252 1.00 81.25 659 LYS A O 1
ATOM 5108 N N . LEU A 1 660 ? -26.924 34.868 -1.932 1.00 79.50 660 LEU A N 1
ATOM 5109 C CA . LEU A 1 660 ? -26.286 34.932 -0.619 1.00 79.50 660 LEU A CA 1
ATOM 5110 C C . LEU A 1 660 ? -26.171 36.389 -0.131 1.00 79.50 660 LEU A C 1
ATOM 5112 O O . LEU A 1 660 ? -26.214 37.334 -0.924 1.00 79.50 660 LEU A O 1
ATOM 5116 N N . ALA A 1 661 ? -25.969 36.583 1.178 1.00 72.81 661 ALA A N 1
ATOM 5117 C CA . ALA A 1 661 ? -25.970 37.906 1.824 1.00 72.81 661 ALA A CA 1
ATOM 5118 C C . ALA A 1 661 ? -24.909 38.877 1.264 1.00 72.81 661 ALA A C 1
ATOM 5120 O O . ALA A 1 661 ? -25.070 40.094 1.324 1.00 72.81 661 ALA A O 1
ATOM 5121 N N . ASN A 1 662 ? -23.824 38.342 0.698 1.00 69.00 662 ASN A N 1
ATOM 5122 C CA . ASN A 1 662 ? -22.734 39.104 0.083 1.00 69.00 662 ASN A CA 1
ATOM 5123 C C . ASN A 1 662 ? -22.999 39.497 -1.387 1.00 69.00 662 ASN A C 1
ATOM 5125 O O . ASN A 1 662 ? -22.142 40.112 -2.014 1.00 69.00 662 ASN A O 1
ATOM 5129 N N . GLY A 1 663 ? -24.157 39.132 -1.947 1.00 64.81 663 GLY A N 1
ATOM 5130 C CA . GLY A 1 663 ? -24.545 39.435 -3.324 1.00 64.81 663 GLY A CA 1
ATOM 5131 C C . GLY A 1 663 ? -24.177 38.375 -4.370 1.00 64.81 663 GLY A C 1
ATOM 5132 O O . GLY A 1 663 ? -24.656 38.499 -5.496 1.00 64.81 663 GLY A O 1
ATOM 5133 N N . SER A 1 664 ? -23.401 37.346 -4.008 1.00 79.19 664 SER A N 1
ATOM 5134 C CA . SER A 1 664 ? -23.101 36.181 -4.863 1.00 79.19 664 SER A CA 1
ATOM 5135 C C . SER A 1 664 ? -24.238 35.151 -4.851 1.00 79.19 664 SER A C 1
ATOM 5137 O O . SER A 1 664 ? -25.153 35.254 -4.034 1.00 79.19 664 SER A O 1
ATOM 5139 N N . TYR A 1 665 ? -24.209 34.167 -5.752 1.00 84.75 665 TYR A N 1
ATOM 5140 C CA . TYR A 1 665 ? -25.211 33.098 -5.792 1.00 84.75 665 TYR A CA 1
ATOM 5141 C C . TYR A 1 665 ? -24.691 31.804 -5.163 1.00 84.75 665 TYR A C 1
ATOM 5143 O O . TYR A 1 665 ? -23.501 31.497 -5.185 1.00 84.75 665 TYR A O 1
ATOM 5151 N N . GLY A 1 666 ? -25.616 31.043 -4.596 1.00 80.56 666 GLY A N 1
ATOM 5152 C CA . GLY A 1 666 ? -25.424 29.723 -4.031 1.00 80.56 666 GLY A CA 1
ATOM 5153 C C . GLY A 1 666 ? -26.425 28.720 -4.600 1.00 80.56 666 GLY A C 1
ATOM 5154 O O . GLY A 1 666 ? -27.532 29.087 -4.964 1.00 80.56 666 GLY A O 1
ATOM 5155 N N . CYS A 1 667 ? -26.057 27.452 -4.689 1.00 84.56 667 CYS A N 1
ATOM 5156 C CA . CYS A 1 667 ? -26.911 26.358 -5.112 1.00 84.56 667 CYS A CA 1
ATOM 5157 C C . CYS A 1 667 ? -27.695 25.805 -3.922 1.00 84.56 667 CYS A C 1
ATOM 5159 O O . CYS A 1 667 ? -27.132 25.244 -2.980 1.00 84.56 667 CYS A O 1
ATOM 5161 N N . CYS A 1 668 ? -29.014 25.916 -3.978 1.00 83.56 668 CYS A N 1
ATOM 5162 C CA . CYS A 1 668 ? -29.898 25.125 -3.147 1.00 83.56 668 CYS A CA 1
ATOM 5163 C C . CYS A 1 668 ? -30.047 23.728 -3.779 1.00 83.56 668 CYS A C 1
ATOM 5165 O O . CYS A 1 668 ? -30.363 23.643 -4.967 1.00 83.56 668 CYS A O 1
ATOM 5167 N N . PRO A 1 669 ? -29.859 22.628 -3.027 1.00 79.25 669 PRO A N 1
ATOM 5168 C CA . PRO A 1 669 ? -29.769 21.260 -3.559 1.00 79.25 669 PRO A CA 1
ATOM 5169 C C . PRO A 1 669 ? -31.119 20.659 -4.005 1.00 79.25 669 PRO A C 1
ATOM 5171 O O . PRO A 1 669 ? -31.308 19.446 -3.959 1.00 79.25 669 PRO A O 1
ATOM 5174 N N . MET A 1 670 ? -32.088 21.506 -4.349 1.00 81.50 670 MET A N 1
ATOM 5175 C CA . MET A 1 670 ? -33.422 21.144 -4.818 1.00 81.50 670 MET A CA 1
ATOM 5176 C C . MET A 1 670 ? -33.772 22.034 -6.020 1.00 81.50 670 MET A C 1
ATOM 5178 O O . MET A 1 670 ? -33.397 23.214 -6.014 1.00 81.50 670 MET A O 1
ATOM 5182 N N . PRO A 1 671 ? -34.499 21.523 -7.024 1.00 79.69 671 PRO A N 1
ATOM 5183 C CA . PRO A 1 671 ? -34.997 22.338 -8.125 1.00 79.69 671 PRO A CA 1
ATOM 5184 C C . PRO A 1 671 ? -36.160 23.230 -7.649 1.00 79.69 671 PRO A C 1
ATOM 5186 O O . PRO A 1 671 ? -36.915 22.841 -6.759 1.00 79.69 671 PRO A O 1
ATOM 5189 N N . ASN A 1 672 ? -36.279 24.431 -8.220 1.00 80.94 672 ASN A N 1
ATOM 5190 C CA . ASN A 1 672 ? -37.270 25.470 -7.891 1.00 80.94 672 ASN A CA 1
ATOM 5191 C C . ASN A 1 672 ? -37.428 25.809 -6.393 1.00 80.94 672 ASN A C 1
ATOM 5193 O O . ASN A 1 672 ? -38.520 26.125 -5.918 1.00 80.94 672 ASN A O 1
ATOM 5197 N N . ALA A 1 673 ? -36.346 25.745 -5.623 1.00 84.38 673 ALA A N 1
ATOM 5198 C CA . ALA A 1 673 ? -36.387 26.024 -4.194 1.00 84.38 673 ALA A CA 1
ATOM 5199 C C . ALA A 1 673 ? -36.719 27.498 -3.888 1.00 84.38 673 ALA A C 1
ATOM 5201 O O . ALA A 1 673 ? -36.264 28.415 -4.573 1.00 84.38 673 ALA A O 1
ATOM 5202 N N . VAL A 1 674 ? -37.455 27.730 -2.801 1.00 88.44 674 VAL A N 1
ATOM 5203 C CA . VAL A 1 674 ? -37.712 29.058 -2.233 1.00 88.44 674 VAL A CA 1
ATOM 5204 C C . VAL A 1 674 ? -36.493 29.485 -1.420 1.00 88.44 674 VAL A C 1
ATOM 5206 O O . VAL A 1 674 ? -36.186 28.892 -0.388 1.00 88.44 674 VAL A O 1
ATOM 5209 N N . CYS A 1 675 ? -35.774 30.502 -1.884 1.00 88.25 675 CYS A N 1
ATOM 5210 C CA . CYS A 1 675 ? -34.616 31.049 -1.179 1.00 88.25 675 CYS A CA 1
ATOM 5211 C C . CYS A 1 675 ? -35.074 31.862 0.038 1.00 88.25 675 CYS A C 1
ATOM 5213 O O . CYS A 1 675 ? -35.874 32.785 -0.112 1.00 88.25 675 CYS A O 1
ATOM 5215 N N . CYS A 1 676 ? -34.579 31.530 1.230 1.00 83.06 676 CYS A N 1
ATOM 5216 C CA . CYS A 1 676 ? -34.987 32.198 2.459 1.00 83.06 676 CYS A CA 1
ATOM 5217 C C . CYS A 1 676 ? -34.327 33.577 2.611 1.00 83.06 676 CYS A C 1
ATOM 5219 O O . CYS A 1 676 ? -33.229 33.828 2.114 1.00 83.06 676 CYS A O 1
ATOM 5221 N N . GLU A 1 677 ? -34.993 34.477 3.338 1.00 79.50 677 GLU A N 1
ATOM 5222 C CA . GLU A 1 677 ? -34.565 35.877 3.498 1.00 79.50 677 GLU A CA 1
ATOM 5223 C C . GLU A 1 677 ? -33.332 36.067 4.391 1.00 79.50 677 GLU A C 1
ATOM 5225 O O . GLU A 1 677 ? -32.767 37.158 4.442 1.00 79.50 677 GLU A O 1
ATOM 5230 N N . ASP A 1 678 ? -32.875 35.015 5.072 1.00 80.88 678 ASP A N 1
ATOM 5231 C CA . ASP A 1 678 ? -31.590 35.029 5.770 1.00 80.88 678 ASP A CA 1
ATOM 5232 C C . ASP A 1 678 ? -30.392 34.885 4.819 1.00 80.88 678 ASP A C 1
ATOM 5234 O O . ASP A 1 678 ? -29.249 35.028 5.250 1.00 80.88 678 ASP A O 1
ATOM 5238 N N . TYR A 1 679 ? -30.648 34.636 3.527 1.00 80.00 679 TYR A N 1
ATOM 5239 C CA . TYR A 1 679 ? -29.662 34.442 2.463 1.00 80.00 679 TYR A CA 1
ATOM 5240 C C . TYR A 1 679 ? -28.670 33.301 2.715 1.00 80.00 679 TYR A C 1
ATOM 5242 O O . TYR A 1 679 ? -27.594 33.264 2.114 1.00 80.00 679 TYR A O 1
ATOM 5250 N N . VAL A 1 680 ? -29.004 32.384 3.619 1.00 74.94 680 VAL A N 1
ATOM 5251 C CA . VAL A 1 680 ? -28.173 31.225 3.958 1.00 74.94 680 VAL A CA 1
ATOM 5252 C C . VAL A 1 680 ? -28.963 29.940 3.765 1.00 74.94 680 VAL A C 1
ATOM 5254 O O . VAL A 1 680 ? -28.356 28.922 3.449 1.00 74.94 680 VAL A O 1
ATOM 5257 N N . HIS A 1 681 ? -30.295 29.969 3.851 1.00 84.81 681 HIS A N 1
ATOM 5258 C CA . HIS A 1 681 ? -31.127 28.776 3.731 1.00 84.81 681 HIS A CA 1
ATOM 5259 C C . HIS A 1 681 ? -32.144 28.841 2.582 1.00 84.81 681 HIS A C 1
ATOM 5261 O O . HIS A 1 681 ? -32.352 29.873 1.946 1.00 84.81 681 HIS A O 1
ATOM 5267 N N . CYS A 1 682 ? -32.753 27.698 2.281 1.00 87.56 682 CYS A N 1
ATOM 5268 C CA . CYS A 1 682 ? -33.746 27.516 1.238 1.00 87.56 682 CYS A CA 1
ATOM 5269 C C . CYS A 1 682 ? -34.748 26.402 1.594 1.00 87.56 682 CYS A C 1
ATOM 5271 O O . CYS A 1 682 ? -34.436 25.460 2.332 1.00 87.56 682 CYS A O 1
ATOM 5273 N N . CYS A 1 683 ? -35.953 26.505 1.039 1.00 84.81 683 CYS A N 1
ATOM 5274 C CA . CYS A 1 683 ? -37.090 25.618 1.262 1.00 84.81 683 CYS A CA 1
ATOM 5275 C C . CYS A 1 683 ? -37.615 25.007 -0.050 1.00 84.81 683 CYS A C 1
ATOM 5277 O O . CYS A 1 683 ? -37.355 25.546 -1.123 1.00 84.81 683 CYS A O 1
ATOM 5279 N N . PRO A 1 684 ? -38.353 23.886 -0.007 1.00 84.56 684 PRO A N 1
ATOM 5280 C CA . PRO A 1 684 ? -38.989 23.312 -1.194 1.00 84.56 684 PRO A CA 1
ATOM 5281 C C . PRO A 1 684 ? -40.033 24.249 -1.828 1.00 84.56 684 PRO A C 1
ATOM 5283 O O . PRO A 1 684 ? -40.648 25.066 -1.138 1.00 84.56 684 PRO A O 1
ATOM 5286 N N . GLU A 1 685 ? -40.270 24.093 -3.131 1.00 82.44 685 GLU A N 1
ATOM 5287 C CA . GLU A 1 685 ? -41.303 24.829 -3.874 1.00 82.44 685 GLU A CA 1
ATOM 5288 C C . GLU A 1 685 ? -42.687 24.695 -3.197 1.00 82.44 685 GLU A C 1
ATOM 5290 O O . GLU A 1 685 ? -43.090 23.602 -2.797 1.00 82.44 685 GLU A O 1
ATOM 5295 N N . GLY A 1 686 ? -43.414 25.808 -3.037 1.00 74.00 686 GLY A N 1
ATOM 5296 C CA . GLY A 1 686 ? -44.743 25.834 -2.401 1.00 74.00 686 GLY A CA 1
ATOM 5297 C C . GLY A 1 686 ? -44.753 26.004 -0.873 1.00 74.00 686 GLY A C 1
ATOM 5298 O O . GLY A 1 686 ? -45.820 25.929 -0.258 1.00 74.00 686 GLY A O 1
ATOM 5299 N N . THR A 1 687 ? -43.595 26.263 -0.257 1.00 82.69 687 THR A N 1
ATOM 5300 C CA . THR A 1 687 ? -43.466 26.537 1.186 1.00 82.69 687 THR A CA 1
ATOM 5301 C C . THR A 1 687 ? -42.816 27.899 1.461 1.00 82.69 687 THR A C 1
ATOM 5303 O O . THR A 1 687 ? -42.016 28.377 0.662 1.00 82.69 687 THR A O 1
ATOM 5306 N N . THR A 1 688 ? -43.150 28.531 2.588 1.00 77.88 688 THR A N 1
ATOM 5307 C CA . THR A 1 688 ? -42.535 29.778 3.072 1.00 77.88 688 THR A CA 1
ATOM 5308 C C . THR A 1 688 ? -41.539 29.466 4.184 1.00 77.88 688 THR A C 1
ATOM 5310 O O . THR A 1 688 ? -41.792 28.598 5.021 1.00 77.88 688 THR A O 1
ATOM 5313 N N . CYS A 1 689 ? -40.410 30.173 4.211 1.00 81.50 689 CYS A N 1
ATOM 5314 C CA . CYS A 1 689 ? -39.416 30.021 5.269 1.00 81.50 689 CYS A CA 1
ATOM 5315 C C . CYS A 1 689 ? -39.895 30.677 6.572 1.00 81.50 689 CYS A C 1
ATOM 5317 O O . CYS A 1 689 ? -40.083 31.891 6.618 1.00 81.50 689 CYS A O 1
ATOM 5319 N N . ASP A 1 690 ? -40.032 29.890 7.636 1.00 80.56 690 ASP A N 1
ATOM 5320 C CA . ASP A 1 690 ? -40.124 30.370 9.013 1.00 80.56 690 ASP A CA 1
ATOM 5321 C C . ASP A 1 690 ? -38.727 30.302 9.645 1.00 80.56 690 ASP A C 1
ATOM 5323 O O . ASP A 1 690 ? -38.246 29.244 10.067 1.00 80.56 690 ASP A O 1
ATOM 5327 N N . LEU A 1 691 ? -38.052 31.451 9.658 1.00 76.19 691 LEU A N 1
ATOM 5328 C CA . LEU A 1 691 ? -36.684 31.589 10.156 1.00 76.19 691 LEU A CA 1
ATOM 5329 C C . LEU A 1 691 ? -36.597 31.588 11.689 1.00 76.19 691 LEU A C 1
ATOM 5331 O O . LEU A 1 691 ? -35.541 31.252 12.219 1.00 76.19 691 LEU A O 1
ATOM 5335 N N . GLU A 1 692 ? -37.676 31.928 12.406 1.00 71.44 692 GLU A N 1
ATOM 5336 C CA . GLU A 1 692 ? -37.680 31.915 13.878 1.00 71.44 692 GLU A CA 1
ATOM 5337 C C . GLU A 1 692 ? -37.681 30.481 14.416 1.00 71.44 692 GLU A C 1
ATOM 5339 O O . GLU A 1 692 ? -37.005 30.187 15.404 1.00 71.44 692 GLU A O 1
ATOM 5344 N N . HIS A 1 693 ? -38.384 29.574 13.732 1.00 72.12 693 HIS A N 1
ATOM 5345 C CA . HIS A 1 693 ? -38.494 28.168 14.131 1.00 72.12 693 HIS A CA 1
ATOM 5346 C C . HIS A 1 693 ? -37.636 27.208 13.289 1.00 72.12 693 HIS A C 1
ATOM 5348 O O . HIS A 1 693 ? -37.583 26.012 13.584 1.00 72.12 693 HIS A O 1
ATOM 5354 N N . GLY A 1 694 ? -36.948 27.702 12.254 1.00 71.12 694 GLY A N 1
ATOM 5355 C CA . GLY A 1 694 ? -36.065 26.900 11.401 1.00 71.12 694 GLY A CA 1
ATOM 5356 C C . GLY A 1 694 ? -36.807 25.878 10.528 1.00 71.12 694 GLY A C 1
ATOM 5357 O O . GLY A 1 694 ? -36.312 24.765 10.310 1.00 71.12 694 GLY A O 1
ATOM 5358 N N . ALA A 1 695 ? -38.003 26.228 10.048 1.00 78.94 695 ALA A N 1
ATOM 5359 C CA . ALA A 1 695 ? -38.895 25.322 9.325 1.00 78.94 695 ALA A CA 1
ATOM 5360 C C . ALA A 1 695 ? -39.457 25.934 8.030 1.00 78.94 695 ALA A C 1
ATOM 5362 O O . ALA A 1 695 ? -39.530 27.146 7.866 1.00 78.94 695 ALA A O 1
ATOM 5363 N N . CYS A 1 696 ? -39.871 25.075 7.104 1.00 79.88 696 CYS A N 1
ATOM 5364 C CA . CYS A 1 696 ? -40.578 25.425 5.878 1.00 79.88 696 CYS A CA 1
ATOM 5365 C C . CYS A 1 696 ? -42.067 25.103 6.058 1.00 79.88 696 CYS A C 1
ATOM 5367 O O . CYS A 1 696 ? -42.421 23.945 6.299 1.00 79.88 696 CYS A O 1
ATOM 5369 N N . VAL A 1 697 ? -42.941 26.103 5.936 1.00 78.44 697 VAL A N 1
ATOM 5370 C CA . VAL A 1 697 ? -44.391 25.969 6.166 1.00 78.44 697 VAL A CA 1
ATOM 5371 C C . VAL A 1 697 ? -45.183 26.083 4.862 1.00 78.44 697 VAL A C 1
ATOM 5373 O O . VAL A 1 697 ? -44.899 26.934 4.026 1.00 78.44 697 VAL A O 1
ATOM 5376 N N . LEU A 1 698 ? -46.176 25.215 4.654 1.00 69.50 698 LEU A N 1
ATOM 5377 C CA . LEU A 1 698 ? -47.047 25.237 3.469 1.00 69.50 698 LEU A CA 1
ATOM 5378 C C . LEU A 1 698 ? -47.992 26.448 3.513 1.00 69.50 698 LEU A C 1
ATOM 5380 O O . LEU A 1 698 ? -48.626 26.712 4.530 1.00 69.50 698 LEU A O 1
ATOM 5384 N N . VAL A 1 699 ? -48.131 27.163 2.394 1.00 58.31 699 VAL A N 1
ATOM 5385 C CA . VAL A 1 699 ? -48.879 28.440 2.315 1.00 58.31 699 VAL A CA 1
ATOM 5386 C C . VAL A 1 699 ? -50.409 28.267 2.444 1.00 58.31 699 VAL A C 1
ATOM 5388 O O . VAL A 1 699 ? -51.146 29.248 2.489 1.00 58.31 699 VAL A O 1
ATOM 5391 N N . SER A 1 700 ? -50.931 27.038 2.527 1.00 54.53 700 SER A N 1
ATOM 5392 C CA . SER A 1 700 ? -52.373 26.769 2.428 1.00 54.53 700 SER A CA 1
ATOM 5393 C C . SER A 1 700 ? -53.192 26.842 3.725 1.00 54.53 700 SER A C 1
ATOM 5395 O O . SER A 1 700 ? -54.394 26.609 3.645 1.00 54.53 700 SER A O 1
ATOM 5397 N N . GLU A 1 701 ? -52.643 27.208 4.888 1.00 48.22 701 GLU A N 1
ATOM 5398 C CA . GLU A 1 701 ? -53.455 27.370 6.113 1.00 48.22 701 GLU A CA 1
ATOM 5399 C C . GLU A 1 701 ? -53.100 28.623 6.929 1.00 48.22 701 GLU A C 1
ATOM 5401 O O . GLU A 1 701 ? -52.398 28.585 7.931 1.00 48.22 701 GLU A O 1
ATOM 5406 N N . LEU A 1 702 ? -53.679 29.756 6.531 1.00 41.41 702 LEU A N 1
ATOM 5407 C CA . LEU A 1 702 ? -53.926 30.901 7.413 1.00 41.41 702 LEU A CA 1
ATOM 5408 C C . LEU A 1 702 ? -55.415 31.246 7.344 1.00 41.41 702 LEU A C 1
ATOM 5410 O O . LEU A 1 702 ? -55.809 32.290 6.841 1.00 41.41 702 LEU A O 1
ATOM 5414 N N . ASN A 1 703 ? -56.243 30.300 7.794 1.00 46.34 703 ASN A N 1
ATOM 5415 C CA . ASN A 1 703 ? -57.605 30.541 8.274 1.00 46.34 703 ASN A CA 1
ATOM 5416 C C . ASN A 1 703 ? -58.126 29.302 9.027 1.00 46.34 703 ASN A C 1
ATOM 5418 O O . ASN A 1 703 ? -58.919 28.549 8.478 1.00 46.34 703 ASN A O 1
ATOM 5422 N N . ALA A 1 704 ? -57.682 29.092 10.271 1.00 35.78 704 ALA A N 1
ATOM 5423 C CA . ALA A 1 704 ? -58.494 28.592 11.394 1.00 35.78 704 ALA A CA 1
ATOM 5424 C C . ALA A 1 704 ? -57.607 28.212 12.590 1.00 35.78 704 ALA A C 1
ATOM 5426 O O . ALA A 1 704 ? -56.576 27.566 12.456 1.00 35.78 704 ALA A O 1
ATOM 5427 N N . MET A 1 705 ? -58.050 28.596 13.786 1.00 42.31 705 MET A N 1
ATOM 5428 C CA . MET A 1 705 ? -57.538 28.089 15.055 1.00 42.31 705 MET A CA 1
ATOM 5429 C C . MET A 1 705 ? -57.864 26.593 15.182 1.00 42.31 705 MET A C 1
ATOM 5431 O O . MET A 1 705 ? -59.043 26.254 15.203 1.00 42.31 705 MET A O 1
ATOM 5435 N N . THR A 1 706 ? -56.865 25.713 15.295 1.00 34.75 706 THR A N 1
ATOM 5436 C CA . THR A 1 706 ? -56.804 24.546 16.211 1.00 34.75 706 THR A CA 1
ATOM 5437 C C . THR A 1 706 ? -55.519 23.740 15.979 1.00 34.75 706 THR A C 1
ATOM 5439 O O . THR A 1 706 ? -54.998 23.673 14.875 1.00 34.75 706 THR A O 1
ATOM 5442 N N . VAL A 1 707 ? -54.979 23.185 17.065 1.00 41.47 707 VAL A N 1
ATOM 5443 C CA . VAL A 1 707 ? -53.719 22.431 17.143 1.00 41.47 707 VAL A CA 1
ATOM 5444 C C . VAL A 1 707 ? -53.965 20.963 16.789 1.00 41.47 707 VAL A C 1
ATOM 5446 O O . VAL A 1 707 ? -54.778 20.343 17.462 1.00 41.47 707 VAL A O 1
ATOM 5449 N N . GLU A 1 708 ? -53.221 20.411 15.823 1.00 33.28 708 GLU A N 1
ATOM 5450 C CA . GLU A 1 708 ? -52.668 19.042 15.827 1.00 33.28 708 GLU A CA 1
ATOM 5451 C C . GLU A 1 708 ? -51.603 18.889 14.713 1.00 33.28 708 GLU A C 1
ATOM 5453 O O . GLU A 1 708 ? -51.672 19.531 13.670 1.00 33.28 708 GLU A O 1
ATOM 5458 N N . ALA A 1 709 ? -50.545 18.120 14.992 1.00 43.97 709 ALA A N 1
ATOM 5459 C CA . ALA A 1 709 ? -49.231 18.207 14.348 1.00 43.97 709 ALA A CA 1
ATOM 5460 C C . ALA A 1 709 ? -49.158 17.683 12.895 1.00 43.97 709 ALA A C 1
ATOM 5462 O O . ALA A 1 709 ? -49.341 16.493 12.637 1.00 43.97 709 ALA A O 1
ATOM 5463 N N . THR A 1 710 ? -48.762 18.562 11.969 1.00 41.56 710 THR A N 1
ATOM 5464 C CA . THR A 1 710 ? -48.341 18.262 10.585 1.00 41.56 710 THR A CA 1
ATOM 5465 C C . THR A 1 710 ? -46.809 18.187 10.451 1.00 41.56 710 THR A C 1
ATOM 5467 O O . THR A 1 710 ? -46.101 18.813 11.242 1.00 41.56 710 THR A O 1
ATOM 5470 N N . PRO A 1 711 ? -46.259 17.453 9.460 1.00 42.66 711 PRO A N 1
ATOM 5471 C CA . PRO A 1 711 ? -44.818 17.248 9.330 1.00 42.66 711 PRO A CA 1
ATOM 5472 C C . PRO A 1 711 ? -44.123 18.536 8.869 1.00 42.66 711 PRO A C 1
ATOM 5474 O O . PRO A 1 711 ? -44.294 18.974 7.733 1.00 42.66 711 PRO A O 1
ATOM 5477 N N . THR A 1 712 ? -43.325 19.142 9.744 1.00 51.69 712 THR A N 1
ATOM 5478 C CA . THR A 1 712 ? -42.486 20.300 9.425 1.00 51.69 712 THR A CA 1
ATOM 5479 C C . THR A 1 712 ? -41.203 19.854 8.723 1.00 51.69 712 THR A C 1
ATOM 5481 O O . THR A 1 712 ? -40.432 19.046 9.239 1.00 51.69 712 THR A O 1
ATOM 5484 N N . LEU A 1 713 ? -40.969 20.377 7.517 1.00 55.88 713 LEU A N 1
ATOM 5485 C CA . LEU A 1 713 ? -39.698 20.243 6.801 1.00 55.88 713 LEU A CA 1
ATOM 5486 C C . LEU A 1 713 ? -38.723 21.305 7.317 1.00 55.88 713 LEU A C 1
ATOM 5488 O O . LEU A 1 713 ? -39.114 22.448 7.526 1.00 55.88 713 LEU A O 1
ATOM 5492 N N . HIS A 1 714 ? -37.457 20.947 7.519 1.00 64.69 714 HIS A N 1
ATOM 5493 C CA . HIS A 1 714 ? -36.437 21.899 7.969 1.00 64.69 714 HIS A CA 1
ATOM 5494 C C . HIS A 1 714 ? -35.863 22.715 6.809 1.00 64.69 714 HIS A C 1
ATOM 5496 O O . HIS A 1 714 ? -35.671 22.185 5.709 1.00 64.69 714 HIS A O 1
ATOM 5502 N N . ILE A 1 715 ? -35.535 23.982 7.085 1.00 71.69 715 ILE A N 1
ATOM 5503 C CA . ILE A 1 715 ? -34.797 24.841 6.152 1.00 71.69 715 ILE A CA 1
ATOM 5504 C C . ILE A 1 715 ? -33.441 24.192 5.822 1.00 71.69 715 ILE A C 1
ATOM 5506 O O . ILE A 1 715 ? -32.745 23.694 6.709 1.00 71.69 715 ILE A O 1
ATOM 5510 N N . LYS A 1 716 ? -33.063 24.144 4.541 1.00 73.19 716 LYS A N 1
ATOM 5511 C CA . LYS A 1 716 ? -31.783 23.566 4.102 1.00 73.19 716 LYS A CA 1
ATOM 5512 C C . LYS A 1 716 ? -30.775 24.661 3.782 1.00 73.19 716 LYS A C 1
ATOM 5514 O O . LYS A 1 716 ? -31.179 25.685 3.252 1.00 73.19 716 LYS A O 1
ATOM 5519 N N . PRO A 1 717 ? -29.475 24.471 4.051 1.00 67.44 717 PRO A N 1
ATOM 5520 C CA . PRO A 1 717 ? -28.478 25.482 3.732 1.00 67.44 717 PRO A CA 1
ATOM 5521 C C . PRO A 1 717 ? -28.229 25.566 2.221 1.00 67.44 717 PRO A C 1
ATOM 5523 O O . PRO A 1 717 ? -28.115 24.552 1.528 1.00 67.44 717 PRO A O 1
ATOM 5526 N N . THR A 1 718 ? -28.106 26.794 1.733 1.00 61.94 718 THR A N 1
ATOM 5527 C CA . THR A 1 718 ? -27.648 27.147 0.391 1.00 61.94 718 THR A CA 1
ATOM 5528 C C . THR A 1 718 ? -26.118 27.097 0.379 1.00 61.94 718 THR A C 1
ATOM 5530 O O . THR A 1 718 ? -25.465 27.747 1.194 1.00 61.94 718 THR A O 1
ATOM 5533 N N . VAL A 1 719 ? -25.522 26.335 -0.538 1.00 68.25 719 VAL A N 1
ATOM 5534 C CA . VAL A 1 719 ? -24.054 26.243 -0.696 1.00 68.25 719 VAL A CA 1
ATOM 5535 C C . VAL A 1 719 ? -23.566 27.168 -1.812 1.00 68.25 719 VAL A C 1
ATOM 5537 O O . VAL A 1 719 ? -24.336 27.407 -2.721 1.00 68.25 719 VAL A O 1
ATOM 5540 N N . PRO A 1 720 ? -22.333 27.705 -1.811 1.00 69.56 720 PRO A N 1
ATOM 5541 C CA . PRO A 1 720 ? -21.877 28.636 -2.854 1.00 69.56 720 PRO A CA 1
ATOM 5542 C C . PRO A 1 720 ? -21.932 28.045 -4.274 1.00 69.56 720 PRO A C 1
ATOM 5544 O O . PRO A 1 720 ? -21.614 26.871 -4.463 1.00 69.56 720 PRO A O 1
ATOM 5547 N N . ALA A 1 721 ? -22.323 28.852 -5.265 1.00 59.38 721 ALA A N 1
ATOM 5548 C CA . ALA A 1 721 ? -22.381 28.442 -6.663 1.00 59.38 721 ALA A CA 1
ATOM 5549 C C . ALA A 1 721 ? -20.988 28.466 -7.293 1.00 59.38 721 ALA A C 1
ATOM 5551 O O . ALA A 1 721 ? -20.119 29.241 -6.887 1.00 59.38 721 ALA A O 1
ATOM 5552 N N . PHE A 1 722 ? -20.758 27.600 -8.279 1.00 52.59 722 PHE A N 1
ATOM 5553 C CA . PHE A 1 722 ? -19.462 27.508 -8.944 1.00 52.59 722 PHE A CA 1
ATOM 5554 C C . PHE A 1 722 ? -19.285 28.685 -9.901 1.00 52.59 722 PHE A C 1
ATOM 5556 O O . PHE A 1 722 ? -20.192 28.930 -10.681 1.00 52.59 722 PHE A O 1
ATOM 5563 N N . PRO A 1 723 ? -18.149 29.392 -9.929 1.00 43.72 723 PRO A N 1
ATOM 5564 C CA . PRO A 1 723 ? -17.947 30.454 -10.902 1.00 43.72 723 PRO A CA 1
ATOM 5565 C C . PRO A 1 723 ? -17.870 29.895 -12.331 1.00 43.72 723 PRO A C 1
ATOM 5567 O O . PRO A 1 723 ? -17.103 28.982 -12.640 1.00 43.72 723 PRO A O 1
ATOM 5570 N N . ARG A 1 724 ? -18.657 30.481 -13.225 1.00 39.22 724 ARG A N 1
ATOM 5571 C CA . ARG A 1 724 ? -18.590 30.343 -14.673 1.00 39.22 724 ARG A CA 1
ATOM 5572 C C . ARG A 1 724 ? -17.294 31.006 -15.161 1.00 39.22 724 ARG A C 1
ATOM 5574 O O . ARG A 1 724 ? -16.997 32.128 -14.752 1.00 39.22 724 ARG A O 1
ATOM 5581 N N . PRO A 1 725 ? -16.519 30.367 -16.051 1.00 34.72 725 PRO A N 1
ATOM 5582 C CA . PRO A 1 725 ? -15.246 30.924 -16.495 1.00 34.72 725 PRO A CA 1
ATOM 5583 C C . PRO A 1 725 ? -15.464 32.217 -17.300 1.00 34.72 725 PRO A C 1
ATOM 5585 O O . PRO A 1 725 ? -15.866 32.182 -18.465 1.00 34.72 725 PRO A O 1
ATOM 5588 N N . SER A 1 726 ? -15.199 33.359 -16.660 1.00 31.56 726 SER A N 1
ATOM 5589 C CA . SER A 1 726 ? -15.073 34.674 -17.293 1.00 31.56 726 SER A CA 1
ATOM 5590 C C . SER A 1 726 ? -13.638 34.897 -17.775 1.00 31.56 726 SER A C 1
ATOM 5592 O O . SER A 1 726 ? -12.670 34.414 -17.187 1.00 31.56 726 SER A O 1
ATOM 5594 N N . GLN A 1 727 ? -13.504 35.612 -18.890 1.00 38.16 727 GLN A N 1
ATOM 5595 C CA . GLN A 1 727 ? -12.231 35.922 -19.527 1.00 38.16 727 GLN A CA 1
ATOM 5596 C C . GLN A 1 727 ? -11.376 36.888 -18.678 1.00 38.16 727 GLN A C 1
ATOM 5598 O O . GLN A 1 727 ? -11.808 37.994 -18.373 1.00 38.16 727 GLN A O 1
ATOM 5603 N N . ASN A 1 728 ? -10.114 36.487 -18.465 1.00 32.50 728 ASN A N 1
ATOM 5604 C CA . ASN A 1 728 ? -8.910 37.272 -18.130 1.00 32.50 728 ASN A CA 1
ATOM 5605 C C . ASN A 1 728 ? -8.753 37.906 -16.729 1.00 32.50 728 ASN A C 1
ATOM 5607 O O . ASN A 1 728 ? -9.091 39.071 -16.534 1.00 32.50 728 ASN A O 1
ATOM 5611 N N . ILE A 1 729 ? -7.988 37.221 -15.859 1.00 36.03 729 ILE A N 1
ATOM 5612 C CA . ILE A 1 729 ? -6.944 37.817 -14.998 1.00 36.03 729 ILE A CA 1
ATOM 5613 C C . ILE A 1 729 ? -5.666 36.950 -15.098 1.00 36.03 729 ILE A C 1
ATOM 5615 O O . ILE A 1 729 ? -5.698 35.738 -14.962 1.00 36.03 729 ILE A O 1
ATOM 5619 N N . ASN A 1 730 ? -4.573 37.638 -15.419 1.00 43.72 730 ASN A N 1
ATOM 5620 C CA . ASN A 1 730 ? -3.197 37.278 -15.793 1.00 43.72 730 ASN A CA 1
ATOM 5621 C C . ASN A 1 730 ? -2.535 35.975 -15.243 1.00 43.72 730 ASN A C 1
ATOM 5623 O O . ASN A 1 730 ? -1.927 35.983 -14.177 1.00 43.72 730 ASN A O 1
ATOM 5627 N N . ASP A 1 731 ? -2.478 34.934 -16.082 1.00 50.91 731 ASP A N 1
ATOM 5628 C CA . ASP A 1 731 ? -1.695 33.686 -15.920 1.00 50.91 731 ASP A CA 1
ATOM 5629 C C . ASP A 1 731 ? -0.250 33.782 -16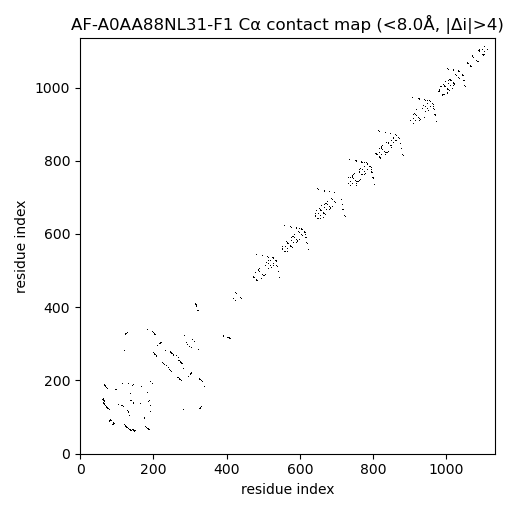.464 1.00 50.91 731 ASP A C 1
ATOM 5631 O O . ASP A 1 731 ? 0.375 32.783 -16.816 1.00 50.91 731 ASP A O 1
ATOM 5635 N N . LYS A 1 732 ? 0.314 34.985 -16.629 1.00 54.59 732 LYS A N 1
ATOM 5636 C CA . LYS A 1 732 ? 1.627 35.171 -17.277 1.00 54.59 732 LYS A CA 1
ATOM 5637 C C . LYS A 1 732 ? 2.674 35.720 -16.316 1.00 54.59 732 LYS A C 1
ATOM 5639 O O . LYS A 1 732 ? 2.563 36.855 -15.860 1.00 54.59 732 LYS A O 1
ATOM 5644 N N . CYS A 1 733 ? 3.703 34.911 -16.056 1.00 64.06 733 CYS A N 1
ATOM 5645 C CA . CYS A 1 733 ? 4.877 35.290 -15.275 1.00 64.06 733 CYS A CA 1
ATOM 5646 C C . CYS A 1 733 ? 5.708 36.328 -16.044 1.00 64.06 733 CYS A C 1
ATOM 5648 O O . CYS A 1 733 ? 6.193 37.290 -15.451 1.00 64.06 733 CYS A O 1
ATOM 5650 N N . ASP A 1 734 ? 5.789 36.169 -17.373 1.00 54.16 734 ASP A N 1
ATOM 5651 C CA . ASP A 1 734 ? 6.232 37.177 -18.337 1.00 54.16 734 ASP A CA 1
ATOM 5652 C C . ASP A 1 734 ? 5.682 36.882 -19.768 1.00 54.16 734 ASP A C 1
ATOM 5654 O O . ASP A 1 734 ? 4.865 35.974 -19.943 1.00 54.16 734 ASP A O 1
ATOM 5658 N N . PRO A 1 735 ? 6.046 37.645 -20.823 1.00 46.22 735 PRO A N 1
ATOM 5659 C CA . PRO A 1 735 ? 5.537 37.441 -22.187 1.00 46.22 735 PRO A CA 1
ATOM 5660 C C . PRO A 1 735 ? 5.858 36.069 -22.791 1.00 46.22 735 PRO A C 1
ATOM 5662 O O . PRO A 1 735 ? 5.151 35.619 -23.694 1.00 46.22 735 PRO A O 1
ATOM 5665 N N . THR A 1 736 ? 6.931 35.440 -22.315 1.00 46.53 736 THR A N 1
ATOM 5666 C CA . THR A 1 736 ? 7.428 34.147 -22.779 1.00 46.53 736 THR A CA 1
ATOM 5667 C C . THR A 1 736 ? 7.018 33.005 -21.870 1.00 46.53 736 THR A C 1
ATOM 5669 O O . THR A 1 736 ? 6.943 31.890 -22.364 1.00 46.53 736 THR A O 1
ATOM 5672 N N . PHE A 1 737 ? 6.716 33.255 -20.595 1.00 62.03 737 PHE A N 1
ATOM 5673 C CA . PHE A 1 737 ? 6.450 32.222 -19.605 1.00 62.03 737 PHE A CA 1
ATOM 5674 C C . PHE A 1 737 ? 5.170 32.474 -18.809 1.00 62.03 737 PHE A C 1
ATOM 5676 O O . PHE A 1 737 ? 4.941 33.558 -18.276 1.00 62.03 737 PHE A O 1
ATOM 5683 N N . SER A 1 738 ? 4.338 31.443 -18.690 1.00 73.31 738 SER A N 1
ATOM 5684 C CA . SER A 1 738 ? 3.046 31.493 -18.001 1.00 73.31 738 SER A CA 1
ATOM 5685 C C . SER A 1 738 ? 2.943 30.502 -16.845 1.00 73.31 738 SER A C 1
ATOM 5687 O O . SER A 1 738 ? 3.489 29.398 -16.913 1.00 73.31 738 SER A O 1
ATOM 5689 N N . CYS A 1 739 ? 2.224 30.917 -15.806 1.00 67.62 739 CYS A N 1
ATOM 5690 C CA . CYS A 1 739 ? 2.008 30.223 -14.547 1.00 67.62 739 CYS A CA 1
ATOM 5691 C C . CYS A 1 739 ? 0.489 29.942 -14.425 1.00 67.62 739 CYS A C 1
ATOM 5693 O O . CYS A 1 739 ? -0.291 30.824 -14.769 1.00 67.62 739 CYS A O 1
ATOM 5695 N N . PRO A 1 740 ? 0.029 28.750 -13.998 1.00 66.31 740 PRO A N 1
ATOM 5696 C CA . PRO A 1 740 ? -1.406 28.437 -13.896 1.00 66.31 740 PRO A CA 1
ATOM 5697 C C . PRO A 1 740 ? -2.162 29.333 -12.895 1.00 66.31 740 PRO A C 1
ATOM 5699 O O . PRO A 1 740 ? -1.539 29.894 -11.990 1.00 66.31 740 PRO A O 1
ATOM 5702 N N . GLN A 1 741 ? -3.494 29.393 -13.001 1.00 59.00 741 GLN A N 1
ATOM 5703 C CA . GLN A 1 741 ? -4.350 30.199 -12.113 1.00 59.00 741 GLN A CA 1
ATOM 5704 C C . GLN A 1 741 ? -4.096 29.907 -10.624 1.00 59.00 741 GLN A C 1
ATOM 5706 O O . GLN A 1 741 ? -3.825 28.768 -10.240 1.00 59.00 741 GLN A O 1
ATOM 5711 N N . ASP A 1 742 ? -4.159 30.962 -9.803 1.00 64.44 742 ASP A N 1
ATOM 5712 C CA . ASP A 1 742 ? -3.920 30.977 -8.348 1.00 64.44 742 ASP A CA 1
ATOM 5713 C C . ASP A 1 742 ? -2.488 30.631 -7.885 1.00 64.44 742 ASP A C 1
ATOM 5715 O O . ASP A 1 742 ? -2.255 30.290 -6.721 1.00 64.44 742 ASP A O 1
ATOM 5719 N N . THR A 1 743 ? -1.496 30.787 -8.769 1.00 75.00 743 THR A N 1
ATOM 5720 C CA . THR A 1 743 ? -0.064 30.624 -8.452 1.00 75.00 743 THR A CA 1
ATOM 5721 C C . THR A 1 743 ? 0.718 31.940 -8.569 1.00 75.00 743 THR A C 1
ATOM 5723 O O . THR A 1 743 ? 0.356 32.836 -9.329 1.00 75.00 743 THR A O 1
ATOM 5726 N N . THR A 1 744 ? 1.805 32.091 -7.802 1.00 82.62 744 THR A N 1
ATOM 5727 C CA . THR A 1 744 ? 2.631 33.316 -7.791 1.00 82.62 744 THR A CA 1
ATOM 5728 C C . THR A 1 744 ? 3.922 33.130 -8.560 1.00 82.62 744 THR A C 1
ATOM 5730 O O . THR A 1 744 ? 4.679 32.197 -8.319 1.00 82.62 744 THR A O 1
ATOM 5733 N N . CYS A 1 745 ? 4.225 34.057 -9.453 1.00 82.50 745 CYS A N 1
ATOM 5734 C CA . CYS A 1 745 ? 5.428 34.015 -10.269 1.00 82.50 745 CYS A CA 1
ATOM 5735 C C . CYS A 1 745 ? 6.671 34.354 -9.429 1.00 82.50 745 CYS A C 1
ATOM 5737 O O . CYS A 1 745 ? 6.787 35.457 -8.902 1.00 82.50 745 CYS A O 1
ATOM 5739 N N . CYS A 1 746 ? 7.621 33.427 -9.332 1.00 81.94 746 CYS A N 1
ATOM 5740 C CA . CYS A 1 746 ? 8.857 33.575 -8.576 1.00 81.94 746 CYS A CA 1
ATOM 5741 C C . CYS A 1 746 ? 10.079 33.183 -9.409 1.00 81.94 746 CYS A C 1
ATOM 5743 O O . CYS A 1 746 ? 10.095 32.142 -10.058 1.00 81.94 746 CYS A O 1
ATOM 5745 N N . LYS A 1 747 ? 11.156 33.966 -9.335 1.00 75.12 747 LYS A N 1
ATOM 5746 C CA . LYS A 1 747 ? 12.383 33.671 -10.086 1.00 75.12 747 LYS A CA 1
ATOM 5747 C C . LYS A 1 747 ? 13.163 32.485 -9.513 1.00 75.12 747 LYS A C 1
ATOM 5749 O O . LYS A 1 747 ? 13.310 32.356 -8.290 1.00 75.12 747 LYS A O 1
ATOM 5754 N N . MET A 1 748 ? 13.671 31.655 -10.424 1.00 73.19 748 MET A N 1
ATOM 5755 C CA . MET A 1 748 ? 14.551 30.521 -10.145 1.00 73.19 748 MET A CA 1
ATOM 5756 C C . MET A 1 748 ? 16.031 30.930 -10.179 1.00 73.19 748 MET A C 1
ATOM 5758 O O . MET A 1 748 ? 16.375 32.006 -10.666 1.00 73.19 748 MET A O 1
ATOM 5762 N N . ALA A 1 749 ? 16.921 30.064 -9.678 1.00 68.81 749 ALA A N 1
ATOM 5763 C CA . ALA A 1 749 ? 18.361 30.344 -9.585 1.00 68.81 749 ALA A CA 1
ATOM 5764 C C . ALA A 1 749 ? 19.026 30.535 -10.962 1.00 68.81 749 ALA A C 1
ATOM 5766 O O . ALA A 1 749 ? 20.073 31.168 -11.067 1.00 68.81 749 ALA A O 1
ATOM 5767 N N . THR A 1 750 ? 18.407 29.994 -12.017 1.00 61.34 750 THR A N 1
ATOM 5768 C CA . THR A 1 750 ? 18.849 30.113 -13.414 1.00 61.34 750 THR A CA 1
ATOM 5769 C C . THR A 1 750 ? 18.454 31.441 -14.064 1.00 61.34 750 THR A C 1
ATOM 5771 O O . THR A 1 750 ? 18.972 31.763 -15.127 1.00 61.34 750 THR A O 1
ATOM 5774 N N . GLY A 1 751 ? 17.568 32.224 -13.432 1.00 57.50 751 GLY A N 1
ATOM 5775 C CA . GLY A 1 751 ? 17.012 33.472 -13.968 1.00 57.50 751 GLY A CA 1
ATOM 5776 C C . GLY A 1 751 ? 15.643 33.325 -14.644 1.00 57.50 751 GLY A C 1
ATOM 5777 O O . GLY A 1 751 ? 14.973 34.339 -14.847 1.00 57.50 751 GLY A O 1
ATOM 5778 N N . ASP A 1 752 ? 15.205 32.092 -14.921 1.00 66.44 752 ASP A N 1
ATOM 5779 C CA . ASP A 1 752 ? 13.896 31.780 -15.508 1.00 66.44 752 ASP A CA 1
ATOM 5780 C C . ASP A 1 752 ? 12.755 31.866 -14.477 1.00 66.44 752 ASP A C 1
ATOM 5782 O O . ASP A 1 752 ? 12.972 31.877 -13.256 1.00 66.44 752 ASP A O 1
ATOM 5786 N N . TRP A 1 753 ? 11.513 31.919 -14.964 1.00 78.75 753 TRP A N 1
ATOM 5787 C CA . TRP A 1 753 ? 10.328 31.972 -14.111 1.00 78.75 753 TRP A CA 1
ATOM 5788 C C . TRP A 1 753 ? 9.914 30.593 -13.608 1.00 78.75 753 TRP A C 1
ATOM 5790 O O . TRP A 1 753 ? 9.853 29.622 -14.360 1.00 78.75 753 TRP A O 1
ATOM 5800 N N . GLY A 1 754 ? 9.568 30.537 -12.326 1.00 76.19 754 GLY A N 1
ATOM 5801 C CA . GLY A 1 754 ? 8.869 29.423 -11.710 1.00 76.19 754 GLY A CA 1
ATOM 5802 C C . GLY A 1 754 ? 7.547 29.870 -11.089 1.00 76.19 754 GLY A C 1
ATOM 5803 O O . GLY A 1 754 ? 7.392 31.009 -10.658 1.00 76.19 754 GLY A O 1
ATOM 5804 N N . CYS A 1 755 ? 6.581 28.969 -11.027 1.00 82.88 755 CYS A N 1
ATOM 5805 C CA . CYS A 1 755 ? 5.313 29.150 -10.348 1.00 82.88 755 CYS A CA 1
ATOM 5806 C C . CYS A 1 755 ? 5.468 28.681 -8.896 1.00 82.88 755 CYS A C 1
ATOM 5808 O O . CYS A 1 755 ? 5.852 27.540 -8.633 1.00 82.88 755 CYS A O 1
ATOM 5810 N N . CYS A 1 756 ? 5.161 29.548 -7.942 1.00 80.75 756 CYS A N 1
ATOM 5811 C CA . CYS A 1 756 ? 4.926 29.165 -6.562 1.00 80.75 756 CYS A CA 1
ATOM 5812 C C . CYS A 1 756 ? 3.454 28.755 -6.418 1.00 80.75 756 CYS A C 1
ATOM 5814 O O . CYS A 1 756 ? 2.584 29.564 -6.738 1.00 80.75 756 CYS A O 1
ATOM 5816 N N . PRO A 1 757 ? 3.141 27.552 -5.916 1.00 74.06 757 PRO A N 1
ATOM 5817 C CA . PRO A 1 757 ? 1.777 27.011 -5.873 1.00 74.06 757 PRO A CA 1
ATOM 5818 C C . PRO A 1 757 ? 0.894 27.634 -4.773 1.00 74.06 757 PRO A C 1
ATOM 5820 O O . PRO A 1 757 ? -0.047 27.006 -4.296 1.00 74.06 757 PRO A O 1
ATOM 5823 N N . LEU A 1 758 ? 1.223 28.852 -4.340 1.00 74.62 758 LEU A N 1
ATOM 5824 C CA . LEU A 1 758 ? 0.478 29.642 -3.371 1.00 74.62 758 LEU A CA 1
ATOM 5825 C C . LEU A 1 758 ? 0.148 31.005 -4.004 1.00 74.62 758 LEU A C 1
ATOM 5827 O O . LEU A 1 758 ? 1.029 31.593 -4.647 1.00 74.62 758 LEU A O 1
ATOM 5831 N N . PRO A 1 759 ? -1.064 31.542 -3.810 1.00 70.75 759 PRO A N 1
ATOM 5832 C CA . PRO A 1 759 ? -1.412 32.880 -4.271 1.00 70.75 759 PRO A CA 1
ATOM 5833 C C . PRO A 1 759 ? -0.724 33.941 -3.396 1.00 70.75 759 PRO A C 1
ATOM 5835 O O . PRO A 1 759 ? -0.684 33.827 -2.172 1.00 70.75 759 PRO A O 1
ATOM 5838 N N . GLN A 1 760 ? -0.168 34.976 -4.029 1.00 72.94 760 GLN A N 1
ATOM 5839 C CA . GLN A 1 760 ? 0.583 36.074 -3.399 1.00 72.94 760 GLN A CA 1
ATOM 5840 C C . GLN A 1 760 ? 1.755 35.631 -2.492 1.00 72.94 760 GLN A C 1
ATOM 5842 O O . GLN A 1 760 ? 2.002 36.200 -1.431 1.00 72.94 760 GLN A O 1
ATOM 5847 N N . ALA A 1 761 ? 2.494 34.601 -2.894 1.00 80.25 761 ALA A N 1
ATOM 5848 C CA . ALA A 1 761 ? 3.603 34.051 -2.119 1.00 80.25 761 ALA A CA 1
ATOM 5849 C C . ALA A 1 761 ? 4.826 34.987 -2.037 1.00 80.25 761 ALA A C 1
ATOM 5851 O O . ALA A 1 761 ? 5.160 35.690 -2.991 1.00 80.25 761 ALA A O 1
ATOM 5852 N N . VAL A 1 762 ? 5.564 34.917 -0.927 1.00 85.56 762 VAL A N 1
ATOM 5853 C CA . VAL A 1 762 ? 6.876 35.555 -0.756 1.00 85.56 762 VAL A CA 1
ATOM 5854 C C . VAL A 1 762 ? 7.950 34.645 -1.355 1.00 85.56 762 VAL A C 1
ATOM 5856 O O . VAL A 1 762 ? 8.178 33.533 -0.882 1.00 85.56 762 VAL A O 1
ATOM 5859 N N . CYS A 1 763 ? 8.620 35.079 -2.419 1.00 87.12 763 CYS A N 1
ATOM 5860 C CA . CYS A 1 763 ? 9.663 34.284 -3.069 1.00 87.12 763 CYS A CA 1
ATOM 5861 C C . CYS A 1 763 ? 10.963 34.309 -2.247 1.00 87.12 763 CYS A C 1
ATOM 5863 O O . CYS A 1 763 ? 11.536 35.377 -2.052 1.00 87.12 763 CYS A O 1
ATOM 5865 N N . CYS A 1 764 ? 11.466 33.147 -1.821 1.00 82.56 764 CYS A N 1
ATOM 5866 C CA . CYS A 1 764 ? 12.693 33.078 -1.028 1.00 82.56 764 CYS A CA 1
ATOM 5867 C C . CYS A 1 764 ? 13.954 33.267 -1.878 1.00 82.56 764 CYS A C 1
ATOM 5869 O O . CYS A 1 764 ? 13.988 32.907 -3.063 1.00 82.56 764 CYS A O 1
ATOM 5871 N N . GLU A 1 765 ? 14.988 33.817 -1.236 1.00 78.25 765 GLU A N 1
ATOM 5872 C CA . GLU A 1 765 ? 16.281 34.190 -1.833 1.00 78.25 765 GLU A CA 1
ATOM 5873 C C . GLU A 1 765 ? 17.165 32.995 -2.204 1.00 78.25 765 GLU A C 1
ATOM 5875 O O . GLU A 1 765 ? 18.116 33.140 -2.960 1.00 78.25 765 GLU A O 1
ATOM 5880 N N . ASP A 1 766 ? 16.829 31.787 -1.750 1.00 79.44 766 ASP A N 1
ATOM 5881 C CA . ASP A 1 766 ? 17.475 30.555 -2.216 1.00 79.44 766 ASP A CA 1
ATOM 5882 C C . ASP A 1 766 ? 17.097 30.184 -3.662 1.00 79.44 766 ASP A C 1
ATOM 5884 O O . ASP A 1 766 ? 17.589 29.202 -4.218 1.00 79.44 766 ASP A O 1
ATOM 5888 N N . HIS A 1 767 ? 16.187 30.964 -4.257 1.00 78.75 767 HIS A N 1
ATOM 5889 C CA . HIS A 1 767 ? 15.660 30.823 -5.606 1.00 78.75 767 HIS A CA 1
ATOM 5890 C C . HIS A 1 767 ? 15.019 29.461 -5.919 1.00 78.75 767 HIS A C 1
ATOM 5892 O O . HIS A 1 767 ? 14.685 29.179 -7.068 1.00 78.75 767 HIS A O 1
ATOM 5898 N N . LEU A 1 768 ? 14.748 28.657 -4.897 1.00 74.19 768 LEU A N 1
ATOM 5899 C CA . LEU A 1 768 ? 14.161 27.325 -5.012 1.00 74.19 768 LEU A CA 1
ATOM 5900 C C . LEU A 1 768 ? 12.824 27.257 -4.279 1.00 74.19 768 LEU A C 1
ATOM 5902 O O . LEU A 1 768 ? 11.915 26.589 -4.760 1.00 74.19 768 LEU A O 1
ATOM 5906 N N . HIS A 1 769 ? 12.660 28.011 -3.190 1.00 85.19 769 HIS A N 1
ATOM 5907 C CA . HIS A 1 769 ? 11.486 27.936 -2.326 1.00 85.19 769 HIS A CA 1
ATOM 5908 C C . HIS A 1 769 ? 10.745 29.271 -2.202 1.00 85.19 769 HIS A C 1
ATOM 5910 O O . HIS A 1 769 ? 11.247 30.341 -2.555 1.00 85.19 769 HIS A O 1
ATOM 5916 N N . CYS A 1 770 ? 9.500 29.207 -1.761 1.00 85.94 770 CYS A N 1
ATOM 5917 C CA . CYS A 1 770 ? 8.608 30.330 -1.541 1.00 85.94 770 CYS A CA 1
ATOM 5918 C C . CYS A 1 770 ? 7.745 30.082 -0.297 1.00 85.94 770 CYS A C 1
ATOM 5920 O O . CYS A 1 770 ? 7.475 28.943 0.089 1.00 85.94 770 CYS A O 1
ATOM 5922 N N . CYS A 1 771 ? 7.332 31.173 0.332 1.00 81.88 771 CYS A N 1
ATOM 5923 C CA . CYS A 1 771 ? 6.623 31.204 1.598 1.00 81.88 771 CYS A CA 1
ATOM 5924 C C . CYS A 1 771 ? 5.229 31.835 1.443 1.00 81.88 771 CYS A C 1
ATOM 5926 O O . CYS A 1 771 ? 5.011 32.613 0.513 1.00 81.88 771 CYS A O 1
ATOM 5928 N N . PRO A 1 772 ? 4.269 31.535 2.331 1.00 82.44 772 PRO A N 1
ATOM 5929 C CA . PRO A 1 772 ? 2.957 32.179 2.322 1.00 82.44 772 PRO A CA 1
ATOM 5930 C C . PRO A 1 772 ? 3.040 33.702 2.502 1.00 82.44 772 PRO A C 1
ATOM 5932 O O . PRO A 1 772 ? 3.990 34.224 3.092 1.00 82.44 772 PRO A O 1
ATOM 5935 N N . HIS A 1 773 ? 2.022 34.420 2.028 1.00 70.38 773 HIS A N 1
ATOM 5936 C CA . HIS A 1 773 ? 1.914 35.871 2.198 1.00 70.38 773 HIS A CA 1
ATOM 5937 C C . HIS A 1 773 ? 2.052 36.275 3.687 1.00 70.38 773 HIS A C 1
ATOM 5939 O O . HIS A 1 773 ? 1.524 35.592 4.563 1.00 70.38 773 HIS A O 1
ATOM 5945 N N . ASN A 1 774 ? 2.748 37.383 3.976 1.00 68.69 774 ASN A N 1
ATOM 5946 C CA . ASN A 1 774 ? 3.063 37.895 5.329 1.00 68.69 774 ASN A CA 1
ATOM 5947 C C . ASN A 1 774 ? 4.018 37.044 6.199 1.00 68.69 774 ASN A C 1
ATOM 5949 O O . ASN A 1 774 ? 3.991 37.143 7.427 1.00 68.69 774 ASN A O 1
ATOM 5953 N N . THR A 1 775 ? 4.901 36.251 5.588 1.00 78.50 775 THR A N 1
ATOM 5954 C CA . THR A 1 775 ? 5.985 35.536 6.294 1.00 78.50 775 THR A CA 1
ATOM 5955 C C . THR A 1 775 ? 7.354 35.853 5.683 1.00 78.50 775 THR A C 1
ATOM 5957 O O . THR A 1 775 ? 7.438 36.290 4.535 1.00 78.50 775 THR A O 1
ATOM 5960 N N . VAL A 1 776 ? 8.435 35.678 6.449 1.00 81.25 776 VAL A N 1
ATOM 5961 C CA . VAL A 1 776 ? 9.820 35.945 6.019 1.00 81.25 776 VAL A CA 1
ATOM 5962 C C . VAL A 1 776 ? 10.565 34.627 5.845 1.00 81.25 776 VAL A C 1
ATOM 5964 O O . VAL A 1 776 ? 10.526 33.765 6.718 1.00 81.25 776 VAL A O 1
ATOM 5967 N N . CYS A 1 777 ? 11.257 34.458 4.721 1.00 81.75 777 CYS A N 1
ATOM 5968 C CA . CYS A 1 777 ? 12.005 33.235 4.437 1.00 81.75 777 CYS A CA 1
ATOM 5969 C C . CYS A 1 777 ? 13.262 33.110 5.312 1.00 81.75 777 CYS A C 1
ATOM 5971 O O . CYS A 1 777 ? 14.138 33.973 5.265 1.00 81.75 777 CYS A O 1
ATOM 5973 N N . ASN A 1 778 ? 13.405 31.994 6.026 1.00 79.94 778 ASN A N 1
ATOM 5974 C CA . ASN A 1 778 ? 14.591 31.650 6.805 1.00 79.94 778 ASN A CA 1
ATOM 5975 C C . ASN A 1 778 ? 15.402 30.549 6.104 1.00 79.94 778 ASN A C 1
ATOM 5977 O O . ASN A 1 778 ? 15.174 29.349 6.278 1.00 79.94 778 ASN A O 1
ATOM 5981 N N . VAL A 1 779 ? 16.372 30.980 5.290 1.00 76.19 779 VAL A N 1
ATOM 5982 C CA . VAL A 1 779 ? 17.114 30.114 4.355 1.00 76.19 779 VAL A CA 1
ATOM 5983 C C . VAL A 1 779 ? 18.009 29.073 5.028 1.00 76.19 779 VAL A C 1
ATOM 5985 O O . VAL A 1 779 ? 18.190 27.979 4.501 1.00 76.19 779 VAL A O 1
ATOM 5988 N N . GLN A 1 780 ? 18.535 29.370 6.215 1.00 70.25 780 GLN A N 1
ATOM 5989 C CA . GLN A 1 780 ? 19.406 28.441 6.942 1.00 70.25 780 GLN A CA 1
ATOM 5990 C C . GLN A 1 780 ? 18.619 27.366 7.702 1.00 70.25 780 GLN A C 1
ATOM 5992 O O . GLN A 1 780 ? 19.132 26.264 7.891 1.00 70.25 780 GLN A O 1
ATOM 5997 N N . ALA A 1 781 ? 17.391 27.676 8.129 1.00 68.50 781 ALA A N 1
ATOM 5998 C CA . ALA A 1 781 ? 16.543 26.763 8.894 1.00 68.50 781 ALA A CA 1
ATOM 5999 C C . ALA A 1 781 ? 15.570 25.946 8.028 1.00 68.50 781 ALA A C 1
ATOM 6001 O O . ALA A 1 781 ? 15.077 24.914 8.480 1.00 68.50 781 ALA A O 1
ATOM 6002 N N . GLY A 1 782 ? 15.308 26.369 6.789 1.00 70.50 782 GLY A N 1
ATOM 6003 C CA . GLY A 1 782 ? 14.398 25.656 5.897 1.00 70.50 782 GLY A CA 1
ATOM 6004 C C . GLY A 1 782 ? 12.919 26.023 6.058 1.00 70.50 782 GLY A C 1
ATOM 6005 O O . GLY A 1 782 ? 12.051 25.200 5.763 1.00 70.50 782 GLY A O 1
ATOM 6006 N N . THR A 1 783 ? 12.617 27.205 6.604 1.00 78.88 783 THR A N 1
ATOM 6007 C CA . THR A 1 783 ? 11.281 27.568 7.112 1.00 78.88 783 THR A CA 1
ATOM 6008 C C . THR A 1 783 ? 10.883 29.007 6.765 1.00 78.88 783 THR A C 1
ATOM 6010 O O . THR A 1 783 ? 11.689 29.794 6.275 1.00 78.88 783 THR A O 1
ATOM 6013 N N . CYS A 1 784 ? 9.619 29.352 7.007 1.00 81.38 784 CYS A N 1
ATOM 6014 C CA . CYS A 1 784 ? 9.043 30.689 6.906 1.00 81.38 784 CYS A CA 1
ATOM 6015 C C . CYS A 1 784 ? 8.643 31.177 8.306 1.00 81.38 784 CYS A C 1
ATOM 6017 O O . CYS A 1 784 ? 7.853 30.516 8.990 1.00 81.38 784 CYS A O 1
ATOM 6019 N N . ASP A 1 785 ? 9.143 32.339 8.712 1.00 79.12 785 ASP A N 1
ATOM 6020 C CA . ASP A 1 785 ? 8.971 32.893 10.056 1.00 79.12 785 ASP A CA 1
ATOM 6021 C C . ASP A 1 785 ? 7.908 34.013 10.020 1.00 79.12 785 ASP A C 1
ATOM 6023 O O . ASP A 1 785 ? 7.876 34.826 9.091 1.00 79.12 785 ASP A O 1
ATOM 6027 N N . SER A 1 786 ? 7.002 34.076 11.002 1.00 69.88 786 SER A N 1
ATOM 6028 C CA . SER A 1 786 ? 5.971 35.128 11.071 1.00 69.88 786 SER A CA 1
ATOM 6029 C C . SER A 1 786 ? 6.509 36.447 11.637 1.00 69.88 786 SER A C 1
ATOM 6031 O O . SER A 1 786 ? 7.228 36.453 12.631 1.00 69.88 786 SER A O 1
ATOM 6033 N N . VAL A 1 787 ? 6.097 37.583 11.062 1.00 59.94 787 VAL A N 1
ATOM 6034 C CA . VAL A 1 787 ? 6.601 38.927 11.436 1.00 59.94 787 VAL A CA 1
ATOM 6035 C C . VAL A 1 787 ? 6.035 39.440 12.773 1.00 59.94 787 VAL A C 1
ATOM 6037 O O . VAL A 1 787 ? 6.560 40.399 13.333 1.00 59.94 787 VAL A O 1
ATOM 6040 N N . SER A 1 788 ? 4.970 38.822 13.296 1.00 57.22 788 SER A N 1
ATOM 6041 C CA . SER A 1 788 ? 4.202 39.347 14.43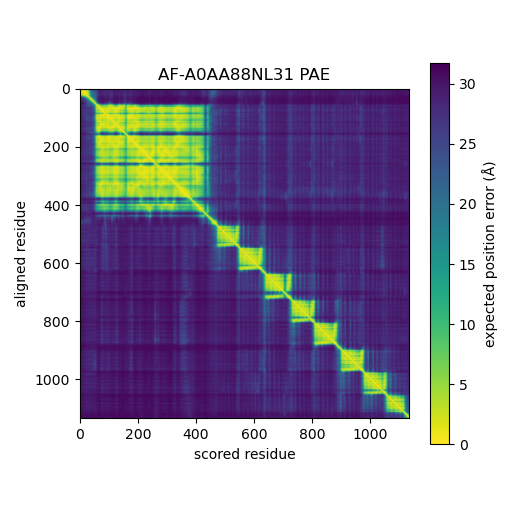5 1.00 57.22 788 SER A CA 1
ATOM 6042 C C . SER A 1 788 ? 4.303 38.559 15.745 1.00 57.22 788 SER A C 1
ATOM 6044 O O . SER A 1 788 ? 3.813 39.066 16.741 1.00 57.22 788 SER A O 1
ATOM 6046 N N . ASP A 1 789 ? 4.947 37.387 15.782 1.00 49.53 789 ASP A N 1
ATOM 6047 C CA . ASP A 1 789 ? 5.226 36.645 17.024 1.00 49.53 789 ASP A CA 1
ATOM 6048 C C . ASP A 1 789 ? 6.423 35.700 16.828 1.00 49.53 789 ASP A C 1
ATOM 6050 O O . ASP A 1 789 ? 6.497 34.943 15.859 1.00 49.53 789 ASP A O 1
ATOM 6054 N N . SER A 1 790 ? 7.381 35.739 17.753 1.00 48.25 790 SER A N 1
ATOM 6055 C CA . SER A 1 790 ? 8.697 35.092 17.647 1.00 48.25 790 SER A CA 1
ATOM 6056 C C . SER A 1 790 ? 8.715 33.588 17.980 1.00 48.25 790 SER A C 1
ATOM 6058 O O . SER A 1 790 ? 9.733 33.076 18.450 1.00 48.25 790 SER A O 1
ATOM 6060 N N . SER A 1 791 ? 7.622 32.848 17.741 1.00 53.88 791 SER A N 1
ATOM 6061 C CA . SER A 1 791 ? 7.563 31.403 18.047 1.00 53.88 791 SER A CA 1
ATOM 6062 C C . SER A 1 791 ? 6.775 30.498 17.081 1.00 53.88 791 SER A C 1
ATOM 6064 O O . SER A 1 791 ? 6.728 29.291 17.321 1.00 53.88 791 SER A O 1
ATOM 6066 N N . SER A 1 792 ? 6.229 30.999 15.964 1.00 53.12 792 SER A N 1
ATOM 6067 C CA . SER A 1 792 ? 5.578 30.160 14.936 1.00 53.12 792 SER A CA 1
ATOM 6068 C C . SER A 1 792 ? 6.338 30.146 13.608 1.00 53.12 792 SER A C 1
ATOM 6070 O O . SER A 1 792 ? 6.414 31.152 12.905 1.00 53.12 792 SER A O 1
ATOM 6072 N N . THR A 1 793 ? 6.872 28.976 13.257 1.00 58.12 793 THR A N 1
ATOM 6073 C CA . THR A 1 793 ? 7.615 28.700 12.019 1.00 58.12 793 THR A CA 1
ATOM 6074 C C . THR A 1 793 ? 6.840 27.700 11.163 1.00 58.12 793 THR A C 1
ATOM 6076 O O . THR A 1 793 ? 6.492 26.621 11.643 1.00 58.12 793 THR A O 1
ATOM 6079 N N . VAL A 1 794 ? 6.567 28.030 9.898 1.00 62.28 794 VAL A N 1
ATOM 6080 C CA . VAL A 1 794 ? 5.882 27.138 8.941 1.00 62.28 794 VAL A CA 1
ATOM 6081 C C . VAL A 1 794 ? 6.837 26.668 7.839 1.00 62.28 794 VAL A C 1
ATOM 6083 O O . VAL A 1 794 ? 7.742 27.413 7.473 1.00 62.28 794 VAL A O 1
ATOM 6086 N N . PRO A 1 795 ? 6.689 25.446 7.295 1.00 59.69 795 PRO A N 1
ATOM 6087 C CA . PRO A 1 795 ? 7.586 24.954 6.249 1.00 59.69 795 PRO A CA 1
ATOM 6088 C C . PRO A 1 795 ? 7.391 25.720 4.934 1.00 59.69 795 PRO A C 1
ATOM 6090 O O . PRO A 1 795 ? 6.254 25.965 4.527 1.00 59.69 795 PRO A O 1
ATOM 6093 N N . TRP A 1 796 ? 8.483 26.059 4.246 1.00 76.06 796 TRP A N 1
ATOM 6094 C CA . TRP A 1 796 ? 8.416 26.660 2.912 1.00 76.06 796 TRP A CA 1
ATOM 6095 C C . TRP A 1 796 ? 8.048 25.637 1.832 1.00 76.06 796 TRP A C 1
ATOM 6097 O O . TRP A 1 796 ? 8.107 24.425 2.047 1.00 76.06 796 TRP A O 1
ATOM 6107 N N . VAL A 1 797 ? 7.678 26.113 0.647 1.00 74.62 797 VAL A N 1
ATOM 6108 C CA . VAL A 1 797 ? 7.247 25.272 -0.479 1.00 74.62 797 VAL A CA 1
ATOM 6109 C C . VAL A 1 797 ? 8.162 25.498 -1.678 1.00 74.62 797 VAL A C 1
ATOM 6111 O O . VAL A 1 797 ? 8.617 26.612 -1.909 1.00 74.62 797 VAL A O 1
ATOM 6114 N N . THR A 1 798 ? 8.466 24.456 -2.451 1.00 73.38 798 THR A N 1
ATOM 6115 C CA . THR A 1 798 ? 9.374 24.549 -3.609 1.00 73.38 798 THR A CA 1
ATOM 6116 C C . THR A 1 798 ? 8.656 25.085 -4.856 1.00 73.38 798 THR A C 1
ATOM 6118 O O . THR A 1 798 ? 7.519 24.709 -5.142 1.00 73.38 798 THR A O 1
ATOM 6121 N N . LYS A 1 799 ? 9.330 25.956 -5.615 1.00 77.12 799 LYS A N 1
ATOM 6122 C CA . LYS A 1 799 ? 8.881 26.510 -6.904 1.00 77.12 799 LYS A CA 1
ATOM 6123 C C . LYS A 1 799 ? 8.914 25.428 -7.990 1.00 77.12 799 LYS A C 1
ATOM 6125 O O . LYS A 1 799 ? 9.798 24.575 -7.992 1.00 77.12 799 LYS A O 1
ATOM 6130 N N . ILE A 1 800 ? 8.005 25.508 -8.956 1.00 69.75 800 ILE A N 1
ATOM 6131 C CA . ILE A 1 800 ? 7.989 24.661 -10.166 1.00 69.75 800 ILE A CA 1
ATOM 6132 C C . ILE A 1 800 ? 8.236 25.509 -11.426 1.00 69.75 800 ILE A C 1
ATOM 6134 O O . ILE A 1 800 ? 7.866 26.671 -11.407 1.00 69.75 800 ILE A O 1
ATOM 6138 N N . PRO A 1 801 ? 8.829 25.007 -12.525 1.00 66.19 801 PRO A N 1
ATOM 6139 C CA . PRO A 1 801 ? 9.124 25.828 -13.712 1.00 66.19 801 PRO A CA 1
ATOM 6140 C C . PRO A 1 801 ? 7.867 26.357 -14.427 1.00 66.19 801 PRO A C 1
ATOM 6142 O O . PRO A 1 801 ? 6.866 25.647 -14.523 1.00 66.19 801 PRO A O 1
ATOM 6145 N N . ALA A 1 802 ? 7.920 27.584 -14.953 1.00 63.69 802 ALA A N 1
ATOM 6146 C CA . ALA A 1 802 ? 6.851 28.173 -15.763 1.00 63.69 802 ALA A CA 1
ATOM 6147 C C . ALA A 1 802 ? 6.882 27.686 -17.227 1.00 63.69 802 ALA A C 1
ATOM 6149 O O . ALA A 1 802 ? 7.911 27.232 -17.729 1.00 63.69 802 ALA A O 1
ATOM 6150 N N . VAL A 1 803 ? 5.749 27.773 -17.932 1.00 58.81 803 VAL A N 1
ATOM 6151 C CA . VAL A 1 803 ? 5.564 27.197 -19.283 1.00 58.81 803 VAL A CA 1
ATOM 6152 C C . VAL A 1 803 ? 5.873 28.215 -20.387 1.00 58.81 803 VAL A C 1
ATOM 6154 O O . VAL A 1 803 ? 5.324 29.308 -20.341 1.00 58.81 803 VAL A O 1
ATOM 6157 N N . ALA A 1 804 ? 6.679 27.854 -21.399 1.00 45.59 804 ALA A N 1
ATOM 6158 C CA . ALA A 1 804 ? 7.107 28.743 -22.495 1.00 45.59 804 ALA A CA 1
ATOM 6159 C C . ALA A 1 804 ? 6.064 28.938 -23.631 1.00 45.59 804 ALA A C 1
ATOM 6161 O O . ALA A 1 804 ? 5.415 27.975 -24.041 1.00 45.59 804 ALA A O 1
ATOM 6162 N N . VAL A 1 805 ? 5.975 30.138 -24.227 1.00 48.53 805 VAL A N 1
ATOM 6163 C CA . VAL A 1 805 ? 5.091 30.514 -25.358 1.00 48.53 805 VAL A CA 1
ATOM 6164 C C . VAL A 1 805 ? 5.921 31.045 -26.553 1.00 48.53 805 VAL A C 1
ATOM 6166 O O . VAL A 1 805 ? 6.811 31.869 -26.360 1.00 48.53 805 VAL A O 1
ATOM 6169 N N . VAL A 1 806 ? 5.655 30.597 -27.795 1.00 35.84 806 VAL A N 1
ATOM 6170 C CA . VAL A 1 806 ? 6.423 30.943 -29.031 1.00 35.84 806 VAL A CA 1
ATOM 6171 C C . VAL A 1 806 ? 5.740 32.074 -29.851 1.00 35.84 806 VAL A C 1
ATOM 6173 O O . VAL A 1 806 ? 4.511 32.036 -29.918 1.00 35.84 806 VAL A O 1
ATOM 6176 N N . PRO A 1 807 ? 6.450 33.040 -30.506 1.00 44.78 807 PRO A N 1
ATOM 6177 C CA . PRO A 1 807 ? 5.805 34.263 -31.034 1.00 44.78 807 PRO A CA 1
ATOM 6178 C C . PRO A 1 807 ? 5.924 34.547 -32.576 1.00 44.78 807 PRO A C 1
ATOM 6180 O O . PRO A 1 807 ? 6.777 33.971 -33.250 1.00 44.78 807 PRO A O 1
ATOM 6183 N N . GLU A 1 808 ? 5.079 35.453 -33.121 1.00 47.00 808 GLU A N 1
ATOM 6184 C CA . GLU A 1 808 ? 4.998 35.971 -34.526 1.00 47.00 808 GLU A CA 1
ATOM 6185 C C . GLU A 1 808 ? 5.859 37.236 -34.811 1.00 47.00 808 GLU A C 1
ATOM 6187 O O . GLU A 1 808 ? 5.558 38.301 -34.298 1.00 47.00 808 GLU A O 1
ATOM 6192 N N . ASN A 1 809 ? 6.877 37.203 -35.683 1.00 55.41 809 ASN A N 1
ATOM 6193 C CA . ASN A 1 809 ? 7.848 38.316 -35.830 1.00 55.41 809 ASN A CA 1
ATOM 6194 C C . ASN A 1 809 ? 7.285 39.691 -36.303 1.00 55.41 809 ASN A C 1
ATOM 6196 O O . ASN A 1 809 ? 6.502 39.777 -37.251 1.00 55.41 809 ASN A O 1
ATOM 6200 N N . GLU A 1 810 ? 7.814 40.783 -35.733 1.00 57.28 810 GLU A N 1
ATOM 6201 C CA . GLU A 1 810 ? 7.492 42.196 -36.023 1.00 57.28 810 GLU A CA 1
ATOM 6202 C C . GLU A 1 810 ? 8.308 42.731 -37.217 1.00 57.28 810 GLU A C 1
ATOM 6204 O O . GLU A 1 810 ? 9.537 42.698 -37.217 1.00 57.28 810 GLU A O 1
ATOM 6209 N N . HIS A 1 811 ? 7.664 43.238 -38.269 1.00 67.69 811 HIS A N 1
ATOM 6210 C CA . HIS A 1 811 ? 8.377 43.650 -39.489 1.00 67.69 811 HIS A CA 1
ATOM 6211 C C . HIS A 1 811 ? 8.975 45.065 -39.359 1.00 67.69 811 HIS A C 1
ATOM 6213 O O . HIS A 1 811 ? 8.256 46.023 -39.081 1.00 67.69 811 HIS A O 1
ATOM 6219 N N . CYS A 1 812 ? 10.286 45.202 -39.594 1.00 71.00 812 CYS A N 1
ATOM 6220 C CA . CYS A 1 812 ? 11.042 46.456 -39.488 1.00 71.00 812 CYS A CA 1
ATOM 6221 C C . CYS A 1 812 ? 10.907 47.307 -40.768 1.00 71.00 812 CYS A C 1
ATOM 6223 O O . CYS A 1 812 ? 10.739 48.523 -40.691 1.00 71.00 812 CYS A O 1
ATOM 6225 N N . ASP A 1 813 ? 10.957 46.671 -41.944 1.00 70.69 813 ASP A N 1
ATOM 6226 C CA . ASP A 1 813 ? 10.584 47.255 -43.236 1.00 70.69 813 ASP A CA 1
ATOM 6227 C C . ASP A 1 813 ? 10.120 46.189 -44.243 1.00 70.69 813 ASP A C 1
ATOM 6229 O O . ASP A 1 813 ? 9.899 45.033 -43.889 1.00 70.69 813 ASP A O 1
ATOM 6233 N N . GLU A 1 814 ? 9.943 46.576 -45.512 1.00 62.62 814 GLU A N 1
ATOM 6234 C CA . GLU A 1 814 ? 9.497 45.663 -46.571 1.00 62.62 814 GLU A CA 1
ATOM 6235 C C . GLU A 1 814 ? 10.425 44.471 -46.780 1.00 62.62 814 GLU A C 1
ATOM 6237 O O . GLU A 1 814 ? 9.967 43.446 -47.273 1.00 62.62 814 GLU A O 1
ATOM 6242 N N . THR A 1 815 ? 11.706 44.622 -46.437 1.00 64.44 815 THR A N 1
ATOM 6243 C CA . THR A 1 815 ? 12.745 43.621 -46.664 1.00 64.44 815 THR A CA 1
ATOM 6244 C C . THR A 1 815 ? 13.384 43.103 -45.388 1.00 64.44 815 THR A C 1
ATOM 6246 O O . THR A 1 815 ? 14.367 42.373 -45.494 1.00 64.44 815 THR A O 1
ATOM 6249 N N . SER A 1 816 ? 12.873 43.464 -44.205 1.00 72.19 816 SER A N 1
ATOM 6250 C CA . SER A 1 816 ? 13.522 43.182 -42.924 1.00 72.19 816 SER A CA 1
ATOM 6251 C C . SER A 1 816 ? 12.519 43.022 -41.778 1.00 72.19 816 SER A C 1
ATOM 6253 O O . SER A 1 816 ? 11.620 43.842 -41.627 1.00 72.19 816 SER A O 1
ATOM 6255 N N . ALA A 1 817 ? 12.695 42.011 -40.927 1.00 72.31 817 ALA A N 1
ATOM 6256 C CA . ALA A 1 817 ? 11.870 41.731 -39.757 1.00 72.31 817 ALA A CA 1
ATOM 6257 C C . ALA A 1 817 ? 12.708 41.429 -38.505 1.00 72.31 817 ALA A C 1
ATOM 6259 O O . ALA A 1 817 ? 13.846 40.958 -38.559 1.00 72.31 817 ALA A O 1
ATOM 6260 N N . CYS A 1 818 ? 12.121 41.747 -37.365 1.00 68.31 818 CYS A N 1
ATOM 6261 C CA . CYS A 1 818 ? 12.706 41.736 -36.045 1.00 68.31 818 CYS A CA 1
ATOM 6262 C C . CYS A 1 818 ? 11.829 40.797 -35.185 1.00 68.31 818 CYS A C 1
ATOM 6264 O O . CYS A 1 818 ? 10.611 40.777 -35.357 1.00 68.31 818 CYS A O 1
ATOM 6266 N N . PRO A 1 819 ? 12.380 39.948 -34.302 1.00 67.81 819 PRO A N 1
ATOM 6267 C CA . PRO A 1 819 ? 11.560 39.025 -33.517 1.00 67.81 819 PRO A CA 1
ATOM 6268 C C . PRO A 1 819 ? 10.466 39.738 -32.712 1.00 67.81 819 PRO A C 1
ATOM 6270 O O . PRO A 1 819 ? 10.630 40.886 -32.299 1.00 67.81 819 PRO A O 1
ATOM 6273 N N . THR A 1 820 ? 9.342 39.070 -32.490 1.00 61.47 820 THR A N 1
ATOM 6274 C CA . THR A 1 820 ? 8.174 39.639 -31.799 1.00 61.47 820 THR A CA 1
ATOM 6275 C C . THR A 1 820 ? 8.532 40.238 -30.447 1.00 61.47 820 THR A C 1
ATOM 6277 O O . THR A 1 820 ? 9.238 39.608 -29.661 1.00 61.47 820 THR A O 1
ATOM 6280 N N . GLY A 1 821 ? 8.036 41.443 -30.159 1.00 61.72 821 GLY A N 1
ATOM 6281 C CA . GLY A 1 821 ? 8.363 42.155 -28.919 1.00 61.72 821 GLY A CA 1
ATOM 6282 C C . GLY A 1 821 ? 9.725 42.861 -28.925 1.00 61.72 821 GLY A C 1
ATOM 6283 O O . GLY A 1 821 ? 10.139 43.376 -27.891 1.00 61.72 821 GLY A O 1
ATOM 6284 N N . THR A 1 822 ? 10.413 42.935 -30.069 1.00 77.50 822 THR A N 1
ATOM 6285 C CA . THR A 1 822 ? 11.642 43.731 -30.240 1.00 77.50 822 THR A CA 1
ATOM 6286 C C . THR A 1 822 ? 11.377 44.992 -31.070 1.00 77.50 822 THR A C 1
ATOM 6288 O O . THR A 1 822 ? 10.423 45.054 -31.844 1.00 77.50 822 THR A O 1
ATOM 6291 N N . THR A 1 823 ? 12.194 46.035 -30.894 1.00 83.00 823 THR A N 1
ATOM 6292 C CA . THR A 1 823 ? 12.024 47.322 -31.590 1.00 83.00 823 THR A CA 1
ATOM 6293 C C . THR A 1 823 ? 12.960 47.453 -32.773 1.00 83.00 823 THR A C 1
ATOM 6295 O O . THR A 1 823 ? 14.169 47.261 -32.668 1.00 83.00 823 THR A O 1
ATOM 6298 N N . CYS A 1 824 ? 12.401 47.869 -33.896 1.00 85.44 824 CYS A N 1
ATOM 6299 C CA . CYS A 1 824 ? 13.117 48.100 -35.135 1.00 85.44 824 CYS A CA 1
ATOM 6300 C C . CYS A 1 824 ? 13.882 49.431 -35.086 1.00 85.44 824 CYS A C 1
ATOM 6302 O O . CYS A 1 824 ? 13.271 50.493 -34.991 1.00 85.44 824 CYS A O 1
ATOM 6304 N N . CYS A 1 825 ? 15.210 49.397 -35.190 1.00 83.81 825 CYS A N 1
ATOM 6305 C CA . CYS A 1 825 ? 16.065 50.581 -35.148 1.00 83.81 825 CYS A CA 1
ATOM 6306 C C . CYS A 1 825 ? 17.033 50.638 -36.338 1.00 83.81 825 CYS A C 1
ATOM 6308 O O . CYS A 1 825 ? 17.721 49.666 -36.635 1.00 83.81 825 CYS A O 1
ATOM 6310 N N . LYS A 1 826 ? 17.160 51.795 -36.995 1.00 78.81 826 LYS A N 1
ATOM 6311 C CA . LYS A 1 826 ? 18.102 51.977 -38.115 1.00 78.81 826 LYS A CA 1
ATOM 6312 C C . LYS A 1 826 ? 19.546 52.214 -37.656 1.00 78.81 826 LYS A C 1
ATOM 6314 O O . LYS A 1 826 ? 19.787 52.977 -36.716 1.00 78.81 826 LYS A O 1
ATOM 6319 N N . GLN A 1 827 ? 20.488 51.594 -38.367 1.00 78.44 827 GLN A N 1
ATOM 6320 C CA . GLN A 1 827 ? 21.936 51.806 -38.238 1.00 78.44 827 GLN A CA 1
ATOM 6321 C C . GLN A 1 827 ? 22.429 52.958 -39.138 1.00 78.44 827 GLN A C 1
ATOM 6323 O O . GLN A 1 827 ? 21.708 53.394 -40.037 1.00 78.44 827 GLN A O 1
ATOM 6328 N N . LYS A 1 828 ? 23.680 53.422 -38.951 1.00 71.56 828 LYS A N 1
ATOM 6329 C CA . LYS A 1 828 ? 24.291 54.504 -39.769 1.00 71.56 828 LYS A CA 1
ATOM 6330 C C . LYS A 1 828 ? 24.352 54.174 -41.262 1.00 71.56 828 LYS A C 1
ATOM 6332 O O . LYS A 1 828 ? 24.294 55.073 -42.090 1.00 71.56 828 LYS A O 1
ATOM 6337 N N . SER A 1 829 ? 24.456 52.890 -41.598 1.00 71.06 829 SER A N 1
ATOM 6338 C CA . SER A 1 829 ? 24.453 52.359 -42.967 1.00 71.06 829 SER A CA 1
ATOM 6339 C C . SER A 1 829 ? 23.082 52.412 -43.655 1.00 71.06 829 SER A C 1
ATOM 6341 O O . SER A 1 829 ? 23.003 52.152 -44.851 1.00 71.06 829 SER A O 1
ATOM 6343 N N . GLY A 1 830 ? 22.000 52.712 -42.924 1.00 66.50 830 GLY A N 1
ATOM 6344 C CA . GLY A 1 830 ? 20.621 52.719 -43.428 1.00 66.50 830 GLY A CA 1
ATOM 6345 C C . GLY A 1 830 ? 19.882 51.379 -43.312 1.00 66.50 830 GLY A C 1
ATOM 6346 O O . GLY A 1 830 ? 18.673 51.341 -43.539 1.00 66.50 830 GLY A O 1
ATOM 6347 N N . THR A 1 831 ? 20.571 50.306 -42.912 1.00 74.50 831 THR A N 1
ATOM 6348 C CA . THR A 1 831 ? 20.000 48.971 -42.669 1.00 74.50 831 THR A CA 1
ATOM 6349 C C . THR A 1 831 ? 19.339 48.869 -41.293 1.00 74.50 831 THR A C 1
ATOM 6351 O O . THR A 1 831 ? 19.699 49.593 -40.357 1.00 74.50 831 THR A O 1
ATOM 6354 N N . TRP A 1 832 ? 18.363 47.970 -41.158 1.00 80.88 832 TRP A N 1
ATOM 6355 C CA . TRP A 1 832 ? 17.623 47.777 -39.911 1.00 80.88 832 TRP A CA 1
ATOM 6356 C C . TRP A 1 832 ? 18.310 46.804 -38.959 1.00 80.88 832 TRP A C 1
ATOM 6358 O O . TRP A 1 832 ? 18.940 45.826 -39.362 1.00 80.88 832 TRP A O 1
ATOM 6368 N N . ALA A 1 833 ? 18.156 47.089 -37.673 1.00 78.88 833 ALA A N 1
ATOM 6369 C CA . ALA A 1 833 ? 18.664 46.309 -36.567 1.00 78.88 833 ALA A CA 1
ATOM 6370 C C . ALA A 1 833 ? 17.592 46.195 -35.472 1.00 78.88 833 ALA A C 1
ATOM 6372 O O . ALA A 1 833 ? 16.893 47.158 -35.159 1.00 78.88 833 ALA A O 1
ATOM 6373 N N . CYS A 1 834 ? 17.463 45.013 -34.885 1.00 81.75 834 CYS A N 1
ATOM 6374 C CA . CYS A 1 834 ? 16.591 44.719 -33.763 1.00 81.75 834 CYS A CA 1
ATOM 6375 C C . CYS A 1 834 ? 17.225 45.224 -32.464 1.00 81.75 834 CYS A C 1
ATOM 6377 O O . CYS A 1 834 ? 18.310 44.792 -32.068 1.00 81.75 834 CYS A O 1
ATOM 6379 N N . CYS A 1 835 ? 16.519 46.093 -31.759 1.00 78.62 835 CYS A N 1
ATOM 6380 C CA . CYS A 1 835 ? 16.742 46.341 -30.347 1.00 78.62 835 CYS A CA 1
ATOM 6381 C C . CYS A 1 835 ? 15.866 45.373 -29.551 1.00 78.62 835 CYS A C 1
ATOM 6383 O O . CYS A 1 835 ? 14.647 45.406 -29.680 1.00 78.62 835 CYS A O 1
ATOM 6385 N N . LEU A 1 836 ? 16.465 44.524 -28.717 1.00 72.88 836 LEU A N 1
ATOM 6386 C CA . LEU A 1 836 ? 15.757 43.456 -27.991 1.00 72.88 836 LEU A CA 1
ATOM 6387 C C . LEU A 1 836 ? 14.784 43.963 -26.907 1.00 72.88 836 LEU A C 1
ATOM 6389 O O . LEU A 1 836 ? 14.136 43.168 -26.236 1.00 72.88 836 LEU A O 1
ATOM 6393 N N . LEU A 1 837 ? 14.678 45.283 -26.747 1.00 68.31 837 LEU A N 1
ATOM 6394 C CA . LEU A 1 837 ? 13.729 45.949 -25.867 1.00 68.31 837 LEU A CA 1
ATOM 6395 C C . LEU A 1 837 ? 12.454 46.332 -26.652 1.00 68.31 837 LEU A C 1
ATOM 6397 O O . LEU A 1 837 ? 12.573 46.911 -27.738 1.00 68.31 837 LEU A O 1
ATOM 6401 N N . PRO A 1 838 ? 11.240 46.074 -26.129 1.00 69.94 838 PRO A N 1
ATOM 6402 C CA . PRO A 1 838 ? 9.985 46.491 -26.756 1.00 69.94 838 PRO A CA 1
ATOM 6403 C C . PRO A 1 838 ? 9.775 48.010 -26.649 1.00 69.94 838 PRO A C 1
ATOM 6405 O O . PRO A 1 838 ? 9.959 48.600 -25.588 1.00 69.94 838 PRO A O 1
ATOM 6408 N N . ARG A 1 839 ? 9.357 48.644 -27.752 1.00 73.88 839 ARG A N 1
ATOM 6409 C CA . ARG A 1 839 ? 9.103 50.096 -27.895 1.00 73.88 839 ARG A CA 1
ATOM 6410 C C . ARG A 1 839 ? 10.268 51.006 -27.461 1.00 73.88 839 ARG A C 1
ATOM 6412 O O . ARG A 1 839 ? 10.056 52.110 -26.961 1.00 73.88 839 ARG A O 1
ATOM 6419 N N . ALA A 1 840 ? 11.496 50.545 -27.665 1.00 82.00 840 ALA A N 1
ATOM 6420 C CA . ALA A 1 840 ? 12.726 51.226 -27.278 1.00 82.00 840 ALA A CA 1
ATOM 6421 C C . ALA A 1 840 ? 12.957 52.550 -28.030 1.00 82.00 840 ALA A C 1
ATOM 6423 O O . ALA A 1 840 ? 12.600 52.699 -29.199 1.00 82.00 840 ALA A O 1
ATOM 6424 N N . VAL A 1 841 ? 13.633 53.495 -27.377 1.00 87.25 841 VAL A N 1
ATOM 6425 C CA . VAL A 1 841 ? 14.154 54.720 -27.988 1.00 87.25 841 VAL A CA 1
ATOM 6426 C C . VAL A 1 841 ? 15.484 54.393 -28.667 1.00 87.25 841 VAL A C 1
ATOM 6428 O O . VAL A 1 841 ? 16.484 54.107 -28.013 1.00 87.25 841 VAL A O 1
ATOM 6431 N N . CYS A 1 842 ? 15.516 54.401 -29.998 1.00 88.38 842 CYS A N 1
ATOM 6432 C CA . CYS A 1 842 ? 16.743 54.153 -30.751 1.00 88.38 842 CYS A CA 1
ATOM 6433 C C . CYS A 1 842 ? 17.712 55.336 -30.585 1.00 88.38 842 CYS A C 1
ATOM 6435 O O . CYS A 1 842 ? 17.396 56.441 -31.019 1.00 88.38 842 CYS A O 1
ATOM 6437 N N . CYS A 1 843 ? 18.896 55.107 -30.011 1.00 83.19 843 CYS A N 1
ATOM 6438 C CA . CYS A 1 843 ? 19.872 56.171 -29.788 1.00 83.19 843 CYS A CA 1
ATOM 6439 C C . CYS A 1 843 ? 20.515 56.648 -31.095 1.00 83.19 843 CYS A C 1
ATOM 6441 O O . CYS A 1 843 ? 20.649 55.880 -32.060 1.00 83.19 843 CYS A O 1
ATOM 6443 N N . GLU A 1 844 ? 20.912 57.922 -31.099 1.00 79.12 844 GLU A N 1
ATOM 6444 C CA . GLU A 1 844 ? 21.486 58.643 -32.247 1.00 79.12 844 GLU A CA 1
ATOM 6445 C C . GLU A 1 844 ? 22.914 58.208 -32.592 1.00 79.12 844 GLU A C 1
ATOM 6447 O O . GLU A 1 844 ? 23.416 58.484 -33.677 1.00 79.12 844 GLU A O 1
ATOM 6452 N N . ASP A 1 845 ? 23.573 57.454 -31.715 1.00 80.56 845 ASP A N 1
ATOM 6453 C CA . ASP A 1 845 ? 24.828 56.788 -32.055 1.00 80.56 845 ASP A CA 1
ATOM 6454 C C . ASP A 1 845 ? 24.631 55.649 -33.078 1.00 80.56 845 ASP A C 1
ATOM 6456 O O . ASP A 1 845 ? 25.603 55.149 -33.648 1.00 80.56 845 ASP A O 1
ATOM 6460 N N . HIS A 1 846 ? 23.363 55.299 -33.349 1.00 78.38 846 HIS A N 1
ATOM 6461 C CA . HIS A 1 846 ? 22.860 54.314 -34.304 1.00 78.38 846 HIS A CA 1
ATOM 6462 C C . HIS A 1 846 ? 23.300 52.867 -34.059 1.00 78.38 846 HIS A C 1
ATOM 6464 O O . HIS A 1 846 ? 22.874 51.971 -34.788 1.00 78.38 846 HIS A O 1
ATOM 6470 N N . GLU A 1 847 ? 24.048 52.615 -32.993 1.00 76.56 847 GLU A N 1
ATOM 6471 C CA . GLU A 1 847 ? 24.444 51.280 -32.559 1.00 76.56 847 GLU A CA 1
ATOM 6472 C C . GLU A 1 847 ? 23.681 50.841 -31.314 1.00 76.56 847 GLU A C 1
ATOM 6474 O O . GLU A 1 847 ? 23.474 49.642 -31.152 1.00 76.56 847 GLU A O 1
ATOM 6479 N N . HIS A 1 848 ? 23.186 51.777 -30.495 1.00 84.88 848 HIS A N 1
ATOM 6480 C CA . HIS A 1 848 ? 22.567 51.469 -29.207 1.00 84.88 848 HIS A CA 1
ATOM 6481 C C . HIS A 1 848 ? 21.147 52.039 -29.078 1.00 84.88 848 HIS A C 1
ATOM 6483 O O . HIS A 1 848 ? 20.686 52.852 -29.884 1.00 84.88 848 HIS A O 1
ATOM 6489 N N . CYS A 1 849 ? 20.386 51.533 -28.119 1.00 84.25 849 CYS A N 1
ATOM 6490 C CA . CYS A 1 849 ? 18.993 51.865 -27.858 1.00 84.25 849 CYS A CA 1
ATOM 6491 C C . CYS A 1 849 ? 18.712 51.863 -26.351 1.00 84.25 849 CYS A C 1
ATOM 6493 O O . CYS A 1 849 ? 19.331 51.124 -25.585 1.00 84.25 849 CYS A O 1
ATOM 6495 N N . CYS A 1 850 ? 17.752 52.689 -25.945 1.00 78.50 850 CYS A N 1
ATOM 6496 C CA . CYS A 1 850 ? 17.336 52.883 -24.564 1.00 78.50 850 CYS A CA 1
ATOM 6497 C C . CYS A 1 850 ? 15.873 52.476 -24.352 1.00 78.50 850 CYS A C 1
ATOM 6499 O O . CYS A 1 850 ? 15.090 52.468 -25.302 1.00 78.50 850 CYS A O 1
ATOM 6501 N N . PRO A 1 851 ? 15.463 52.150 -23.119 1.00 80.56 851 PRO A N 1
ATOM 6502 C CA . PRO A 1 851 ? 14.073 51.828 -22.809 1.00 80.56 851 PRO A CA 1
ATOM 6503 C C . PRO A 1 851 ? 13.107 52.988 -23.099 1.00 80.56 851 PRO A C 1
ATOM 6505 O O . PRO A 1 851 ? 13.490 54.158 -23.095 1.00 80.56 851 PRO A O 1
ATOM 6508 N N . GLN A 1 852 ? 11.829 52.675 -23.326 1.00 78.38 852 GLN A N 1
ATOM 6509 C CA . GLN A 1 852 ? 10.799 53.684 -23.576 1.00 78.38 852 GLN A CA 1
ATOM 6510 C C . GLN A 1 852 ? 10.690 54.674 -22.402 1.00 78.38 852 GLN A C 1
ATOM 6512 O O . GLN A 1 852 ? 10.600 54.270 -21.247 1.00 78.38 852 GLN A O 1
ATOM 6517 N N . GLY A 1 853 ? 10.680 55.974 -22.701 1.00 72.44 853 GLY A N 1
ATOM 6518 C CA . GLY A 1 853 ? 10.617 57.047 -21.701 1.00 72.44 853 GLY A CA 1
ATOM 6519 C C . GLY A 1 853 ? 11.987 57.574 -21.267 1.00 72.44 853 GLY A C 1
ATOM 6520 O O . GLY A 1 853 ? 12.073 58.726 -20.855 1.00 72.44 853 GLY A O 1
ATOM 6521 N N . TYR A 1 854 ? 13.056 56.794 -21.443 1.00 79.25 854 TYR A N 1
ATOM 6522 C CA . TYR A 1 854 ? 14.430 57.236 -21.205 1.00 79.25 854 TYR A CA 1
ATOM 6523 C C . TYR A 1 854 ? 15.010 57.910 -22.450 1.00 79.25 854 TYR A C 1
ATOM 6525 O O . TYR A 1 854 ? 14.680 57.566 -23.587 1.00 79.25 854 TYR A O 1
ATOM 6533 N N . LYS A 1 855 ? 15.898 58.877 -22.234 1.00 82.06 855 LYS A N 1
ATOM 6534 C CA . LYS A 1 855 ? 16.591 59.625 -23.279 1.00 82.06 855 LYS A CA 1
ATOM 6535 C C . LYS A 1 855 ? 18.044 59.167 -23.340 1.00 82.06 855 LYS A C 1
ATOM 6537 O O . LYS A 1 855 ? 18.690 59.053 -22.309 1.00 82.06 855 LYS A O 1
ATOM 6542 N N . CYS A 1 856 ? 18.556 58.884 -24.531 1.00 85.62 856 CYS A N 1
ATOM 6543 C CA . CYS A 1 856 ? 19.941 58.442 -24.666 1.00 85.62 856 CYS A CA 1
ATOM 6544 C C . CYS A 1 856 ? 20.906 59.599 -24.376 1.00 85.62 856 CYS A C 1
ATOM 6546 O O . CYS A 1 856 ? 20.826 60.632 -25.043 1.00 85.62 856 CYS A O 1
ATOM 6548 N N . ASP A 1 857 ? 21.828 59.403 -23.440 1.00 78.31 857 ASP A N 1
ATOM 6549 C CA . ASP A 1 857 ? 23.001 60.247 -23.247 1.00 78.31 857 ASP A CA 1
ATOM 6550 C C . ASP A 1 857 ? 24.224 59.555 -23.855 1.00 78.31 857 ASP A C 1
ATOM 6552 O O . ASP A 1 857 ? 24.798 58.613 -23.306 1.00 78.31 857 ASP A O 1
ATOM 6556 N N . VAL A 1 858 ? 24.607 60.050 -25.033 1.00 73.88 858 VAL A N 1
ATOM 6557 C CA . VAL A 1 858 ? 25.695 59.497 -25.841 1.00 73.88 858 VAL A CA 1
ATOM 6558 C C . VAL A 1 858 ? 27.072 59.777 -25.261 1.00 73.88 858 VAL A C 1
ATOM 6560 O O . VAL A 1 858 ? 27.984 58.971 -25.418 1.00 73.88 858 VAL A O 1
ATOM 6563 N N . SER A 1 859 ? 27.222 60.901 -24.570 1.00 72.31 859 SER A N 1
ATOM 6564 C CA . SER A 1 859 ? 28.473 61.323 -23.939 1.00 72.31 859 SER A CA 1
ATOM 6565 C C . SER A 1 859 ? 28.842 60.444 -22.751 1.00 72.31 859 SER A C 1
ATOM 6567 O O . SER A 1 859 ? 30.023 60.186 -22.522 1.00 72.31 859 SER A O 1
ATOM 6569 N N . HIS A 1 860 ? 27.835 59.996 -22.003 1.00 68.00 860 HIS A N 1
ATOM 6570 C CA . HIS A 1 860 ? 28.005 59.154 -20.823 1.00 68.00 860 HIS A CA 1
ATOM 6571 C C . HIS A 1 860 ? 27.646 57.686 -21.068 1.00 68.00 860 HIS A C 1
ATOM 6573 O O . HIS A 1 860 ? 27.554 56.916 -20.115 1.00 68.00 860 HIS A O 1
ATOM 6579 N N . GLU A 1 861 ? 27.451 57.305 -22.333 1.00 77.06 861 GLU A N 1
ATOM 6580 C CA . GLU A 1 861 ? 27.144 55.939 -22.770 1.00 77.06 861 GLU A CA 1
ATOM 6581 C C . GLU A 1 861 ? 25.973 55.298 -21.998 1.00 77.06 861 GLU A C 1
ATOM 6583 O O . GLU A 1 861 ? 26.006 54.132 -21.591 1.00 77.06 861 GLU A O 1
ATOM 6588 N N . SER A 1 862 ? 24.925 56.084 -21.747 1.00 78.06 862 SER A N 1
ATOM 6589 C CA . SER A 1 862 ? 23.829 55.699 -20.858 1.00 78.06 862 SER A CA 1
ATOM 6590 C C . SER A 1 862 ? 22.472 56.251 -21.309 1.00 78.06 862 SER A C 1
ATOM 6592 O O . SER A 1 862 ? 22.331 56.943 -22.312 1.00 78.06 862 SER A O 1
ATOM 6594 N N . CYS A 1 863 ? 21.426 55.856 -20.605 1.00 83.50 863 CYS A N 1
ATOM 6595 C CA . CYS A 1 863 ? 20.031 56.199 -20.782 1.00 83.50 863 CYS A CA 1
ATOM 6596 C C . CYS A 1 863 ? 19.595 56.964 -19.540 1.00 83.50 863 CYS A C 1
ATOM 6598 O O . CYS A 1 863 ? 19.588 56.414 -18.438 1.00 83.50 863 CYS A O 1
ATOM 6600 N N . GLU A 1 864 ? 19.172 58.205 -19.716 1.00 76.25 864 GLU A N 1
ATOM 6601 C CA . GLU A 1 864 ? 18.816 59.093 -18.620 1.00 76.25 864 GLU A CA 1
ATOM 6602 C C . GLU A 1 864 ? 17.325 59.389 -18.591 1.00 76.25 864 GLU A C 1
ATOM 6604 O O . GLU A 1 864 ? 16.649 59.445 -19.621 1.00 76.25 864 GLU A O 1
ATOM 6609 N N . HIS A 1 865 ? 16.800 59.604 -17.391 1.00 82.69 865 HIS A N 1
ATOM 6610 C CA . HIS A 1 865 ? 15.407 59.956 -17.193 1.00 82.69 865 HIS A CA 1
ATOM 6611 C C . HIS A 1 865 ? 15.291 61.117 -16.198 1.00 82.69 865 HIS A C 1
ATOM 6613 O O . HIS A 1 865 ? 16.020 61.141 -15.210 1.00 82.69 865 HIS A O 1
ATOM 6619 N N . PRO A 1 866 ? 14.354 62.066 -16.384 1.00 59.69 866 PRO A N 1
ATOM 6620 C CA . PRO A 1 866 ? 14.297 63.279 -15.559 1.00 59.69 866 PRO A CA 1
ATOM 6621 C C . PRO A 1 866 ? 14.064 63.035 -14.059 1.00 59.69 866 PRO A C 1
ATOM 6623 O O . PRO A 1 866 ? 14.411 63.873 -13.235 1.00 59.69 866 PRO A O 1
ATOM 6626 N N . PHE A 1 867 ? 13.454 61.900 -13.710 1.00 60.00 867 PHE A N 1
ATOM 6627 C CA . PHE A 1 867 ? 13.075 61.553 -12.333 1.00 60.00 867 PHE A CA 1
ATOM 6628 C C . PHE A 1 867 ? 13.543 60.159 -11.901 1.00 60.00 867 PHE A C 1
ATOM 6630 O O . PHE A 1 867 ? 13.212 59.721 -10.803 1.00 60.00 867 PHE A O 1
ATOM 6637 N N . LEU A 1 868 ? 14.264 59.442 -12.770 1.00 51.84 868 LEU A N 1
ATOM 6638 C CA . LEU A 1 868 ? 14.737 58.084 -12.500 1.00 51.84 868 LEU A CA 1
ATOM 6639 C C . LEU A 1 868 ? 16.235 57.978 -12.823 1.00 51.84 868 LEU A C 1
ATOM 6641 O O . LEU A 1 868 ? 16.710 58.682 -13.713 1.00 51.84 868 LEU A O 1
ATOM 6645 N N . PRO A 1 869 ? 16.983 57.130 -12.099 1.00 57.69 869 PRO A N 1
ATOM 6646 C CA . PRO A 1 869 ? 18.439 57.080 -12.203 1.00 57.69 869 PRO A CA 1
ATOM 6647 C C . PRO A 1 869 ? 18.932 56.633 -13.590 1.00 57.69 869 PRO A C 1
ATOM 6649 O O . PRO A 1 869 ? 18.311 55.782 -14.232 1.00 57.69 869 PRO A O 1
ATOM 6652 N N . SER A 1 870 ? 20.060 57.221 -14.018 1.00 69.06 870 SER A N 1
ATOM 6653 C CA . SER A 1 870 ? 20.739 56.931 -15.290 1.00 69.06 870 SER A CA 1
ATOM 6654 C C . SER A 1 870 ? 21.237 55.485 -15.337 1.00 69.06 870 SER A C 1
ATOM 6656 O O . SER A 1 870 ? 21.722 54.950 -14.336 1.00 69.06 870 SER A O 1
ATOM 6658 N N . MET A 1 871 ? 21.091 54.839 -16.492 1.00 65.88 871 MET A N 1
ATOM 6659 C CA . MET A 1 871 ? 21.376 53.414 -16.667 1.00 65.88 871 MET A CA 1
ATOM 6660 C C . MET A 1 871 ? 22.046 53.112 -18.011 1.00 65.88 871 MET A C 1
ATOM 6662 O O . MET A 1 871 ? 21.785 53.819 -18.970 1.00 65.88 871 MET A O 1
ATOM 6666 N N . PRO A 1 872 ? 22.877 52.066 -18.145 1.00 69.81 872 PRO A N 1
ATOM 6667 C CA . PRO A 1 872 ? 23.631 51.821 -19.377 1.00 69.81 872 PRO A CA 1
ATOM 6668 C C . PRO A 1 872 ? 22.724 51.496 -20.569 1.00 69.81 872 PRO A C 1
ATOM 6670 O O . PRO A 1 872 ? 21.740 50.764 -20.430 1.00 69.81 872 PRO A O 1
ATOM 6673 N N . TRP A 1 873 ? 23.070 51.999 -21.752 1.00 79.75 873 TRP A N 1
ATOM 6674 C CA . TRP A 1 873 ? 22.313 51.724 -22.975 1.00 79.75 873 TRP A CA 1
ATOM 6675 C C . TRP A 1 873 ? 22.638 50.365 -23.609 1.00 79.75 873 TRP A C 1
ATOM 6677 O O . TRP A 1 873 ? 23.654 49.737 -23.315 1.00 79.75 873 TRP A O 1
ATOM 6687 N N . VAL A 1 874 ? 21.753 49.875 -24.481 1.00 79.38 874 VAL A N 1
ATOM 6688 C CA . VAL A 1 874 ? 21.804 48.497 -25.000 1.00 79.38 874 VAL A CA 1
ATOM 6689 C C . VAL A 1 874 ? 22.165 48.478 -26.478 1.00 79.38 874 VAL A C 1
ATOM 6691 O O . VAL A 1 874 ? 21.629 49.258 -27.255 1.00 79.38 874 VAL A O 1
ATOM 6694 N N . ARG A 1 875 ? 23.044 47.564 -26.905 1.00 80.06 875 ARG A N 1
ATOM 6695 C CA . ARG A 1 875 ? 23.482 47.467 -28.308 1.00 80.06 875 ARG A CA 1
ATOM 6696 C C . ARG A 1 875 ? 22.447 46.768 -29.193 1.00 80.06 875 ARG A C 1
ATOM 6698 O O . ARG A 1 875 ? 21.846 45.773 -28.799 1.00 80.06 875 ARG A O 1
ATOM 6705 N N . LYS A 1 876 ? 22.251 47.286 -30.405 1.00 80.50 876 LYS A N 1
ATOM 6706 C CA . LYS A 1 876 ? 21.336 46.761 -31.429 1.00 80.50 876 LYS A CA 1
ATOM 6707 C C . LYS A 1 876 ? 21.964 45.570 -32.161 1.00 80.50 876 LYS A C 1
ATO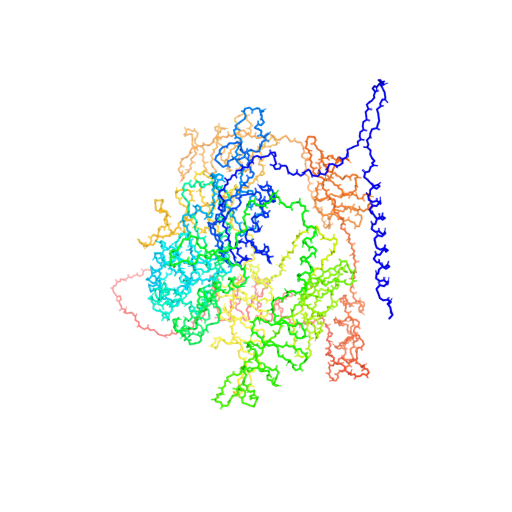M 6709 O O . LYS A 1 876 ? 23.171 45.547 -32.402 1.00 80.50 876 LYS A O 1
ATOM 6714 N N . HIS A 1 877 ? 21.134 44.629 -32.603 1.00 79.75 877 HIS A N 1
ATOM 6715 C CA . HIS A 1 877 ? 21.540 43.445 -33.372 1.00 79.75 877 HIS A CA 1
ATOM 6716 C C . HIS A 1 877 ? 20.985 43.481 -34.804 1.00 79.75 877 HIS A C 1
ATOM 6718 O O . HIS A 1 877 ? 19.932 44.063 -35.001 1.00 79.75 877 HIS A O 1
ATOM 6724 N N . PRO A 1 878 ? 21.621 42.877 -35.823 1.00 75.88 878 PRO A N 1
ATOM 6725 C CA . PRO A 1 878 ? 21.131 42.946 -37.208 1.00 75.88 878 PRO A CA 1
ATOM 6726 C C . PRO A 1 878 ? 19.718 42.359 -37.388 1.00 75.88 878 PRO A C 1
ATOM 6728 O O . PRO A 1 878 ? 19.412 41.321 -36.803 1.00 75.88 878 PRO A O 1
ATOM 6731 N N . ALA A 1 879 ? 18.872 43.001 -38.204 1.00 71.56 879 ALA A N 1
ATOM 6732 C CA . ALA A 1 879 ? 17.528 42.500 -38.513 1.00 71.56 879 ALA A CA 1
ATOM 6733 C C . ALA A 1 879 ? 17.537 41.396 -39.586 1.00 71.56 879 ALA A C 1
ATOM 6735 O O . ALA A 1 879 ? 18.438 41.329 -40.424 1.00 71.56 879 ALA A O 1
ATOM 6736 N N . LEU A 1 880 ? 16.529 40.519 -39.558 1.00 69.31 880 LEU A N 1
ATOM 6737 C CA . LEU A 1 880 ? 16.374 39.387 -40.484 1.00 69.31 880 LEU A CA 1
ATOM 6738 C C . LEU A 1 880 ? 15.836 39.890 -41.826 1.00 69.31 880 LEU A C 1
ATOM 6740 O O . LEU A 1 880 ? 14.888 40.653 -41.802 1.00 69.31 880 LEU A O 1
ATOM 6744 N N . SER A 1 881 ? 16.347 39.462 -42.985 1.00 56.16 881 SER A N 1
ATOM 6745 C CA . SER A 1 881 ? 15.834 39.948 -44.283 1.00 56.16 881 SER A CA 1
ATOM 6746 C C . SER A 1 881 ? 14.640 39.129 -44.821 1.00 56.16 881 SER A C 1
ATOM 6748 O O . SER A 1 881 ? 14.695 37.901 -44.834 1.00 56.16 881 SER A O 1
ATOM 6750 N N . VAL A 1 882 ? 13.574 39.794 -45.285 1.00 58.09 882 VAL A N 1
ATOM 6751 C CA . VAL A 1 882 ? 12.280 39.234 -45.729 1.00 58.09 882 VAL A CA 1
ATOM 6752 C C . VAL A 1 882 ? 11.850 39.839 -47.080 1.00 58.09 882 VAL A C 1
ATOM 6754 O O . VAL A 1 882 ? 11.251 40.893 -47.109 1.00 58.09 882 VAL A O 1
ATOM 6757 N N . THR A 1 883 ? 12.129 39.238 -48.237 1.00 36.09 883 THR A N 1
ATOM 6758 C CA . THR A 1 883 ? 11.899 39.876 -49.562 1.00 36.09 883 THR A CA 1
ATOM 6759 C C . THR A 1 883 ? 10.407 40.036 -49.950 1.00 36.09 883 THR A C 1
ATOM 6761 O O . THR A 1 883 ? 9.665 39.054 -49.944 1.00 36.09 883 THR A O 1
ATOM 6764 N N . ARG A 1 884 ? 9.968 41.249 -50.357 1.00 40.41 884 ARG A N 1
ATOM 6765 C CA . ARG A 1 884 ? 8.568 41.589 -50.725 1.00 40.41 884 ARG A CA 1
ATOM 6766 C C . ARG A 1 884 ? 8.302 41.580 -52.237 1.00 40.41 884 ARG A C 1
ATOM 6768 O O . ARG A 1 884 ? 8.946 42.292 -53.000 1.00 40.41 884 ARG A O 1
ATOM 6775 N N . SER A 1 885 ? 7.275 40.836 -52.647 1.00 30.78 885 SER A N 1
ATOM 6776 C CA . SER A 1 885 ? 6.505 41.054 -53.881 1.00 30.78 885 SER A CA 1
ATOM 6777 C C . SER A 1 885 ? 5.077 40.517 -53.702 1.00 30.78 885 SER A C 1
ATOM 6779 O O . SER A 1 885 ? 4.926 39.392 -53.243 1.00 30.78 885 SER A O 1
ATOM 6781 N N . PHE A 1 886 ? 3.975 41.214 -54.006 1.00 26.09 886 PHE A N 1
ATOM 6782 C CA . PHE A 1 886 ? 3.667 42.652 -54.083 1.00 26.09 886 PHE A CA 1
ATOM 6783 C C . PHE A 1 886 ? 2.134 42.823 -53.894 1.00 26.09 886 PHE A C 1
ATOM 6785 O O . PHE A 1 886 ? 1.352 42.164 -54.569 1.00 26.09 886 PHE A O 1
ATOM 6792 N N . LEU A 1 887 ? 1.759 43.691 -52.945 1.00 26.88 887 LEU A N 1
ATOM 6793 C CA . LEU A 1 887 ? 0.618 44.629 -52.844 1.00 26.88 887 LEU A CA 1
ATOM 6794 C C . LEU A 1 887 ? -0.699 44.405 -53.631 1.00 26.88 887 LEU A C 1
ATOM 6796 O O . LEU A 1 887 ? -0.714 44.441 -54.857 1.00 26.88 887 LEU A O 1
ATOM 6800 N N . SER A 1 888 ? -1.843 44.448 -52.925 1.00 23.41 888 SER A N 1
ATOM 6801 C CA . SER A 1 888 ? -2.784 45.604 -52.874 1.00 23.41 888 SER A CA 1
ATOM 6802 C C . SER A 1 888 ? -4.188 45.209 -52.362 1.00 23.41 888 SER A C 1
ATOM 6804 O O . SER A 1 888 ? -4.714 44.151 -52.689 1.00 23.41 888 SER A O 1
ATOM 6806 N N . HIS A 1 889 ? -4.800 46.072 -51.546 1.00 32.16 889 HIS A N 1
ATOM 6807 C CA . HIS A 1 889 ? -6.252 46.129 -51.302 1.00 32.16 889 HIS A CA 1
ATOM 6808 C C . HIS A 1 889 ? -6.792 47.408 -51.963 1.00 32.16 889 HIS A C 1
ATOM 6810 O O . HIS A 1 889 ? -6.095 48.427 -51.937 1.00 32.16 889 HIS A O 1
ATOM 6816 N N . PRO A 1 890 ? -8.026 47.385 -52.500 1.00 28.33 890 PRO A N 1
ATOM 6817 C CA . PRO A 1 890 ? -9.018 48.345 -52.008 1.00 28.33 890 PRO A CA 1
ATOM 6818 C C . PRO A 1 890 ? -10.450 47.784 -51.848 1.00 28.33 890 PRO A C 1
ATOM 6820 O O . PRO A 1 890 ? -10.979 47.109 -52.720 1.00 28.33 890 PRO A O 1
ATOM 6823 N N . SER A 1 891 ? -11.046 48.158 -50.711 1.00 23.19 891 SER A N 1
ATOM 6824 C CA . SER A 1 891 ? -12.428 48.596 -50.434 1.00 23.19 891 SER A CA 1
ATOM 6825 C C . SER A 1 891 ? -13.688 47.959 -51.060 1.00 23.19 891 SER A C 1
ATOM 6827 O O . SER A 1 891 ? -13.923 48.031 -52.258 1.00 23.19 891 SER A O 1
ATOM 6829 N N . ALA A 1 892 ? -14.607 47.672 -50.122 1.00 24.80 892 ALA A N 1
ATOM 6830 C CA . ALA A 1 892 ? -16.021 48.080 -50.056 1.00 24.80 892 ALA A CA 1
ATOM 6831 C C . ALA A 1 892 ? -17.145 47.132 -50.531 1.00 24.80 892 ALA A C 1
ATOM 6833 O O . ALA A 1 892 ? -17.288 46.811 -51.703 1.00 24.80 892 ALA A O 1
ATOM 6834 N N . ASN A 1 893 ? -18.046 46.936 -49.558 1.00 23.55 893 ASN A N 1
ATOM 6835 C CA . ASN A 1 893 ? -19.496 46.754 -49.623 1.00 23.55 893 ASN A CA 1
ATOM 6836 C C . ASN A 1 893 ? -20.115 45.369 -49.871 1.00 23.55 893 ASN A C 1
ATOM 6838 O O . ASN A 1 893 ? -19.769 44.642 -50.791 1.00 23.55 893 ASN A O 1
ATOM 6842 N N . ALA A 1 894 ? -21.185 45.192 -49.085 1.00 23.45 894 ALA A N 1
ATOM 6843 C CA . ALA A 1 894 ? -22.417 44.457 -49.347 1.00 23.45 894 ALA A CA 1
ATOM 6844 C C . ALA A 1 894 ? -22.522 43.003 -48.845 1.00 23.45 894 ALA A C 1
ATOM 6846 O O . ALA A 1 894 ? -21.906 42.081 -49.358 1.00 23.45 894 ALA A O 1
ATOM 6847 N N . GLU A 1 895 ? -23.426 42.878 -47.866 1.00 23.50 895 GLU A N 1
ATOM 6848 C CA . GLU A 1 895 ? -24.532 41.913 -47.824 1.00 23.50 895 GLU A CA 1
ATOM 6849 C C . GLU A 1 895 ? -24.254 40.431 -47.503 1.00 23.50 895 GLU A C 1
ATOM 6851 O O . GLU A 1 895 ? -23.546 39.712 -48.192 1.00 23.50 895 GLU A O 1
ATOM 6856 N N . SER A 1 896 ? -24.934 39.985 -46.437 1.00 36.78 896 SER A N 1
ATOM 6857 C CA . SER A 1 896 ? -25.762 38.769 -46.379 1.00 36.78 896 SER A CA 1
ATOM 6858 C C . SER A 1 896 ? -25.297 37.554 -47.201 1.00 36.78 896 SER A C 1
ATOM 6860 O O . SER A 1 896 ? -25.527 37.478 -48.405 1.00 36.78 896 SER A O 1
ATOM 6862 N N . GLY A 1 897 ? -24.760 36.529 -46.528 1.00 23.59 897 GLY A N 1
ATOM 6863 C CA . GLY A 1 897 ? -24.521 35.227 -47.152 1.00 23.59 897 GLY A CA 1
ATOM 6864 C C . GLY A 1 897 ? -24.012 34.155 -46.188 1.00 23.59 897 GLY A C 1
ATOM 6865 O O . GLY A 1 897 ? -22.953 34.277 -45.584 1.00 23.59 897 GLY A O 1
ATOM 6866 N N . SER A 1 898 ? -24.783 33.085 -46.054 1.00 33.16 898 SER A N 1
ATOM 6867 C CA . SER A 1 898 ? -24.482 31.859 -45.317 1.00 33.16 898 SER A CA 1
ATOM 6868 C C . SER A 1 898 ? -23.416 30.965 -45.990 1.00 33.16 898 SER A C 1
ATOM 6870 O O . SER A 1 898 ? -23.373 30.904 -47.213 1.00 33.16 898 SER A O 1
ATOM 6872 N N . GLN A 1 899 ? -22.745 30.129 -45.177 1.00 37.47 899 GLN A N 1
ATOM 6873 C CA . GLN A 1 899 ? -22.074 28.839 -45.490 1.00 37.47 899 GLN A CA 1
ATOM 6874 C C . GLN A 1 899 ? -20.636 28.813 -46.062 1.00 37.47 899 GLN A C 1
ATOM 6876 O O . GLN A 1 899 ? -20.316 29.465 -47.043 1.00 37.47 899 GLN A O 1
ATOM 6881 N N . HIS A 1 900 ? -19.798 27.922 -45.496 1.00 36.22 900 HIS A N 1
ATOM 6882 C CA . HIS A 1 900 ? -19.288 26.742 -46.224 1.00 36.22 900 HIS A CA 1
ATOM 6883 C C . HIS A 1 900 ? -18.627 25.711 -45.276 1.00 36.22 900 HIS A C 1
ATOM 6885 O O . HIS A 1 900 ? -17.543 25.932 -44.718 1.00 36.22 900 HIS A O 1
ATOM 6891 N N . GLU A 1 901 ? -19.298 24.563 -45.125 1.00 50.59 901 GLU A N 1
ATOM 6892 C CA . GLU A 1 901 ? -18.692 23.259 -44.825 1.00 50.59 901 GLU A CA 1
ATOM 6893 C C . GLU A 1 901 ? -17.880 22.771 -46.036 1.00 50.59 901 GLU A C 1
ATOM 6895 O O . GLU A 1 901 ? -18.242 23.045 -47.185 1.00 50.59 901 GLU A O 1
ATOM 6900 N N . HIS A 1 902 ? -16.787 22.041 -45.790 1.00 62.44 902 HIS A N 1
ATOM 6901 C CA . HIS A 1 902 ? -15.905 21.517 -46.835 1.00 62.44 902 HIS A CA 1
ATOM 6902 C C . HIS A 1 902 ? -16.554 20.269 -47.463 1.00 62.44 902 HIS A C 1
ATOM 6904 O O . HIS A 1 902 ? -16.355 19.141 -47.010 1.00 62.44 902 HIS A O 1
ATOM 6910 N N . LYS A 1 903 ? -17.412 20.482 -48.466 1.00 66.62 903 LYS A N 1
ATOM 6911 C CA . LYS A 1 903 ? -18.172 19.413 -49.131 1.00 66.62 903 LYS A CA 1
ATOM 6912 C C . LYS A 1 903 ? -17.260 18.534 -49.990 1.00 66.62 903 LYS A C 1
ATOM 6914 O O . LYS A 1 903 ? -16.456 19.051 -50.765 1.00 66.62 903 LYS A O 1
ATOM 6919 N N . CYS A 1 904 ? -17.388 17.219 -49.824 1.00 74.69 904 CYS A N 1
ATOM 6920 C CA . CYS A 1 904 ? -16.672 16.211 -50.602 1.00 74.69 904 CYS A CA 1
ATOM 6921 C C . CYS A 1 904 ? -17.443 15.947 -51.919 1.00 74.69 904 CYS A C 1
ATOM 6923 O O . CYS A 1 904 ? -16.821 15.835 -52.972 1.00 74.69 904 CYS A O 1
ATOM 6925 N N . ASP A 1 905 ? -18.787 15.970 -51.880 1.00 76.81 905 ASP A N 1
ATOM 6926 C CA . ASP A 1 905 ? -19.685 16.070 -53.044 1.00 76.81 905 ASP A CA 1
ATOM 6927 C C . ASP A 1 905 ? -21.036 16.755 -52.704 1.00 76.81 905 ASP A C 1
ATOM 6929 O O . ASP A 1 905 ? -21.150 17.477 -51.714 1.00 76.81 905 ASP A O 1
ATOM 6933 N N . ALA A 1 906 ? -22.067 16.574 -53.544 1.00 64.94 906 ALA A N 1
ATOM 6934 C CA . ALA A 1 906 ? -23.381 17.201 -53.373 1.00 64.94 906 ALA A CA 1
ATOM 6935 C C . ALA A 1 906 ? -24.138 16.759 -52.104 1.00 64.94 906 ALA A C 1
ATOM 6937 O O . ALA A 1 906 ? -24.975 17.518 -51.617 1.00 64.94 906 ALA A O 1
ATOM 6938 N N . GLN A 1 907 ? -23.861 15.561 -51.579 1.00 62.84 907 GLN A N 1
ATOM 6939 C CA . GLN A 1 907 ? -24.593 14.959 -50.455 1.00 62.84 907 GLN A CA 1
ATOM 6940 C C . GLN A 1 907 ? -23.696 14.636 -49.256 1.00 62.84 907 GLN A C 1
ATOM 6942 O O . GLN A 1 907 ? -24.212 14.310 -48.188 1.00 62.84 907 GLN A O 1
ATOM 6947 N N . THR A 1 908 ? -22.373 14.736 -49.417 1.00 71.69 908 THR A N 1
ATOM 6948 C CA . THR A 1 908 ? -21.398 14.363 -48.396 1.00 71.69 908 THR A CA 1
ATOM 6949 C C . THR A 1 908 ? -20.406 15.478 -48.084 1.00 71.69 908 THR A C 1
ATOM 6951 O O . THR A 1 908 ? -19.880 16.152 -48.977 1.00 71.69 908 THR A O 1
ATOM 6954 N N . SER A 1 909 ? -20.134 15.687 -46.796 1.00 79.62 909 SER A N 1
ATOM 6955 C CA . SER A 1 909 ? -19.211 16.713 -46.308 1.00 79.62 909 SER A CA 1
ATOM 6956 C C . SER A 1 909 ? -18.181 16.162 -45.324 1.00 79.62 909 SER A C 1
ATOM 6958 O O . SER A 1 909 ? -18.378 15.148 -44.650 1.00 79.62 909 SER A O 1
ATOM 6960 N N . CYS A 1 910 ? -17.025 16.822 -45.310 1.00 73.75 910 CYS A N 1
ATOM 6961 C CA . CYS A 1 910 ? -15.854 16.439 -44.547 1.00 73.75 910 CYS A CA 1
ATOM 6962 C C . CYS A 1 910 ? -15.558 17.578 -43.539 1.00 73.75 910 CYS A C 1
ATOM 6964 O O . CYS A 1 910 ? -15.670 18.756 -43.901 1.00 73.75 910 CYS A O 1
ATOM 6966 N N . PRO A 1 911 ? -15.186 17.283 -42.276 1.00 66.75 911 PRO A N 1
ATOM 6967 C CA . PRO A 1 911 ? -14.901 18.315 -41.275 1.00 66.75 911 PRO A CA 1
ATOM 6968 C C . PRO A 1 911 ? -13.793 19.282 -41.717 1.00 66.75 911 PRO A C 1
ATOM 6970 O O . PRO A 1 911 ? -12.866 18.904 -42.440 1.00 66.75 911 PRO A O 1
ATOM 6973 N N . ARG A 1 912 ? -13.845 20.539 -41.256 1.00 64.19 912 ARG A N 1
ATOM 6974 C CA . ARG A 1 912 ? -12.822 21.549 -41.585 1.00 64.19 912 ARG A CA 1
ATOM 6975 C C . ARG A 1 912 ? -11.422 21.072 -41.172 1.00 64.19 912 ARG A C 1
ATOM 6977 O O . ARG A 1 912 ? -11.227 20.605 -40.057 1.00 64.19 912 ARG A O 1
ATOM 6984 N N . GLY A 1 913 ? -10.455 21.193 -42.085 1.00 68.56 913 GLY A N 1
ATOM 6985 C CA . GLY A 1 913 ? -9.082 20.705 -41.896 1.00 68.56 913 GLY A CA 1
ATOM 6986 C C . GLY A 1 913 ? -8.850 19.250 -42.322 1.00 68.56 913 GLY A C 1
ATOM 6987 O O . GLY A 1 913 ? -7.714 18.791 -42.280 1.00 68.56 913 GLY A O 1
ATOM 6988 N N . SER A 1 914 ? -9.888 18.540 -42.777 1.00 80.81 914 SER A N 1
ATOM 6989 C CA . SER A 1 914 ? -9.776 17.205 -43.380 1.00 80.81 914 SER A CA 1
ATOM 6990 C C . SER A 1 914 ? -9.773 17.276 -44.911 1.00 80.81 914 SER A C 1
ATOM 6992 O O . SER A 1 914 ? -10.318 18.208 -45.501 1.00 80.81 914 SER A O 1
ATOM 6994 N N . THR A 1 915 ? -9.184 16.278 -45.572 1.00 87.25 915 THR A N 1
ATOM 6995 C CA . THR A 1 915 ? -9.142 16.198 -47.044 1.00 87.25 915 THR A CA 1
ATOM 6996 C C . THR A 1 915 ? -10.141 15.182 -47.570 1.00 87.25 915 THR A C 1
ATOM 6998 O O . THR A 1 915 ? -10.154 14.033 -47.133 1.00 87.25 915 THR A O 1
ATOM 7001 N N . CYS A 1 916 ? -10.951 15.594 -48.540 1.00 87.56 916 CYS A N 1
ATOM 7002 C CA . CYS A 1 916 ? -11.906 14.731 -49.224 1.00 87.56 916 CYS A CA 1
ATOM 7003 C C . CYS A 1 916 ? -11.157 13.736 -50.119 1.00 87.56 916 CYS A C 1
ATOM 7005 O O . CYS A 1 916 ? -10.513 14.129 -51.089 1.00 87.56 916 CYS A O 1
ATOM 7007 N N . CYS A 1 917 ? -11.243 12.448 -49.808 1.00 86.25 917 CYS A N 1
ATOM 7008 C CA . CYS A 1 917 ? -10.592 11.381 -50.547 1.00 86.25 917 CYS A CA 1
ATOM 7009 C C . CYS A 1 917 ? -11.601 10.305 -50.939 1.00 86.25 917 CYS A C 1
ATOM 7011 O O . CYS A 1 917 ? -12.158 9.618 -50.084 1.00 86.25 917 CYS A O 1
ATOM 7013 N N . PHE A 1 918 ? -11.780 10.092 -52.239 1.00 81.81 918 PHE A N 1
ATOM 7014 C CA . PHE A 1 918 ? -12.692 9.066 -52.733 1.00 81.81 918 PHE A CA 1
ATOM 7015 C C . PHE A 1 918 ? -12.178 7.654 -52.406 1.00 81.81 918 PHE A C 1
ATOM 7017 O O . PHE A 1 918 ? -10.986 7.352 -52.568 1.00 81.81 918 PHE A O 1
ATOM 7024 N N . MET A 1 919 ? -13.069 6.795 -51.912 1.00 79.69 919 MET A N 1
ATOM 7025 C CA . MET A 1 919 ? -12.774 5.409 -51.552 1.00 79.69 919 MET A CA 1
ATOM 7026 C C . MET A 1 919 ? -13.219 4.487 -52.684 1.00 79.69 919 MET A C 1
ATOM 7028 O O . MET A 1 919 ? -14.345 3.996 -52.710 1.00 79.69 919 MET A O 1
ATOM 7032 N N . ALA A 1 920 ? -12.319 4.254 -53.643 1.00 68.62 920 ALA A N 1
ATOM 7033 C CA . ALA A 1 920 ? -12.637 3.592 -54.911 1.00 68.62 920 ALA A CA 1
ATOM 7034 C C . ALA A 1 920 ? -13.277 2.194 -54.770 1.00 68.62 920 ALA A C 1
ATOM 7036 O O . ALA A 1 920 ? -14.088 1.818 -55.608 1.00 68.62 920 ALA A O 1
ATOM 7037 N N . LYS A 1 921 ? -12.961 1.432 -53.711 1.00 67.12 921 LYS A N 1
ATOM 7038 C CA . LYS A 1 921 ? -13.545 0.097 -53.469 1.00 67.12 921 LYS A CA 1
ATOM 7039 C C . LYS A 1 921 ? -14.990 0.133 -52.966 1.00 67.12 921 LYS A C 1
ATOM 7041 O O . LYS A 1 921 ? -15.722 -0.824 -53.183 1.00 67.12 921 LYS A O 1
ATOM 7046 N N . LEU A 1 922 ? -15.382 1.214 -52.293 1.00 68.19 922 LEU A N 1
ATOM 7047 C CA . LEU A 1 922 ? -16.708 1.387 -51.688 1.00 68.19 922 LEU A CA 1
ATOM 7048 C C . LEU A 1 922 ? -17.593 2.359 -52.480 1.00 68.19 922 LEU A C 1
ATOM 7050 O O . LEU A 1 922 ? -18.762 2.517 -52.156 1.00 68.19 922 LEU A O 1
ATOM 7054 N N . SER A 1 923 ? -17.048 3.000 -53.521 1.00 71.31 923 SER A N 1
ATOM 7055 C CA . SER A 1 923 ? -17.730 4.011 -54.345 1.00 71.31 923 SER A CA 1
ATOM 7056 C C . SER A 1 923 ? -18.339 5.171 -53.538 1.00 71.31 923 SER A C 1
ATOM 7058 O O . SER A 1 923 ? -19.399 5.681 -53.887 1.00 71.31 923 SER A O 1
ATOM 7060 N N . GLN A 1 924 ? -17.677 5.590 -52.455 1.00 76.88 924 GLN A N 1
ATOM 7061 C CA . GLN A 1 924 ? -18.139 6.652 -51.550 1.00 76.88 924 GLN A CA 1
ATOM 7062 C C . GLN A 1 924 ? -16.992 7.591 -51.151 1.00 76.88 924 GLN A C 1
ATOM 7064 O O . GLN A 1 924 ? -15.813 7.227 -51.224 1.00 76.88 924 GLN A O 1
ATOM 7069 N N . TRP A 1 925 ? -17.326 8.805 -50.707 1.00 83.44 925 TRP A N 1
ATOM 7070 C CA . TRP A 1 925 ? -16.348 9.770 -50.201 1.00 83.44 925 TRP A CA 1
ATOM 7071 C C . TRP A 1 925 ? -15.926 9.472 -48.766 1.00 83.44 925 TRP A C 1
ATOM 7073 O O . TRP A 1 925 ? -16.740 9.102 -47.919 1.00 83.44 925 TRP A O 1
ATOM 7083 N N . GLY A 1 926 ? -14.636 9.664 -48.493 1.00 80.75 926 GLY A N 1
ATOM 7084 C CA . GLY A 1 926 ? -14.072 9.581 -47.155 1.00 80.75 926 GLY A CA 1
ATOM 7085 C C . GLY A 1 926 ? -13.243 10.809 -46.780 1.00 80.75 926 GLY A C 1
ATOM 7086 O O . GLY A 1 926 ? -12.610 11.441 -47.622 1.00 80.75 926 GLY A O 1
ATOM 7087 N N . CYS A 1 927 ? -13.221 11.132 -45.496 1.00 86.81 927 CYS A N 1
ATOM 7088 C CA . CYS A 1 927 ? -12.417 12.169 -44.874 1.00 86.81 927 CYS A CA 1
ATOM 7089 C C . CYS A 1 927 ? -11.042 11.608 -44.499 1.00 86.81 927 CYS A C 1
ATOM 7091 O O . CYS A 1 927 ? -10.929 10.739 -43.633 1.00 86.81 927 CYS A O 1
ATOM 7093 N N . CYS A 1 928 ? -9.972 12.123 -45.096 1.00 83.75 928 CYS A N 1
ATOM 7094 C CA . CYS A 1 928 ? -8.641 11.964 -44.529 1.00 83.75 928 CYS A CA 1
ATOM 7095 C C . CYS A 1 928 ? -8.450 12.994 -43.404 1.00 83.75 928 CYS A C 1
ATOM 7097 O O . CYS A 1 928 ? -8.631 14.184 -43.667 1.00 83.75 928 CYS A O 1
ATOM 7099 N N . PRO A 1 929 ? -8.026 12.593 -42.194 1.00 78.88 929 PRO A N 1
ATOM 7100 C CA . PRO A 1 929 ? -7.922 13.486 -41.033 1.00 78.88 929 PRO A CA 1
ATOM 7101 C C . PRO A 1 929 ? -6.762 14.497 -41.111 1.00 78.88 929 PRO A C 1
ATOM 7103 O O . PRO A 1 929 ? -6.462 15.169 -40.130 1.00 78.88 929 PRO A O 1
ATOM 7106 N N . LEU A 1 930 ? -6.079 14.586 -42.257 1.00 77.50 930 LEU A N 1
ATOM 7107 C CA . LEU A 1 930 ? -4.981 15.514 -42.505 1.00 77.50 930 LEU A CA 1
ATOM 7108 C C . LEU A 1 930 ? -5.407 16.570 -43.541 1.00 77.50 930 LEU A C 1
ATOM 7110 O O . LEU A 1 930 ? -6.052 16.211 -44.537 1.00 77.50 930 LEU A O 1
ATOM 7114 N N . PRO A 1 931 ? -5.015 17.844 -43.369 1.00 79.62 931 PRO A N 1
ATOM 7115 C CA . PRO A 1 931 ? -5.274 18.883 -44.358 1.00 79.62 931 PRO A CA 1
ATOM 7116 C C . PRO A 1 931 ? -4.366 18.702 -45.583 1.00 79.62 931 PRO A C 1
ATOM 7118 O O . PRO A 1 931 ? -3.172 18.437 -45.450 1.00 79.62 931 PRO A O 1
ATOM 7121 N N . GLN A 1 932 ? -4.936 18.849 -46.781 1.00 81.62 932 GLN A N 1
ATOM 7122 C CA . GLN A 1 932 ? -4.268 18.658 -48.080 1.00 81.62 932 GLN A CA 1
ATOM 7123 C C . GLN A 1 932 ? -3.509 17.323 -48.224 1.00 81.62 932 GLN A C 1
ATOM 7125 O O . GLN A 1 932 ? -2.405 17.257 -48.765 1.00 81.62 932 GLN A O 1
ATOM 7130 N N . ALA A 1 933 ? -4.093 16.243 -47.717 1.00 84.75 933 ALA A N 1
ATOM 7131 C CA . ALA A 1 933 ? -3.516 14.911 -47.781 1.00 84.75 933 ALA A CA 1
ATOM 7132 C C . ALA A 1 933 ? -3.466 14.358 -49.214 1.00 84.75 933 ALA A C 1
ATOM 7134 O O . ALA A 1 933 ? -4.357 14.597 -50.028 1.00 84.75 933 ALA A O 1
ATOM 7135 N N . VAL A 1 934 ? -2.461 13.532 -49.503 1.00 91.12 934 VAL A N 1
ATOM 7136 C CA . VAL A 1 934 ? -2.392 12.742 -50.734 1.00 91.12 934 VAL A CA 1
ATOM 7137 C C . VAL A 1 934 ? -3.277 11.508 -50.565 1.00 91.12 934 VAL A C 1
ATOM 7139 O O . VAL A 1 934 ? -2.988 10.631 -49.750 1.00 91.12 934 VAL A O 1
ATOM 7142 N N . CYS A 1 935 ? -4.374 11.432 -51.316 1.00 88.56 935 CYS A N 1
ATOM 7143 C CA . CYS A 1 935 ? -5.275 10.282 -51.288 1.00 88.56 935 CYS A CA 1
ATOM 7144 C C . CYS A 1 935 ? -4.610 9.073 -51.963 1.00 88.56 935 CYS A C 1
ATOM 7146 O O . CYS A 1 935 ? -4.341 9.102 -53.165 1.00 88.56 935 CYS A O 1
ATOM 7148 N N . CYS A 1 936 ? -4.363 7.999 -51.212 1.00 84.06 936 CYS A N 1
ATOM 7149 C CA . CYS A 1 936 ? -3.740 6.804 -51.764 1.00 84.06 936 CYS A CA 1
ATOM 7150 C C . CYS A 1 936 ? -4.747 6.002 -52.608 1.00 84.06 936 CYS A C 1
ATOM 7152 O O . CYS A 1 936 ? -5.951 5.957 -52.324 1.00 84.06 936 CYS A O 1
ATOM 7154 N N . GLY A 1 937 ? -4.243 5.399 -53.690 1.00 72.06 937 GLY A N 1
ATOM 7155 C CA . GLY A 1 937 ? -5.048 4.691 -54.695 1.00 72.06 937 GLY A CA 1
ATOM 7156 C C . GLY A 1 937 ? -5.551 3.309 -54.264 1.00 72.06 937 GLY A C 1
ATOM 7157 O O . GLY A 1 937 ? -6.262 2.659 -55.019 1.00 72.06 937 GLY A O 1
ATOM 7158 N N . ASP A 1 938 ? -5.192 2.855 -53.064 1.00 74.56 938 ASP A N 1
ATOM 7159 C CA . ASP A 1 938 ? -5.678 1.612 -52.458 1.00 74.56 938 ASP A CA 1
ATOM 7160 C C . ASP A 1 938 ? -7.130 1.719 -51.955 1.00 74.56 938 ASP A C 1
ATOM 7162 O O . ASP A 1 938 ? -7.773 0.699 -51.690 1.00 74.56 938 ASP A O 1
ATOM 7166 N N . GLY A 1 939 ? -7.650 2.947 -51.874 1.00 67.44 939 GLY A N 1
ATOM 7167 C CA . GLY A 1 939 ? -9.043 3.260 -51.575 1.00 67.44 939 GLY A CA 1
ATOM 7168 C C . GLY A 1 939 ? -9.258 3.708 -50.136 1.00 67.44 939 GLY A C 1
ATOM 7169 O O . GLY A 1 939 ? -10.002 4.660 -49.935 1.00 67.44 939 GLY A O 1
ATOM 7170 N N . ASP A 1 940 ? -8.532 3.154 -49.169 1.00 75.88 940 ASP A N 1
ATOM 7171 C CA . ASP A 1 940 ? -8.861 3.294 -47.743 1.00 75.88 940 ASP A CA 1
ATOM 7172 C C . ASP A 1 940 ? -7.870 4.170 -46.955 1.00 75.88 940 ASP A C 1
ATOM 7174 O O . ASP A 1 940 ? -8.128 4.495 -45.794 1.00 75.88 940 ASP A O 1
ATOM 7178 N N . HIS A 1 941 ? -6.758 4.596 -47.573 1.00 85.62 941 HIS A N 1
ATOM 7179 C CA . HIS A 1 941 ? -5.687 5.317 -46.880 1.00 85.62 941 HIS A CA 1
ATOM 7180 C C . HIS A 1 941 ? -5.230 6.609 -47.574 1.00 85.62 941 HIS A C 1
ATOM 7182 O O . HIS A 1 941 ? -5.497 6.873 -48.748 1.00 85.62 941 HIS A O 1
ATOM 7188 N N . CYS A 1 942 ? -4.551 7.461 -46.817 1.00 87.81 942 CYS A N 1
ATOM 7189 C CA . CYS A 1 942 ? -4.014 8.739 -47.251 1.00 87.81 942 CYS A CA 1
ATOM 7190 C C . CYS A 1 942 ? -2.660 9.030 -46.589 1.00 87.81 942 CYS A C 1
ATOM 7192 O O . CYS A 1 942 ? -2.323 8.480 -45.537 1.00 87.81 942 CYS A O 1
ATOM 7194 N N . CYS A 1 943 ? -1.887 9.912 -47.217 1.00 86.12 943 CYS A N 1
ATOM 7195 C CA . CYS A 1 943 ? -0.578 10.353 -46.752 1.00 86.12 943 CYS A CA 1
ATOM 7196 C C . CYS A 1 943 ? -0.534 11.868 -46.520 1.00 86.12 943 CYS A C 1
ATOM 7198 O O . CYS A 1 943 ? -1.288 12.601 -47.160 1.00 86.12 943 CYS A O 1
ATOM 7200 N N . PRO A 1 944 ? 0.349 12.369 -45.637 1.00 86.75 944 PRO A N 1
ATOM 7201 C CA . PRO A 1 944 ? 0.512 13.806 -45.433 1.00 86.75 944 PRO A CA 1
ATOM 7202 C C . PRO A 1 944 ? 0.936 14.533 -46.718 1.00 86.75 944 PRO A C 1
ATOM 7204 O O . PRO A 1 944 ? 1.555 13.941 -47.605 1.00 86.75 944 PRO A O 1
ATOM 7207 N N . SER A 1 945 ? 0.644 15.832 -46.806 1.00 82.38 945 SER A N 1
ATOM 7208 C CA . SER A 1 945 ? 0.983 16.639 -47.983 1.00 82.38 945 SER A CA 1
ATOM 7209 C C . SER A 1 945 ? 2.482 16.574 -48.325 1.00 82.38 945 SER A C 1
ATOM 7211 O O . SER A 1 945 ? 3.364 16.728 -47.471 1.00 82.38 945 SER A O 1
ATOM 7213 N N . GLY A 1 946 ? 2.785 16.299 -49.595 1.00 77.88 946 GLY A N 1
ATOM 7214 C CA . GLY A 1 946 ? 4.147 16.136 -50.108 1.00 77.88 946 GLY A CA 1
ATOM 7215 C C . GLY A 1 946 ? 4.815 14.787 -49.807 1.00 77.88 946 GLY A C 1
ATOM 7216 O O . GLY A 1 946 ? 6.009 14.665 -50.075 1.00 77.88 946 GLY A O 1
ATOM 7217 N N . TYR A 1 947 ? 4.093 13.804 -49.259 1.00 83.31 947 TYR A N 1
ATOM 7218 C CA . TYR A 1 947 ? 4.529 12.405 -49.170 1.00 83.31 947 TYR A CA 1
ATOM 7219 C C . TYR A 1 947 ? 3.891 11.564 -50.281 1.00 83.31 947 TYR A C 1
ATOM 7221 O O . TYR A 1 947 ? 2.778 11.837 -50.727 1.00 83.31 947 TYR A O 1
ATOM 7229 N N . THR A 1 948 ? 4.582 10.508 -50.701 1.00 83.06 948 THR A N 1
ATOM 7230 C CA . THR A 1 948 ? 4.133 9.588 -51.754 1.00 83.06 948 THR A CA 1
ATOM 7231 C C . THR A 1 948 ? 3.620 8.297 -51.125 1.00 83.06 948 THR A C 1
ATOM 7233 O O . THR A 1 948 ? 4.249 7.758 -50.215 1.00 83.06 948 THR A O 1
ATOM 7236 N N . CYS A 1 949 ? 2.480 7.785 -51.590 1.00 85.75 949 CYS A N 1
ATOM 7237 C CA . CYS A 1 949 ? 1.963 6.501 -51.118 1.00 85.75 949 CYS A CA 1
ATOM 7238 C C . CYS A 1 949 ? 2.769 5.351 -51.746 1.00 85.75 949 CYS A C 1
ATOM 7240 O O . CYS A 1 949 ? 2.720 5.167 -52.965 1.00 85.75 949 CYS A O 1
ATOM 7242 N N . ASP A 1 950 ? 3.492 4.574 -50.936 1.00 77.56 950 ASP A N 1
ATOM 7243 C CA . ASP A 1 950 ? 4.212 3.379 -51.399 1.00 77.56 950 ASP A CA 1
ATOM 7244 C C . ASP A 1 950 ? 3.223 2.226 -51.632 1.00 77.56 950 ASP A C 1
ATOM 7246 O O . ASP A 1 950 ? 2.556 1.797 -50.706 1.00 77.56 950 ASP A O 1
ATOM 7250 N N . LYS A 1 951 ? 3.089 1.708 -52.858 1.00 62.56 951 LYS A N 1
ATOM 7251 C CA . LYS A 1 951 ? 2.072 0.686 -53.184 1.00 62.56 951 LYS A CA 1
ATOM 7252 C C . LYS A 1 951 ? 2.400 -0.722 -52.667 1.00 62.56 951 LYS A C 1
ATOM 7254 O O . LYS A 1 951 ? 1.505 -1.564 -52.650 1.00 62.56 951 LYS A O 1
ATOM 7259 N N . GLU A 1 952 ? 3.640 -0.996 -52.260 1.00 66.19 952 GLU A N 1
ATOM 7260 C CA . GLU A 1 952 ? 4.073 -2.332 -51.819 1.00 66.19 952 GLU A CA 1
ATOM 7261 C C . GLU A 1 952 ? 4.209 -2.459 -50.294 1.00 66.19 952 GLU A C 1
ATOM 7263 O O . GLU A 1 952 ? 4.243 -3.573 -49.758 1.00 66.19 952 GLU A O 1
ATOM 7268 N N . LYS A 1 953 ? 4.261 -1.332 -49.577 1.00 65.62 953 LYS A N 1
ATOM 7269 C CA . LYS A 1 953 ? 4.344 -1.268 -48.112 1.00 65.62 953 LYS A CA 1
ATOM 7270 C C . LYS A 1 953 ? 3.308 -0.283 -47.563 1.00 65.62 953 LYS A C 1
ATOM 7272 O O . LYS A 1 953 ? 3.101 0.751 -48.179 1.00 65.62 953 LYS A O 1
ATOM 7277 N N . PRO A 1 954 ? 2.704 -0.523 -46.384 1.00 72.06 954 PRO A N 1
ATOM 7278 C CA . PRO A 1 954 ? 1.686 0.363 -45.804 1.00 72.06 954 PRO A CA 1
ATOM 7279 C C . PRO A 1 954 ? 2.293 1.651 -45.200 1.00 72.06 954 PRO A C 1
ATOM 7281 O O . PRO A 1 954 ? 2.089 1.961 -44.023 1.00 72.06 954 PRO A O 1
ATOM 7284 N N . THR A 1 955 ? 3.097 2.373 -45.984 1.00 75.81 955 THR A N 1
ATOM 7285 C CA . THR A 1 955 ? 3.881 3.536 -45.561 1.00 75.81 955 THR A CA 1
ATOM 7286 C C . THR A 1 955 ? 3.852 4.684 -46.579 1.00 75.81 955 THR A C 1
ATOM 7288 O O . THR A 1 955 ? 3.813 4.484 -47.792 1.00 75.81 955 THR A O 1
ATOM 7291 N N . CYS A 1 956 ? 3.870 5.913 -46.075 1.00 83.00 956 CYS A N 1
ATOM 7292 C CA . CYS A 1 956 ? 4.069 7.163 -46.791 1.00 83.00 956 CYS A CA 1
ATOM 7293 C C . CYS A 1 956 ? 5.563 7.492 -46.840 1.00 83.00 956 CYS A C 1
ATOM 7295 O O . CYS A 1 956 ? 6.222 7.489 -45.799 1.00 83.00 956 CYS A O 1
ATOM 7297 N N . THR A 1 957 ? 6.094 7.825 -48.013 1.00 79.56 957 THR A N 1
ATOM 7298 C CA . THR A 1 957 ? 7.530 8.068 -48.200 1.00 79.56 957 THR A CA 1
ATOM 7299 C C . THR A 1 957 ? 7.807 9.473 -48.727 1.00 79.56 957 THR A C 1
ATOM 7301 O O . THR A 1 957 ? 7.129 9.972 -49.630 1.00 79.56 957 THR A O 1
ATOM 7304 N N . LYS A 1 958 ? 8.811 10.142 -48.152 1.00 76.25 958 LYS A N 1
ATOM 7305 C CA . LYS A 1 958 ? 9.331 11.429 -48.640 1.00 76.25 958 LYS A CA 1
ATOM 7306 C C . LYS A 1 958 ? 10.841 11.473 -48.421 1.00 76.25 958 LYS A C 1
ATOM 7308 O O . LYS A 1 958 ? 11.311 11.632 -47.296 1.00 76.25 958 LYS A O 1
ATOM 7313 N N . GLY A 1 959 ? 11.610 11.296 -49.496 1.00 77.06 959 GLY A N 1
ATOM 7314 C CA . GLY A 1 959 ? 13.062 11.111 -49.400 1.00 77.06 959 GLY A CA 1
ATOM 7315 C C . GLY A 1 959 ? 13.407 9.831 -48.627 1.00 77.06 959 GLY A C 1
ATOM 7316 O O . GLY A 1 959 ? 12.918 8.762 -48.975 1.00 77.06 959 GLY A O 1
ATOM 7317 N N . ASN A 1 960 ? 14.205 9.949 -47.560 1.00 67.88 960 ASN A N 1
ATOM 7318 C CA . ASN A 1 960 ? 14.619 8.818 -46.713 1.00 67.88 960 ASN A CA 1
ATOM 7319 C C . ASN A 1 960 ? 13.691 8.572 -45.502 1.00 67.88 960 ASN A C 1
ATOM 7321 O O . ASN A 1 960 ? 13.998 7.725 -44.665 1.00 67.88 960 ASN A O 1
ATOM 7325 N N . LEU A 1 961 ? 12.597 9.332 -45.366 1.00 49.38 961 LEU A N 1
ATOM 7326 C CA . LEU A 1 961 ? 11.668 9.233 -44.238 1.00 49.38 961 LEU A CA 1
ATOM 7327 C C . LEU A 1 961 ? 10.461 8.353 -44.613 1.00 49.38 961 LEU A C 1
ATOM 7329 O O . LEU A 1 961 ? 9.746 8.666 -45.570 1.00 49.38 961 LEU A O 1
ATOM 7333 N N . GLU A 1 962 ? 10.233 7.276 -43.853 1.00 76.31 962 GLU A N 1
ATOM 7334 C CA . GLU A 1 962 ? 9.079 6.374 -43.991 1.00 76.31 962 GLU A CA 1
ATOM 7335 C C . GLU A 1 962 ? 8.132 6.543 -42.786 1.00 76.31 962 GLU A C 1
ATOM 7337 O O . GLU A 1 962 ? 8.545 6.399 -41.634 1.00 76.31 962 GLU A O 1
ATOM 7342 N N . LEU A 1 963 ? 6.855 6.836 -43.043 1.00 62.66 963 LEU A N 1
ATOM 7343 C CA . LEU A 1 963 ? 5.799 6.957 -42.028 1.00 62.66 963 LEU A CA 1
ATOM 7344 C C . LEU A 1 963 ? 4.668 5.963 -42.312 1.00 62.66 963 LEU A C 1
ATOM 7346 O O . LEU A 1 963 ? 4.448 5.647 -43.472 1.00 62.66 963 LEU A O 1
ATOM 7350 N N . PRO A 1 964 ? 3.909 5.476 -41.320 1.00 70.06 964 PRO A N 1
ATOM 7351 C CA . PRO A 1 964 ? 2.731 4.643 -41.575 1.00 70.06 964 PRO A CA 1
ATOM 7352 C C . PRO A 1 964 ? 1.620 5.399 -42.325 1.00 70.06 964 PRO A C 1
ATOM 7354 O O . PRO A 1 964 ? 1.500 6.617 -42.201 1.00 70.06 964 PRO A O 1
ATOM 7357 N N . TRP A 1 965 ? 0.786 4.678 -43.078 1.00 77.25 965 TRP A N 1
ATOM 7358 C CA . TRP A 1 965 ? -0.420 5.237 -43.703 1.00 77.25 965 TRP A CA 1
ATOM 7359 C C . TRP A 1 965 ? -1.451 5.739 -42.690 1.00 77.25 965 TRP A C 1
ATOM 7361 O O . TRP A 1 965 ? -1.632 5.156 -41.620 1.00 77.25 965 TRP A O 1
ATOM 7371 N N . PHE A 1 966 ? -2.204 6.767 -43.082 1.00 79.12 966 PHE A N 1
ATOM 7372 C CA . PHE A 1 966 ? -3.351 7.256 -42.325 1.00 79.12 966 PHE A CA 1
ATOM 7373 C C . PHE A 1 966 ? -4.636 6.721 -42.943 1.00 79.12 966 PHE A C 1
ATOM 7375 O O . PHE A 1 966 ? -4.804 6.738 -44.159 1.00 79.12 966 PHE A O 1
ATOM 7382 N N . LYS A 1 967 ? -5.548 6.218 -42.115 1.00 81.00 967 LYS A N 1
ATOM 7383 C CA . LYS A 1 967 ? -6.808 5.640 -42.590 1.00 81.00 967 LYS A CA 1
ATOM 7384 C C . LYS A 1 967 ? -7.837 6.740 -42.860 1.00 81.00 967 LYS A C 1
ATOM 7386 O O . LYS A 1 967 ? -7.981 7.655 -42.049 1.00 81.00 967 LYS A O 1
ATOM 7391 N N . LYS A 1 968 ? -8.562 6.637 -43.975 1.00 80.50 968 LYS A N 1
ATOM 7392 C CA . LYS A 1 968 ? -9.716 7.493 -44.280 1.00 80.50 968 LYS A CA 1
ATOM 7393 C C . LYS A 1 968 ? -10.901 7.103 -43.391 1.00 80.50 968 LYS A C 1
ATOM 7395 O O . LYS A 1 968 ? -11.078 5.935 -43.044 1.00 80.50 968 LYS A O 1
ATOM 7400 N N . GLN A 1 969 ? -11.716 8.083 -43.035 1.00 80.19 969 GLN A N 1
ATOM 7401 C CA . GLN A 1 969 ? -13.003 7.903 -42.361 1.00 80.19 969 GLN A CA 1
ATOM 7402 C C . GLN A 1 969 ? -14.147 8.159 -43.353 1.00 80.19 969 GLN A C 1
ATOM 7404 O O . GLN A 1 969 ? -13.909 8.844 -44.337 1.00 80.19 969 GLN A O 1
ATOM 7409 N N . PRO A 1 970 ? -15.372 7.653 -43.154 1.00 76.94 970 PRO A N 1
ATOM 7410 C CA . PRO A 1 970 ? -16.503 7.973 -44.032 1.00 76.94 970 PRO A CA 1
ATOM 7411 C C . PRO A 1 970 ? -16.876 9.466 -43.973 1.00 76.94 970 PRO A C 1
ATOM 7413 O O . PRO A 1 970 ? -16.761 10.086 -42.915 1.00 76.94 970 PRO A O 1
ATOM 7416 N N . ALA A 1 971 ? -17.316 10.044 -45.094 1.00 73.06 971 ALA A N 1
ATOM 7417 C CA . ALA A 1 971 ? -17.867 11.401 -45.126 1.00 73.06 971 ALA A CA 1
ATOM 7418 C C . ALA A 1 971 ? -19.312 11.448 -44.587 1.00 73.06 971 ALA A C 1
ATOM 7420 O O . ALA A 1 971 ? -20.039 10.456 -44.638 1.00 73.06 971 ALA A O 1
ATOM 7421 N N . ILE A 1 972 ? -19.721 12.600 -44.047 1.00 73.81 972 ILE A N 1
ATOM 7422 C CA . ILE A 1 972 ? -21.010 12.795 -43.361 1.00 73.81 972 ILE A CA 1
ATOM 7423 C C . ILE A 1 972 ? -22.104 13.098 -44.392 1.00 73.81 972 ILE A C 1
ATOM 7425 O O . ILE A 1 972 ? -21.869 13.918 -45.273 1.00 73.81 972 ILE A O 1
ATOM 7429 N N . SER A 1 973 ? -23.291 12.488 -44.274 1.00 50.81 973 SER A N 1
ATOM 7430 C CA . SER A 1 973 ? -24.469 12.735 -45.134 1.00 50.81 973 SER A CA 1
ATOM 7431 C C . SER A 1 973 ? -25.638 13.342 -44.339 1.00 50.81 973 SER A C 1
ATOM 7433 O O . SER A 1 973 ? -25.847 12.978 -43.184 1.00 50.81 973 SER A O 1
ATOM 7435 N N . VAL A 1 974 ? -26.384 14.285 -44.933 1.00 42.69 974 VAL A N 1
ATOM 7436 C CA . VAL A 1 974 ? -27.446 15.078 -44.263 1.00 42.69 974 VAL A CA 1
ATOM 7437 C C . VAL A 1 974 ? -28.832 14.756 -44.853 1.00 42.69 974 VAL A C 1
ATOM 7439 O O . VAL A 1 974 ? -28.972 14.738 -46.074 1.00 42.69 974 VAL A O 1
ATOM 7442 N N . THR A 1 975 ? -29.864 14.559 -44.017 1.00 37.25 975 THR A N 1
ATOM 7443 C CA . THR A 1 975 ? -31.287 14.397 -44.421 1.00 37.25 975 THR A CA 1
ATOM 7444 C C . THR A 1 975 ? -32.212 15.350 -43.634 1.00 37.25 975 THR A C 1
ATOM 7446 O O . THR A 1 975 ? -32.036 15.470 -42.423 1.00 37.25 975 THR A O 1
ATOM 7449 N N . SER A 1 976 ? -33.190 16.000 -44.291 1.00 37.91 976 SER A N 1
ATOM 7450 C CA . SER A 1 976 ? -34.078 17.073 -43.772 1.00 37.91 976 SER A CA 1
ATOM 7451 C C . SER A 1 976 ? -35.597 16.758 -43.838 1.00 37.91 976 SER A C 1
ATOM 7453 O O . SER A 1 976 ? -35.996 15.994 -44.713 1.00 37.91 976 SER A O 1
ATOM 7455 N N . ASP A 1 977 ? -36.395 17.405 -42.950 1.00 42.28 977 ASP A N 1
ATOM 7456 C CA . ASP A 1 977 ? -37.808 17.908 -43.077 1.00 42.28 977 ASP A CA 1
ATOM 7457 C C . ASP A 1 977 ? -38.899 17.378 -42.105 1.00 42.28 977 ASP A C 1
ATOM 7459 O O . ASP A 1 977 ? -39.123 16.177 -42.068 1.00 42.28 977 ASP A O 1
ATOM 7463 N N . LEU A 1 978 ? -39.640 18.288 -41.418 1.00 38.78 978 LEU A N 1
ATOM 7464 C CA . LEU A 1 978 ? -41.117 18.324 -41.165 1.00 38.78 978 LEU A CA 1
ATOM 7465 C C . LEU A 1 978 ? -41.541 19.697 -40.537 1.00 38.78 978 LEU A C 1
ATOM 7467 O O . LEU A 1 978 ? -40.820 20.207 -39.684 1.00 38.78 978 LEU A O 1
ATOM 7471 N N . GLY A 1 979 ? -42.687 20.295 -40.933 1.00 50.00 979 GLY A N 1
ATOM 7472 C CA . GLY A 1 979 ? -43.152 21.659 -40.546 1.00 50.00 979 GLY A CA 1
ATOM 7473 C C . GLY A 1 979 ? -44.605 21.774 -40.007 1.00 50.00 979 GLY A C 1
ATOM 7474 O O . GLY A 1 979 ? -45.288 20.763 -39.864 1.00 50.00 979 GLY A O 1
ATOM 7475 N N . ASP A 1 980 ? -45.050 23.004 -39.688 1.00 61.62 980 ASP A N 1
ATOM 7476 C CA . ASP A 1 980 ? -46.255 23.364 -38.893 1.00 61.62 980 ASP A CA 1
ATOM 7477 C C . ASP A 1 980 ? -47.640 22.956 -39.468 1.00 61.62 980 ASP A C 1
ATOM 7479 O O . ASP A 1 980 ? -47.848 22.893 -40.680 1.00 61.62 980 ASP A O 1
ATOM 7483 N N . VAL A 1 981 ? -48.624 22.722 -38.580 1.00 69.44 981 VAL A N 1
ATOM 7484 C CA . VAL A 1 981 ? -50.003 22.266 -38.869 1.00 69.44 981 VAL A CA 1
ATOM 7485 C C . VAL A 1 981 ? -50.957 23.453 -39.060 1.00 69.44 981 VAL A C 1
ATOM 7487 O O . VAL A 1 981 ? -51.297 24.164 -38.117 1.00 69.44 981 VAL A O 1
ATOM 7490 N N . LYS A 1 982 ? -51.438 23.677 -40.286 1.00 70.62 982 LYS A N 1
ATOM 7491 C CA . LYS A 1 982 ? -52.292 24.830 -40.628 1.00 70.62 982 LYS A CA 1
ATOM 7492 C C . LYS A 1 982 ? -53.767 24.611 -40.228 1.00 70.62 982 LYS A C 1
ATOM 7494 O O . LYS A 1 982 ? -54.362 23.622 -40.649 1.00 70.62 982 LYS A O 1
ATOM 7499 N N . CYS A 1 983 ? -54.357 25.530 -39.455 1.00 72.06 983 CYS A N 1
ATOM 7500 C CA . CYS A 1 983 ? -55.742 25.446 -38.955 1.00 72.06 983 CYS A CA 1
ATOM 7501 C C . CYS A 1 983 ? -56.747 26.182 -39.849 1.00 72.06 983 CYS A C 1
ATOM 7503 O O . CYS A 1 983 ? -57.835 25.676 -40.115 1.00 72.06 983 CYS A O 1
ATOM 7505 N N . ASP A 1 984 ? -56.375 27.372 -40.321 1.00 74.62 984 ASP A N 1
ATOM 7506 C CA . ASP A 1 984 ? -57.062 28.123 -41.373 1.00 74.62 984 ASP A CA 1
ATOM 7507 C C . ASP A 1 984 ? -56.070 29.025 -42.127 1.00 74.62 984 ASP A C 1
ATOM 7509 O O . ASP A 1 984 ? -54.855 28.874 -41.996 1.00 74.62 984 ASP A O 1
ATOM 7513 N N . ASP A 1 985 ? -56.563 29.952 -42.953 1.00 66.50 985 ASP A N 1
ATOM 7514 C CA . ASP A 1 985 ? -55.700 30.787 -43.792 1.00 66.50 985 ASP A CA 1
ATOM 7515 C C . ASP A 1 985 ? -54.749 31.699 -43.002 1.00 66.50 985 ASP A C 1
ATOM 7517 O O . ASP A 1 985 ? -53.671 32.001 -43.515 1.00 66.50 985 ASP A O 1
ATOM 7521 N N . ASN A 1 986 ? -55.097 32.060 -41.759 1.00 59.00 986 ASN A N 1
ATOM 7522 C CA . ASN A 1 986 ? -54.346 33.005 -40.926 1.00 59.00 986 ASN A CA 1
ATOM 7523 C C . ASN A 1 986 ? -53.810 32.402 -39.615 1.00 59.00 986 ASN A C 1
ATOM 7525 O O . ASN A 1 986 ? -53.099 33.094 -38.886 1.00 59.00 986 ASN A O 1
ATOM 7529 N N . THR A 1 987 ? -54.129 31.144 -39.306 1.00 64.62 987 THR A N 1
ATOM 7530 C CA . THR A 1 987 ? -53.801 30.510 -38.025 1.00 64.62 987 THR A CA 1
ATOM 7531 C C . THR A 1 987 ? -53.238 29.109 -38.248 1.00 64.62 987 THR A C 1
ATOM 7533 O O . THR A 1 987 ? -53.847 28.271 -38.916 1.00 64.62 987 THR A O 1
ATOM 7536 N N . SER A 1 988 ? -52.073 28.834 -37.667 1.00 72.81 988 SER A N 1
ATOM 7537 C CA . SER A 1 988 ? -51.395 27.536 -37.708 1.00 72.81 988 SER A CA 1
ATOM 7538 C C . SER A 1 988 ? -50.838 27.187 -36.335 1.00 72.81 988 SER A C 1
ATOM 7540 O O . SER A 1 988 ? -50.403 28.067 -35.596 1.00 72.81 988 SER A O 1
ATOM 7542 N N . CYS A 1 989 ? -50.836 25.902 -36.012 1.00 72.00 989 CYS A N 1
ATOM 7543 C CA . CYS A 1 989 ? -50.261 25.352 -34.797 1.00 72.00 989 CYS A CA 1
ATOM 7544 C C . CYS A 1 989 ? -48.957 24.602 -35.107 1.00 72.00 989 CYS A C 1
ATOM 7546 O O . CYS A 1 989 ? -48.754 24.132 -36.224 1.00 72.00 989 CYS A O 1
ATOM 7548 N N . ALA A 1 990 ? -48.064 24.486 -34.124 1.00 68.81 990 ALA A N 1
ATOM 7549 C CA . ALA A 1 990 ? -46.752 23.865 -34.306 1.00 68.81 990 ALA A CA 1
ATOM 7550 C C . ALA A 1 990 ? -46.843 22.389 -34.744 1.00 68.81 990 ALA A C 1
ATOM 7552 O O . ALA A 1 990 ? -47.815 21.689 -34.435 1.00 68.81 990 ALA A O 1
ATOM 7553 N N . ALA A 1 991 ? -45.820 21.896 -35.446 1.00 64.81 991 ALA A N 1
ATOM 7554 C CA . ALA A 1 991 ? -45.741 20.498 -35.876 1.00 64.81 991 ALA A CA 1
ATOM 7555 C C . ALA A 1 991 ? -46.006 19.513 -34.711 1.00 64.81 991 ALA A C 1
ATOM 7557 O O . ALA A 1 991 ? -45.365 19.586 -33.666 1.00 64.81 991 ALA A O 1
ATOM 7558 N N . GLY A 1 992 ? -46.963 18.591 -34.888 1.00 67.25 992 GLY A N 1
ATOM 7559 C CA . GLY A 1 992 ? -47.357 17.613 -33.860 1.00 67.25 992 GLY A CA 1
ATOM 7560 C C . GLY A 1 992 ? -48.517 18.034 -32.943 1.00 67.25 992 GLY A C 1
ATOM 7561 O O . GLY A 1 992 ? -48.848 17.296 -32.020 1.00 67.25 992 GLY A O 1
ATOM 7562 N N . THR A 1 993 ? -49.167 19.171 -33.202 1.00 80.81 993 THR A N 1
ATOM 7563 C CA . THR A 1 993 ? -50.341 19.654 -32.444 1.00 80.81 993 THR A CA 1
ATOM 7564 C C . THR A 1 993 ? -51.628 19.617 -33.280 1.00 80.81 993 THR A C 1
ATOM 7566 O O . THR A 1 993 ? -51.575 19.463 -34.502 1.00 80.81 993 THR A O 1
ATOM 7569 N N . THR A 1 994 ? -52.800 19.728 -32.637 1.00 82.81 994 THR A N 1
ATOM 7570 C CA . THR A 1 994 ? -54.113 19.675 -33.315 1.00 82.81 994 THR A CA 1
ATOM 7571 C C . THR A 1 994 ? -54.877 20.982 -33.177 1.00 82.81 994 THR A C 1
ATOM 7573 O O . THR A 1 994 ? -55.013 21.527 -32.085 1.00 82.81 994 THR A O 1
ATOM 7576 N N . CYS A 1 995 ? -55.441 21.466 -34.276 1.00 83.69 995 CYS A N 1
ATOM 7577 C CA . CYS A 1 995 ? -56.274 22.662 -34.285 1.00 83.69 995 CYS A CA 1
ATOM 7578 C C . CYS A 1 995 ? -57.655 22.387 -33.671 1.00 83.69 995 CYS A C 1
ATOM 7580 O O . CYS A 1 995 ? -58.408 21.566 -34.194 1.00 83.69 995 CYS A O 1
ATOM 7582 N N . CYS A 1 996 ? -58.017 23.113 -32.611 1.00 83.75 996 CYS A N 1
ATOM 7583 C CA . CYS A 1 996 ? -59.336 23.055 -31.983 1.00 83.75 996 CYS A CA 1
ATOM 7584 C C . CYS A 1 996 ? -60.032 24.414 -32.032 1.00 83.75 996 CYS A C 1
ATOM 7586 O O . CYS A 1 996 ? -59.428 25.459 -31.802 1.00 83.75 996 CYS A O 1
ATOM 7588 N N . ARG A 1 997 ? -61.328 24.414 -32.347 1.00 79.12 997 ARG A N 1
ATOM 7589 C CA . ARG A 1 997 ? -62.087 25.651 -32.546 1.00 79.12 997 ARG A CA 1
ATOM 7590 C C . ARG A 1 997 ? -62.754 26.090 -31.249 1.00 79.12 997 ARG A C 1
ATOM 7592 O O . ARG A 1 997 ? -63.579 25.349 -30.719 1.00 79.12 997 ARG A O 1
ATOM 7599 N N . LEU A 1 998 ? -62.405 27.287 -30.782 1.00 74.75 998 LEU A N 1
ATOM 7600 C CA . LEU A 1 998 ? -62.882 27.864 -29.525 1.00 74.75 998 LEU A CA 1
ATOM 7601 C C . LEU A 1 998 ? -64.322 28.391 -29.648 1.00 74.75 998 LEU A C 1
ATOM 7603 O O . LEU A 1 998 ? -64.800 28.669 -30.753 1.00 74.75 998 LEU A O 1
ATOM 7607 N N . ARG A 1 999 ? -65.006 28.615 -28.512 1.00 70.44 999 ARG A N 1
ATOM 7608 C CA . ARG A 1 999 ? -66.383 29.172 -28.482 1.00 70.44 999 ARG A CA 1
ATOM 7609 C C . ARG A 1 999 ? -66.509 30.517 -29.197 1.00 70.44 999 ARG A C 1
ATOM 7611 O O . ARG A 1 999 ? -67.553 30.828 -29.763 1.00 70.44 999 ARG A O 1
ATOM 7618 N N . THR A 1 1000 ? -65.433 31.300 -29.219 1.00 69.38 1000 THR A N 1
ATOM 7619 C CA . THR A 1 1000 ? -65.335 32.592 -29.919 1.00 69.38 1000 THR A CA 1
ATOM 7620 C C . THR A 1 1000 ? -65.235 32.454 -31.445 1.00 69.38 1000 THR A C 1
ATOM 7622 O O . THR A 1 1000 ? -65.175 33.460 -32.148 1.00 69.38 1000 THR A O 1
ATOM 7625 N N . LYS A 1 1001 ? -65.247 31.219 -31.971 1.00 63.56 1001 LYS A N 1
ATOM 7626 C CA . LYS A 1 1001 ? -65.030 30.809 -33.372 1.00 63.56 1001 LYS A CA 1
ATOM 7627 C C . LYS A 1 1001 ? -63.601 30.968 -33.897 1.00 63.56 1001 LYS A C 1
ATOM 7629 O O . LYS A 1 1001 ? -63.375 30.579 -35.047 1.00 63.56 1001 LYS A O 1
ATOM 7634 N N . ALA A 1 1002 ? -62.675 31.470 -33.079 1.00 67.81 1002 ALA A N 1
ATOM 7635 C CA . ALA A 1 1002 ? -61.241 31.499 -33.357 1.00 67.81 1002 ALA A CA 1
ATOM 7636 C C . ALA A 1 1002 ? -60.599 30.111 -33.170 1.00 67.81 1002 ALA A C 1
ATOM 7638 O O . ALA A 1 1002 ? -61.141 29.257 -32.461 1.00 67.81 1002 ALA A O 1
ATOM 7639 N N . TRP A 1 1003 ? -59.452 29.882 -33.809 1.00 76.00 1003 TRP A N 1
ATOM 7640 C CA . TRP A 1 1003 ? -58.687 28.643 -33.660 1.00 76.00 1003 TRP A CA 1
ATOM 7641 C C . TRP A 1 1003 ? -57.712 28.735 -32.493 1.00 76.00 1003 TRP A C 1
ATOM 7643 O O . TRP A 1 1003 ? -57.040 29.747 -32.316 1.00 76.00 1003 TRP A O 1
ATOM 7653 N N . GLY A 1 1004 ? -57.640 27.659 -31.716 1.00 71.81 1004 GLY A N 1
ATOM 7654 C CA . GLY A 1 1004 ? -56.640 27.445 -30.682 1.00 71.81 1004 GLY A CA 1
ATOM 7655 C C . GLY A 1 1004 ? -55.917 26.118 -30.898 1.00 71.81 1004 GLY A C 1
ATOM 7656 O O . GLY A 1 1004 ? -56.398 25.230 -31.609 1.00 71.81 1004 GLY A O 1
ATOM 7657 N N . CYS A 1 1005 ? -54.747 25.983 -30.286 1.00 79.31 1005 CYS A N 1
ATOM 7658 C CA . CYS A 1 1005 ? -53.891 24.818 -30.476 1.00 79.31 1005 CYS A CA 1
ATOM 7659 C C . CYS A 1 1005 ? -54.040 23.854 -29.301 1.00 79.31 1005 CYS A C 1
ATOM 7661 O O . CYS A 1 1005 ? -53.740 24.203 -28.157 1.00 79.31 1005 CYS A O 1
ATOM 7663 N N . CYS A 1 1006 ? -54.507 22.640 -29.583 1.00 76.75 1006 CYS A N 1
ATOM 7664 C CA . CYS A 1 1006 ? -54.443 21.533 -28.645 1.00 76.75 1006 CYS A CA 1
ATOM 7665 C C . CYS A 1 1006 ? -53.041 20.909 -28.722 1.00 76.75 1006 CYS A C 1
ATOM 7667 O O . CYS A 1 1006 ? -52.618 20.500 -29.808 1.00 76.75 1006 CYS A O 1
ATOM 7669 N N . PRO A 1 1007 ? -52.321 20.787 -27.597 1.00 72.44 1007 PRO A N 1
ATOM 7670 C CA . PRO A 1 1007 ? -50.931 20.325 -27.578 1.00 72.44 1007 PRO A CA 1
ATOM 7671 C C . PRO A 1 1007 ? -50.770 18.825 -27.881 1.00 72.44 1007 PRO A C 1
ATOM 7673 O O . PRO A 1 1007 ? -49.652 18.324 -27.930 1.00 72.44 1007 PRO A O 1
ATOM 7676 N N . LEU A 1 1008 ? -51.874 18.102 -28.081 1.00 72.31 1008 LEU A N 1
ATOM 7677 C CA . LEU A 1 1008 ? -51.891 16.683 -28.413 1.00 72.31 1008 LEU A CA 1
ATOM 7678 C C . LEU A 1 1008 ? -52.045 16.483 -29.929 1.00 72.31 1008 LEU A C 1
ATOM 7680 O O . LEU A 1 1008 ? -52.843 17.165 -30.579 1.00 72.31 1008 LEU A O 1
ATOM 7684 N N . ALA A 1 1009 ? -51.318 15.516 -30.488 1.00 77.25 1009 ALA A N 1
ATOM 7685 C CA . ALA A 1 1009 ? -51.429 15.133 -31.894 1.00 77.25 1009 ALA A CA 1
ATOM 7686 C C . ALA A 1 1009 ? -52.729 14.346 -32.154 1.00 77.25 1009 ALA A C 1
ATOM 7688 O O . ALA A 1 1009 ? -53.041 13.402 -31.431 1.00 77.25 1009 ALA A O 1
ATOM 7689 N N . GLN A 1 1010 ? -53.466 14.716 -33.205 1.00 76.19 1010 GLN A N 1
ATOM 7690 C CA . GLN A 1 1010 ? -54.739 14.106 -33.630 1.00 76.19 1010 GLN A CA 1
ATOM 7691 C C . GLN A 1 1010 ? -55.818 14.024 -32.533 1.00 76.19 1010 GLN A C 1
ATOM 7693 O O . GLN A 1 1010 ? -56.603 13.074 -32.467 1.00 76.19 1010 GLN A O 1
ATOM 7698 N N . ALA A 1 1011 ? -55.854 15.030 -31.665 1.00 80.19 1011 ALA A N 1
ATOM 7699 C CA . ALA A 1 1011 ? -56.762 15.101 -30.530 1.00 80.19 1011 ALA A CA 1
ATOM 7700 C C . ALA A 1 1011 ? -58.229 15.285 -30.952 1.00 80.19 1011 ALA A C 1
ATOM 7702 O O . ALA A 1 1011 ? -58.527 15.935 -31.955 1.00 80.19 1011 ALA A O 1
ATOM 7703 N N . VAL A 1 1012 ? -59.153 14.766 -30.143 1.00 84.38 1012 VAL A N 1
ATOM 7704 C CA . VAL A 1 1012 ? -60.588 15.040 -30.274 1.00 84.38 1012 VAL A CA 1
ATOM 7705 C C . VAL A 1 1012 ? -60.903 16.308 -29.486 1.00 84.38 1012 VAL A C 1
ATOM 7707 O O . VAL A 1 1012 ? -60.706 16.353 -28.273 1.00 84.38 1012 VAL A O 1
ATOM 7710 N N . CYS A 1 1013 ? -61.379 17.353 -30.161 1.00 85.88 1013 CYS A N 1
ATOM 7711 C CA . CYS A 1 1013 ? -61.801 18.584 -29.493 1.00 85.88 1013 CYS A CA 1
ATOM 7712 C C . CYS A 1 1013 ? -63.148 18.360 -28.800 1.00 85.88 1013 CYS A C 1
ATOM 7714 O O . CYS A 1 1013 ? -64.092 17.866 -29.418 1.00 85.88 1013 CYS A O 1
ATOM 7716 N N . CYS A 1 1014 ? -63.235 18.730 -27.528 1.00 81.88 1014 CYS A N 1
ATOM 7717 C CA . CYS A 1 1014 ? -64.438 18.540 -26.737 1.00 81.88 1014 CYS A CA 1
ATOM 7718 C C . CYS A 1 1014 ? -65.507 19.583 -27.076 1.00 81.88 1014 CYS A C 1
ATOM 7720 O O . CYS A 1 1014 ? -65.203 20.687 -27.531 1.00 81.88 1014 CYS A O 1
ATOM 7722 N N . GLU A 1 1015 ? -66.776 19.247 -26.834 1.00 80.00 1015 GLU A N 1
ATOM 7723 C CA . GLU A 1 1015 ? -67.915 20.121 -27.165 1.00 80.00 1015 GLU A CA 1
ATOM 7724 C C . GLU A 1 1015 ? -67.953 21.416 -26.345 1.00 80.00 1015 GLU A C 1
ATOM 7726 O O . GLU A 1 1015 ? -68.626 22.376 -26.717 1.00 80.00 1015 GLU A O 1
ATOM 7731 N N . ASP A 1 1016 ? -67.207 21.487 -25.241 1.00 78.69 1016 ASP A N 1
ATOM 7732 C CA . ASP A 1 1016 ? -67.057 22.732 -24.500 1.00 78.69 1016 ASP A CA 1
ATOM 7733 C C . ASP A 1 1016 ? -66.182 23.762 -25.226 1.00 78.69 1016 ASP A C 1
ATOM 7735 O O . ASP A 1 1016 ? -66.187 24.922 -24.815 1.00 78.69 1016 ASP A O 1
ATOM 7739 N N . HIS A 1 1017 ? -65.501 23.368 -26.310 1.00 74.88 1017 HIS A N 1
ATOM 7740 C CA . HIS A 1 1017 ? -64.612 24.183 -27.136 1.00 74.88 1017 HIS A CA 1
ATOM 7741 C C . HIS A 1 1017 ? -63.444 24.828 -26.377 1.00 74.88 1017 HIS A C 1
ATOM 7743 O O . HIS A 1 1017 ? -62.833 25.767 -26.879 1.00 74.88 1017 HIS A O 1
ATOM 7749 N N . GLU A 1 1018 ? -63.126 24.350 -25.181 1.00 72.25 1018 GLU A N 1
ATOM 7750 C CA . GLU A 1 1018 ? -61.983 24.824 -24.395 1.00 72.25 1018 GLU A CA 1
ATOM 7751 C C . GLU A 1 1018 ? -60.998 23.697 -24.110 1.00 72.25 1018 GLU A C 1
ATOM 7753 O O . GLU A 1 1018 ? -59.824 23.972 -23.853 1.00 72.25 1018 GLU A O 1
ATOM 7758 N N . HIS A 1 1019 ? -61.449 22.444 -24.214 1.00 83.88 1019 HIS A N 1
ATOM 7759 C CA . HIS A 1 1019 ? -60.635 21.276 -23.935 1.00 83.88 1019 HIS A CA 1
ATOM 7760 C C . HIS A 1 1019 ? -60.576 20.286 -25.103 1.00 83.88 1019 HIS A C 1
ATOM 7762 O O . HIS A 1 1019 ? -61.368 20.316 -26.047 1.00 83.88 1019 HIS A O 1
ATOM 7768 N N . CYS A 1 1020 ? -59.593 19.398 -25.043 1.00 82.25 1020 CYS A N 1
ATOM 7769 C CA . CYS A 1 1020 ? -59.357 18.334 -25.998 1.00 82.25 1020 CYS A CA 1
ATOM 7770 C C . CYS A 1 1020 ? -58.899 17.051 -25.288 1.00 82.25 1020 CYS A C 1
ATOM 7772 O O . CYS A 1 1020 ? -58.288 17.089 -24.216 1.00 82.25 1020 CYS A O 1
ATOM 7774 N N . CYS A 1 1021 ? -59.196 15.914 -25.912 1.00 80.38 1021 CYS A N 1
ATOM 7775 C CA . CYS A 1 1021 ? -58.837 14.577 -25.453 1.00 80.38 1021 CYS A CA 1
ATOM 7776 C C . CYS A 1 1021 ? -57.926 13.861 -26.455 1.00 80.38 1021 CYS A C 1
ATOM 7778 O O . CYS A 1 1021 ? -57.969 14.163 -27.650 1.00 80.38 1021 CYS A O 1
ATOM 7780 N N . PRO A 1 1022 ? -57.129 12.875 -26.007 1.00 82.69 1022 PRO A N 1
ATOM 7781 C CA . PRO A 1 1022 ? -56.362 12.021 -26.908 1.00 82.69 1022 PRO A CA 1
ATOM 7782 C C . PRO A 1 1022 ? -57.249 11.302 -27.933 1.00 82.69 1022 PRO A C 1
ATOM 7784 O O . PRO A 1 1022 ? -58.438 11.074 -27.699 1.00 82.69 1022 PRO A O 1
ATOM 7787 N N . HIS A 1 1023 ? -56.652 10.902 -29.056 1.00 71.75 1023 HIS A N 1
ATOM 7788 C CA . HIS A 1 1023 ? -57.339 10.135 -30.094 1.00 71.75 1023 HIS A CA 1
ATOM 7789 C C . HIS A 1 1023 ? -57.986 8.858 -29.507 1.00 71.75 1023 HIS A C 1
ATOM 7791 O O . HIS A 1 1023 ? -57.376 8.177 -28.679 1.00 71.75 1023 HIS A O 1
ATOM 7797 N N . ASP A 1 1024 ? -59.226 8.557 -29.908 1.00 74.19 1024 ASP A N 1
ATOM 7798 C CA . ASP A 1 1024 ? -60.122 7.489 -29.403 1.00 74.19 1024 ASP A CA 1
ATOM 7799 C C . ASP A 1 1024 ? -60.724 7.651 -27.994 1.00 74.19 1024 ASP A C 1
ATOM 7801 O O . ASP A 1 1024 ? -61.377 6.726 -27.499 1.00 74.19 1024 ASP A O 1
ATOM 7805 N N . TYR A 1 1025 ? -60.520 8.783 -27.325 1.00 77.25 1025 TYR A N 1
ATOM 7806 C CA . TYR A 1 1025 ? -61.208 9.079 -26.068 1.00 77.25 1025 TYR A CA 1
ATOM 7807 C C . TYR A 1 1025 ? -62.394 10.009 -26.323 1.00 77.25 1025 TYR A C 1
ATOM 7809 O O . TYR A 1 1025 ? -62.325 10.924 -27.142 1.00 77.25 1025 TYR A O 1
ATOM 7817 N N . THR A 1 1026 ? -63.498 9.775 -25.614 1.00 78.69 1026 THR A N 1
ATOM 7818 C CA . THR A 1 1026 ? -64.679 10.646 -25.649 1.00 78.69 1026 THR A CA 1
ATOM 7819 C C . THR A 1 1026 ? -64.639 11.591 -24.457 1.00 78.69 1026 THR A C 1
ATOM 7821 O O . THR A 1 1026 ? -64.317 11.173 -23.346 1.00 78.69 1026 THR A O 1
ATOM 7824 N N . CYS A 1 1027 ? -64.943 12.867 -24.675 1.00 78.81 1027 CYS A N 1
ATOM 7825 C CA . CYS A 1 1027 ? -64.965 13.843 -23.594 1.00 78.81 1027 CYS A CA 1
ATOM 7826 C C . CYS A 1 1027 ? -66.214 13.645 -22.726 1.00 78.81 1027 CYS A C 1
ATOM 7828 O O . CYS A 1 1027 ? -67.331 13.790 -23.219 1.00 78.81 1027 CYS A O 1
ATOM 7830 N N . ASP A 1 1028 ? -66.029 13.370 -21.439 1.00 78.94 1028 ASP A N 1
ATOM 7831 C CA . ASP A 1 1028 ? -67.061 13.498 -20.414 1.00 78.94 1028 ASP A CA 1
ATOM 7832 C C . ASP A 1 1028 ? -66.865 14.828 -19.676 1.00 78.94 1028 ASP A C 1
ATOM 7834 O O . ASP A 1 1028 ? -66.017 14.994 -18.795 1.00 78.94 1028 ASP A O 1
ATOM 7838 N N . LEU A 1 1029 ? -67.649 15.818 -20.097 1.00 76.19 1029 LEU A N 1
ATOM 7839 C CA . LEU A 1 1029 ? -67.568 17.187 -19.594 1.00 76.19 1029 LEU A CA 1
ATOM 7840 C C . LEU A 1 1029 ? -68.145 17.344 -18.179 1.00 76.19 1029 LEU A C 1
ATOM 7842 O O . LEU A 1 1029 ? -67.850 18.342 -17.528 1.00 76.19 1029 LEU A O 1
ATOM 7846 N N . GLN A 1 1030 ? -68.953 16.396 -17.685 1.00 72.06 1030 GLN A N 1
ATOM 7847 C CA . GLN A 1 1030 ? -69.502 16.475 -16.325 1.00 72.06 1030 GLN A CA 1
ATOM 7848 C C . GLN A 1 1030 ? -68.466 16.086 -15.278 1.00 72.06 1030 GLN A C 1
ATOM 7850 O O . GLN A 1 1030 ? -68.354 16.748 -14.247 1.00 72.06 1030 GLN A O 1
ATOM 7855 N N . SER A 1 1031 ? -67.705 15.027 -15.543 1.00 67.38 1031 SER A N 1
ATOM 7856 C CA . SER A 1 1031 ? -66.606 14.594 -14.678 1.00 67.38 1031 SER A CA 1
ATOM 7857 C C . SER A 1 1031 ? -65.303 15.341 -14.952 1.00 67.38 1031 SER A C 1
ATOM 7859 O O . SER A 1 1031 ? -64.368 15.248 -14.159 1.00 67.38 1031 SER A O 1
ATOM 7861 N N . GLY A 1 1032 ? -65.225 16.064 -16.070 1.00 72.19 1032 GLY A N 1
ATOM 7862 C CA . GLY A 1 1032 ? -64.015 16.753 -16.498 1.00 72.19 1032 GLY A CA 1
ATOM 7863 C C . GLY A 1 1032 ? -62.950 15.797 -17.042 1.00 72.19 1032 GLY A C 1
ATOM 7864 O O . GLY A 1 1032 ? -61.754 16.078 -16.923 1.00 72.19 1032 GLY A O 1
ATOM 7865 N N . THR A 1 1033 ? -63.360 14.651 -17.602 1.00 75.75 1033 THR A N 1
ATOM 7866 C CA . THR A 1 1033 ? -62.443 13.578 -17.993 1.00 75.75 1033 THR A CA 1
ATOM 7867 C C . THR A 1 1033 ? -62.686 13.019 -19.399 1.00 75.75 1033 THR A C 1
ATOM 7869 O O . THR A 1 1033 ? -63.800 12.910 -19.882 1.00 75.75 1033 THR A O 1
ATOM 7872 N N . CYS A 1 1034 ? -61.618 12.629 -20.082 1.00 77.44 1034 CYS A N 1
ATOM 7873 C CA . CYS A 1 1034 ? -61.590 11.838 -21.299 1.00 77.44 1034 CYS A CA 1
ATOM 7874 C C . CYS A 1 1034 ? -61.770 10.355 -20.959 1.00 77.44 1034 CYS A C 1
ATOM 7876 O O . CYS A 1 1034 ? -60.910 9.765 -20.305 1.00 77.44 1034 CYS A O 1
ATOM 7878 N N . VAL A 1 1035 ? -62.840 9.725 -21.430 1.00 74.12 1035 VAL A N 1
ATOM 7879 C CA . VAL A 1 1035 ? -63.152 8.312 -21.175 1.00 74.12 1035 VAL A CA 1
ATOM 7880 C C . VAL A 1 1035 ? -63.063 7.487 -22.451 1.00 74.12 1035 VAL A C 1
ATOM 7882 O O . VAL A 1 1035 ? -63.596 7.869 -23.493 1.00 74.12 1035 VAL A O 1
ATOM 7885 N N . LYS A 1 1036 ? -62.406 6.325 -22.369 1.00 72.44 1036 LYS A N 1
ATOM 7886 C CA . LYS A 1 1036 ? -62.368 5.341 -23.461 1.00 72.44 1036 LYS A CA 1
ATOM 7887 C C . LYS A 1 1036 ? -63.134 4.084 -23.040 1.00 72.44 1036 LYS A C 1
ATOM 7889 O O . LYS A 1 1036 ? -62.687 3.379 -22.131 1.00 72.44 1036 LYS A O 1
ATOM 7894 N N . PRO A 1 1037 ? -64.294 3.790 -23.652 1.00 54.66 1037 PRO A N 1
ATOM 7895 C CA . PRO A 1 1037 ? -65.043 2.586 -23.330 1.00 54.66 1037 PRO A CA 1
ATOM 7896 C C . PRO A 1 1037 ? -64.334 1.368 -23.937 1.00 54.66 1037 PRO A C 1
ATOM 7898 O O . PRO A 1 1037 ? -64.281 1.205 -25.153 1.00 54.66 1037 PRO A O 1
ATOM 7901 N N . SER A 1 1038 ? -63.785 0.497 -23.091 1.00 50.91 1038 SER A N 1
ATOM 7902 C CA . SER A 1 1038 ? -63.321 -0.836 -23.489 1.00 50.91 1038 SER A CA 1
ATOM 7903 C C . SER A 1 1038 ? -64.025 -1.887 -22.632 1.00 50.91 1038 SER A C 1
ATOM 7905 O O . SER A 1 1038 ? -64.333 -1.641 -21.467 1.00 50.91 1038 SER A O 1
ATOM 7907 N N . THR A 1 1039 ? -64.354 -3.032 -23.232 1.00 47.78 1039 THR A N 1
ATOM 7908 C CA . THR A 1 1039 ? -65.438 -3.960 -22.841 1.00 47.78 1039 THR A CA 1
ATOM 7909 C C . THR A 1 1039 ? -65.313 -4.658 -21.483 1.00 47.78 1039 THR A C 1
ATOM 7911 O O . THR A 1 1039 ? -66.152 -5.500 -21.176 1.00 47.78 1039 THR A O 1
ATOM 7914 N N . THR A 1 1040 ? -64.337 -4.308 -20.642 1.00 51.62 1040 THR A N 1
ATOM 7915 C CA . THR A 1 1040 ? -64.260 -4.828 -19.269 1.00 51.62 1040 THR A CA 1
ATOM 7916 C C . THR A 1 1040 ? -63.941 -3.809 -18.174 1.00 51.62 1040 THR A C 1
ATOM 7918 O O . THR A 1 1040 ? -64.259 -4.143 -17.046 1.00 51.62 1040 THR A O 1
ATOM 7921 N N . HIS A 1 1041 ? -63.442 -2.587 -18.434 1.00 48.09 1041 HIS A N 1
ATOM 7922 C CA . HIS A 1 1041 ? -63.377 -1.484 -17.444 1.00 48.09 1041 HIS A CA 1
ATOM 7923 C C . HIS A 1 1041 ? -63.183 -0.107 -18.123 1.00 48.09 1041 HIS A C 1
ATOM 7925 O O . HIS A 1 1041 ? -62.484 0.001 -19.131 1.00 48.09 1041 HIS A O 1
ATOM 7931 N N . THR A 1 1042 ? -63.780 0.951 -17.557 1.00 41.06 1042 THR A N 1
ATOM 7932 C CA . THR A 1 1042 ? -63.707 2.336 -18.064 1.00 41.06 1042 THR A CA 1
ATOM 7933 C C . THR A 1 1042 ? -62.512 3.079 -17.460 1.00 41.06 1042 THR A C 1
ATOM 7935 O O . THR A 1 1042 ? -62.430 3.215 -16.241 1.00 41.06 1042 THR A O 1
ATOM 7938 N N . VAL A 1 1043 ? -61.600 3.585 -18.296 1.00 47.59 1043 VAL A N 1
ATOM 7939 C CA . VAL A 1 1043 ? -60.466 4.425 -17.865 1.00 47.59 1043 VAL A CA 1
ATOM 7940 C C . VAL A 1 1043 ? -60.766 5.882 -18.213 1.00 47.59 1043 VAL A C 1
ATOM 7942 O O . VAL A 1 1043 ? -61.129 6.173 -19.354 1.00 47.59 1043 VAL A O 1
ATOM 7945 N N . ALA A 1 1044 ? -60.623 6.774 -17.227 1.00 47.12 1044 ALA A N 1
ATOM 7946 C CA . ALA A 1 1044 ? -60.884 8.208 -17.339 1.00 47.12 1044 ALA A CA 1
ATOM 7947 C C . ALA A 1 1044 ? -59.595 9.018 -17.093 1.00 47.12 1044 ALA A C 1
ATOM 7949 O O . ALA A 1 1044 ? -58.925 8.816 -16.082 1.00 47.12 1044 ALA A O 1
ATOM 7950 N N . LEU A 1 1045 ? -59.254 9.929 -18.005 1.00 53.22 1045 LEU A N 1
ATOM 7951 C CA . LEU A 1 1045 ? -58.112 10.857 -17.926 1.00 53.22 1045 LEU A CA 1
ATOM 7952 C C . LEU A 1 1045 ? -58.614 12.295 -17.807 1.00 53.22 1045 LEU A C 1
ATOM 7954 O O . LEU A 1 1045 ? -59.695 12.568 -18.284 1.00 53.22 1045 LEU A O 1
ATOM 7958 N N . ALA A 1 1046 ? -57.874 13.239 -17.231 1.00 59.62 1046 ALA A N 1
ATOM 7959 C CA . ALA A 1 1046 ? -58.339 14.633 -17.156 1.00 59.62 1046 ALA A CA 1
ATOM 7960 C C . ALA A 1 1046 ? -58.359 15.335 -18.533 1.00 59.62 1046 ALA A C 1
ATOM 7962 O O . ALA A 1 1046 ? -57.525 15.057 -19.397 1.00 59.62 1046 ALA A O 1
ATOM 7963 N N . LEU A 1 1047 ? -59.303 16.261 -18.728 1.00 62.84 1047 LEU A N 1
ATOM 7964 C CA . LEU A 1 1047 ? -59.409 17.089 -19.936 1.00 62.84 1047 LEU A CA 1
ATOM 7965 C C . LEU A 1 1047 ? -58.208 18.039 -20.096 1.00 62.84 1047 LEU A C 1
ATOM 7967 O O . LEU A 1 1047 ? -57.784 18.683 -19.138 1.00 62.84 1047 LEU A O 1
ATOM 7971 N N . THR A 1 1048 ? -57.673 18.164 -21.316 1.00 75.56 1048 THR A N 1
ATOM 7972 C CA . THR A 1 1048 ? -56.520 19.040 -21.616 1.00 75.56 1048 THR A CA 1
ATOM 7973 C C . THR A 1 1048 ? -56.980 20.349 -22.246 1.00 75.56 1048 THR A C 1
ATOM 7975 O O . THR A 1 1048 ? -57.809 20.321 -23.146 1.00 75.56 1048 THR A O 1
ATOM 7978 N N . ARG A 1 1049 ? -56.453 21.501 -21.813 1.00 71.81 1049 ARG A N 1
ATOM 7979 C CA . ARG A 1 1049 ? -56.920 22.825 -22.267 1.00 71.81 1049 ARG A CA 1
ATOM 7980 C C . ARG A 1 1049 ? -56.284 23.271 -23.588 1.00 71.81 1049 ARG A C 1
ATOM 7982 O O . ARG A 1 1049 ? -55.101 23.043 -23.830 1.00 71.81 1049 ARG A O 1
ATOM 7989 N N . VAL A 1 1050 ? -57.069 23.956 -24.415 1.00 64.88 1050 VAL A N 1
ATOM 7990 C CA . VAL A 1 1050 ? -56.650 24.581 -25.677 1.00 64.88 1050 VAL A CA 1
ATOM 7991 C C . VAL A 1 1050 ? -56.116 25.993 -25.399 1.00 64.88 1050 VAL A C 1
ATOM 7993 O O . VAL A 1 1050 ? -56.761 26.778 -24.706 1.00 64.88 1050 VAL A O 1
ATOM 7996 N N . LEU A 1 1051 ? -54.935 26.327 -25.930 1.00 65.38 1051 LEU A N 1
ATOM 7997 C CA . LEU A 1 1051 ? -54.256 27.606 -25.673 1.00 65.38 1051 LEU A CA 1
ATOM 7998 C C . LEU A 1 1051 ? -54.622 28.677 -26.722 1.00 65.38 1051 LEU A C 1
ATOM 8000 O O . LEU A 1 1051 ? -54.729 28.366 -27.911 1.00 65.38 1051 LEU A O 1
ATOM 8004 N N . SER A 1 1052 ? -54.780 29.937 -26.283 1.00 51.88 1052 SER A N 1
ATOM 8005 C CA . SER A 1 1052 ? -55.008 31.118 -27.139 1.00 51.88 1052 SER A CA 1
ATOM 8006 C C . SER A 1 1052 ? -54.110 32.287 -26.737 1.00 51.88 1052 SER A C 1
ATOM 8008 O O . SER A 1 1052 ? -53.950 32.552 -25.547 1.00 51.88 1052 SER A O 1
ATOM 8010 N N . ASP A 1 1053 ? -53.592 33.024 -27.714 1.00 46.97 1053 ASP A N 1
ATOM 8011 C CA . ASP A 1 1053 ? -52.583 34.060 -27.495 1.00 46.97 1053 ASP A CA 1
ATOM 8012 C C . ASP A 1 1053 ? -53.205 35.468 -27.593 1.00 46.97 1053 ASP A C 1
ATOM 8014 O O . ASP A 1 1053 ? -53.587 35.878 -28.694 1.00 46.97 1053 ASP A O 1
ATOM 8018 N N . LYS A 1 1054 ? -53.392 36.156 -26.446 1.00 45.53 1054 LYS A N 1
ATOM 8019 C CA . LYS A 1 1054 ? -53.453 37.634 -26.244 1.00 45.53 1054 LYS A CA 1
ATOM 8020 C C . LYS A 1 1054 ? -54.002 38.021 -24.857 1.00 45.53 1054 LYS A C 1
ATOM 8022 O O . LYS A 1 1054 ? -55.062 37.541 -24.471 1.00 45.53 1054 LYS A O 1
ATOM 8027 N N . ASN A 1 1055 ? -53.358 38.974 -24.171 1.00 33.81 1055 ASN A N 1
ATOM 8028 C CA . ASN A 1 1055 ? -53.996 39.812 -23.141 1.00 33.81 1055 ASN A CA 1
ATOM 8029 C C . ASN A 1 1055 ? -53.368 41.223 -23.085 1.00 33.81 1055 ASN A C 1
ATOM 8031 O O . ASN A 1 1055 ? -52.147 41.363 -23.132 1.00 33.81 1055 ASN A O 1
ATOM 8035 N N . GLU A 1 1056 ? -54.224 42.248 -23.001 1.00 43.78 1056 GLU A N 1
ATOM 8036 C CA . GLU A 1 1056 ? -53.945 43.695 -22.952 1.00 43.78 1056 GLU A CA 1
ATOM 8037 C C . GLU A 1 1056 ? -54.094 44.217 -21.501 1.00 43.78 1056 GLU A C 1
ATOM 8039 O O . GLU A 1 1056 ? -55.123 43.914 -20.912 1.00 43.78 1056 GLU A O 1
ATOM 8044 N N . ASP A 1 1057 ? -53.115 44.957 -20.926 1.00 49.66 1057 ASP A N 1
ATOM 8045 C CA . ASP A 1 1057 ? -53.281 45.986 -19.848 1.00 49.66 1057 ASP A CA 1
ATOM 8046 C C . ASP A 1 1057 ? -51.926 46.476 -19.227 1.00 49.66 1057 ASP A C 1
ATOM 8048 O O . ASP A 1 1057 ? -51.499 45.996 -18.175 1.00 49.66 1057 ASP A O 1
ATOM 8052 N N . GLU A 1 1058 ? -51.257 47.493 -19.810 1.00 47.19 1058 GLU A N 1
ATOM 8053 C CA . GLU A 1 1058 ? -50.095 48.211 -19.206 1.00 47.19 1058 GLU A CA 1
ATOM 8054 C C . GLU A 1 1058 ? -50.152 49.749 -19.448 1.00 47.19 1058 GLU A C 1
ATOM 8056 O O . GLU A 1 1058 ? -50.514 50.161 -20.558 1.00 47.19 1058 GLU A O 1
ATOM 8061 N N . PRO A 1 1059 ? -49.797 50.618 -18.464 1.00 50.94 1059 PRO A N 1
ATOM 8062 C CA . PRO A 1 1059 ? -49.912 52.084 -18.576 1.00 50.94 1059 PRO A CA 1
ATOM 8063 C C . PRO A 1 1059 ? -48.874 52.754 -19.508 1.00 50.94 1059 PRO A C 1
ATOM 8065 O O . PRO A 1 1059 ? -47.695 52.403 -19.524 1.00 50.94 1059 PRO A O 1
ATOM 8068 N N . MET A 1 1060 ? -49.319 53.761 -20.278 1.00 54.91 1060 MET A N 1
ATOM 8069 C CA . MET A 1 1060 ? -48.507 54.527 -21.245 1.00 54.91 1060 MET A CA 1
ATOM 8070 C C . MET A 1 1060 ? -47.881 55.784 -20.625 1.00 54.91 1060 MET A C 1
ATOM 8072 O O . MET A 1 1060 ? -48.583 56.627 -20.072 1.00 54.91 1060 MET A O 1
ATOM 8076 N N . CYS A 1 1061 ? -46.563 55.907 -20.766 1.00 62.09 1061 CYS A N 1
ATOM 8077 C CA . CYS A 1 1061 ? -45.717 57.004 -20.288 1.00 62.09 1061 CYS A CA 1
ATOM 8078 C C . CYS A 1 1061 ? -45.682 58.141 -21.338 1.00 62.09 1061 CYS A C 1
ATOM 8080 O O . CYS A 1 1061 ? -45.657 59.317 -20.985 1.00 62.09 1061 CYS A O 1
ATOM 8082 N N . ASP A 1 1062 ? -45.777 57.781 -22.625 1.00 67.00 1062 ASP A N 1
ATOM 8083 C CA . ASP A 1 1062 ? -46.100 58.643 -23.771 1.00 67.00 1062 ASP A CA 1
ATOM 8084 C C . ASP A 1 1062 ? -46.673 57.796 -24.935 1.00 67.00 1062 ASP A C 1
ATOM 8086 O O . ASP A 1 1062 ? -47.043 56.641 -24.732 1.00 67.00 1062 ASP A O 1
ATOM 8090 N N . ALA A 1 1063 ? -46.764 58.347 -26.155 1.00 56.94 1063 ALA A N 1
ATOM 8091 C CA . ALA A 1 1063 ? -47.327 57.662 -27.325 1.00 56.94 1063 ALA A CA 1
ATOM 8092 C C . ALA A 1 1063 ? -46.565 56.392 -27.768 1.00 56.94 1063 ALA A C 1
ATOM 8094 O O . ALA A 1 1063 ? -47.147 55.565 -28.472 1.00 56.94 1063 ALA A O 1
ATOM 8095 N N . THR A 1 1064 ? -45.296 56.221 -27.384 1.00 56.75 1064 THR A N 1
ATOM 8096 C CA . THR A 1 1064 ? -44.436 55.110 -27.830 1.00 56.75 1064 THR A CA 1
ATOM 8097 C C . THR A 1 1064 ? -43.915 54.246 -26.686 1.00 56.75 1064 THR A C 1
ATOM 8099 O O . THR A 1 1064 ? -43.423 53.146 -26.945 1.00 56.75 1064 THR A O 1
ATOM 8102 N N . ARG A 1 1065 ? -44.039 54.687 -25.430 1.00 63.19 1065 ARG A N 1
ATOM 8103 C CA . ARG A 1 1065 ? -43.440 54.014 -24.276 1.00 63.19 1065 ARG A CA 1
ATOM 8104 C C . ARG A 1 1065 ? -44.476 53.635 -23.224 1.00 63.19 1065 ARG A C 1
ATOM 8106 O O . ARG A 1 1065 ? -45.261 54.467 -22.772 1.00 63.19 1065 ARG A O 1
ATOM 8113 N N . ARG A 1 1066 ? -44.463 52.358 -22.826 1.00 68.69 1066 ARG A N 1
ATOM 8114 C CA . ARG A 1 1066 ? -45.280 51.780 -21.747 1.00 68.69 1066 ARG A CA 1
ATOM 8115 C C . ARG A 1 1066 ? -44.388 51.332 -20.600 1.00 68.69 1066 ARG A C 1
ATOM 8117 O O . ARG A 1 1066 ? -43.289 50.836 -20.830 1.00 68.69 1066 ARG A O 1
ATOM 8124 N N . CYS A 1 1067 ? -44.864 51.556 -19.386 1.00 69.31 1067 CYS A N 1
ATOM 8125 C CA . CYS A 1 1067 ? -44.188 51.229 -18.142 1.00 69.31 1067 CYS A CA 1
ATOM 8126 C C . CYS A 1 1067 ? -45.040 50.149 -17.455 1.00 69.31 1067 CYS A C 1
ATOM 8128 O O . CYS A 1 1067 ? -46.266 50.248 -17.467 1.00 69.31 1067 CYS A O 1
ATOM 8130 N N . SER A 1 1068 ? -44.433 49.119 -16.862 1.00 68.12 1068 SER A N 1
ATOM 8131 C CA . SER A 1 1068 ? -45.200 48.061 -16.185 1.00 68.12 1068 SER A CA 1
ATOM 8132 C C . SER A 1 1068 ? -45.956 48.601 -14.960 1.00 68.12 1068 SER A C 1
ATOM 8134 O O . SER A 1 1068 ? -45.604 49.642 -14.406 1.00 68.12 1068 SER A O 1
ATOM 8136 N N . LYS A 1 1069 ? -47.000 47.891 -14.509 1.00 63.28 1069 LYS A N 1
ATOM 8137 C CA . LYS A 1 1069 ? -47.989 48.371 -13.515 1.00 63.28 1069 LYS A CA 1
ATOM 8138 C C . LYS A 1 1069 ? -47.406 48.871 -12.174 1.00 63.28 1069 LYS A C 1
ATOM 8140 O O . LYS A 1 1069 ? -48.067 49.646 -11.495 1.00 63.28 1069 LYS A O 1
ATOM 8145 N N . SER A 1 1070 ? -46.192 48.452 -11.806 1.00 66.69 1070 SER A N 1
ATOM 8146 C CA . SER A 1 1070 ? -45.473 48.826 -10.575 1.00 66.69 1070 SER A CA 1
ATOM 8147 C C . SER A 1 1070 ? -44.424 49.938 -10.756 1.00 66.69 1070 SER A C 1
ATOM 8149 O O . SER A 1 1070 ? -43.680 50.241 -9.825 1.00 66.69 1070 SER A O 1
ATOM 8151 N N . GLN A 1 1071 ? -44.340 50.550 -11.942 1.00 77.94 1071 GLN A N 1
ATOM 8152 C CA . GLN A 1 1071 ? -43.336 51.562 -12.281 1.00 77.94 1071 GLN A CA 1
ATOM 8153 C C . GLN A 1 1071 ? -43.959 52.944 -12.485 1.00 77.94 1071 GLN A C 1
ATOM 8155 O O . GLN A 1 1071 ? -45.068 53.085 -12.998 1.00 77.94 1071 GLN A O 1
ATOM 8160 N N . THR A 1 1072 ? -43.219 53.989 -12.113 1.00 80.62 1072 THR A N 1
ATOM 8161 C CA . THR A 1 1072 ? -43.672 55.384 -12.243 1.00 80.62 1072 THR A CA 1
ATOM 8162 C C . THR A 1 1072 ? -43.020 56.046 -13.449 1.00 80.62 1072 THR A C 1
ATOM 8164 O O . THR A 1 1072 ? -41.811 55.961 -13.624 1.00 80.62 1072 THR A O 1
ATOM 8167 N N . CYS A 1 1073 ? -43.789 56.745 -14.279 1.00 83.94 1073 CYS A N 1
ATOM 8168 C CA . CYS A 1 1073 ? -43.245 57.466 -15.431 1.00 83.94 1073 CYS A CA 1
ATOM 8169 C C . CYS A 1 1073 ? -42.518 58.737 -14.966 1.00 83.94 1073 CYS A C 1
ATOM 8171 O O . CYS A 1 1073 ? -43.152 59.625 -14.400 1.00 83.94 1073 CYS A O 1
ATOM 8173 N N . CYS A 1 1074 ? -41.215 58.846 -15.229 1.00 79.75 1074 CYS A N 1
ATOM 8174 C CA . CYS A 1 1074 ? -40.418 60.042 -14.953 1.00 79.75 1074 CYS A CA 1
ATOM 8175 C C . CYS A 1 1074 ? -39.761 60.549 -16.239 1.00 79.75 1074 CYS A C 1
ATOM 8177 O O . CYS A 1 1074 ? -39.358 59.767 -17.099 1.00 79.75 1074 CYS A O 1
ATOM 8179 N N . ARG A 1 1075 ? -39.631 61.868 -16.382 1.00 76.62 1075 ARG A N 1
ATOM 8180 C CA . ARG A 1 1075 ? -38.951 62.460 -17.538 1.00 76.62 1075 ARG A CA 1
ATOM 8181 C C . ARG A 1 1075 ? -37.447 62.229 -17.457 1.00 76.62 1075 ARG A C 1
ATOM 8183 O O . ARG A 1 1075 ? -36.847 62.500 -16.421 1.00 76.62 1075 ARG A O 1
ATOM 8190 N N . SER A 1 1076 ? -36.864 61.758 -18.557 1.00 74.56 1076 SER A N 1
ATOM 8191 C CA . SER A 1 1076 ? -35.412 61.636 -18.734 1.00 74.56 1076 SER A CA 1
ATOM 8192 C C . SER A 1 1076 ? -34.817 62.828 -19.497 1.00 74.56 1076 SER A C 1
ATOM 8194 O O . SER A 1 1076 ? -33.608 63.054 -19.466 1.00 74.56 1076 SER A O 1
ATOM 8196 N N . SER A 1 1077 ? -35.666 63.601 -20.186 1.00 70.88 1077 SER A N 1
ATOM 8197 C CA . SER A 1 1077 ? -35.337 64.877 -20.830 1.00 70.88 1077 SER A CA 1
ATOM 8198 C C . SER A 1 1077 ? -36.606 65.715 -21.063 1.00 70.88 1077 SER A C 1
ATOM 8200 O O . SER A 1 1077 ? -37.719 65.251 -20.805 1.00 70.88 1077 SER A O 1
ATOM 8202 N N . ASP A 1 1078 ? -36.474 66.927 -21.613 1.00 67.50 1078 ASP A N 1
ATOM 8203 C CA . ASP A 1 1078 ? -37.615 67.805 -21.935 1.00 67.50 1078 ASP A CA 1
ATOM 8204 C C . ASP A 1 1078 ? -38.652 67.179 -22.892 1.00 67.50 1078 ASP A C 1
ATOM 8206 O O . ASP A 1 1078 ? -39.805 67.628 -22.933 1.00 67.50 1078 ASP A O 1
ATOM 8210 N N . SER A 1 1079 ? -38.270 66.128 -23.628 1.00 65.00 1079 SER A N 1
ATOM 8211 C CA . SER A 1 1079 ? -39.100 65.473 -24.650 1.00 65.00 1079 SER A CA 1
ATOM 8212 C C . SER A 1 1079 ? -39.183 63.944 -24.554 1.00 65.00 1079 SER A C 1
ATOM 8214 O O . SER A 1 1079 ? -39.850 63.349 -25.393 1.00 65.00 1079 SER A O 1
ATOM 8216 N N . ASP A 1 1080 ? -38.549 63.312 -23.559 1.00 73.62 1080 ASP A N 1
ATOM 8217 C CA . ASP A 1 1080 ? -38.444 61.845 -23.474 1.00 73.62 1080 ASP A CA 1
ATOM 8218 C C . ASP A 1 1080 ? -38.742 61.320 -22.058 1.00 73.62 1080 ASP A C 1
ATOM 8220 O O . ASP A 1 1080 ? -38.513 62.006 -21.052 1.00 73.62 1080 ASP A O 1
ATOM 8224 N N . TRP A 1 1081 ? -39.265 60.094 -21.989 1.00 80.56 1081 TRP A N 1
ATOM 8225 C CA . TRP A 1 1081 ? -39.758 59.463 -20.764 1.00 80.56 1081 TRP A CA 1
ATOM 8226 C C . TRP A 1 1081 ? -39.028 58.158 -20.456 1.00 80.56 1081 TRP A C 1
ATOM 8228 O O . TRP A 1 1081 ? -38.673 57.376 -21.337 1.00 80.56 1081 TRP A O 1
ATOM 8238 N N . ALA A 1 1082 ? -38.852 57.893 -19.166 1.00 76.38 1082 ALA A N 1
ATOM 8239 C CA . ALA A 1 1082 ? -38.291 56.657 -18.654 1.00 76.38 1082 ALA A CA 1
ATOM 8240 C C . ALA A 1 1082 ? -39.138 56.111 -17.499 1.00 76.38 1082 ALA A C 1
ATOM 8242 O O . ALA A 1 1082 ? -39.806 56.844 -16.766 1.00 76.38 1082 ALA A O 1
ATOM 8243 N N . CYS A 1 1083 ? -39.106 54.792 -17.335 1.00 82.56 1083 CYS A N 1
ATOM 8244 C CA . CYS A 1 1083 ? -39.809 54.109 -16.261 1.00 82.56 1083 CYS A CA 1
ATOM 8245 C C . CYS A 1 1083 ? -38.921 54.128 -15.015 1.00 82.56 1083 CYS A C 1
ATOM 8247 O O . CYS A 1 1083 ? -37.857 53.510 -14.990 1.00 82.56 1083 CYS A O 1
ATOM 8249 N N . CYS A 1 1084 ? -39.347 54.832 -13.974 1.00 77.81 1084 CYS A N 1
ATOM 8250 C CA . CYS A 1 1084 ? -38.740 54.700 -12.667 1.00 77.81 1084 CYS A CA 1
ATOM 8251 C C . CYS A 1 1084 ? -39.187 53.365 -12.052 1.00 77.81 1084 CYS A C 1
ATOM 8253 O O . CYS A 1 1084 ? -40.391 53.103 -11.977 1.00 77.81 1084 CYS A O 1
ATOM 8255 N N . PRO A 1 1085 ? -38.253 52.526 -11.580 1.00 78.00 1085 PRO A N 1
ATOM 8256 C CA . PRO A 1 1085 ? -38.551 51.167 -11.136 1.00 78.00 1085 PRO A CA 1
ATOM 8257 C C . PRO A 1 1085 ? -39.358 51.090 -9.830 1.00 78.00 1085 PRO A C 1
ATOM 8259 O O . PRO A 1 1085 ? -39.712 49.991 -9.416 1.00 78.00 1085 PRO A O 1
ATOM 8262 N N . PHE A 1 1086 ? -39.643 52.225 -9.179 1.00 77.12 1086 PHE A N 1
ATOM 8263 C CA . PHE A 1 1086 ? -40.420 52.285 -7.941 1.00 77.12 1086 PHE A CA 1
ATOM 8264 C C . PHE A 1 1086 ? -41.844 52.783 -8.188 1.00 77.12 1086 PHE A C 1
ATOM 8266 O O . PHE A 1 1086 ? -42.077 53.714 -8.969 1.00 77.12 1086 PHE A O 1
ATOM 8273 N N . GLU A 1 1087 ? -42.788 52.211 -7.451 1.00 76.81 1087 GLU A N 1
ATOM 8274 C CA . GLU A 1 1087 ? -44.174 52.659 -7.435 1.00 76.81 1087 GLU A CA 1
ATOM 8275 C C . GLU A 1 1087 ? -44.285 53.979 -6.648 1.00 76.81 1087 GLU A C 1
ATOM 8277 O O . GLU A 1 1087 ? -43.797 54.091 -5.522 1.00 76.81 1087 GLU A O 1
ATOM 8282 N N . GLN A 1 1088 ? -44.906 54.999 -7.248 1.00 74.19 1088 GLN A N 1
ATOM 8283 C CA . GLN A 1 1088 ? -45.033 56.358 -6.697 1.00 74.19 1088 GLN A CA 1
ATOM 8284 C C . GLN A 1 1088 ? -43.688 57.015 -6.339 1.00 74.19 1088 GLN A C 1
ATOM 8286 O O . GLN A 1 1088 ? -43.540 57.653 -5.292 1.00 74.19 1088 GLN A O 1
ATOM 8291 N N . ALA A 1 1089 ? -42.698 56.850 -7.214 1.00 79.81 1089 ALA A N 1
ATOM 8292 C CA . ALA A 1 1089 ? -41.393 57.478 -7.066 1.00 79.81 1089 ALA A CA 1
ATOM 8293 C C . ALA A 1 1089 ? -41.469 59.011 -7.157 1.00 79.81 1089 ALA A C 1
ATOM 8295 O O . ALA A 1 1089 ? -42.292 59.568 -7.884 1.00 79.81 1089 ALA A O 1
ATOM 8296 N N . VAL A 1 1090 ? -40.554 59.695 -6.473 1.00 84.62 1090 VAL A N 1
ATOM 8297 C CA . VAL A 1 1090 ? -40.323 61.132 -6.635 1.00 84.62 1090 VAL A CA 1
ATOM 8298 C C . VAL A 1 1090 ? -39.332 61.324 -7.782 1.00 84.62 1090 VAL A C 1
ATOM 8300 O O . VAL A 1 1090 ? -38.167 60.942 -7.667 1.00 84.62 1090 VAL A O 1
ATOM 8303 N N . CYS A 1 1091 ? -39.781 61.890 -8.902 1.00 84.62 1091 CYS A N 1
ATOM 8304 C CA . CYS A 1 1091 ? -38.892 62.219 -10.016 1.00 84.62 1091 CYS A CA 1
ATOM 8305 C C . CYS A 1 1091 ? -38.019 63.426 -9.634 1.00 84.62 1091 CYS A C 1
ATOM 8307 O O . CYS A 1 1091 ? -38.553 64.467 -9.250 1.00 84.62 1091 CYS A O 1
ATOM 8309 N N . CYS A 1 1092 ? -36.694 63.291 -9.720 1.00 7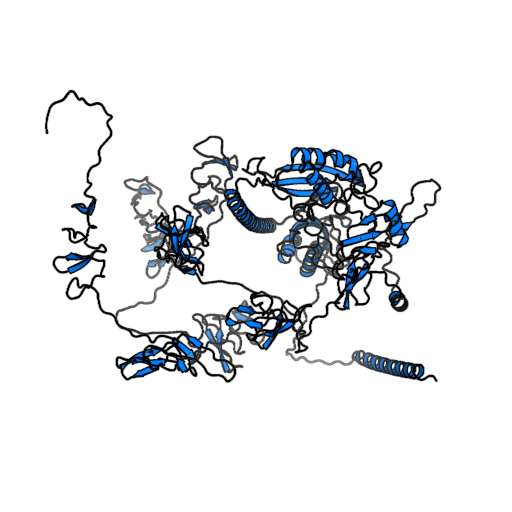9.44 1092 CYS A N 1
ATOM 8310 C CA . CYS A 1 1092 ? -35.777 64.364 -9.345 1.00 79.44 1092 CYS A CA 1
ATOM 8311 C C . CYS A 1 1092 ? -35.652 65.409 -10.463 1.00 79.44 1092 CYS A C 1
ATOM 8313 O O . CYS A 1 1092 ? -35.726 65.081 -11.647 1.00 79.44 1092 CYS A O 1
ATOM 8315 N N . GLU A 1 1093 ? -35.434 66.675 -10.096 1.00 74.94 1093 GLU A N 1
ATOM 8316 C CA . GLU A 1 1093 ? -35.378 67.800 -11.049 1.00 74.94 1093 GLU A CA 1
ATOM 8317 C C . GLU A 1 1093 ? -34.210 67.722 -12.041 1.00 74.94 1093 GLU A C 1
ATOM 8319 O O . GLU A 1 1093 ? -34.257 68.346 -13.097 1.00 74.94 1093 GLU A O 1
ATOM 8324 N N . ASP A 1 1094 ? -33.177 66.932 -11.742 1.00 74.00 1094 ASP A N 1
ATOM 8325 C CA . ASP A 1 1094 ? -32.047 66.732 -12.649 1.00 74.00 1094 ASP A CA 1
ATOM 8326 C C . ASP A 1 1094 ? -32.363 65.819 -13.849 1.00 74.00 1094 ASP A C 1
ATOM 8328 O O . ASP A 1 1094 ? -31.511 65.653 -14.723 1.00 74.00 1094 ASP A O 1
ATOM 8332 N N . MET A 1 1095 ? -33.569 65.230 -13.883 1.00 76.88 1095 MET A N 1
ATOM 8333 C CA . MET A 1 1095 ? -34.089 64.327 -14.920 1.00 76.88 1095 MET A CA 1
ATOM 8334 C C . MET A 1 1095 ? -33.238 63.070 -15.169 1.00 76.88 1095 MET A C 1
ATOM 8336 O O . MET A 1 1095 ? -33.455 62.353 -16.141 1.00 76.88 1095 MET A O 1
ATOM 8340 N N . LYS A 1 1096 ? -32.263 62.766 -14.305 1.00 70.00 1096 LYS A N 1
ATOM 8341 C CA . LYS A 1 1096 ? -31.368 61.605 -14.463 1.00 70.00 1096 LYS A CA 1
ATOM 8342 C C . LYS A 1 1096 ? -31.665 60.492 -13.477 1.00 70.00 1096 LYS A C 1
ATOM 8344 O O . LYS A 1 1096 ? -31.328 59.341 -13.750 1.00 70.00 1096 LYS A O 1
ATOM 8349 N N . HIS A 1 1097 ? -32.281 60.815 -12.344 1.00 78.19 1097 HIS A N 1
ATOM 8350 C CA . HIS A 1 1097 ? -32.635 59.826 -11.336 1.00 78.19 1097 HIS A CA 1
ATOM 8351 C C . HIS A 1 1097 ? -33.993 60.111 -10.688 1.00 78.19 1097 HIS A C 1
ATOM 8353 O O . HIS A 1 1097 ? -34.587 61.178 -10.832 1.00 78.19 1097 HIS A O 1
ATOM 8359 N N . CYS A 1 1098 ? -34.508 59.107 -9.989 1.00 84.12 1098 CYS A N 1
ATOM 8360 C CA . CYS A 1 1098 ? -35.761 59.172 -9.255 1.00 84.12 1098 CYS A CA 1
ATOM 8361 C C . CYS A 1 1098 ? -35.569 58.507 -7.890 1.00 84.12 1098 CYS A C 1
ATOM 8363 O O . CYS A 1 1098 ? -34.847 57.515 -7.769 1.00 84.12 1098 CYS A O 1
ATOM 8365 N N . CYS A 1 1099 ? -36.205 59.061 -6.862 1.00 83.50 1099 CYS A N 1
ATOM 8366 C CA . CYS A 1 1099 ? -36.094 58.570 -5.497 1.00 83.50 1099 CYS A CA 1
ATOM 8367 C C . CYS A 1 1099 ? -37.339 57.777 -5.078 1.00 83.50 1099 CYS A C 1
ATOM 8369 O O . CYS A 1 1099 ? -38.455 58.126 -5.471 1.00 83.50 1099 CYS A O 1
ATOM 8371 N N . PRO A 1 1100 ? -37.185 56.726 -4.255 1.00 83.94 1100 PRO A N 1
ATOM 8372 C CA . PRO A 1 1100 ? -38.319 55.996 -3.701 1.00 83.94 1100 PRO A CA 1
ATOM 8373 C C . PRO A 1 1100 ? -39.223 56.900 -2.853 1.00 83.94 1100 PRO A C 1
ATOM 8375 O O . PRO A 1 1100 ? -38.776 57.892 -2.270 1.00 83.94 1100 PRO A O 1
ATOM 8378 N N . LYS A 1 1101 ? -40.498 56.527 -2.729 1.00 78.75 1101 LYS A N 1
ATOM 8379 C CA . LYS A 1 1101 ? -41.479 57.240 -1.901 1.00 78.75 1101 LYS A CA 1
ATOM 8380 C C . LYS A 1 1101 ? -40.973 57.414 -0.456 1.00 78.75 1101 LYS A C 1
ATOM 8382 O O . LYS A 1 1101 ? -40.585 56.445 0.191 1.00 78.75 1101 LYS A O 1
ATOM 8387 N N . GLY A 1 1102 ? -40.994 58.649 0.056 1.00 74.00 1102 GLY A N 1
ATOM 8388 C CA . GLY A 1 1102 ? -40.515 59.000 1.407 1.00 74.00 1102 GLY A CA 1
ATOM 8389 C C . GLY A 1 1102 ? -39.074 59.528 1.477 1.00 74.00 1102 GLY A C 1
ATOM 8390 O O . GLY A 1 1102 ? -38.585 59.834 2.566 1.00 74.00 1102 GLY A O 1
ATOM 8391 N N . TYR A 1 1103 ? -38.405 59.663 0.331 1.00 78.44 1103 TYR A N 1
ATOM 8392 C CA . TYR A 1 1103 ? -37.067 60.239 0.208 1.00 78.44 1103 TYR A CA 1
ATOM 8393 C C . TYR A 1 1103 ? -37.114 61.521 -0.629 1.00 78.44 1103 TYR A C 1
ATOM 8395 O O . TYR A 1 1103 ? -37.914 61.632 -1.558 1.00 78.44 1103 TYR A O 1
ATOM 8403 N N . ALA A 1 1104 ? -36.250 62.483 -0.303 1.00 77.75 1104 ALA A N 1
ATOM 8404 C CA . ALA A 1 1104 ? -36.092 63.713 -1.072 1.00 77.75 1104 ALA A CA 1
ATOM 8405 C C . ALA A 1 1104 ? -34.825 63.649 -1.934 1.00 77.75 1104 ALA A C 1
ATOM 8407 O O . ALA A 1 1104 ? -33.813 63.066 -1.530 1.00 77.75 1104 ALA A O 1
ATOM 8408 N N . CYS A 1 1105 ? -34.885 64.248 -3.124 1.00 77.88 1105 CYS A N 1
ATOM 8409 C CA . CYS A 1 1105 ? -33.736 64.342 -4.018 1.00 77.88 1105 CYS A CA 1
ATOM 8410 C C . CYS A 1 1105 ? -32.778 65.433 -3.515 1.00 77.88 1105 CYS A C 1
ATOM 8412 O O . CYS A 1 1105 ? -33.167 66.596 -3.411 1.00 77.88 1105 CYS A O 1
ATOM 8414 N N . ASP A 1 1106 ? -31.535 65.066 -3.199 1.00 73.31 1106 ASP A N 1
ATOM 8415 C CA . ASP A 1 1106 ? -30.460 66.007 -2.870 1.00 73.31 1106 ASP A CA 1
ATOM 8416 C C . ASP A 1 1106 ? -29.688 66.394 -4.154 1.00 73.31 1106 ASP A C 1
ATOM 8418 O O . ASP A 1 1106 ? -29.410 65.516 -4.980 1.00 73.31 1106 ASP A O 1
ATOM 8422 N N . PRO A 1 1107 ? -29.282 67.667 -4.335 1.00 59.09 1107 PRO A N 1
ATOM 8423 C CA . PRO A 1 1107 ? -28.502 68.137 -5.488 1.00 59.09 1107 PRO A CA 1
ATOM 8424 C C . PRO A 1 1107 ? -27.166 67.413 -5.760 1.00 59.09 1107 PRO A C 1
ATOM 8426 O O . PRO A 1 1107 ? -26.567 67.639 -6.811 1.00 59.09 1107 PRO A O 1
ATOM 8429 N N . LYS A 1 1108 ? -26.677 66.533 -4.872 1.00 60.44 1108 LYS A N 1
ATOM 8430 C CA . LYS A 1 1108 ? -25.494 65.673 -5.114 1.00 60.44 1108 LYS A CA 1
ATOM 8431 C C . LYS A 1 1108 ? -25.817 64.229 -5.543 1.00 60.44 1108 LYS A C 1
ATOM 8433 O O . LYS A 1 1108 ? -24.986 63.343 -5.345 1.00 60.44 1108 LYS A O 1
ATOM 8438 N N . ILE A 1 1109 ? -26.985 63.992 -6.150 1.00 60.09 1109 ILE A N 1
ATOM 8439 C CA . ILE A 1 1109 ? -27.416 62.682 -6.691 1.00 60.09 1109 ILE A CA 1
ATOM 8440 C C . ILE A 1 1109 ? -27.489 61.615 -5.583 1.00 60.09 1109 ILE A C 1
ATOM 8442 O O . ILE A 1 1109 ? -26.966 60.504 -5.695 1.00 60.09 1109 ILE A O 1
ATOM 8446 N N . ARG A 1 1110 ? -28.100 61.967 -4.448 1.00 69.06 1110 ARG A N 1
ATOM 8447 C CA . ARG A 1 1110 ? -28.398 61.020 -3.365 1.00 69.06 1110 ARG A CA 1
ATOM 8448 C C . ARG A 1 1110 ? -29.824 61.226 -2.873 1.00 69.06 1110 ARG A C 1
ATOM 8450 O O . ARG A 1 1110 ? -30.238 62.348 -2.608 1.00 69.06 1110 ARG A O 1
ATOM 8457 N N . CYS A 1 1111 ? -30.554 60.129 -2.706 1.00 78.81 1111 CYS A N 1
ATOM 8458 C CA . CYS A 1 1111 ? -31.866 60.151 -2.071 1.00 78.81 1111 CYS A CA 1
ATOM 8459 C C . CYS A 1 1111 ? -31.668 60.195 -0.558 1.00 78.81 1111 CYS A C 1
ATOM 8461 O O . CYS A 1 1111 ? -31.207 59.217 0.038 1.00 78.81 1111 CYS A O 1
ATOM 8463 N N . THR A 1 1112 ? -31.988 61.320 0.076 1.00 75.56 1112 THR A N 1
ATOM 8464 C CA . THR A 1 1112 ? -31.862 61.446 1.528 1.00 75.56 1112 THR A CA 1
ATOM 8465 C C . THR A 1 1112 ? -33.182 61.098 2.197 1.00 75.56 1112 THR A C 1
ATOM 8467 O O . THR A 1 1112 ? -34.266 61.529 1.793 1.00 75.56 1112 THR A O 1
ATOM 8470 N N . LYS A 1 1113 ? -33.087 60.232 3.211 1.00 67.31 1113 LYS A N 1
ATOM 8471 C CA . LYS A 1 1113 ? -34.232 59.832 4.022 1.00 67.31 1113 LYS A CA 1
ATOM 8472 C C . LYS A 1 1113 ? -34.601 61.020 4.894 1.00 67.31 1113 LYS A C 1
ATOM 8474 O O . LYS A 1 1113 ? -33.768 61.483 5.670 1.00 67.31 1113 LYS A O 1
ATOM 8479 N N . VAL A 1 1114 ? -35.831 61.499 4.784 1.00 61.59 1114 VAL A N 1
ATOM 8480 C CA . VAL A 1 1114 ? -36.331 62.543 5.680 1.00 61.59 1114 VAL A CA 1
ATOM 8481 C C . VAL A 1 1114 ? -36.514 61.890 7.056 1.00 61.59 1114 VAL A C 1
ATOM 8483 O O . VAL A 1 1114 ? -37.481 61.164 7.270 1.00 61.59 1114 VAL A O 1
ATOM 8486 N N . SER A 1 1115 ? -35.539 62.022 7.961 1.00 47.88 1115 SER A N 1
ATOM 8487 C CA . SER A 1 1115 ? -35.598 61.374 9.275 1.00 47.88 1115 SER A CA 1
ATOM 8488 C C . SER A 1 1115 ? -36.394 62.211 10.278 1.00 47.88 1115 SER A C 1
ATOM 8490 O O . SER A 1 1115 ? -36.077 63.360 10.575 1.00 47.88 1115 SER A O 1
ATOM 8492 N N . SER A 1 1116 ? -37.436 61.598 10.833 1.00 39.38 1116 SER A N 1
ATOM 8493 C CA . SER A 1 1116 ? -38.144 62.048 12.030 1.00 39.38 1116 SER A CA 1
ATOM 8494 C C . SER A 1 1116 ? -37.425 61.549 13.299 1.00 39.38 1116 SER A C 1
ATOM 8496 O O . SER A 1 1116 ? -37.043 60.383 13.363 1.00 39.38 1116 SER A O 1
ATOM 8498 N N . LEU A 1 1117 ? -37.249 62.453 14.274 1.00 32.47 1117 LEU A N 1
ATOM 8499 C CA . LEU A 1 1117 ? -36.569 62.332 15.581 1.00 32.47 1117 LEU A CA 1
ATOM 8500 C C . LEU A 1 1117 ? -36.736 61.011 16.361 1.00 32.47 1117 LEU A C 1
ATOM 8502 O O . LEU A 1 1117 ? -37.847 60.497 16.442 1.00 32.47 1117 LEU A O 1
ATOM 8506 N N . THR A 1 1118 ? -35.710 60.663 17.160 1.00 32.31 1118 TH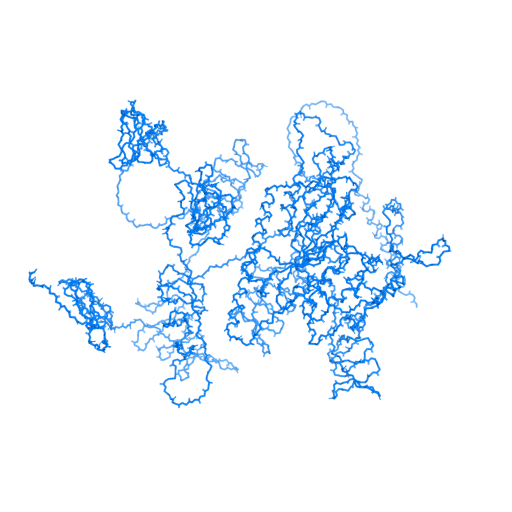R A N 1
ATOM 8507 C CA . THR A 1 1118 ? -35.876 60.062 18.507 1.00 32.31 1118 THR A CA 1
ATOM 8508 C C . THR A 1 1118 ? -34.791 60.542 19.499 1.00 32.31 1118 THR A C 1
ATOM 8510 O O . THR A 1 1118 ? -33.601 60.386 19.237 1.00 32.31 1118 THR A O 1
ATOM 8513 N N . TRP A 1 1119 ? -35.210 61.128 20.634 1.00 30.17 1119 TRP A N 1
ATOM 8514 C CA . TRP A 1 1119 ? -34.437 61.365 21.879 1.00 30.17 1119 TRP A CA 1
ATOM 8515 C C . TRP A 1 1119 ? -34.139 60.010 22.597 1.00 30.17 1119 TRP A C 1
ATOM 8517 O O . TRP A 1 1119 ? -34.904 59.080 22.371 1.00 30.17 1119 TRP A O 1
ATOM 8527 N N . TRP A 1 1120 ? -33.159 59.746 23.482 1.00 29.38 1120 TRP A N 1
ATOM 8528 C CA . TRP A 1 1120 ? -32.274 60.496 24.399 1.00 29.38 1120 TRP A CA 1
ATOM 8529 C C . TRP A 1 1120 ? -30.996 59.653 24.651 1.00 29.38 1120 TRP A C 1
ATOM 8531 O O . TRP A 1 1120 ? -31.118 58.434 24.709 1.00 29.38 1120 TRP A O 1
ATOM 8541 N N . ASP A 1 1121 ? -29.829 60.257 24.912 1.00 25.92 1121 ASP A N 1
ATOM 8542 C CA . ASP A 1 1121 ? -29.195 60.101 26.235 1.00 25.92 1121 ASP A CA 1
ATOM 8543 C C . ASP A 1 1121 ? -28.110 61.157 26.505 1.00 25.92 1121 ASP A C 1
ATOM 8545 O O . ASP A 1 1121 ? -27.394 61.616 25.614 1.00 25.92 1121 ASP A O 1
ATOM 8549 N N . ASN A 1 1122 ? -28.047 61.570 27.766 1.00 26.28 1122 ASN A N 1
ATOM 8550 C CA . ASN A 1 1122 ? -27.213 62.640 28.300 1.00 26.28 1122 ASN A CA 1
ATOM 8551 C C . ASN A 1 1122 ? -25.862 62.072 28.767 1.00 26.28 1122 ASN A C 1
ATOM 8553 O O . ASN A 1 1122 ? -25.821 61.382 29.778 1.00 26.28 1122 ASN A O 1
ATOM 8557 N N . SER A 1 1123 ? -24.748 62.462 28.141 1.00 26.02 1123 SER A N 1
ATOM 8558 C CA . SER A 1 1123 ? -23.487 62.710 28.862 1.00 26.02 1123 SER A CA 1
ATOM 8559 C C . SER A 1 1123 ? -22.454 63.366 27.947 1.00 26.02 1123 SER A C 1
ATOM 8561 O O . SER A 1 1123 ? -21.783 62.680 27.190 1.00 26.02 1123 SER A O 1
ATOM 8563 N N . HIS A 1 1124 ? -22.307 64.690 28.030 1.00 28.36 1124 HIS A N 1
ATOM 8564 C CA . HIS A 1 1124 ? -21.004 65.340 28.201 1.00 28.36 1124 HIS A CA 1
ATOM 8565 C C . HIS A 1 1124 ? -21.190 66.833 28.509 1.00 28.36 1124 HIS A C 1
ATOM 8567 O O . HIS A 1 1124 ? -21.715 67.612 27.721 1.00 28.36 1124 HIS A O 1
ATOM 8573 N N . ILE A 1 1125 ? -20.755 67.164 29.724 1.00 24.92 1125 ILE A N 1
ATOM 8574 C CA . ILE A 1 1125 ? -20.200 68.425 30.221 1.00 24.92 1125 ILE A CA 1
ATOM 8575 C C . ILE A 1 1125 ? -20.018 69.502 29.140 1.00 24.92 1125 ILE A C 1
ATOM 8577 O O . ILE A 1 1125 ? -19.136 69.423 28.288 1.00 24.92 1125 ILE A O 1
ATOM 8581 N N . THR A 1 1126 ? -20.817 70.558 29.257 1.00 26.03 1126 THR A N 1
ATOM 8582 C CA . THR A 1 1126 ? -20.526 71.881 28.714 1.00 26.03 1126 THR A CA 1
ATOM 8583 C C . THR A 1 1126 ? -19.647 72.650 29.702 1.00 26.03 1126 THR A C 1
ATOM 8585 O O . THR A 1 1126 ? -19.826 72.571 30.916 1.00 26.03 1126 THR A O 1
ATOM 8588 N N . VAL A 1 1127 ? -18.696 73.425 29.189 1.00 27.34 1127 VAL A N 1
ATOM 8589 C CA . VAL A 1 1127 ? -18.796 74.894 29.110 1.00 27.34 1127 VAL A CA 1
ATOM 8590 C C . VAL A 1 1127 ? -17.412 75.450 28.761 1.00 27.34 1127 VAL A C 1
ATOM 8592 O O . VAL A 1 1127 ? -16.455 75.356 29.528 1.00 27.34 1127 VAL A O 1
ATOM 8595 N N . GLU A 1 1128 ? -17.348 76.072 27.586 1.00 25.78 1128 GLU A N 1
ATOM 8596 C CA . GLU A 1 1128 ? -16.296 76.987 27.157 1.00 25.78 1128 GLU A CA 1
ATOM 8597 C C . GLU A 1 1128 ? -16.126 78.182 28.105 1.00 25.78 1128 GLU A C 1
ATOM 8599 O O . GLU A 1 1128 ? -17.100 78.730 28.619 1.00 25.78 1128 GLU A O 1
ATOM 8604 N N . LYS A 1 1129 ? -14.895 78.695 28.181 1.00 27.17 1129 LYS A N 1
ATOM 8605 C CA . LYS A 1 1129 ? -14.549 80.132 28.151 1.00 27.17 1129 LYS A CA 1
ATOM 8606 C C . LYS A 1 1129 ? -13.069 80.206 27.741 1.00 27.17 1129 LYS A C 1
ATOM 8608 O O . LYS A 1 1129 ? -12.258 79.546 28.370 1.00 27.17 1129 LYS A O 1
ATOM 8613 N N . ARG A 1 1130 ? -12.606 80.973 26.752 1.00 27.17 1130 ARG A N 1
ATOM 8614 C CA . ARG A 1 1130 ? -13.141 82.072 25.928 1.00 27.17 1130 ARG A CA 1
ATOM 8615 C C . ARG A 1 1130 ? -12.287 82.136 24.651 1.00 27.17 1130 ARG A C 1
ATOM 8617 O O . ARG A 1 1130 ? -11.073 82.045 24.777 1.00 27.17 1130 ARG A O 1
ATOM 8624 N N . HIS A 1 1131 ? -12.869 82.496 23.509 1.00 30.00 1131 HIS A N 1
ATOM 8625 C CA . HIS A 1 1131 ? -12.405 83.670 22.760 1.00 30.00 1131 HIS A CA 1
ATOM 8626 C C . HIS A 1 1131 ? -13.461 84.168 21.768 1.00 30.00 1131 HIS A C 1
ATOM 8628 O O . HIS A 1 1131 ? -14.275 83.416 21.250 1.00 30.00 1131 HIS A O 1
ATOM 8634 N N . HIS A 1 1132 ? -13.463 85.487 21.602 1.00 36.44 1132 HIS A N 1
ATOM 8635 C CA . HIS A 1 1132 ? -14.305 86.263 20.703 1.00 36.44 1132 HIS A CA 1
ATOM 8636 C C . HIS A 1 1132 ? -13.981 86.023 19.222 1.00 36.44 1132 HIS A C 1
ATOM 8638 O O . HIS A 1 1132 ? -12.830 85.766 18.883 1.00 36.44 1132 HIS A O 1
ATOM 8644 N N . ALA A 1 1133 ? -14.984 86.378 18.410 1.00 30.95 1133 ALA A N 1
ATOM 8645 C CA . ALA A 1 1133 ? -14.914 86.931 17.054 1.00 30.95 1133 ALA A CA 1
ATOM 8646 C C . ALA A 1 1133 ? -15.053 85.944 15.880 1.00 30.95 1133 ALA A C 1
ATOM 8648 O O . ALA A 1 1133 ? -14.171 85.141 15.602 1.00 30.95 1133 ALA A O 1
ATOM 8649 N N . THR A 1 1134 ? -16.202 86.090 15.199 1.00 39.34 1134 THR A N 1
ATOM 8650 C CA . THR A 1 1134 ? -16.364 86.400 13.756 1.00 39.34 1134 THR A CA 1
ATOM 8651 C C . THR A 1 1134 ? -15.093 86.268 12.909 1.00 39.34 1134 THR A C 1
ATOM 8653 O O . THR A 1 1134 ? -14.080 86.882 13.238 1.00 39.34 1134 THR A O 1
ATOM 8656 N N . ASN A 1 1135 ? -15.110 85.605 11.757 1.00 35.97 1135 ASN A N 1
ATOM 8657 C CA . ASN A 1 1135 ? -16.081 85.716 10.666 1.00 35.97 1135 ASN A CA 1
ATOM 8658 C C . ASN A 1 1135 ? -15.982 84.488 9.756 1.00 35.97 1135 ASN A C 1
ATOM 8660 O O . ASN A 1 1135 ? -14.842 83.984 9.625 1.00 35.97 1135 ASN A O 1
#

Mean predicted aligned error: 25.03 Å

Solvent-accessible surface area (backbone atoms only — not comparable to full-atom values): 66776 Å² total; per-residue (Å²): 132,85,64,67,61,58,53,49,52,53,52,50,53,54,52,54,54,52,51,53,52,53,51,54,59,60,61,70,74,72,81,85,87,86,88,88,88,88,83,91,83,89,79,92,83,85,87,85,91,81,86,77,87,77,73,89,76,78,85,66,66,75,78,42,22,29,26,21,28,38,40,30,31,28,34,64,18,70,88,26,63,11,33,56,68,50,99,88,44,70,60,14,54,44,42,49,51,50,52,25,35,50,74,67,58,34,35,91,51,74,85,82,18,68,69,34,52,43,73,75,47,52,49,19,26,22,27,60,32,42,38,32,15,34,40,31,57,35,68,43,88,67,62,72,21,47,46,62,45,91,94,57,70,84,77,91,74,74,100,66,77,84,70,71,71,68,62,60,42,64,58,38,46,76,61,33,59,95,54,40,37,55,59,31,35,23,72,31,58,76,85,63,35,33,44,78,60,37,62,29,39,32,36,38,36,56,45,58,37,45,85,43,39,60,66,58,28,28,60,31,34,45,67,60,45,43,77,43,43,40,57,52,35,34,56,82,50,51,88,78,48,52,82,79,48,67,38,42,26,79,41,39,42,52,47,75,58,84,85,65,92,63,60,96,81,40,42,77,42,46,29,31,42,39,39,30,21,51,59,83,60,56,59,21,70,34,31,50,47,26,53,39,52,37,28,14,63,67,69,41,64,56,63,55,56,55,50,45,42,34,45,86,88,38,63,42,31,46,68,77,60,38,27,55,39,66,48,32,27,40,51,39,61,41,60,85,92,72,64,77,48,66,50,71,72,55,52,52,52,50,49,53,53,49,49,53,53,46,52,57,49,51,52,52,50,48,54,52,49,53,52,51,52,62,55,48,74,77,41,83,83,68,70,86,76,65,78,83,76,53,46,55,77,84,81,68,94,69,86,72,54,61,90,77,39,67,54,51,80,41,66,67,58,53,51,52,54,35,36,76,68,68,58,32,45,81,57,82,74,97,61,100,66,94,85,75,86,53,71,43,46,77,75,84,66,98,77,73,87,83,78,72,94,84,60,61,74,62,54,52,54,54,47,59,62,54,61,75,74,67,88,86,80,64,52,64,31,99,80,58,25,36,27,65,82,60,34,22,75,30,69,33,91,85,79,47,53,25,19,26,90,36,55,68,38,36,65,31,92,81,44,49,39,28,20,58,63,91,33,47,69,38,80,88,82,61,31,19,36,46,101,87,50,80,43,83,52,43,69,48,41,81,33,48,66,80,73,79,90,58,60,42,64,28,97,80,73,47,31,34,24,61,66,65,34,23,75,33,56,32,83,87,71,48,56,13,25,28,93,37,52,68,40,38,66,28,90,81,24,50,35,31,24,58,62,88,37,47,70,36,72,91,79,47,24,19,39,32,100,85,78,53,75,44,72,54,40,69,50,42,80,35,48,47,77,88,64,88,74,84,90,85,84,89,86,89,88,90,88,71,60,40,69,27,96,83,69,45,27,32,26,56,63,68,34,22,72,29,63,30,82,87,74,50,53,12,27,23,89,38,57,68,41,35,62,29,95,79,28,45,34,27,24,60,64,77,36,45,70,38,77,91,79,50,27,31,43,65,76,87,75,90,82,78,94,78,92,79,94,72,92,75,44,64,53,37,70,43,40,80,35,45,73,41,91,73,89,85,82,89,43,54,64,47,96,45,27,33,30,64,86,70,40,20,70,30,59,31,81,88,70,50,59,14,26,25,88,40,61,68,41,36,66,29,91,82,23,46,37,26,23,59,61,82,40,45,70,37,83,91,81,62,30,21,37,42,86,87,50,100,82,58,74,44,78,49,44,69,49,42,81,37,47,82,58,90,83,72,67,39,72,61,51,71,48,24,33,21,60,52,66,35,19,69,32,60,31,88,88,71,50,58,19,25,27,83,45,57,70,38,36,66,29,91,85,31,48,35,31,20,57,61,88,34,43,65,37,77,91,75,58,21,20,36,40,101,88,49,84,70,40,76,50,41,73,49,41,82,38,45,77,43,87,76,85,82,89,87,86,84,87,86,86,82,80,91,82,85,89,83,78,50,57,63,53,99,62,30,34,26,62,88,62,37,21,71,29,66,18,70,86,74,78,44,59,15,23,24,84,40,56,69,37,38,64,31,90,87,22,55,36,27,25,57,61,88,34,44,70,45,92,89,49,80,30,20,36,48,90,94,47,79,40,73,56,40,67,45,40,78,39,49,71,83,89,88,91,90,70,65,39,74,64,55,100,89,43,67,34,58,63,65,35,24,73,32,61,27,84,88,72,47,81,25,39,25,83,45,57,70,40,37,64,30,95,80,29,48,33,32,24,58,64,86,32,45,71,37,78,87,83,46,22,22,34,36,90,46,103,84,62,78,53,72,41,75,59,39,69,46,49,77,94,85,89,89,92,68,52,68,65,51,100,88,43,72,31,58,89,57,36,25,75,29,53,56,47,103,88,43,73,41,65,35,86,37,60,70,39,40,68,33,94,83,27,78,57,65,23,54,66,77,34,46,75,41,99,83,83,43,65,42,71,74,79,79,88,84,91,85,84,92,84,79,89,84,81,91,84,84,86,86,79,88,133

Foldseek 3Di:
DDDPVVVVVVVVVVVVVVVVVVVVVVVVPPDDDDDDDDDDDDDDDDDDDDDDDDDDDDDDLLQFKKFKKKWWKWFQQQQAQWADDDPVDCRHVVSLQQVLLVVLVQDPHDVPWLKAWADIAGHQATARTTIMITITTWLDPDDARIDHHPPHDDPPDDPDDRDDIDPVQVSSCVRGDLRMGTFWMFGHHNPDHSHPQFQKWKKKFKDFLAQFDQVQLFVLQALLAAWFQQPLQAPPPVLVFDQGRIWHWHDWGKAFDPDDPDDPPDRRGMIMIMTMTRDDHHLRVQSSVQVSRCSRVVVDGSCVSVVSRPCVNPQFHFDDFTFDRNRMYRYDTDGPPTDIDGDVVRNVVSVVSVVVVVVVVVVVVVVVVVVVVVVCVVPVPPPDPPPPPGTPDDDDPDRDDRSPGDTDDGSVVVNVVCVVVVQKDWDDDPDDDPDDTDIGGDDPDPPPPPPDVPPPPVVVVVCVVVVVPDDDDFPQDPQQFTDGPQWDWEAAPVGHTWTHNHHPWAHDPVRFWTHYPQWDAPPPVQWTDDPPDTHHIGTTHHGHHDDDWDFCQDPVNQWTHTPQWDWFAAPVRATWTHNHHPWAQAPNRFWTHDPQWHDPVVVQWTQHPPPGTDGTHTTGGTHGNPPPDDDDDDDDDDDDWDQDPVNFFTHRPQWDWFAAPVRATFTDNHHPWAHAPNRFWTHDPQWHDDPVVQWTHHPPDPDDDDDDDDDTHGTHTTGGTHTDDDDDDAQALDPFFGHDPQWDWAAAPVRAIWTHNHHPWAHDPNRFWTHHPQWPDDPVVQWTHHPPDHPDTHHIGTTGGTDGDADDWAALDQWWTERPQWDWFAAPVRAIWTHNHHPWAQDPNRFWTHHPQWDDDPVVQWTHHPPDDIGHIGGTGGTDTDHDDDDDDDDDDDDDDDDDFQALDPFFGEHPQWDWEAQVVVRAIWTQNHHPWAHDPNRFWTHHPQWDCDPVDQWTDDPPDTHGTTTTHGTDGDDDDDFWADPDPVDTGTPQWDWFQAPVRDIFIHNHHPWAQAPNSFWTHHPQWHDDVVVQWTWHDDPPDIDTHHTGGTDDDDDDDFDDLDPPDTEHPQWDWAALDPPDIDTHNHHPWAHDPVSHHTHHPQFDQDPVRDTHHPDDDDDDDDDDDDDDDDDDDDD

Organism: Tachysurus vachellii (NCBI:txid175792)

Sequence (1135 aa):
MNTSEEVLQARVKALEEEVEQLKSQLRGKSDGAQSDKGTMASSKVQENSGKIKKGKRAFDFAAHPRRHVALRLAYLGWQYQGFAVQENTDNTVEARVFEALLKTKLIQDRQSSNYHRCGRTDKGVSAFSQVISIDLRSSQFSGLGVNVPAGVGPKAGNGGEPKAELHYVKMLNRVLPPDIRALSWSPVPTGFSARFDCQSRTYRYYFPRGDLDIELMAEAAKRYEGTHDYRNLCKMDVGNGVLQFQRTITSASVQPCKPSQSSPTDPQHLHMFEVKGLAFLYHQVRCMMAVLLLIGQKLEAPDIISQLLDVENNPRKPQYSMAVDYPLVLYECHFDGLSWISEPEEESHVLSSLLQHWTQTAVKAQVLNSMIHGLQSTDKDKALIMPCCLTEGSRQRNYRPLLERPRCESLESRIQHFVKRGRLEREEGESGEEGSTIFRGKRTDSRDVQVEVEGLHVKVFMCMLVCMLSVCSALICPDGGMCDNGNTCCQTSWGGYGCCPLPNAECCSDHLHCCHEGTLCDTEHGTCVNKTHSLEWVRRVSAKQITLPQAVVCPDQESECPDDTTCCQMPDGIWGCCPMPNAVCCEDRRHCCPEGTSCDIAHSRCVSAVRGSIPLLRKFPAIHKDAAVNKGSVKFPGSNDVICPDKESTCPDDTTCCKLANGSYGCCPMPNAVCCEDYVHCCPEGTTCDLEHGACVLVSELNAMTVEATPTLHIKPTVPAFPRPSQNINDKCDPTFSCPQDTTCCKMATGDWGCCPLPQAVCCEDHLHCCPHNTVCNVQAGTCDSVSDSSSTVPWVTKIPAVAVVPENEHCDETSACPTGTTCCKQKSGTWACCLLPRAVCCEDHEHCCPQGYKCDVSHESCEHPFLPSMPWVRKHPALSVTRSFLSHPSANAESGSQHEHKCDAQTSCPRGSTCCFMAKLSQWGCCPLPQAVCCGDGDHCCPSGYTCDKEKPTCTKGNLELPWFKKQPAISVTSDLGDVKCDDNTSCAAGTTCCRLRTKAWGCCPLAQAVCCEDHEHCCPHDYTCDLQSGTCVKPSTTHTVALALTRVLSDKNEDEPMCDATRRCSKSQTCCRSSDSDWACCPFEQAVCCEDMKHCCPKGYACDPKIRCTKVSSLTWWDNSHITVEKRHHATN

Secondary structure (DSSP, 8-state):
---SHHHHHHHHHHHHHHHHHHHHHHHTTS--------------------------PPP-STTS-EEEEEEEEEE-GGGSS-SS-BTTB--SHHHHHHHHHHHTTS-S-STTS--EES--PPTT-EEEEEEEEEEEE-S-SSSTTEE--TT------S-PPPPPPP-HHHHHHTTS-TTEEEEEEEE--TT--TTTS--EEEEEEEEE-TT--HHHHHHHHHTT-EEEE-GGGS---GGGT----EEEEEEEEEEEPTT--S-TT-TT-EEEEEEEES---TTHHHHHHHHHHHHHTTSS-THHHHHHH-TTT--SPBP-PPBPSTTEEEEEEE-TT---EE-HHHHHHHHHHHHHHHHHHHHHHHHHHHHHHHHHTT-TTS--------BSSPPPSS---GGGS-BPPPHHHHHHHHHHTTSEEEE--SS--SS--EEEE----TT-SSS-SSSHHHHHHHHHHHHTT-----EE-TTSEEEPTT-EEEE-TTSSEEEESSTT-EE-TTSSEEE-TT-EEETTTTEEE-SS-EEE-EE-EE-EE------EE-TTSSEEE-TT-EEEE-TTSSEEEESSTT-EE-TTSSEEE-TT-EEETTTTEEE-TTT--EEPEEPEEPEETT--S-----------EEE-TTSSEEEETT-EEEE-TTS-EEEESSTT-EE-TTSSEEE-TTEEEETTTTEEEETT--S--------PEEPEEPEEPEEP--S-S--BSSSSEE--TT-EEEE-TTS-EEEESSTT-EE-TTSSEEE-TTEEEETTTTEEEETT-TT-EEE-EE-EEPEE---PPEEEETTEEE-TT-EEEE-TTS-EEEESSTT-EE-TTSSEEE-TT-EEETTTTEEEETTEEEEE-EE-EEPEE--------------------EESSSSEEE-TT-EEEEETTTTEEEEESSTT-EE-TTSSEEE-TT-EE-SSSSEEEETTEEEEPEEPEEPEE-------EE-SSS-EE-TT-EEEE-TTS-EEEESSTTPEEPTTSSEEE-TTPEEETTTTEEEE--TT--EEEEPEEPB--------BSSSS-B--TT-EEEEEETTEEEEESSTT-EE-TTSS-EEPTTEEEETTTEEEE----------------------

=== Feature glossary ===
Annotated list of the representations used here:

Nearest PDB structures. The Foldseek neighbor list gives the closest experimentally determined structures in the PDB, ranked by structural alignment. TM-score near 1 means near-identical fold; near 0.3 means only rough topology match. This is how one finds what a novel AlphaFold prediction most resembles in the solved-structure universe.

Foldseek 3Di. Foldseek's 3Di representation compresses backbone geometry into a per-residue letter drawn from a learned twenty-state alphabet. It captures the tertiary interaction pattern around each residue — which residues are packed against it in space, regardless of where they are in sequence.

Radius of gyration, Cα contacts, bounding box. Radius of gyration (Rg) is the root-mean-square distance of Cα atoms from their centroid — a single number for overall size and compactness. A globular domain of N residues has Rg ≈ 2.2·N^0.38 Å; an extended or disordered chain has a much larger Rg. The Cα contact count is the number of residue pairs whose Cα atoms are within 8 Å and are more than four positions apart in sequence — a standard proxy for tertiary packing density. The bounding box is the smallest axis-aligned box enclosing all Cα atoms.

InterPro / GO / CATH / organism. The annotation block draws on four external resources. InterPro: which protein families and domains the sequence belongs to. GO: standardized terms for what the protein does, what process it participates in, and where in the cell it acts. CATH: which structural fold it has in the CATH hierarchy. Organism: the species of origin.

mmCIF coordinates. The mmCIF block holds the 3D Cartesian coordinates of each backbone atom (N, Cα, C, O) in ångströms. mmCIF is the PDB's canonical archive format — a tagged-loop text representation of the atomic model.

pLDDT. pLDDT is the predicted lDDT-Cα score: AlphaFold's confidence that the local environment of each residue (all inter-atomic distances within 15 Å) is correctly placed. It is a per-residue number between 0 and 100, with higher meaning more reliable.

Backbone torsions (φ/ψ). φ (phi) and ψ (psi) are the two rotatable backbone dihedrals per residue: φ is the C(i-1)–N–Cα–C torsion, ψ is the N–Cα–C–N(i+1) torsion, both in degrees on (−180°, 180°]. α-helical residues cluster near (−60°, −45°); β-strand residues near (−120°, +130°). A Ramachandran plot is simply a scatter of (φ, ψ) for every residue.

B-factor. For experimental (PDB) structures, the B-factor (temperature factor) quantifies the positional spread of each atom in the crystal — a combination of thermal vibration and static disorder — in units of Å². High B-factors mark flexible loops or poorly resolved regions; low B-factors mark the rigid, well-ordered core.

Secondary structure (3-state, P-SEA). SS3 is a coarse helix/strand/coil call (letters a/b/c) made by the P-SEA algorithm from inter-Cα distances and dihedrals. It is less detailed than DSSP but needs only Cα positions.

Predicted aligned error. Predicted aligned error is AlphaFold's pairwise confidence. Unlike pLDDT (per-residue), PAE is per-residue-pair and captures whether two parts of the structure are correctly placed relative to each other. Units are ångströms of expected positional error.

Solvent-accessible surface area. Solvent-accessible surface area (SASA) is the area in Å² traced out by the centre of a 1.4 Å probe sphere (a water molecule) rolled over the protein's van der Waals surface (Shrake–Rupley / Lee–Richards construction). Buried residues have near-zero SASA; fully exposed residues can exceed 200 Å². The total SASA scales roughly with the number of surface residues.

Secondary structure (8-state, DSSP). The SS8 string is DSSP's per-residue secondary-structure call. α-helix (H) means an i→i+4 H-bond ladder; β-strand (E) means the residue participates in a β-sheet; 3₁₀ (G) and π (I) are tighter and wider helices; T/S are turns/bends; '-' is loop.

Rendered structure images. Structure images are PyMOL renders from six orthogonal camera directions. Cartoon representation draws helices as coils and strands as arrows; sticks shows the backbone as bonds; surface shows the solvent-excluded envelope. Rainbow coloring maps sequence position to hue (blue→red, N→C); chain coloring assigns a distinct color per polypeptide.

Sequence. The amino-acid sequence is the protein's primary structure: the linear order of residues from the N-terminus to the C-terminus, written in one-letter code. Everything else here — the 3D coordinates, the secondary structure, the domain annotations — is ultimately a consequence of this string.

Contact-map, Ramachandran, and PAE plots. Three diagnostic plots accompany the record. The Cα contact map visualizes the tertiary structure as a 2D adjacency matrix (8 Å cutoff, sequence-local contacts suppressed). The Ramachandran plot shows the distribution of backbone (φ, ψ) torsions, with points in the α and β basins reflecting secondary structure content. The PAE plot shows AlphaFold's inter-residue confidence as a color matrix.